Protein AF-A0A3A4KE58-F1 (afdb_monomer)

Radius of gyration: 40.12 Å; Cα contacts (8 Å, |Δi|>4): 1951; chains: 1; bounding box: 86×112×123 Å

Organism: NCBI:txid2340916

Foldseek 3Di:
DDFDFAADPDPPAFKWAFAFAPDDQFDWAAAQAFGTWTDDPPDIDTDGHNHTFGFHDQPADRGGMHTGRGGGTDGHHPVDPPQLPQPADPLNVLLCVLLVNDPVNVSVVSSVVSHHDDLVNLLVVQVVVVVVVVPDDDDDDDPDPPRDPSNVSSVVSVVVVPDDDDFDWDKDWDALVLLVVVQVVVVPDDDRPLLVVLVVLLVVLQVCVVDCVLVDDDDDPVVVVLQVAKKKKKWFQAPVRDIFIFIGTRSNPDDSVRSSVSSVVRVVVRCPPGDDTDPWMWIWMDSDDDPPPDDDPDDDDDQRTWTWTWADQDPSSIIMIIIDHPDDDDDPVRVVVVVVVVVVVSVVVDDDDDDDDDDDDQQDLVNLQVLLCVLLVHRDDQPDFSCVSVDDLVSLQSSQVVLCVVLVDPDFSLVCFQQRGSNSSSVVSDDDDDDDDDDDDDPDFQLFWKFQQFKFKDFQQDRTLVSLVVLLQVLAAQKDADDCVQAVPADDPPPQPGAIARAGPDLQWAQCVVLVHDLVLSLLADSLLRQLLQGLQQRLLQQLAALQVQAPFQEEEFEFEEDLQQLVVCVVLVNPDPSNVLRRDQLSSQVSNCVSSNHDAHGDYDYLKQCRQQVSVVVQVVCQRVVSHQKYKGKYWFHRRYNPVVVVCVVVQAAASHLQQFFQAQSLRHWHHFGMMMITMMGRPVVCVVVLTHGLWIWQFKFKDFLPDTSDQQREHLVGLLVRQLRRCVSNVHAQQAAAEEAEQRGSHPNVRQSRLSSNLSSNPPPQFHLHPVRAYEYEYPCLHGIRSISRRQVVSVSLQSCCQQVQKDGARRSHDDGHPSRDDHSHRYDYRNHIDGGDDPDKHKYKYWTARSSGIIMMIIIIHDDDDDFDPDDDDDKAKQKFDDQDLLQSLVQLVQQLVVLVDDDPLDWPLQNRLSRQRSYYQYDGMAIDIGRGSVVSSVQSNCSNVVVDRHPDDPPRPDPLRVVQRVCSNVSHDHDPCVVAPVPGRGNHRRGDGGDRDIDGRHDDSVVSVPDDD

Nearest PDB structures (foldseek):
  4na1-assembly1_A  TM=9.081E-01  e=1.116E-55  Bacillus subtilis subsp. subtilis str. 168
  4na3-assembly1_A  TM=9.105E-01  e=1.501E-54  Bacillus subtilis subsp. subtilis str. 168
  4mz0-assembly1_A  TM=9.206E-01  e=1.538E-51  Moorena producens 3L
  4ope-assembly2_C  TM=8.962E-01  e=4.303E-51  Streptomyces albus
  4ope-assembly1_B  TM=8.907E-01  e=7.190E-50  Streptomyces albus

Solvent-accessible surface area (backbone atoms only — not comparable to full-atom values): 55287 Å² total; per-residue (Å²): 118,62,60,47,42,38,66,88,87,54,94,89,68,56,63,37,30,30,66,39,66,72,54,55,72,68,41,76,41,50,57,70,36,71,40,31,30,32,40,51,102,86,50,77,42,75,42,52,27,94,51,47,17,20,30,66,39,68,72,52,55,73,72,38,77,43,40,52,65,34,65,36,34,35,28,45,56,47,97,37,64,103,46,68,70,33,59,56,46,73,67,34,53,55,35,35,50,62,58,68,48,49,75,67,61,53,52,51,53,24,52,72,64,83,45,61,42,48,61,69,54,59,50,51,56,51,56,50,59,58,60,70,66,66,78,63,85,90,80,94,78,78,95,67,84,82,69,49,77,64,44,59,35,46,55,52,32,58,62,63,77,65,78,81,87,81,91,71,79,53,77,47,81,48,53,30,68,56,56,45,47,54,46,57,76,50,62,84,57,95,57,82,66,62,51,58,51,42,52,50,52,50,48,54,38,43,52,49,64,76,36,60,71,78,73,51,90,86,75,56,81,80,57,51,73,73,45,82,48,42,26,42,35,36,38,38,32,29,70,88,72,49,77,39,70,33,75,41,75,48,52,57,77,47,53,73,70,59,39,43,54,56,52,52,53,40,53,54,63,52,42,66,90,62,61,69,66,50,86,48,67,40,52,40,50,43,50,75,96,57,97,78,81,69,89,68,91,88,70,89,82,77,100,65,52,50,45,49,47,66,47,75,66,42,99,86,48,31,36,41,41,34,51,41,45,85,80,71,87,68,53,75,68,56,49,47,52,52,48,51,52,52,51,50,48,62,56,65,73,63,79,89,83,83,89,84,89,89,90,79,90,69,53,49,44,69,60,44,36,53,55,46,17,71,70,65,75,48,81,68,60,48,83,44,50,50,39,85,71,69,63,44,74,72,47,34,37,52,42,28,53,52,49,20,73,72,69,74,48,87,59,53,52,59,46,53,47,78,20,28,19,37,47,46,41,18,54,66,69,35,94,70,84,82,87,83,85,81,82,82,87,78,82,94,66,63,83,70,41,32,22,35,27,15,51,26,39,38,40,33,93,14,88,25,64,67,45,41,49,52,40,44,71,66,36,52,52,49,66,38,73,64,55,60,86,58,33,76,80,58,70,78,58,93,90,51,83,43,70,36,28,8,53,53,98,68,67,37,56,41,40,35,71,82,73,75,39,52,70,72,41,44,23,29,32,28,46,44,44,54,53,50,46,56,27,45,54,30,6,37,30,21,27,28,37,22,60,77,75,42,42,83,27,42,34,20,28,23,20,8,33,52,87,62,32,50,44,53,46,33,57,75,57,68,48,87,42,75,40,31,57,58,27,46,37,68,60,38,56,13,43,51,47,33,62,72,43,41,31,68,21,59,65,38,55,37,75,39,42,27,9,4,17,40,47,20,42,45,54,43,52,52,31,44,50,70,58,66,16,71,33,30,41,33,30,20,32,26,65,82,50,50,38,64,64,60,54,52,34,48,76,69,60,48,35,18,46,75,38,65,32,12,47,57,21,58,71,22,50,6,33,30,47,18,22,34,34,35,20,36,26,35,28,42,36,71,57,33,62,72,72,41,43,32,59,54,16,28,42,47,14,58,27,73,50,59,28,76,90,41,24,37,78,64,39,74,30,43,71,41,51,20,51,32,50,47,46,10,29,53,60,42,75,47,59,69,38,54,28,21,35,31,28,41,54,41,49,6,27,78,61,58,30,41,42,51,54,52,16,52,48,64,50,37,63,95,41,90,50,24,63,14,59,95,41,22,29,33,38,37,32,63,36,27,34,33,23,45,19,45,7,18,36,23,43,52,31,47,51,50,42,35,50,28,38,54,69,32,39,46,48,29,35,16,76,59,86,51,73,25,87,75,55,76,89,63,92,44,53,69,38,72,25,79,56,64,43,70,40,86,68,95,63,84,38,28,24,39,29,41,18,62,9,53,76,24,36,32,22,26,38,30,37,31,29,39,83,92,67,81,76,76,82,86,78,88,82,61,77,43,66,39,54,45,50,18,90,38,71,69,34,37,24,49,37,26,40,48,40,23,58,58,69,68,51,92,52,96,81,72,43,49,61,21,54,24,42,17,43,53,60,8,41,65,89,44,81,39,65,50,72,47,72,42,63,46,58,70,63,45,34,52,50,24,44,33,49,40,66,71,80,46,78,75,75,75,71,72,82,58,85,49,65,66,59,42,54,47,51,55,40,43,72,71,67,47,92,74,70,63,66,78,80,40,60,89,96,57,71,52,61,28,46,70,60,74,53,85,52,72,69,60,40,84,32,65,83,54,77,68,70,60,67,56,79,92,123

InterPro domains:
  IPR000089 Biotin/lipoyl attachment [PF00364] (3-75)
  IPR000089 Biotin/lipoyl attachment [PS50968] (1-76)
  IPR001078 2-oxoacid dehydrogenase acyltransferase, catalytic domain [PF00198] (146-348)
  IPR009081 Phosphopantetheine binding ACP domain [PF00550] (367-429)
  IPR009081 Phosphopantetheine binding ACP domain [PS50075] (359-433)
  IPR011053 Single hybrid motif [SSF51230] (3-79)
  IPR014030 Beta-ketoacyl synthase-like, N-terminal domain [PF00109] (448-688)
  IPR014031 Beta-ketoacyl synthase, C-terminal domain [PF02801] (697-816)
  IPR016039 Thiolase-like [G3DSA:3.40.47.10] (444-879)
  IPR016039 Thiolase-like [SSF53901] (444-864)
  IPR018201 Beta-ketoacyl synthase, active site [PS00606] (601-617)
  IPR020806 Polyketide synthase-like, phosphopantetheine-binding domain [SM00823] (365-433)
  IPR020841 Polyketide synthase, beta-ketoacyl synthase domain [PS52004] (447-865)
  IPR020841 Polyketide synthase, beta-ketoacyl synthase domain [SM00825] (450-868)
  IPR023213 Chloramphenicol acetyltransferase-like domain superfamily [G3DSA:3.30.559.10] (129-350)
  IPR032821 Polyketide synthase, C-terminal extension [PF16197] (819-906)
  IPR036736 ACP-like superfamily [G3DSA:1.10.1200.10] (353-432)
  IPR036736 ACP-like superfamily [SSF47336] (367-462)
  IPR050091 Polyketide and Nonribosomal Peptide Biosynthesis Enzymes [PTHR43775] (446-952)

Mean predicted aligned error: 19.94 Å

Structure (mmCIF, N/CA/C/O backbone):
data_AF-A0A3A4KE58-F1
#
_entry.id   AF-A0A3A4KE58-F1
#
loop_
_atom_site.group_PDB
_atom_site.id
_atom_site.type_symbol
_atom_site.label_atom_id
_atom_site.label_alt_id
_atom_site.label_comp_id
_atom_site.label_asym_id
_atom_site.label_entity_id
_atom_site.label_seq_id
_atom_site.pdbx_PDB_ins_code
_atom_site.Cartn_x
_atom_site.Cartn_y
_atom_site.Cartn_z
_atom_site.occupancy
_atom_site.B_iso_or_equiv
_atom_site.auth_seq_id
_atom_site.auth_comp_id
_atom_site.auth_asym_id
_atom_site.auth_atom_id
_atom_site.pdbx_PDB_model_num
ATOM 1 N N . MET A 1 1 ? -29.615 -27.324 -50.734 1.00 57.16 1 MET A N 1
ATOM 2 C CA . MET A 1 1 ? -30.872 -27.443 -49.971 1.00 57.16 1 MET A CA 1
ATOM 3 C C . MET A 1 1 ? -30.678 -28.478 -48.894 1.00 57.16 1 MET A C 1
ATOM 5 O O . MET A 1 1 ? -29.960 -29.437 -49.164 1.00 57.16 1 MET A O 1
ATOM 9 N N . PRO A 1 2 ? -31.199 -28.271 -47.680 1.00 76.94 2 PRO A N 1
ATOM 10 C CA . PRO A 1 2 ? -31.120 -29.308 -46.671 1.00 76.94 2 PRO A CA 1
ATOM 11 C C . PRO A 1 2 ? -31.855 -30.563 -47.166 1.00 76.94 2 PRO A C 1
ATOM 13 O O . PRO A 1 2 ? -32.998 -30.509 -47.614 1.00 76.94 2 PRO A O 1
ATOM 16 N N . GLU A 1 3 ? -31.157 -31.693 -47.131 1.00 83.75 3 GLU A N 1
ATOM 17 C CA . GLU A 1 3 ? -31.723 -33.005 -47.430 1.00 83.75 3 GLU A CA 1
ATOM 18 C C . GLU A 1 3 ? -32.026 -33.699 -46.114 1.00 83.75 3 GLU A C 1
ATOM 20 O O . GLU A 1 3 ? -31.133 -33.864 -45.275 1.00 83.75 3 GLU A O 1
ATOM 25 N N . ILE A 1 4 ? -33.269 -34.135 -45.945 1.00 85.75 4 ILE A N 1
ATOM 26 C CA . ILE A 1 4 ? -33.617 -35.029 -44.853 1.00 85.75 4 ILE A CA 1
ATOM 27 C C . ILE A 1 4 ? -33.288 -36.436 -45.311 1.00 85.75 4 ILE A C 1
ATOM 29 O O . ILE A 1 4 ? -33.749 -36.937 -46.342 1.00 85.75 4 ILE A O 1
ATOM 33 N N . ARG A 1 5 ? -32.425 -37.053 -44.519 1.00 89.19 5 ARG A N 1
ATOM 34 C CA . ARG A 1 5 ? -31.919 -38.397 -44.735 1.00 89.19 5 ARG A CA 1
ATOM 35 C C . ARG A 1 5 ? -32.655 -39.358 -43.818 1.00 89.19 5 ARG A C 1
ATOM 37 O O . ARG A 1 5 ? -33.093 -38.941 -42.746 1.00 89.19 5 ARG A O 1
ATOM 44 N N . VAL A 1 6 ? -32.754 -40.627 -44.212 1.00 84.88 6 VAL A N 1
ATOM 45 C CA . VAL A 1 6 ? -33.288 -41.677 -43.332 1.00 84.88 6 VAL A CA 1
ATOM 46 C C . VAL A 1 6 ? -32.501 -41.634 -42.013 1.00 84.88 6 VAL A C 1
ATOM 48 O O . VAL A 1 6 ? -31.271 -41.783 -42.045 1.00 84.88 6 VAL A O 1
ATOM 51 N N . PRO A 1 7 ? -33.146 -41.392 -40.861 1.00 83.38 7 PRO A N 1
ATOM 52 C CA . PRO A 1 7 ? -32.450 -41.380 -39.584 1.00 83.38 7 PRO A CA 1
ATOM 53 C C . PRO A 1 7 ? -32.039 -42.802 -39.187 1.00 83.38 7 PRO A C 1
ATOM 55 O O . PRO A 1 7 ? -32.595 -43.788 -39.666 1.00 83.38 7 PRO A O 1
ATOM 58 N N . GLN A 1 8 ? -31.069 -42.929 -38.285 1.00 85.06 8 GLN A N 1
ATOM 59 C CA . GLN A 1 8 ? -30.763 -44.233 -37.701 1.00 85.06 8 GLN A CA 1
ATOM 60 C C . GLN A 1 8 ? -31.906 -44.632 -36.754 1.00 85.06 8 GLN A C 1
ATOM 62 O O . GLN A 1 8 ? -32.075 -44.018 -35.705 1.00 85.06 8 GLN A O 1
ATOM 67 N N . LEU A 1 9 ? -32.686 -45.652 -37.127 1.00 77.75 9 LEU A N 1
ATOM 68 C CA . LEU A 1 9 ? -33.898 -46.081 -36.404 1.00 77.75 9 LEU A CA 1
ATOM 69 C C . LEU A 1 9 ? -33.674 -47.263 -35.440 1.00 77.75 9 LEU A C 1
ATOM 71 O O . LEU A 1 9 ? -34.606 -47.723 -34.787 1.00 77.75 9 LEU A O 1
ATOM 75 N N . GLY A 1 10 ? -32.437 -47.755 -35.332 1.00 73.06 10 GLY A N 1
ATOM 76 C CA . GLY A 1 10 ? -32.043 -48.854 -34.447 1.00 73.06 10 GLY A CA 1
ATOM 77 C C . GLY A 1 10 ? -30.735 -49.512 -34.893 1.00 73.06 10 GLY A C 1
ATOM 78 O O . GLY A 1 10 ? -30.293 -49.311 -36.026 1.00 73.06 10 GLY A O 1
ATOM 79 N N . GLU A 1 11 ? -30.088 -50.283 -34.017 1.00 63.84 11 GLU A N 1
ATOM 80 C CA . GLU A 1 11 ? -28.855 -51.007 -34.359 1.00 63.84 11 GLU A CA 1
ATOM 81 C C . GLU A 1 11 ? -29.146 -52.155 -35.344 1.00 63.84 11 GLU A C 1
ATOM 83 O O . GLU A 1 11 ? -29.978 -53.022 -35.079 1.00 63.84 11 GLU A O 1
ATOM 88 N N . GLY A 1 12 ? -28.458 -52.159 -36.491 1.00 70.06 12 GLY A N 1
ATOM 89 C CA . GLY A 1 12 ? -28.524 -53.231 -37.495 1.00 70.06 12 GLY A CA 1
ATOM 90 C C . GLY A 1 12 ? -29.484 -53.004 -38.670 1.00 70.06 12 GLY A C 1
ATOM 91 O O . GLY A 1 12 ? -29.402 -53.741 -39.650 1.00 70.06 12 GLY A O 1
ATOM 92 N N . LEU A 1 13 ? -30.340 -51.978 -38.626 1.00 73.19 13 LEU A N 1
ATOM 93 C CA . LEU A 1 13 ? -31.135 -51.560 -39.786 1.00 73.19 13 LEU A CA 1
ATOM 94 C C . LEU A 1 13 ? -30.274 -50.717 -40.728 1.00 73.19 13 LEU A C 1
ATOM 96 O O . LEU A 1 13 ? -29.755 -49.671 -40.339 1.00 73.19 13 LEU A O 1
ATOM 100 N N . VAL A 1 14 ? -30.120 -51.205 -41.959 1.00 81.25 14 VAL A N 1
ATOM 101 C CA . VAL A 1 14 ? -29.326 -50.563 -43.018 1.00 81.25 14 VAL A CA 1
ATOM 102 C C . VAL A 1 14 ? -30.183 -50.009 -44.149 1.00 81.25 14 VAL A C 1
ATOM 104 O O . VAL A 1 14 ? -29.749 -49.065 -44.797 1.00 81.25 14 VAL A O 1
ATOM 107 N N . GLU A 1 15 ? -31.397 -50.527 -44.347 1.00 83.88 15 GLU A N 1
ATOM 108 C CA . GLU A 1 15 ? -32.343 -50.065 -45.366 1.00 83.88 15 GLU A CA 1
ATOM 109 C C . GLU A 1 15 ? -33.782 -50.133 -44.847 1.00 83.88 15 GLU A C 1
ATOM 111 O O . GLU A 1 15 ? -34.118 -50.993 -44.032 1.00 83.88 15 GLU A O 1
ATOM 116 N N . VAL A 1 16 ? -34.630 -49.224 -45.321 1.00 84.88 16 VAL A N 1
ATOM 117 C CA . VAL A 1 16 ? -36.049 -49.122 -44.961 1.00 84.88 16 VAL A CA 1
ATOM 118 C C . VAL A 1 16 ? -36.889 -48.867 -46.206 1.00 84.88 16 VAL A C 1
ATOM 120 O O . VAL A 1 16 ? -36.440 -48.191 -47.133 1.00 84.88 16 VAL A O 1
ATOM 123 N N . ARG A 1 17 ? -38.110 -49.408 -46.255 1.00 85.75 17 ARG A N 1
ATOM 124 C CA . ARG A 1 17 ? -39.011 -49.186 -47.393 1.00 85.75 17 ARG A CA 1
ATOM 125 C C . ARG A 1 17 ? -39.909 -47.995 -47.115 1.00 85.75 17 ARG A C 1
ATOM 127 O O . ARG A 1 17 ? -40.628 -47.992 -46.123 1.00 85.75 17 ARG A O 1
ATOM 134 N N . VAL A 1 18 ? -39.918 -47.011 -48.005 1.00 87.81 18 VAL A N 1
ATOM 135 C CA . VAL A 1 18 ? -40.870 -45.901 -47.931 1.00 87.81 18 VAL A CA 1
ATOM 136 C C . VAL A 1 18 ? -42.216 -46.416 -48.408 1.00 87.81 18 VAL A C 1
ATOM 138 O O . VAL A 1 18 ? -42.357 -46.871 -49.535 1.00 87.81 18 VAL A O 1
ATOM 141 N N . VAL A 1 19 ? -43.215 -46.381 -47.547 1.00 86.50 19 VAL A N 1
ATOM 142 C CA . VAL A 1 19 ? -44.530 -47.002 -47.794 1.00 86.50 19 VAL A CA 1
ATOM 143 C C . VAL A 1 19 ? -45.624 -45.975 -47.928 1.00 86.50 19 VAL A C 1
ATOM 145 O O . VAL A 1 19 ? -46.644 -46.226 -48.571 1.00 86.50 19 VAL A O 1
ATOM 148 N N . ARG A 1 20 ? -45.400 -44.791 -47.369 1.00 83.94 20 ARG A N 1
ATOM 149 C CA . ARG A 1 20 ? -46.325 -43.693 -47.529 1.00 83.94 20 ARG A CA 1
ATOM 150 C C . ARG A 1 20 ? -45.598 -42.375 -47.410 1.00 83.94 20 ARG A C 1
ATOM 152 O O . ARG A 1 20 ? -44.814 -42.169 -46.500 1.00 83.94 20 ARG A O 1
ATOM 159 N N . LEU A 1 21 ? -45.904 -41.462 -48.313 1.00 89.12 21 LEU A N 1
ATOM 160 C CA . LEU A 1 21 ? -45.510 -40.068 -48.183 1.00 89.12 21 LEU A CA 1
ATOM 161 C C . LEU A 1 21 ? -46.701 -39.342 -47.561 1.00 89.12 21 LEU A C 1
ATOM 163 O O . LEU A 1 21 ? -47.799 -39.368 -48.124 1.00 89.12 21 LEU A O 1
ATOM 167 N N . LEU A 1 22 ? -46.520 -38.785 -46.364 1.00 85.38 22 LEU A N 1
ATOM 168 C CA . LEU A 1 22 ? -47.599 -38.117 -45.622 1.00 85.38 22 LEU A CA 1
ATOM 169 C C . LEU A 1 22 ? -47.825 -36.689 -46.117 1.00 85.38 22 LEU A C 1
ATOM 171 O O . LEU A 1 22 ? -48.885 -36.108 -45.892 1.00 85.38 22 LEU A O 1
ATOM 175 N N . LYS A 1 23 ? -46.833 -36.156 -46.823 1.00 85.69 23 LYS A N 1
ATOM 176 C CA . LYS A 1 23 ? -46.814 -34.825 -47.408 1.00 85.69 23 LYS A CA 1
ATOM 177 C C . LYS A 1 23 ? -46.473 -34.928 -48.891 1.00 85.69 23 LYS A C 1
ATOM 179 O O . LYS A 1 23 ? -45.702 -35.797 -49.308 1.00 85.69 23 LYS A O 1
ATOM 184 N N . GLN A 1 24 ? -47.048 -34.060 -49.705 1.00 81.06 24 GLN A N 1
ATOM 185 C CA . GLN A 1 24 ? -46.787 -34.012 -51.140 1.00 81.06 24 GLN A CA 1
ATOM 186 C C . GLN A 1 24 ? -45.697 -32.991 -51.467 1.00 81.06 24 GLN A C 1
ATOM 188 O O . GLN A 1 24 ? -45.397 -32.095 -50.680 1.00 81.06 24 GLN A O 1
ATOM 193 N N . VAL A 1 25 ? -45.078 -33.140 -52.641 1.00 79.38 25 VAL A N 1
ATOM 194 C CA . VAL A 1 25 ? -44.166 -32.115 -53.165 1.00 79.38 25 VAL A CA 1
ATOM 195 C C . VAL A 1 25 ? -44.903 -30.774 -53.219 1.00 79.38 25 VAL A C 1
ATOM 197 O O . VAL A 1 25 ? -46.001 -30.696 -53.765 1.00 79.38 25 VAL A O 1
ATOM 200 N N . GLY A 1 26 ? -44.300 -29.735 -52.643 1.00 71.50 26 GLY A N 1
ATOM 201 C CA . GLY A 1 26 ? -44.882 -28.404 -52.482 1.00 71.50 26 GLY A CA 1
ATOM 202 C C . GLY A 1 26 ? -45.525 -28.136 -51.117 1.00 71.50 26 GLY A C 1
ATOM 203 O O . GLY A 1 26 ? -45.755 -26.968 -50.803 1.00 71.50 26 GLY A O 1
ATOM 204 N N . ASP A 1 27 ? -45.763 -29.153 -50.284 1.00 81.19 27 ASP A N 1
ATOM 205 C CA . ASP A 1 27 ? -46.305 -28.955 -48.934 1.00 81.19 27 ASP A CA 1
ATOM 206 C C . ASP A 1 27 ? -45.250 -28.369 -47.984 1.00 81.19 27 ASP A C 1
ATOM 208 O O . ASP A 1 27 ? -44.076 -28.745 -48.022 1.00 81.19 27 ASP A O 1
ATOM 212 N N . THR A 1 28 ? -45.674 -27.456 -47.108 1.00 77.75 28 THR A N 1
ATOM 213 C CA . THR A 1 28 ? -44.852 -26.886 -46.028 1.00 77.75 28 THR A CA 1
ATOM 214 C C . THR A 1 28 ? -44.913 -27.786 -44.796 1.00 77.75 28 THR A C 1
ATOM 216 O O . THR A 1 28 ? -46.006 -28.167 -44.379 1.00 77.75 28 THR A O 1
ATOM 219 N N . VAL A 1 29 ? -43.762 -28.104 -44.207 1.00 75.81 29 VAL A N 1
ATOM 220 C CA . VAL A 1 29 ? -43.632 -28.905 -42.988 1.00 75.81 29 VAL A CA 1
ATOM 221 C C . VAL A 1 29 ? -42.829 -28.140 -41.936 1.00 75.81 29 VAL A C 1
ATOM 223 O O . VAL A 1 29 ? -41.810 -27.521 -42.252 1.00 75.81 29 VAL A O 1
ATOM 226 N N . GLU A 1 30 ? -43.290 -28.137 -40.690 1.00 82.75 30 GLU A N 1
ATOM 227 C CA . GLU A 1 30 ? -42.554 -27.531 -39.575 1.00 82.75 30 GLU A CA 1
ATOM 228 C C . GLU A 1 30 ? -41.540 -28.516 -38.971 1.00 82.75 30 GLU A C 1
ATOM 230 O O . GLU A 1 30 ? -41.550 -29.717 -39.250 1.00 82.75 30 GLU A O 1
ATOM 235 N N . ARG A 1 31 ? -40.619 -28.007 -38.144 1.00 82.44 31 ARG A N 1
ATOM 236 C CA . ARG A 1 31 ? -39.699 -28.875 -37.398 1.00 82.44 31 ARG A CA 1
ATOM 237 C C . ARG A 1 31 ? -40.501 -29.787 -36.458 1.00 82.44 31 ARG A C 1
ATOM 239 O O . ARG A 1 31 ? -41.398 -29.318 -35.767 1.00 82.44 31 ARG A O 1
ATOM 246 N N . ASP A 1 32 ? -40.114 -31.054 -36.432 1.00 82.19 32 ASP A N 1
ATOM 247 C CA . ASP A 1 32 ? -40.698 -32.174 -35.694 1.00 82.19 32 ASP A CA 1
ATOM 248 C C . ASP A 1 32 ? -42.108 -32.590 -36.182 1.00 82.19 32 ASP A C 1
ATOM 250 O O . ASP A 1 32 ? -42.840 -33.280 -35.481 1.00 82.19 32 ASP A O 1
ATOM 254 N N . GLU A 1 33 ? -42.507 -32.211 -37.407 1.00 84.06 33 GLU A N 1
ATOM 255 C CA . GLU A 1 33 ? -43.774 -32.654 -38.015 1.00 84.06 33 GLU A CA 1
ATOM 256 C C . GLU A 1 33 ? -43.585 -33.903 -38.923 1.00 84.06 33 GLU A C 1
ATOM 258 O O . GLU A 1 33 ? -42.609 -33.960 -39.683 1.00 84.06 33 GLU A O 1
ATOM 263 N N . PRO A 1 34 ? -44.497 -34.906 -38.894 1.00 83.75 34 PRO A N 1
ATOM 264 C CA . PRO A 1 34 ? -44.398 -36.133 -39.696 1.00 83.75 34 PRO A CA 1
ATOM 265 C C . PRO A 1 34 ? -44.375 -35.896 -41.214 1.00 83.75 34 PRO A C 1
ATOM 267 O O . PRO A 1 34 ? -45.239 -35.213 -41.773 1.00 83.75 34 PRO A O 1
ATOM 270 N N . LEU A 1 35 ? -43.404 -36.508 -41.902 1.00 85.81 35 LEU A N 1
ATOM 271 C CA . LEU A 1 35 ? -43.136 -36.306 -43.332 1.00 85.81 35 LEU A CA 1
ATOM 272 C C . LEU A 1 35 ? -43.487 -37.528 -44.194 1.00 85.81 35 LEU A C 1
ATOM 274 O O . LEU A 1 35 ? -44.154 -37.404 -45.224 1.00 85.81 35 LEU A O 1
ATOM 278 N N . TYR A 1 36 ? -43.014 -38.707 -43.800 1.00 85.38 36 TYR A N 1
ATOM 279 C CA . TYR A 1 36 ? -43.246 -39.972 -44.501 1.00 85.38 36 TYR A CA 1
ATOM 280 C C . TYR A 1 36 ? -43.223 -41.137 -43.526 1.00 85.38 36 TYR A C 1
ATOM 282 O O . TYR A 1 36 ? -42.614 -41.068 -42.465 1.00 85.38 36 TYR A O 1
ATOM 290 N N . GLU A 1 37 ? -43.869 -42.223 -43.917 1.00 87.31 37 GLU A N 1
ATOM 291 C CA . GLU A 1 37 ? -43.834 -43.489 -43.213 1.00 87.31 37 GLU A CA 1
ATOM 292 C C . GLU A 1 37 ? -42.867 -44.436 -43.901 1.00 87.31 37 GLU A C 1
ATOM 294 O O . GLU A 1 37 ? -42.867 -44.594 -45.133 1.00 87.31 37 GLU A O 1
ATOM 299 N N . VAL A 1 38 ? -42.089 -45.118 -43.074 1.00 87.56 38 VAL A N 1
ATOM 300 C CA . VAL A 1 38 ? -41.277 -46.247 -43.493 1.00 87.56 38 VAL A CA 1
ATOM 301 C C . VAL A 1 38 ? -41.777 -47.522 -42.843 1.00 87.56 38 VAL A C 1
ATOM 303 O O . VAL A 1 38 ? -42.164 -47.548 -41.675 1.00 87.56 38 VAL A O 1
ATOM 306 N N . GLU A 1 39 ? -41.742 -48.594 -43.614 1.00 82.25 39 GLU A N 1
ATOM 307 C CA . GLU A 1 39 ? -41.925 -49.943 -43.119 1.00 82.25 39 GLU A CA 1
ATOM 308 C C . GLU A 1 39 ? -40.549 -50.521 -42.811 1.00 82.25 39 GLU A C 1
ATOM 310 O O . GLU A 1 39 ? -39.661 -50.599 -43.671 1.00 82.25 39 GLU A O 1
ATOM 315 N N . THR A 1 40 ? -40.379 -50.907 -41.554 1.00 77.12 40 THR A N 1
ATOM 316 C CA . THR A 1 40 ? -39.282 -51.769 -41.118 1.00 77.12 40 THR A CA 1
ATOM 317 C C . THR A 1 40 ? -39.798 -53.199 -40.984 1.00 77.12 40 THR A C 1
ATOM 319 O O . THR A 1 40 ? -41.001 -53.447 -41.001 1.00 77.12 40 THR A O 1
ATOM 322 N N . ASP A 1 41 ? -38.894 -54.153 -40.787 1.00 72.19 41 ASP A N 1
ATOM 323 C CA . ASP A 1 41 ? -39.221 -55.561 -40.539 1.00 72.19 41 ASP A CA 1
ATOM 324 C C . ASP A 1 41 ? -40.139 -55.795 -39.319 1.00 72.19 41 ASP A C 1
ATOM 326 O O . ASP A 1 41 ? -40.726 -56.870 -39.190 1.00 72.19 41 ASP A O 1
ATOM 330 N N . LYS A 1 42 ? -40.269 -54.808 -38.420 1.00 67.00 42 LYS A N 1
ATOM 331 C CA . LYS A 1 42 ? -40.996 -54.931 -37.145 1.00 67.00 42 LYS A CA 1
ATOM 332 C C . LYS A 1 42 ? -42.200 -54.009 -37.005 1.00 67.00 42 LYS A C 1
ATOM 334 O O . LYS A 1 42 ? -43.132 -54.363 -36.283 1.00 67.00 42 LYS A O 1
ATOM 339 N N . ALA A 1 43 ? -42.175 -52.831 -37.622 1.00 74.25 43 ALA A N 1
ATOM 340 C CA . ALA A 1 43 ? -43.234 -51.839 -37.477 1.00 74.25 43 ALA A CA 1
ATOM 341 C C . ALA A 1 43 ? -43.198 -50.777 -38.581 1.00 74.25 43 ALA A C 1
ATOM 343 O O . ALA A 1 43 ? -42.153 -50.485 -39.170 1.00 74.25 43 ALA A O 1
ATOM 344 N N . MET A 1 44 ? -44.357 -50.158 -38.784 1.00 83.25 44 MET A N 1
ATOM 345 C CA . MET A 1 44 ? -44.507 -48.912 -39.526 1.00 83.25 44 MET A CA 1
ATOM 346 C C . MET A 1 44 ? -44.126 -47.751 -38.613 1.00 83.25 44 MET A C 1
ATOM 348 O O . MET A 1 44 ? -44.589 -47.691 -37.472 1.00 83.25 44 MET A O 1
ATOM 352 N N . MET A 1 45 ? -43.286 -46.847 -39.099 1.00 81.69 45 MET A N 1
ATOM 353 C CA . MET A 1 45 ? -42.820 -45.697 -38.330 1.00 81.69 45 MET A CA 1
ATOM 354 C C . MET A 1 45 ? -42.967 -44.425 -39.152 1.00 81.69 45 MET A C 1
ATOM 356 O O . MET A 1 45 ? -42.519 -44.374 -40.298 1.00 81.69 45 MET A O 1
ATOM 360 N N . GLU A 1 46 ? -43.565 -43.400 -38.549 1.00 89.25 46 GLU A N 1
ATOM 361 C CA . GLU A 1 46 ? -43.572 -42.055 -39.116 1.00 89.25 46 GLU A CA 1
ATOM 362 C C . GLU A 1 46 ? -42.227 -41.386 -38.837 1.00 89.25 46 GLU A C 1
ATOM 364 O O . GLU A 1 46 ? -41.710 -41.420 -37.719 1.00 89.25 46 GLU A O 1
ATOM 369 N N . ILE A 1 47 ? -41.647 -40.791 -39.870 1.00 86.94 47 ILE A N 1
ATOM 370 C CA . ILE A 1 47 ? -40.393 -40.057 -39.790 1.00 86.94 47 ILE A CA 1
ATOM 371 C C . ILE A 1 47 ? -40.715 -38.574 -39.828 1.00 86.94 47 ILE A C 1
ATOM 373 O O . ILE A 1 47 ? -41.240 -38.060 -40.819 1.00 86.94 47 ILE A O 1
ATOM 377 N N . GLU A 1 48 ? -40.398 -37.902 -38.728 1.00 90.56 48 GLU A N 1
ATOM 378 C CA . GLU A 1 48 ? -40.605 -36.471 -38.539 1.00 90.56 48 GLU A CA 1
ATOM 379 C C . GLU A 1 48 ? -39.473 -35.645 -39.154 1.00 90.56 48 GLU A C 1
ATOM 381 O O . GLU A 1 48 ? -38.327 -36.088 -39.293 1.00 90.56 48 GLU A O 1
ATOM 386 N N . SER A 1 49 ? -39.803 -34.415 -39.533 1.00 84.81 49 SER A N 1
ATOM 387 C CA . SER A 1 49 ? -38.858 -33.478 -40.122 1.00 84.81 49 SER A CA 1
ATOM 388 C C . SER A 1 49 ? -37.928 -32.879 -39.065 1.00 84.81 49 SER A C 1
ATOM 390 O O . SER A 1 49 ? -38.390 -32.113 -38.230 1.00 84.81 49 SER A O 1
ATOM 392 N N . PRO A 1 50 ? -36.599 -33.082 -39.096 1.00 79.75 50 PRO A N 1
ATOM 393 C CA . PRO A 1 50 ? -35.704 -32.479 -38.101 1.00 79.75 50 PRO A CA 1
ATOM 394 C C . PRO A 1 50 ? -35.553 -30.951 -38.241 1.00 79.75 50 PRO A C 1
ATOM 396 O O . PRO A 1 50 ? -34.903 -30.318 -37.406 1.00 79.75 50 PRO A O 1
ATOM 399 N N . ILE A 1 51 ? -36.110 -30.352 -39.300 1.00 79.75 51 ILE A N 1
ATOM 400 C CA . ILE A 1 51 ? -36.067 -28.918 -39.623 1.00 79.75 51 ILE A CA 1
ATOM 401 C C . ILE A 1 51 ? -37.387 -28.477 -40.284 1.00 79.75 51 ILE A C 1
ATOM 403 O O . ILE A 1 51 ? -38.076 -29.303 -40.871 1.00 79.75 51 ILE A O 1
ATOM 407 N N . ALA A 1 52 ? -37.729 -27.188 -40.248 1.00 80.12 52 ALA A N 1
ATOM 408 C CA . ALA A 1 52 ? -38.866 -26.666 -41.014 1.00 80.12 52 ALA A CA 1
ATOM 409 C C . ALA A 1 52 ? -38.478 -26.436 -42.491 1.00 80.12 52 ALA A C 1
ATOM 411 O O . ALA A 1 52 ? -37.374 -25.961 -42.774 1.00 80.12 52 ALA A O 1
ATOM 412 N N . GLY A 1 53 ? -39.359 -26.773 -43.434 1.00 77.69 53 GLY A N 1
ATOM 413 C CA . GLY A 1 53 ? -39.131 -26.634 -44.876 1.00 77.69 53 GLY A CA 1
ATOM 414 C C . GLY A 1 53 ? -40.355 -26.959 -45.743 1.00 77.69 53 GLY A C 1
ATOM 415 O O . GLY A 1 53 ? -41.272 -27.634 -45.307 1.00 77.69 53 GLY A O 1
ATOM 416 N N . ARG A 1 54 ? -40.389 -26.508 -46.997 1.00 79.88 54 ARG A N 1
ATOM 417 C CA . ARG A 1 54 ? -41.308 -26.955 -48.049 1.00 79.88 54 ARG A CA 1
ATOM 418 C C . ARG A 1 54 ? -40.673 -28.123 -48.751 1.00 79.88 54 ARG A C 1
ATOM 420 O O . ARG A 1 54 ? -39.494 -28.064 -49.080 1.00 79.88 54 ARG A O 1
ATOM 427 N N . ILE A 1 55 ? -41.441 -29.147 -49.054 1.00 81.00 55 ILE A N 1
ATOM 428 C CA . ILE A 1 55 ? -40.918 -30.294 -49.784 1.00 81.00 55 ILE A CA 1
ATOM 429 C C . ILE A 1 55 ? -40.657 -29.887 -51.232 1.00 81.00 55 ILE A C 1
ATOM 431 O O . ILE A 1 55 ? -41.591 -29.536 -51.948 1.00 81.00 55 ILE A O 1
ATOM 435 N N . ASP A 1 56 ? -39.389 -29.916 -51.642 1.00 82.12 56 ASP A N 1
ATOM 436 C CA . ASP A 1 56 ? -38.951 -29.613 -53.011 1.00 82.12 56 ASP A CA 1
ATOM 437 C C . ASP A 1 56 ? -39.148 -30.823 -53.919 1.00 82.12 56 ASP A C 1
ATOM 439 O O . ASP A 1 56 ? -39.764 -30.756 -54.976 1.00 82.12 56 ASP A O 1
ATOM 443 N N . GLU A 1 57 ? -38.648 -31.966 -53.460 1.00 83.00 57 GLU A N 1
ATOM 444 C CA . GLU A 1 57 ? -38.762 -33.237 -54.150 1.00 83.00 57 GLU A CA 1
ATOM 445 C C . GLU A 1 57 ? -38.616 -34.390 -53.160 1.00 83.00 57 GLU A C 1
ATOM 447 O O . GLU A 1 57 ? -37.821 -34.350 -52.212 1.00 83.00 57 GLU A O 1
ATOM 452 N N . TRP A 1 58 ? -39.374 -35.451 -53.416 1.00 86.25 58 TRP A N 1
ATOM 453 C CA . TRP A 1 58 ? -39.118 -36.757 -52.834 1.00 86.25 58 TRP A CA 1
ATOM 454 C C . TRP A 1 58 ? -38.092 -37.471 -53.713 1.00 86.25 58 TRP A C 1
ATOM 456 O O . TRP A 1 58 ? -38.340 -37.730 -54.887 1.00 86.25 58 TRP A O 1
ATOM 466 N N . LEU A 1 59 ? -36.932 -37.774 -53.139 1.00 86.81 59 LEU A N 1
ATOM 467 C CA . LEU A 1 59 ? -35.831 -38.485 -53.799 1.00 86.81 59 LEU A CA 1
ATOM 468 C C . LEU A 1 59 ? -36.067 -40.000 -53.837 1.00 86.81 59 LEU A C 1
ATOM 470 O O . LEU A 1 59 ? -35.315 -40.740 -54.469 1.00 86.81 59 LEU A O 1
ATOM 474 N N . VAL A 1 60 ? -37.098 -40.445 -53.125 1.00 82.88 60 VAL A N 1
ATOM 475 C CA . VAL A 1 60 ? -37.505 -41.833 -52.959 1.00 82.88 60 VAL A CA 1
ATOM 476 C C . VAL A 1 60 ? -39.032 -41.865 -53.022 1.00 82.88 60 VAL A C 1
ATOM 478 O O . VAL A 1 60 ? -39.701 -41.070 -52.357 1.00 82.88 60 VAL A O 1
ATOM 481 N N . GLY A 1 61 ? -39.592 -42.747 -53.844 1.00 81.62 61 GLY A N 1
ATOM 482 C CA . GLY A 1 61 ? -41.030 -42.893 -54.037 1.00 81.62 61 GLY A CA 1
ATOM 483 C C . GLY A 1 61 ? -41.683 -43.864 -53.054 1.00 81.62 61 GLY A C 1
ATOM 484 O O . GLY A 1 61 ? -41.032 -44.638 -52.355 1.00 81.62 61 GLY A O 1
ATOM 485 N N . VAL A 1 62 ? -43.018 -43.859 -53.034 1.00 79.75 62 VAL A N 1
ATOM 486 C CA . VAL A 1 62 ? -43.784 -44.886 -52.318 1.00 79.75 62 VAL A CA 1
ATOM 487 C C . VAL A 1 62 ? -43.519 -46.254 -52.955 1.00 79.75 62 VAL A C 1
ATOM 489 O O . VAL A 1 62 ? -43.830 -46.474 -54.123 1.00 79.75 62 VAL A O 1
ATOM 492 N N . GLY A 1 63 ? -42.982 -47.176 -52.164 1.00 79.12 63 GLY A N 1
ATOM 493 C CA . GLY A 1 63 ? -42.591 -48.531 -52.541 1.00 79.12 63 GLY A CA 1
ATOM 494 C C . GLY A 1 63 ? -41.078 -48.739 -52.645 1.00 79.12 63 GLY A C 1
ATOM 495 O O . GLY A 1 63 ? -40.644 -49.895 -52.646 1.00 79.12 63 GLY A O 1
ATOM 496 N N . ASP A 1 64 ? -40.291 -47.661 -52.688 1.00 85.81 64 ASP A N 1
ATOM 497 C CA . ASP A 1 64 ? -38.838 -47.715 -52.852 1.00 85.81 64 ASP A CA 1
ATOM 498 C C . ASP A 1 64 ? -38.123 -48.045 -51.534 1.00 85.81 64 ASP A C 1
ATOM 500 O O . ASP A 1 64 ? -38.595 -47.737 -50.437 1.00 85.81 64 ASP A O 1
ATOM 504 N N . VAL A 1 65 ? -36.958 -48.683 -51.648 1.00 82.38 65 VAL A N 1
ATOM 505 C CA . VAL A 1 65 ? -36.099 -49.036 -50.511 1.00 82.38 65 VAL A CA 1
ATOM 506 C C . VAL A 1 65 ? -34.946 -48.038 -50.434 1.00 82.38 65 VAL A C 1
ATOM 508 O O . VAL A 1 65 ? -34.232 -47.841 -51.415 1.00 82.38 65 VAL A O 1
ATOM 511 N N . ALA A 1 66 ? -34.784 -47.403 -49.274 1.00 86.12 66 ALA A N 1
ATOM 512 C CA . ALA A 1 66 ? -33.776 -46.384 -49.017 1.00 86.12 66 ALA A CA 1
ATOM 513 C C . ALA A 1 66 ? -32.845 -46.802 -47.878 1.00 86.12 66 ALA A C 1
ATOM 515 O O . ALA A 1 66 ? -33.298 -47.246 -46.822 1.00 86.12 66 ALA A O 1
ATOM 516 N N . ALA A 1 67 ? -31.540 -46.622 -48.072 1.00 87.19 67 ALA A N 1
ATOM 517 C CA . ALA A 1 67 ? -30.548 -46.903 -47.044 1.00 87.19 67 ALA A CA 1
ATOM 518 C C . ALA A 1 67 ? -30.589 -45.874 -45.905 1.00 87.19 67 ALA A C 1
ATOM 520 O O . ALA A 1 67 ? -30.943 -44.708 -46.098 1.00 87.19 67 ALA A O 1
ATOM 521 N N . VAL A 1 68 ? -30.173 -46.273 -44.704 1.00 83.50 68 VAL A N 1
ATOM 522 C CA . VAL A 1 68 ? -30.004 -45.332 -43.593 1.00 83.50 68 VAL A CA 1
ATOM 523 C C . VAL A 1 68 ? -28.969 -44.268 -43.977 1.00 83.50 68 VAL A C 1
ATOM 525 O O . VAL A 1 68 ? -27.957 -44.554 -44.613 1.00 83.50 68 VAL A O 1
ATOM 528 N N . HIS A 1 69 ? -29.255 -43.011 -43.642 1.00 85.81 69 HIS A N 1
ATOM 529 C CA . HIS A 1 69 ? -28.545 -41.811 -44.095 1.00 85.81 69 HIS A CA 1
ATOM 530 C C . HIS A 1 69 ? -28.641 -41.496 -45.600 1.00 85.81 69 HIS A C 1
ATOM 532 O O . HIS A 1 69 ? -28.082 -40.479 -46.041 1.00 85.81 69 HIS A O 1
ATOM 538 N N . GLN A 1 70 ? -29.382 -42.283 -46.390 1.00 86.50 70 GLN A N 1
ATOM 539 C CA . GLN A 1 70 ? -29.726 -41.904 -47.757 1.00 86.50 70 GLN A CA 1
ATOM 540 C C . GLN A 1 70 ? -30.699 -40.717 -47.732 1.00 86.50 70 GLN A C 1
ATOM 542 O O . GLN A 1 70 ? -31.626 -40.702 -46.919 1.00 86.50 70 GLN A O 1
ATOM 547 N N . PRO A 1 71 ? -30.507 -39.712 -48.601 1.00 87.75 71 PRO A N 1
ATOM 548 C CA . PRO A 1 71 ? -31.478 -38.641 -48.802 1.00 87.75 71 PRO A CA 1
ATOM 549 C C . PRO A 1 71 ? -32.821 -39.206 -49.265 1.00 87.75 71 PRO A C 1
ATOM 551 O O . PRO A 1 71 ? -32.864 -39.926 -50.260 1.00 87.75 71 PRO A O 1
ATOM 554 N N . VAL A 1 72 ? -33.903 -38.868 -48.565 1.00 84.44 72 VAL A N 1
ATOM 555 C CA . VAL A 1 72 ? -35.267 -39.303 -48.928 1.00 84.44 72 VAL A CA 1
ATOM 556 C C . VAL A 1 72 ? -36.083 -38.141 -49.448 1.00 84.44 72 VAL A C 1
ATOM 558 O O . VAL A 1 72 ? -36.845 -38.286 -50.398 1.00 84.44 72 VAL A O 1
ATOM 561 N N . VAL A 1 73 ? -35.907 -36.972 -48.843 1.00 87.12 73 VAL A N 1
ATOM 562 C CA . VAL A 1 73 ? -36.644 -35.777 -49.224 1.00 87.12 73 VAL A CA 1
ATOM 563 C C . VAL A 1 73 ? -35.740 -34.570 -49.150 1.00 87.12 73 VAL A C 1
ATOM 565 O O . VAL A 1 73 ? -34.964 -34.392 -48.206 1.00 87.12 73 VAL A O 1
ATOM 568 N N . ARG A 1 74 ? -35.821 -33.743 -50.180 1.00 87.81 74 ARG A N 1
ATOM 569 C CA . ARG A 1 74 ? -35.127 -32.469 -50.234 1.00 87.81 74 ARG A CA 1
ATOM 570 C C . ARG A 1 74 ? -36.126 -31.390 -49.847 1.00 87.81 74 ARG A C 1
ATOM 572 O O . ARG A 1 74 ? -37.216 -31.326 -50.412 1.00 87.81 74 ARG A O 1
ATOM 579 N N . LEU A 1 75 ? -35.770 -30.578 -48.854 1.00 78.75 75 LEU A N 1
ATOM 580 C CA . LEU A 1 75 ? -36.606 -29.464 -48.422 1.00 78.75 75 LEU A CA 1
ATOM 581 C C . LEU A 1 75 ? -36.034 -28.131 -48.915 1.00 78.75 75 LEU A C 1
ATOM 583 O O . LEU A 1 75 ? -34.840 -27.855 -48.778 1.00 78.75 75 LEU A O 1
ATOM 587 N N . VAL A 1 76 ? -36.910 -27.270 -49.417 1.00 68.00 76 VAL A N 1
ATOM 588 C CA . VAL A 1 76 ? -36.711 -25.826 -49.551 1.00 68.00 76 VAL A CA 1
ATOM 589 C C . VAL A 1 76 ? -37.066 -25.194 -48.206 1.00 68.00 76 VAL A C 1
ATOM 591 O O . VAL A 1 76 ? -38.220 -25.221 -47.831 1.00 68.00 76 VAL A O 1
ATOM 594 N N . ASP A 1 77 ? -36.127 -24.644 -47.441 1.00 52.69 77 ASP A N 1
ATOM 595 C CA . ASP A 1 77 ? -36.419 -23.952 -46.163 1.00 52.69 77 ASP A CA 1
ATOM 596 C C . ASP A 1 77 ? -37.671 -23.030 -46.249 1.00 52.69 77 ASP A C 1
ATOM 598 O O . ASP A 1 77 ? -37.693 -22.151 -47.102 1.00 52.69 77 ASP A O 1
ATOM 602 N N . THR A 1 78 ? -38.702 -23.225 -45.403 1.00 48.84 78 THR A N 1
ATOM 603 C CA . THR A 1 78 ? -39.981 -22.461 -45.374 1.00 48.84 78 THR A CA 1
ATOM 604 C C . THR A 1 78 ? -40.076 -21.424 -44.276 1.00 48.84 78 THR A C 1
ATOM 606 O O . THR A 1 78 ? -40.983 -20.591 -44.331 1.00 48.84 78 THR A O 1
ATOM 609 N N . ALA A 1 79 ? -39.071 -21.323 -43.392 1.00 42.41 79 ALA A N 1
ATOM 610 C CA . ALA A 1 79 ? -38.788 -20.052 -42.704 1.00 42.41 79 ALA A CA 1
ATOM 611 C C . ALA A 1 79 ? -38.355 -18.952 -43.701 1.00 42.41 79 ALA A C 1
ATOM 613 O O . ALA A 1 79 ? -38.030 -17.814 -43.347 1.00 42.41 79 ALA A O 1
ATOM 614 N N . ARG A 1 80 ? -38.367 -19.307 -44.980 1.00 40.25 80 ARG A N 1
ATOM 615 C CA . ARG A 1 80 ? -38.143 -18.511 -46.155 1.00 40.25 80 ARG A CA 1
ATOM 616 C C . ARG A 1 80 ? -39.235 -18.903 -47.152 1.00 40.25 80 ARG A C 1
ATOM 618 O O . ARG A 1 80 ? -39.055 -19.863 -47.887 1.00 40.25 80 ARG A O 1
ATOM 625 N N . PRO A 1 81 ? -40.398 -18.223 -47.176 1.00 27.09 81 PRO A N 1
ATOM 626 C CA . PRO A 1 81 ? -41.324 -18.411 -48.286 1.00 27.09 81 PRO A CA 1
ATOM 627 C C . PRO A 1 81 ? -40.540 -18.271 -49.583 1.00 27.09 81 PRO A C 1
ATOM 629 O O . PRO A 1 81 ? -39.617 -17.460 -49.628 1.00 27.09 81 PRO A O 1
ATOM 632 N N . ASP A 1 82 ? -40.938 -19.080 -50.559 1.00 29.47 82 ASP A N 1
ATOM 633 C CA . ASP A 1 82 ? -40.443 -19.257 -51.925 1.00 29.47 82 ASP A CA 1
ATOM 634 C C . ASP A 1 82 ? -40.158 -17.943 -52.664 1.00 29.47 82 ASP A C 1
ATOM 636 O O . ASP A 1 82 ? -40.837 -17.452 -53.561 1.00 29.47 82 ASP A O 1
ATOM 640 N N . VAL A 1 83 ? -39.109 -17.349 -52.163 1.00 30.03 83 VAL A N 1
ATOM 641 C CA . VAL A 1 83 ? -38.409 -16.145 -52.494 1.00 30.03 83 VAL A CA 1
ATOM 642 C C . VAL A 1 83 ? -37.044 -16.649 -52.112 1.00 30.03 83 VAL A C 1
ATOM 644 O O . VAL A 1 83 ? -36.822 -17.030 -50.959 1.00 30.03 83 VAL A O 1
ATOM 647 N N . GLU A 1 84 ? -36.116 -16.698 -53.044 1.00 35.97 84 GLU A N 1
ATOM 648 C CA . GLU A 1 84 ? -34.731 -16.681 -52.643 1.00 35.97 84 GLU A CA 1
ATOM 649 C C . GLU A 1 84 ? -34.574 -15.571 -51.601 1.00 35.97 84 GLU A C 1
ATOM 651 O O . GLU A 1 84 ? -34.614 -14.386 -51.925 1.00 35.97 84 GLU A O 1
ATOM 656 N N . THR A 1 85 ? -34.530 -15.907 -50.311 1.00 37.28 85 THR A N 1
ATOM 657 C CA . THR A 1 85 ? -34.424 -14.894 -49.259 1.00 37.28 85 THR A CA 1
ATOM 658 C C . THR A 1 85 ? -32.950 -14.623 -49.168 1.00 37.28 85 THR A C 1
ATOM 660 O O . THR A 1 85 ? -32.245 -14.927 -48.207 1.00 37.28 85 THR A O 1
ATOM 663 N N . VAL A 1 86 ? -32.462 -14.040 -50.248 1.00 44.09 86 VAL A N 1
ATOM 664 C CA . VAL A 1 86 ? -31.420 -13.056 -50.217 1.00 44.09 86 VAL A CA 1
ATOM 665 C C . VAL A 1 86 ? -31.670 -12.228 -48.972 1.00 44.09 86 VAL A C 1
ATOM 667 O O . VAL A 1 86 ? -32.624 -11.453 -48.859 1.00 44.09 86 VAL A O 1
ATOM 670 N N . ARG A 1 87 ? -30.840 -12.471 -47.964 1.00 44.81 87 ARG A N 1
ATOM 671 C CA . ARG A 1 87 ? -30.885 -11.698 -46.740 1.00 44.81 87 ARG A CA 1
ATOM 672 C C . ARG A 1 87 ? -30.419 -10.315 -47.162 1.00 44.81 87 ARG A C 1
ATOM 674 O O . ARG A 1 87 ? -29.226 -10.119 -47.319 1.00 44.81 87 ARG A O 1
ATOM 681 N N . ILE A 1 88 ? -31.348 -9.399 -47.426 1.00 51.78 88 ILE A N 1
ATOM 682 C CA . ILE A 1 88 ? -31.023 -7.992 -47.659 1.00 51.78 88 ILE A CA 1
ATOM 683 C C . ILE A 1 88 ? -30.850 -7.383 -46.266 1.00 51.78 88 ILE A C 1
ATOM 685 O O . ILE A 1 88 ? -31.858 -7.218 -45.564 1.00 51.78 88 ILE A O 1
ATOM 689 N N . PRO A 1 89 ? -29.614 -7.104 -45.813 1.00 50.56 89 PRO A N 1
ATOM 690 C CA . PRO A 1 89 ? -29.378 -6.574 -44.477 1.00 50.56 89 PRO A CA 1
ATOM 691 C C . PRO A 1 89 ? -30.128 -5.248 -44.273 1.00 50.56 89 PRO A C 1
ATOM 693 O O . PRO A 1 89 ? -30.352 -4.519 -45.246 1.00 50.56 89 PRO A O 1
ATOM 696 N N . PRO A 1 90 ? -30.481 -4.870 -43.027 1.00 53.25 90 PRO A N 1
ATOM 697 C CA . PRO A 1 90 ? -31.197 -3.622 -42.752 1.00 53.25 90 PRO A CA 1
ATOM 698 C C . PRO A 1 90 ? -30.527 -2.397 -43.387 1.00 53.25 90 PRO A C 1
ATOM 700 O O . PRO A 1 90 ? -31.209 -1.550 -43.959 1.00 53.25 90 PRO A O 1
ATOM 703 N N . ARG A 1 91 ? -29.185 -2.360 -43.382 1.00 52.94 91 ARG A N 1
ATOM 704 C CA . ARG A 1 91 ? -28.390 -1.321 -44.052 1.00 52.94 91 ARG A CA 1
ATOM 705 C C . ARG A 1 91 ? -28.638 -1.258 -45.560 1.00 52.94 91 ARG A C 1
ATOM 707 O O . ARG A 1 91 ? -28.891 -0.171 -46.062 1.00 52.94 91 ARG A O 1
ATOM 714 N N . THR A 1 92 ? -28.656 -2.387 -46.268 1.00 55.88 92 THR A N 1
ATOM 715 C CA . THR A 1 92 ? -28.905 -2.412 -47.720 1.00 55.88 92 THR A CA 1
ATOM 716 C C . THR A 1 92 ? -30.341 -2.005 -48.069 1.00 55.88 92 THR A C 1
ATOM 718 O O . THR A 1 92 ? -30.548 -1.323 -49.067 1.00 55.88 92 THR A O 1
ATOM 721 N N . ARG A 1 93 ? -31.345 -2.320 -47.230 1.00 56.97 93 ARG A N 1
ATOM 722 C CA . ARG A 1 93 ? -32.735 -1.844 -47.436 1.00 56.97 93 ARG A CA 1
ATOM 723 C C . ARG A 1 93 ? -32.872 -0.331 -47.255 1.00 56.97 93 ARG A C 1
ATOM 725 O O . ARG A 1 93 ? -33.590 0.313 -48.018 1.00 56.97 93 ARG A O 1
ATOM 732 N N . VAL A 1 94 ? -32.192 0.234 -46.252 1.00 57.94 94 VAL A N 1
ATOM 733 C CA . VAL A 1 94 ? -32.127 1.692 -46.034 1.00 57.94 94 VAL A CA 1
ATOM 734 C C . VAL A 1 94 ? -31.456 2.371 -47.230 1.00 57.94 94 VAL A C 1
ATOM 736 O O . VAL A 1 94 ? -31.956 3.381 -47.724 1.00 57.94 94 VAL A O 1
ATOM 739 N N . LEU A 1 95 ? -30.385 1.766 -47.746 1.00 59.19 95 LEU A N 1
ATOM 740 C CA . LEU A 1 95 ? -29.650 2.244 -48.913 1.00 59.19 95 LEU A CA 1
ATOM 741 C C . LEU A 1 95 ? -30.487 2.226 -50.198 1.00 59.19 95 LEU A C 1
ATOM 743 O O . LEU A 1 95 ? -30.574 3.232 -50.898 1.00 59.19 95 LEU A O 1
ATOM 747 N N . ALA A 1 96 ? -31.161 1.109 -50.471 1.00 61.97 96 ALA A N 1
ATOM 748 C CA . ALA A 1 96 ? -32.040 0.941 -51.624 1.00 61.97 96 ALA A CA 1
ATOM 749 C C . ALA A 1 96 ? -33.212 1.937 -51.620 1.00 61.97 96 ALA A C 1
ATOM 751 O O . ALA A 1 96 ? -33.493 2.566 -52.640 1.00 61.97 96 ALA A O 1
ATOM 752 N N . ARG A 1 97 ? -33.841 2.175 -50.457 1.00 63.47 97 ARG A N 1
ATOM 753 C CA . ARG A 1 97 ? -34.880 3.213 -50.317 1.00 63.47 97 ARG A CA 1
ATOM 754 C C . ARG A 1 97 ? -34.347 4.613 -50.589 1.00 63.47 97 ARG A C 1
ATOM 756 O O . ARG A 1 97 ? -35.011 5.385 -51.273 1.00 63.47 97 ARG A O 1
ATOM 763 N N . ALA A 1 98 ? -33.160 4.943 -50.081 1.00 58.00 98 ALA A N 1
ATOM 764 C CA . ALA A 1 98 ? -32.529 6.238 -50.335 1.00 58.00 98 ALA A CA 1
ATOM 765 C C . ALA A 1 98 ? -32.178 6.427 -51.821 1.00 58.00 98 ALA A C 1
ATOM 767 O O . ALA A 1 98 ? -32.227 7.545 -52.333 1.00 58.00 98 ALA A O 1
ATOM 768 N N . LEU A 1 99 ? -31.916 5.330 -52.534 1.00 58.81 99 LEU A N 1
ATOM 769 C CA . LEU A 1 99 ? -31.780 5.298 -53.988 1.00 58.81 99 LEU A CA 1
ATOM 770 C C . LEU A 1 99 ? -33.106 5.414 -54.747 1.00 58.81 99 LEU A C 1
ATOM 772 O O . LEU A 1 99 ? -33.105 5.775 -55.924 1.00 58.81 99 LEU A O 1
ATOM 776 N N . GLY A 1 100 ? -34.242 5.247 -54.072 1.00 61.72 100 GLY A N 1
ATOM 777 C CA . GLY A 1 100 ? -35.574 5.234 -54.677 1.00 61.72 100 GLY A CA 1
ATOM 778 C C . GLY A 1 100 ? -35.946 3.891 -55.305 1.00 61.72 100 GLY A C 1
ATOM 779 O O . GLY A 1 100 ? -36.869 3.850 -56.106 1.00 61.72 100 GLY A O 1
ATOM 780 N N . ILE A 1 101 ? -35.230 2.819 -54.962 1.00 61.50 101 ILE A N 1
ATOM 781 C CA . ILE A 1 101 ? -35.517 1.455 -55.407 1.00 61.50 101 ILE A CA 1
ATOM 782 C C . ILE A 1 101 ? -36.529 0.859 -54.427 1.00 61.50 101 ILE A C 1
ATOM 784 O O . ILE A 1 101 ? -36.278 0.811 -53.217 1.00 61.50 101 ILE A O 1
ATOM 788 N N . ASP A 1 102 ? -37.689 0.455 -54.935 1.00 62.28 102 ASP A N 1
ATOM 789 C CA . ASP A 1 102 ? -38.771 -0.070 -54.105 1.00 62.28 102 ASP A CA 1
ATOM 790 C C . ASP A 1 102 ? -38.556 -1.536 -53.685 1.00 62.28 102 ASP A C 1
ATOM 792 O O . ASP A 1 102 ? -37.619 -2.217 -54.110 1.00 62.28 102 ASP A O 1
ATOM 796 N N . GLY A 1 103 ? -39.422 -2.012 -52.786 1.00 55.44 103 GLY A N 1
ATOM 797 C CA . GLY A 1 103 ? -39.310 -3.350 -52.208 1.00 55.44 103 GLY A CA 1
ATOM 798 C C . GLY A 1 103 ? -39.448 -4.482 -53.228 1.00 55.44 103 GLY A C 1
ATOM 799 O O . GLY A 1 103 ? -38.808 -5.518 -53.046 1.00 55.44 103 GLY A O 1
ATOM 800 N N . ASP A 1 104 ? -40.194 -4.280 -54.316 1.00 57.59 104 ASP A N 1
ATOM 801 C CA . ASP A 1 104 ? -40.480 -5.310 -55.319 1.00 57.59 104 ASP A CA 1
ATOM 802 C C . ASP A 1 104 ? -39.382 -5.365 -56.395 1.00 57.59 104 ASP A C 1
ATOM 804 O O . ASP A 1 104 ? -39.011 -6.448 -56.856 1.00 57.59 104 ASP A O 1
ATOM 808 N N . GLN A 1 105 ? -38.791 -4.223 -56.774 1.00 60.84 105 GLN A N 1
ATOM 809 C CA . GLN A 1 105 ? -37.571 -4.171 -57.594 1.00 60.84 105 GLN A CA 1
ATOM 810 C C . GLN A 1 105 ? -36.377 -4.789 -56.868 1.00 60.84 105 GLN A C 1
ATOM 812 O O . GLN A 1 105 ? -35.646 -5.586 -57.454 1.00 60.84 105 GLN A O 1
ATOM 817 N N . LEU A 1 106 ? -36.198 -4.464 -55.586 1.00 61.56 106 LEU A N 1
ATOM 818 C CA . LEU A 1 106 ? -35.086 -4.982 -54.795 1.00 61.56 106 LEU A CA 1
ATOM 819 C C . LEU A 1 106 ? -35.209 -6.495 -54.557 1.00 61.56 106 LEU A C 1
ATOM 821 O O . LEU A 1 106 ? -34.206 -7.203 -54.602 1.00 61.56 106 LEU A O 1
ATOM 825 N N . SER A 1 107 ? -36.436 -6.989 -54.359 1.00 56.66 107 SER A N 1
ATOM 826 C CA . SER A 1 107 ? -36.727 -8.423 -54.234 1.00 56.66 107 SER A CA 1
ATOM 827 C C . SER A 1 107 ? -36.506 -9.185 -55.547 1.00 56.66 107 SER A C 1
ATOM 829 O O . SER A 1 107 ? -36.004 -10.304 -55.508 1.00 56.66 107 SER A O 1
ATOM 831 N N . ARG A 1 108 ? -36.774 -8.576 -56.715 1.00 61.47 108 ARG A N 1
ATOM 832 C CA . ARG A 1 108 ? -36.456 -9.175 -58.029 1.00 61.47 108 ARG A CA 1
ATOM 833 C C . ARG A 1 108 ? -34.954 -9.257 -58.313 1.00 61.47 108 ARG A C 1
ATOM 835 O O . ARG A 1 108 ? -34.504 -10.270 -58.832 1.00 61.47 108 ARG A O 1
ATOM 842 N N . TRP A 1 109 ? -34.173 -8.225 -57.979 1.00 64.81 109 TRP A N 1
ATOM 843 C CA . TRP A 1 109 ? -32.708 -8.248 -58.158 1.00 64.81 109 TRP A CA 1
ATOM 844 C C . TRP A 1 109 ? -32.011 -9.210 -57.211 1.00 64.81 109 TRP A C 1
ATOM 846 O O . TRP A 1 109 ? -31.071 -9.891 -57.606 1.00 64.81 109 TRP A O 1
ATOM 856 N N . ALA A 1 110 ? -32.507 -9.275 -55.979 1.00 58.00 110 ALA A N 1
ATOM 857 C CA . ALA A 1 110 ? -32.179 -10.321 -55.033 1.00 58.00 110 ALA A CA 1
ATOM 858 C C . ALA A 1 110 ? -32.367 -11.702 -55.677 1.00 58.00 110 ALA A C 1
ATOM 860 O O . ALA A 1 110 ? -31.379 -12.397 -55.863 1.00 58.00 110 ALA A O 1
ATOM 861 N N . GLN A 1 111 ? -33.586 -12.017 -56.125 1.00 54.47 111 GLN A N 1
ATOM 862 C CA . GLN A 1 111 ? -33.926 -13.299 -56.755 1.00 54.47 111 GLN A CA 1
ATOM 863 C C . GLN A 1 111 ? -33.139 -13.624 -58.044 1.00 54.47 111 GLN A C 1
ATOM 865 O O . GLN A 1 111 ? -33.054 -14.789 -58.418 1.00 54.47 111 GLN A O 1
ATOM 870 N N . GLN A 1 112 ? -32.599 -12.623 -58.757 1.00 60.12 112 GLN A N 1
ATOM 871 C CA . GLN A 1 112 ? -31.787 -12.814 -59.974 1.00 60.12 112 GLN A CA 1
ATOM 872 C C . GLN A 1 112 ? -30.314 -13.151 -59.694 1.00 60.12 112 GLN A C 1
ATOM 874 O O . GLN A 1 112 ? -29.640 -13.688 -60.571 1.00 60.12 112 GLN A O 1
ATOM 879 N N . GLN A 1 113 ? -29.785 -12.786 -58.523 1.00 61.19 113 GLN A N 1
ATOM 880 C CA . GLN A 1 113 ? -28.363 -12.943 -58.181 1.00 61.19 113 GLN A CA 1
ATOM 881 C C . GLN A 1 113 ? -28.043 -14.285 -57.512 1.00 61.19 113 GLN A C 1
ATOM 883 O O . GLN A 1 113 ? -26.872 -14.620 -57.340 1.00 61.19 113 GLN A O 1
ATOM 888 N N . HIS A 1 114 ? -29.051 -15.055 -57.114 1.00 47.50 114 HIS A N 1
ATOM 889 C CA . HIS A 1 114 ? -28.880 -16.343 -56.456 1.00 47.50 114 HIS A CA 1
ATOM 890 C C . HIS A 1 114 ? -28.139 -16.333 -55.089 1.00 47.50 114 HIS A C 1
ATOM 892 O O . HIS A 1 114 ? -27.797 -17.392 -54.560 1.00 47.50 114 HIS A O 1
ATOM 898 N N . ALA A 1 115 ? -27.920 -15.151 -54.467 1.00 53.25 115 ALA A N 1
ATOM 899 C CA . ALA A 1 115 ? -27.183 -14.932 -53.199 1.00 53.25 115 ALA A CA 1
ATOM 900 C C . ALA A 1 115 ? -27.543 -13.599 -52.478 1.00 53.25 115 ALA A C 1
ATOM 902 O O . ALA A 1 115 ? -28.241 -12.758 -53.029 1.00 53.25 115 ALA A O 1
ATOM 903 N N . ALA A 1 116 ? -27.071 -13.367 -51.235 1.00 52.72 116 ALA A N 1
ATOM 904 C CA . ALA A 1 116 ? -27.416 -12.180 -50.423 1.00 52.72 116 ALA A CA 1
ATOM 905 C C . ALA A 1 116 ? -26.980 -10.827 -51.048 1.00 52.72 116 ALA A C 1
ATOM 907 O O . ALA A 1 116 ? -25.819 -10.635 -51.397 1.00 52.72 116 ALA A O 1
ATOM 908 N N . LEU A 1 117 ? -27.895 -9.851 -51.131 1.00 55.44 117 LEU A N 1
ATOM 909 C CA . LEU A 1 117 ? -27.685 -8.536 -51.744 1.00 55.44 117 LEU A CA 1
ATOM 910 C C . LEU A 1 117 ? -27.037 -7.602 -50.710 1.00 55.44 117 LEU A C 1
ATOM 912 O O . LEU A 1 117 ? -27.709 -7.032 -49.843 1.00 55.44 117 LEU A O 1
ATOM 916 N N . LEU A 1 118 ? -25.712 -7.504 -50.760 1.00 62.78 118 LEU A N 1
ATOM 917 C CA . LEU A 1 118 ? -24.901 -6.615 -49.932 1.00 62.78 118 LEU A CA 1
ATOM 918 C C . LEU A 1 118 ? -24.788 -5.224 -50.590 1.00 62.78 118 LEU A C 1
ATOM 920 O O . LEU A 1 118 ? -25.102 -5.092 -51.776 1.00 62.78 118 LEU A O 1
ATOM 924 N N . PRO A 1 119 ? -24.402 -4.167 -49.850 1.00 58.28 119 PRO A N 1
ATOM 925 C CA . PRO A 1 119 ? -24.278 -2.815 -50.402 1.00 58.28 119 PRO A CA 1
ATOM 926 C C . PRO A 1 119 ? -23.394 -2.745 -51.655 1.00 58.28 119 PRO A C 1
ATOM 928 O O . PRO A 1 119 ? -23.780 -2.098 -52.627 1.00 58.28 119 PRO A O 1
ATOM 931 N N . GLU A 1 120 ? -22.289 -3.493 -51.683 1.00 61.81 120 GLU A N 1
ATOM 932 C CA . GLU A 1 120 ? -21.384 -3.588 -52.836 1.00 61.81 120 GLU A CA 1
ATOM 933 C C . GLU A 1 120 ? -22.054 -4.138 -54.113 1.00 61.81 120 GLU A C 1
ATOM 935 O O . GLU A 1 120 ? -21.649 -3.806 -55.226 1.00 61.81 120 GLU A O 1
ATOM 940 N N . HIS A 1 121 ? -23.132 -4.921 -53.997 1.00 64.19 121 HIS A N 1
ATOM 941 C CA . HIS A 1 121 ? -23.875 -5.414 -55.162 1.00 64.19 121 HIS A CA 1
ATOM 942 C C . HIS A 1 121 ? -24.750 -4.316 -55.799 1.00 64.19 121 HIS A C 1
ATOM 944 O O . HIS A 1 121 ? -24.923 -4.307 -57.018 1.00 64.19 121 HIS A O 1
ATOM 950 N N . LEU A 1 122 ? -25.258 -3.355 -55.009 1.00 62.72 122 LEU A N 1
ATOM 951 C CA . LEU A 1 122 ? -25.912 -2.145 -55.537 1.00 62.72 122 LEU A CA 1
ATOM 952 C C . LEU A 1 122 ? -24.892 -1.222 -56.221 1.00 62.72 122 LEU A C 1
ATOM 954 O O . LEU A 1 122 ? -25.223 -0.598 -57.226 1.00 62.72 122 LEU A O 1
ATOM 958 N N . GLU A 1 123 ? -23.655 -1.169 -55.719 1.00 62.94 123 GLU A N 1
ATOM 959 C CA . GLU A 1 123 ? -22.555 -0.428 -56.353 1.00 62.94 123 GLU A CA 1
ATOM 960 C C . GLU A 1 123 ? -22.185 -1.028 -57.713 1.00 62.94 123 GLU A C 1
ATOM 962 O O . GLU A 1 123 ? -22.084 -0.297 -58.699 1.00 62.94 123 GLU A O 1
ATOM 967 N N . ALA A 1 124 ? -22.072 -2.358 -57.798 1.00 62.75 124 ALA A N 1
ATOM 968 C CA . ALA A 1 124 ? -21.765 -3.062 -59.043 1.00 62.75 124 ALA A CA 1
ATOM 969 C C . ALA A 1 124 ? -22.855 -2.891 -60.120 1.00 62.75 124 ALA A C 1
ATOM 971 O O . ALA A 1 124 ? -22.538 -2.720 -61.298 1.00 62.75 124 ALA A O 1
ATOM 972 N N . LEU A 1 125 ? -24.134 -2.884 -59.729 1.00 59.28 125 LEU A N 1
ATOM 973 C CA . LEU A 1 125 ? -25.266 -2.643 -60.636 1.00 59.28 125 LEU A CA 1
ATOM 974 C C . LEU A 1 125 ? -25.229 -1.235 -61.243 1.00 59.28 125 LEU A C 1
ATOM 976 O O . LEU A 1 125 ? -25.431 -1.073 -62.445 1.00 59.28 125 LEU A O 1
ATOM 980 N N . VAL A 1 126 ? -24.905 -0.227 -60.431 1.00 57.97 126 VAL A N 1
ATOM 981 C CA . VAL A 1 126 ? -24.765 1.154 -60.903 1.00 57.97 126 VAL A CA 1
ATOM 982 C C . VAL A 1 126 ? -23.510 1.336 -61.769 1.00 57.97 126 VAL A C 1
ATOM 984 O O . VAL A 1 126 ? -23.545 2.053 -62.770 1.00 57.97 126 VAL A O 1
ATOM 987 N N . ALA A 1 127 ? -22.419 0.636 -61.450 1.00 57.16 127 ALA A N 1
ATOM 988 C CA . ALA A 1 127 ? -21.223 0.612 -62.289 1.00 57.16 127 ALA A CA 1
ATOM 989 C C . ALA A 1 127 ? -21.479 -0.056 -63.659 1.00 57.16 127 ALA A C 1
ATOM 991 O O . ALA A 1 127 ? -20.866 0.333 -64.656 1.00 57.16 127 ALA A O 1
ATOM 992 N N . GLY A 1 128 ? -22.412 -1.013 -63.736 1.00 52.72 128 GLY A N 1
ATOM 993 C CA . GLY A 1 128 ? -22.829 -1.686 -64.972 1.00 52.72 128 GLY A CA 1
ATOM 994 C C . GLY A 1 128 ? -23.438 -0.747 -66.024 1.00 52.72 128 GLY A C 1
ATOM 995 O O . GLY A 1 128 ? -23.077 -0.848 -67.201 1.00 52.72 128 GLY A O 1
ATOM 996 N N . GLU A 1 129 ? -24.255 0.236 -65.612 1.00 51.84 129 GLU A N 1
ATOM 997 C CA . GLU A 1 129 ? -24.859 1.262 -66.499 1.00 51.84 129 GLU A CA 1
ATOM 998 C C . GLU A 1 129 ? -23.808 2.120 -67.228 1.00 51.84 129 GLU A C 1
ATOM 1000 O O . GLU A 1 129 ? -24.051 2.695 -68.295 1.00 51.84 129 GLU A O 1
ATOM 1005 N N . ARG A 1 130 ? -22.601 2.194 -66.665 1.00 47.19 130 ARG A N 1
ATOM 1006 C CA . ARG A 1 130 ? -21.466 2.942 -67.212 1.00 47.19 130 ARG A CA 1
ATOM 1007 C C . ARG A 1 130 ? -20.905 2.298 -68.484 1.00 47.19 130 ARG A C 1
ATOM 1009 O O . ARG A 1 130 ? -20.316 2.990 -69.316 1.00 47.19 130 ARG A O 1
ATOM 1016 N N . THR A 1 131 ? -21.109 0.992 -68.655 1.00 45.66 131 THR A N 1
ATOM 1017 C CA . THR A 1 131 ? -20.608 0.219 -69.802 1.00 45.66 131 THR A CA 1
ATOM 1018 C C . THR A 1 131 ? -21.509 0.360 -71.030 1.00 45.66 131 THR A C 1
ATOM 1020 O O . THR A 1 131 ? -20.994 0.499 -72.138 1.00 45.66 131 THR A O 1
ATOM 1023 N N . GLU A 1 132 ? -22.835 0.434 -70.860 1.00 46.25 132 GLU A N 1
ATOM 1024 C CA . GLU A 1 132 ? -23.774 0.617 -71.983 1.00 46.25 132 GLU A CA 1
ATOM 1025 C C . GLU A 1 132 ? -23.698 2.028 -72.590 1.00 46.25 132 GLU A C 1
ATOM 1027 O O . GLU A 1 132 ? -23.751 2.182 -73.812 1.00 46.25 132 GLU A O 1
ATOM 1032 N N . ARG A 1 133 ? -23.442 3.066 -71.776 1.00 48.47 133 ARG A N 1
ATOM 1033 C CA . ARG A 1 133 ? -23.261 4.453 -72.257 1.00 48.47 133 ARG A CA 1
ATOM 1034 C C . ARG A 1 133 ? -21.971 4.703 -73.051 1.00 48.47 133 ARG A C 1
ATOM 1036 O O . ARG A 1 133 ? -21.864 5.742 -73.698 1.00 48.47 133 ARG A O 1
ATOM 1043 N N . LYS A 1 134 ? -21.005 3.776 -73.046 1.00 45.34 134 LYS A N 1
ATOM 1044 C CA . LYS A 1 134 ? -19.720 3.910 -73.765 1.00 45.34 134 LYS A CA 1
ATOM 1045 C C . LYS A 1 134 ? -19.790 3.605 -75.269 1.00 45.34 134 LYS A C 1
ATOM 1047 O O . LYS A 1 134 ? -18.775 3.722 -75.948 1.00 45.34 134 LYS A O 1
ATOM 1052 N N . THR A 1 135 ? -20.953 3.228 -75.803 1.00 45.62 135 THR A N 1
ATOM 1053 C CA . THR A 1 135 ? -21.115 2.863 -77.226 1.00 45.62 135 THR A CA 1
ATOM 1054 C C . THR A 1 135 ? -21.585 4.006 -78.140 1.00 45.62 135 THR A C 1
ATOM 1056 O O . THR A 1 135 ? -21.740 3.794 -79.340 1.00 45.62 135 THR A O 1
ATOM 1059 N N . ALA A 1 136 ? -21.736 5.236 -77.634 1.00 44.72 136 ALA A N 1
ATOM 1060 C CA . ALA A 1 136 ? -22.000 6.422 -78.457 1.00 44.72 136 ALA A CA 1
ATOM 1061 C C . ALA A 1 136 ? -20.714 7.260 -78.668 1.00 44.72 136 ALA A C 1
ATOM 1063 O O . ALA A 1 136 ? -19.954 7.482 -77.731 1.00 44.72 136 ALA A O 1
ATOM 1064 N N . ALA A 1 137 ? -20.468 7.669 -79.919 1.00 42.69 137 ALA A N 1
ATOM 1065 C CA . ALA A 1 137 ? -19.195 8.111 -80.521 1.00 42.69 137 ALA A CA 1
ATOM 1066 C C . ALA A 1 137 ? -18.439 9.302 -79.850 1.00 42.69 137 ALA A C 1
ATOM 1068 O O . ALA A 1 137 ? -19.040 10.075 -79.107 1.00 42.69 137 ALA A O 1
ATOM 1069 N N . PRO A 1 138 ? -17.121 9.486 -80.124 1.00 44.31 138 PRO A N 1
ATOM 1070 C CA . PRO A 1 138 ? -16.201 10.204 -79.236 1.00 44.31 138 PRO A CA 1
ATOM 1071 C C . PRO A 1 138 ? -15.999 11.693 -79.580 1.00 44.31 138 PRO A C 1
ATOM 1073 O O . PRO A 1 138 ? -15.881 12.060 -80.748 1.00 44.31 138 PRO A O 1
ATOM 1076 N N . HIS A 1 139 ? -15.835 12.532 -78.549 1.00 35.66 139 HIS A N 1
ATOM 1077 C CA . HIS A 1 139 ? -15.271 13.890 -78.638 1.00 35.66 139 HIS A CA 1
ATOM 1078 C C . HIS A 1 139 ? -14.091 14.032 -77.649 1.00 35.66 139 HIS A C 1
ATOM 1080 O O . HIS A 1 139 ? -14.109 13.373 -76.606 1.00 35.66 139 HIS A O 1
ATOM 1086 N N . PRO A 1 140 ? -13.047 14.837 -77.948 1.00 44.28 140 PRO A N 1
ATOM 1087 C CA . PRO A 1 140 ? -11.784 14.797 -77.230 1.00 44.28 140 PRO A CA 1
ATOM 1088 C C . PRO A 1 140 ? -11.721 15.878 -76.150 1.00 44.28 140 PRO A C 1
ATOM 1090 O O . PRO A 1 140 ? -11.867 17.064 -76.436 1.00 44.28 140 PRO A O 1
ATOM 1093 N N . SER A 1 141 ? -11.470 15.442 -74.921 1.00 35.25 141 SER A N 1
ATOM 1094 C CA . SER A 1 141 ? -10.794 16.124 -73.806 1.00 35.25 141 SER A CA 1
ATOM 1095 C C . SER A 1 141 ? -11.473 15.735 -72.497 1.00 35.25 141 SER A C 1
ATOM 1097 O O . SER A 1 141 ? -12.690 15.633 -72.417 1.00 35.25 141 SER A O 1
ATOM 1099 N N . HIS A 1 142 ? -10.639 15.520 -71.484 1.00 36.28 142 HIS A N 1
ATOM 1100 C CA . HIS A 1 142 ? -10.998 15.224 -70.102 1.00 36.28 142 HIS A CA 1
ATOM 1101 C C . HIS A 1 142 ? -11.569 13.827 -69.833 1.00 36.28 142 HIS A C 1
ATOM 1103 O O . HIS A 1 142 ? -12.721 13.492 -70.088 1.00 36.28 142 HIS A O 1
ATOM 1109 N N . THR A 1 143 ? -10.720 13.021 -69.199 1.00 38.72 143 THR A N 1
ATOM 1110 C CA . THR A 1 143 ? -11.102 11.871 -68.385 1.00 38.72 143 THR A CA 1
ATOM 1111 C C . THR A 1 143 ? -11.893 12.369 -67.167 1.00 38.72 143 THR A C 1
ATOM 1113 O O . THR A 1 143 ? -11.387 12.383 -66.049 1.00 38.72 143 THR A O 1
ATOM 1116 N N . GLU A 1 144 ? -13.125 12.833 -67.371 1.00 38.56 144 GLU A N 1
ATOM 1117 C CA . GLU A 1 144 ? -14.082 13.028 -66.285 1.00 38.56 144 GLU A CA 1
ATOM 1118 C C . GLU A 1 144 ? -14.770 11.696 -65.990 1.00 38.56 144 GLU A C 1
ATOM 1120 O O . GLU A 1 144 ? -15.394 11.061 -66.845 1.00 38.56 144 GLU A O 1
ATOM 1125 N N . HIS A 1 145 ? -14.659 11.258 -64.739 1.00 40.97 145 HIS A N 1
ATOM 1126 C CA . HIS A 1 145 ? -15.533 10.233 -64.202 1.00 40.97 145 HIS A CA 1
ATOM 1127 C C . HIS A 1 145 ? -16.971 10.779 -64.192 1.00 40.97 145 HIS A C 1
ATOM 1129 O O . HIS A 1 145 ? -17.382 11.423 -63.236 1.00 40.97 145 HIS A O 1
ATOM 1135 N N . ILE A 1 146 ? -17.749 10.504 -65.245 1.00 45.00 146 ILE A N 1
ATOM 1136 C CA . ILE A 1 146 ? -19.211 10.639 -65.209 1.00 45.00 146 ILE A CA 1
ATOM 1137 C C . ILE A 1 146 ? -19.713 9.566 -64.241 1.00 45.00 146 ILE A C 1
ATOM 1139 O O . ILE A 1 146 ? -19.762 8.382 -64.588 1.00 45.00 146 ILE A O 1
ATOM 1143 N N . VAL A 1 147 ? -19.968 9.984 -63.006 1.00 43.31 147 VAL A N 1
ATOM 1144 C CA . VAL A 1 147 ? -20.638 9.207 -61.963 1.00 43.31 147 VAL A CA 1
ATOM 1145 C C . VAL A 1 147 ? -22.134 9.308 -62.261 1.00 43.31 147 VAL A C 1
ATOM 1147 O O . VAL A 1 147 ? -22.648 10.412 -62.455 1.00 43.31 147 VAL A O 1
ATOM 1150 N N . SER A 1 148 ? -22.838 8.187 -62.421 1.00 45.94 148 SER A N 1
ATOM 1151 C CA . SER A 1 148 ? -24.264 8.242 -62.785 1.00 45.94 148 SER A CA 1
ATOM 1152 C C . SER A 1 148 ? -25.081 8.874 -61.641 1.00 45.94 148 SER A C 1
ATOM 1154 O O . SER A 1 148 ? -24.692 8.815 -60.475 1.00 45.94 148 SER A O 1
ATOM 1156 N N . ALA A 1 149 ? -26.239 9.481 -61.930 1.00 48.66 149 ALA A N 1
ATOM 1157 C CA . ALA A 1 149 ? -27.096 10.060 -60.885 1.00 48.66 149 ALA A CA 1
ATOM 1158 C C . ALA A 1 149 ? -27.550 9.016 -59.839 1.00 48.66 149 ALA A C 1
ATOM 1160 O O . ALA A 1 149 ? -27.873 9.376 -58.706 1.00 48.66 149 ALA A O 1
ATOM 1161 N N . ALA A 1 150 ? -27.550 7.727 -60.198 1.00 43.75 150 ALA A N 1
ATOM 1162 C CA . ALA A 1 150 ? -27.779 6.629 -59.264 1.00 43.75 150 ALA A CA 1
ATOM 1163 C C . ALA A 1 150 ? -26.552 6.379 -58.362 1.00 43.75 150 ALA A C 1
ATOM 1165 O O . ALA A 1 150 ? -26.703 6.129 -57.170 1.00 43.75 150 ALA A O 1
ATOM 1166 N N . GLU A 1 151 ? -25.341 6.542 -58.891 1.00 46.22 151 GLU A N 1
ATOM 1167 C CA . GLU A 1 151 ? -24.050 6.313 -58.218 1.00 46.22 151 GLU A CA 1
ATOM 1168 C C . GLU A 1 151 ? -23.783 7.39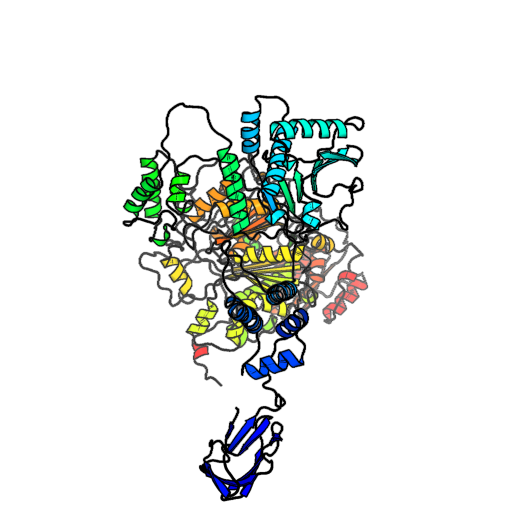5 -57.162 1.00 46.22 151 GLU A C 1
ATOM 1170 O O . GLU A 1 151 ? -23.420 7.121 -56.017 1.00 46.22 151 GLU A O 1
ATOM 1175 N N . GLU A 1 152 ? -24.132 8.635 -57.496 1.00 52.31 152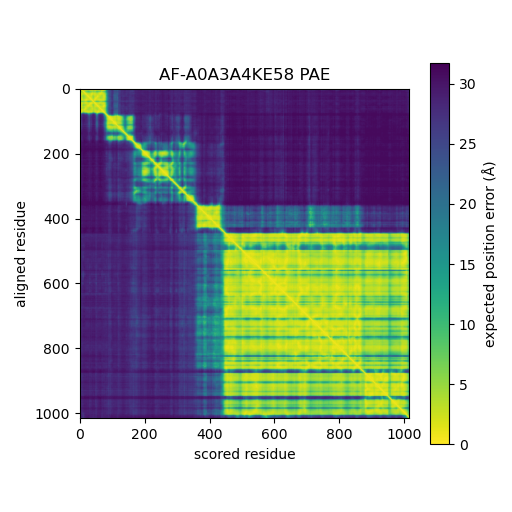 GLU A N 1
ATOM 1176 C CA . GLU A 1 152 ? -24.072 9.784 -56.592 1.00 52.31 152 GLU A CA 1
ATOM 1177 C C . GLU A 1 152 ? -25.138 9.720 -55.478 1.00 52.31 152 GLU A C 1
ATOM 1179 O O . GLU A 1 152 ? -24.979 10.265 -54.379 1.00 52.31 152 GLU A O 1
ATOM 1184 N N . LYS A 1 153 ? -26.261 9.048 -55.744 1.00 48.91 153 LYS A N 1
ATOM 1185 C CA . LYS A 1 153 ? -27.331 8.814 -54.766 1.00 48.91 153 LYS A CA 1
ATOM 1186 C C . LYS A 1 153 ? -26.964 7.649 -53.830 1.00 48.91 153 LYS A C 1
ATOM 1188 O O . LYS A 1 153 ? -27.271 7.719 -52.640 1.00 48.91 153 LYS A O 1
ATOM 1193 N N . LEU A 1 154 ? -26.224 6.652 -54.327 1.00 41.25 154 LEU A N 1
ATOM 1194 C CA . LEU A 1 154 ? -25.717 5.503 -53.565 1.00 41.25 154 LEU A CA 1
ATOM 1195 C C . LEU A 1 154 ? -24.633 5.942 -52.576 1.00 41.25 154 LEU A C 1
ATOM 1197 O O . LEU A 1 154 ? -24.731 5.656 -51.382 1.00 41.25 154 LEU A O 1
ATOM 1201 N N . HIS A 1 155 ? -23.669 6.739 -53.045 1.00 49.41 155 HIS A N 1
ATOM 1202 C CA . HIS A 1 155 ? -22.633 7.346 -52.202 1.00 49.41 155 HIS A CA 1
ATOM 1203 C C . HIS A 1 155 ? -23.218 8.200 -51.066 1.00 49.41 155 HIS A C 1
ATOM 1205 O O . HIS A 1 155 ? -22.764 8.120 -49.923 1.00 49.41 155 HIS A O 1
ATOM 1211 N N . ARG A 1 156 ? -24.270 8.985 -51.341 1.00 48.12 156 ARG A N 1
ATOM 1212 C CA . ARG A 1 156 ? -24.954 9.787 -50.310 1.00 48.12 156 ARG A CA 1
ATOM 1213 C C . ARG A 1 156 ? -25.663 8.934 -49.263 1.00 48.12 156 ARG A C 1
ATOM 1215 O O . ARG A 1 156 ? -25.640 9.279 -48.083 1.00 48.12 156 ARG A O 1
ATOM 1222 N N . ALA A 1 157 ? -26.278 7.832 -49.677 1.00 44.56 157 ALA A N 1
ATOM 1223 C CA . ALA A 1 157 ? -26.960 6.926 -48.765 1.00 44.56 157 ALA A CA 1
ATOM 1224 C C . ALA A 1 157 ? -25.973 6.192 -47.831 1.00 44.56 157 ALA A C 1
ATOM 1226 O O . ALA A 1 157 ? -26.264 6.030 -46.645 1.00 44.56 157 ALA A O 1
ATOM 1227 N N . LEU A 1 158 ? -24.786 5.815 -48.332 1.00 41.12 158 LEU A N 1
ATOM 1228 C CA . LEU A 1 158 ? -23.735 5.147 -47.547 1.00 41.12 158 LEU A CA 1
ATOM 1229 C C . LEU A 1 158 ? -23.125 6.094 -46.509 1.00 41.12 158 LEU A C 1
ATOM 1231 O O . LEU A 1 158 ? -22.944 5.713 -45.353 1.00 41.12 158 LEU A O 1
ATOM 1235 N N . ALA A 1 159 ? -22.892 7.349 -46.901 1.00 44.38 159 ALA A N 1
ATOM 1236 C CA . ALA A 1 159 ? -22.393 8.397 -46.014 1.00 44.38 159 ALA A CA 1
ATOM 1237 C C . ALA A 1 159 ? -23.357 8.712 -44.852 1.00 44.38 159 ALA A C 1
ATOM 1239 O O . ALA A 1 159 ? -22.911 9.009 -43.747 1.00 44.38 159 ALA A O 1
ATOM 1240 N N . ALA A 1 160 ? -24.675 8.614 -45.068 1.00 40.81 160 ALA A N 1
ATOM 1241 C CA . ALA A 1 160 ? -25.680 8.880 -44.035 1.00 40.81 160 ALA A CA 1
ATOM 1242 C C . ALA A 1 160 ? -25.807 7.755 -42.985 1.00 40.81 160 ALA A C 1
ATOM 1244 O O . ALA A 1 160 ? -26.150 8.021 -41.836 1.00 40.81 160 ALA A O 1
ATOM 1245 N N . ALA A 1 161 ? -25.512 6.501 -43.347 1.00 37.22 161 ALA A N 1
ATOM 1246 C CA . ALA A 1 161 ? -25.621 5.341 -42.450 1.00 37.22 161 ALA A CA 1
ATOM 1247 C C . ALA A 1 161 ? -24.433 5.177 -41.472 1.00 37.22 161 ALA A C 1
ATOM 1249 O O . ALA A 1 161 ? -24.444 4.274 -40.627 1.00 37.22 161 ALA A O 1
ATOM 1250 N N . HIS A 1 162 ? -23.414 6.034 -41.591 1.00 38.66 162 HIS A N 1
ATOM 1251 C CA . HIS A 1 162 ? -22.169 6.026 -40.816 1.00 38.66 162 HIS A CA 1
ATOM 1252 C C . HIS A 1 162 ? -22.032 7.233 -39.861 1.00 38.66 162 HIS A C 1
ATOM 1254 O O . HIS A 1 162 ? -20.930 7.706 -39.602 1.00 38.66 162 HIS A O 1
ATOM 1260 N N . ALA A 1 163 ? -23.139 7.731 -39.300 1.00 29.56 163 ALA A N 1
ATOM 1261 C CA . ALA A 1 163 ? -23.111 8.850 -38.357 1.00 29.56 163 ALA A CA 1
ATOM 1262 C C . ALA A 1 163 ? -23.005 8.405 -36.879 1.00 29.56 163 ALA A C 1
ATOM 1264 O O . ALA A 1 163 ? -24.013 8.141 -36.230 1.00 29.56 163 ALA A O 1
ATOM 1265 N N . SER A 1 164 ? -21.774 8.417 -36.357 1.00 25.11 164 SER A N 1
ATOM 1266 C CA . SER A 1 164 ? -21.426 8.872 -34.999 1.00 25.11 164 SER A CA 1
ATOM 1267 C C . SER A 1 164 ? -20.300 9.896 -35.179 1.00 25.11 164 SER A C 1
ATOM 1269 O O . SER A 1 164 ? -19.288 9.550 -35.784 1.00 25.11 164 SER A O 1
ATOM 1271 N N . VAL A 1 165 ? -20.456 11.146 -34.724 1.00 27.81 165 VAL A N 1
ATOM 1272 C CA . VAL A 1 165 ? -19.438 12.203 -34.915 1.00 27.81 165 VAL A CA 1
ATOM 1273 C C . VAL A 1 165 ? -19.170 12.942 -33.603 1.00 27.81 165 VAL A C 1
ATOM 1275 O O . VAL A 1 165 ? -20.092 13.459 -32.978 1.00 27.81 165 VAL A O 1
ATOM 1278 N N . VAL A 1 166 ? -17.890 12.990 -33.228 1.00 25.27 166 VAL A N 1
ATOM 1279 C CA . VAL A 1 166 ? -17.282 13.848 -32.194 1.00 25.27 166 VAL A CA 1
ATOM 1280 C C . VAL A 1 166 ? -16.553 15.004 -32.919 1.00 25.27 166 VAL A C 1
ATOM 1282 O O . VAL A 1 166 ? -15.995 14.743 -33.988 1.00 25.27 166 VAL A O 1
ATOM 1285 N N . PRO A 1 167 ? -16.534 16.255 -32.409 1.00 29.45 167 PRO A N 1
ATOM 1286 C CA . PRO A 1 167 ? -15.848 17.384 -33.055 1.00 29.45 167 PRO A CA 1
ATOM 1287 C C . PRO A 1 167 ? -14.317 17.301 -32.914 1.00 29.45 167 PRO A C 1
ATOM 1289 O O . PRO A 1 167 ? -13.821 16.826 -31.894 1.00 29.45 167 PRO A O 1
ATOM 1292 N N . ALA A 1 168 ? -13.570 17.808 -33.903 1.00 32.09 168 ALA A N 1
ATOM 1293 C CA . ALA A 1 168 ? -12.107 17.896 -33.880 1.00 32.09 168 ALA A CA 1
ATOM 1294 C C . ALA A 1 168 ? -11.648 19.363 -33.770 1.00 32.09 168 ALA A C 1
ATOM 1296 O O . ALA A 1 168 ? -11.998 20.185 -34.612 1.00 32.09 168 ALA A O 1
ATOM 1297 N N . SER A 1 169 ? -10.849 19.688 -32.753 1.00 31.19 169 SER A N 1
ATOM 1298 C CA . SER A 1 169 ? -10.121 20.957 -32.616 1.00 31.19 169 SER A CA 1
ATOM 1299 C C . SER A 1 169 ? -8.620 20.720 -32.824 1.00 31.19 169 SER A C 1
ATOM 1301 O O . SER A 1 169 ? -8.100 19.670 -32.445 1.00 31.19 169 SER A O 1
ATOM 1303 N N . MET A 1 170 ? -7.912 21.678 -33.436 1.00 34.31 170 MET A N 1
ATOM 1304 C CA . MET A 1 170 ? -6.463 21.597 -33.665 1.00 34.31 170 MET A CA 1
ATOM 1305 C C . MET A 1 170 ? -5.772 22.849 -33.112 1.00 34.31 170 MET A C 1
ATOM 1307 O O . MET A 1 170 ? -6.091 23.976 -33.495 1.00 34.31 170 MET A O 1
ATOM 1311 N N . ALA A 1 171 ? -4.829 22.649 -32.192 1.00 30.89 171 ALA A N 1
ATOM 1312 C CA . ALA A 1 171 ? -4.009 23.704 -31.606 1.00 30.89 171 ALA A CA 1
ATOM 1313 C C . ALA A 1 171 ? -2.576 23.585 -32.134 1.00 30.89 171 ALA A C 1
ATOM 1315 O O . ALA A 1 171 ? -1.995 22.500 -32.106 1.00 30.89 171 ALA A O 1
ATOM 1316 N N . VAL A 1 172 ? -2.006 24.694 -32.609 1.00 35.47 172 VAL A N 1
ATOM 1317 C CA . VAL A 1 172 ? -0.622 24.745 -33.094 1.00 35.47 172 VAL A CA 1
ATOM 1318 C C . VAL A 1 172 ? 0.196 25.625 -32.152 1.00 35.47 172 VAL A C 1
ATOM 1320 O O . VAL A 1 172 ? -0.150 26.779 -31.892 1.00 35.47 172 VAL A O 1
ATOM 1323 N N . GLN A 1 173 ? 1.295 25.075 -31.633 1.00 32.56 173 GLN A N 1
ATOM 1324 C CA . GLN A 1 173 ? 2.281 25.816 -30.849 1.00 32.56 173 GLN A CA 1
ATOM 1325 C C . GLN A 1 173 ? 3.437 26.231 -31.756 1.00 32.56 173 GLN A C 1
ATOM 1327 O O . GLN A 1 173 ? 4.199 25.388 -32.226 1.00 32.56 173 GLN A O 1
ATOM 1332 N N . ILE A 1 174 ? 3.598 27.536 -31.977 1.00 35.84 174 ILE A N 1
ATOM 1333 C CA . ILE A 1 174 ? 4.760 28.079 -32.686 1.00 35.84 174 ILE A CA 1
ATOM 1334 C C . ILE A 1 174 ? 5.734 28.647 -31.657 1.00 35.84 174 ILE A C 1
ATOM 1336 O O . ILE A 1 174 ? 5.339 29.309 -30.695 1.00 35.84 174 ILE A O 1
ATOM 1340 N N . ALA A 1 175 ? 7.025 28.375 -31.853 1.00 36.59 175 ALA A N 1
ATOM 1341 C CA . ALA A 1 175 ? 8.068 28.895 -30.986 1.00 36.59 175 ALA A CA 1
ATOM 1342 C C . ALA A 1 175 ? 8.083 30.416 -30.913 1.00 36.59 175 ALA A C 1
ATOM 1344 O O . ALA A 1 175 ? 8.164 31.070 -31.949 1.00 36.59 175 ALA A O 1
ATOM 1345 N N . ALA A 1 176 ? 8.099 30.943 -29.680 1.00 37.69 176 ALA A N 1
ATOM 1346 C CA . ALA A 1 176 ? 8.362 32.346 -29.353 1.00 37.69 176 ALA A CA 1
ATOM 1347 C C . ALA A 1 176 ? 9.473 32.900 -30.232 1.00 37.69 176 ALA A C 1
ATOM 1349 O O . ALA A 1 176 ? 9.281 33.848 -30.966 1.00 37.69 176 ALA A O 1
ATOM 1350 N N . ALA A 1 177 ? 10.594 32.172 -30.238 1.00 38.66 177 ALA A N 1
ATOM 1351 C CA . ALA A 1 177 ? 11.822 32.476 -30.944 1.00 38.66 177 ALA A CA 1
ATOM 1352 C C . ALA A 1 177 ? 11.711 32.339 -32.469 1.00 38.66 177 ALA A C 1
ATOM 1354 O O . ALA A 1 177 ? 12.523 32.904 -33.186 1.00 38.66 177 ALA A O 1
ATOM 1355 N N . THR A 1 178 ? 10.759 31.573 -33.003 1.00 37.19 178 THR A N 1
ATOM 1356 C CA . THR A 1 178 ? 10.513 31.470 -34.454 1.00 37.19 178 THR A CA 1
ATOM 1357 C C . THR A 1 178 ? 9.603 32.600 -34.919 1.00 37.19 178 THR A C 1
ATOM 1359 O O . THR A 1 178 ? 9.901 33.227 -35.932 1.00 37.19 178 THR A O 1
ATOM 1362 N N . LEU A 1 179 ? 8.589 32.946 -34.121 1.00 37.69 179 LEU A N 1
ATOM 1363 C CA . LEU A 1 179 ? 7.811 34.171 -34.291 1.00 37.69 179 LEU A CA 1
ATOM 1364 C C . LEU A 1 179 ? 8.683 35.418 -34.087 1.00 37.69 179 LEU A C 1
ATOM 1366 O O . LEU A 1 179 ? 8.546 36.370 -34.834 1.00 37.69 179 LEU A O 1
ATOM 1370 N N . ASP A 1 180 ? 9.619 35.389 -33.135 1.00 39.81 180 ASP A N 1
ATOM 1371 C CA . ASP A 1 180 ? 10.556 36.467 -32.824 1.00 39.81 180 ASP A CA 1
ATOM 1372 C C . ASP A 1 180 ? 11.713 36.529 -33.814 1.00 39.81 180 ASP A C 1
ATOM 1374 O O . ASP A 1 180 ? 12.199 37.619 -34.054 1.00 39.81 180 ASP A O 1
ATOM 1378 N N . ARG A 1 181 ? 12.163 35.426 -34.428 1.00 39.62 181 ARG A N 1
ATOM 1379 C CA . ARG A 1 181 ? 13.144 35.459 -35.533 1.00 39.62 181 ARG A CA 1
ATOM 1380 C C . ARG A 1 181 ? 12.507 35.958 -36.823 1.00 39.62 181 ARG A C 1
ATOM 1382 O O . ARG A 1 181 ? 13.123 36.782 -37.488 1.00 39.62 181 ARG A O 1
ATOM 1389 N N . ALA A 1 182 ? 11.271 35.551 -37.120 1.00 35.78 182 ALA A N 1
ATOM 1390 C CA . ALA A 1 182 ? 10.464 36.160 -38.174 1.00 35.78 182 ALA A CA 1
ATOM 1391 C C . ALA A 1 182 ? 10.210 37.646 -37.867 1.00 35.78 182 ALA A C 1
ATOM 1393 O O . ALA A 1 182 ? 10.459 38.498 -38.711 1.00 35.78 182 ALA A O 1
ATOM 1394 N N . ALA A 1 183 ? 9.847 37.986 -36.626 1.00 33.75 183 ALA A N 1
ATOM 1395 C CA . ALA A 1 183 ? 9.665 39.365 -36.187 1.00 33.75 183 ALA A CA 1
ATOM 1396 C C . ALA A 1 183 ? 10.981 40.148 -36.120 1.00 33.75 183 ALA A C 1
ATOM 1398 O O . ALA A 1 183 ? 10.940 41.350 -36.290 1.00 33.75 183 ALA A O 1
ATOM 1399 N N . THR A 1 184 ? 12.145 39.529 -35.900 1.00 35.91 184 THR A N 1
ATOM 1400 C CA . THR A 1 184 ? 13.459 40.202 -35.861 1.00 35.91 184 THR A CA 1
ATOM 1401 C C . THR A 1 184 ? 14.008 40.422 -37.267 1.00 35.91 184 THR A C 1
ATOM 1403 O O . THR A 1 184 ? 14.570 41.480 -37.530 1.00 35.91 184 THR A O 1
ATOM 1406 N N . ALA A 1 185 ? 13.765 39.488 -38.193 1.00 33.16 185 ALA A N 1
ATOM 1407 C CA . ALA A 1 185 ? 13.993 39.682 -39.625 1.00 33.16 185 ALA A CA 1
ATOM 1408 C C . ALA A 1 185 ? 13.062 40.759 -40.223 1.00 33.16 185 ALA A C 1
ATOM 1410 O O . ALA A 1 185 ? 13.452 41.450 -41.157 1.00 33.16 185 ALA A O 1
ATOM 1411 N N . LEU A 1 186 ? 11.866 40.942 -39.648 1.00 34.47 186 LEU A N 1
ATOM 1412 C CA . LEU A 1 186 ? 10.866 41.942 -40.054 1.00 34.47 186 LEU A CA 1
ATOM 1413 C C . LEU A 1 186 ? 10.880 43.233 -39.201 1.00 34.47 186 LEU A C 1
ATOM 1415 O O . LEU A 1 186 ? 10.205 44.196 -39.545 1.00 34.47 186 LEU A O 1
ATOM 1419 N N . ARG A 1 187 ? 11.678 43.302 -38.120 1.00 32.78 187 ARG A N 1
ATOM 1420 C CA . ARG A 1 187 ? 11.830 44.465 -37.204 1.00 32.78 187 ARG A CA 1
ATOM 1421 C C . ARG A 1 187 ? 12.550 45.658 -37.844 1.00 32.78 187 ARG A C 1
ATOM 1423 O O . ARG A 1 187 ? 12.750 46.666 -37.172 1.00 32.78 187 ARG A O 1
ATOM 1430 N N . ALA A 1 188 ? 12.944 45.553 -39.111 1.00 35.38 188 ALA A N 1
ATOM 1431 C CA . ALA A 1 188 ? 13.541 46.653 -39.857 1.00 35.38 188 ALA A CA 1
ATOM 1432 C C . ALA A 1 188 ? 12.520 47.737 -40.268 1.00 35.38 188 ALA A C 1
ATOM 1434 O O . ALA A 1 188 ? 12.946 48.850 -40.559 1.00 35.38 188 ALA A O 1
ATOM 1435 N N . GLU A 1 189 ? 11.204 47.480 -40.226 1.00 31.06 189 GLU A N 1
ATOM 1436 C CA . GLU A 1 189 ? 10.174 48.497 -40.506 1.00 31.06 189 GLU A CA 1
ATOM 1437 C C . GLU A 1 189 ? 9.006 48.416 -39.499 1.00 31.06 189 GLU A C 1
ATOM 1439 O O . GLU A 1 189 ? 8.519 47.347 -39.132 1.00 31.06 189 GLU A O 1
ATOM 1444 N N . SER A 1 190 ? 8.598 49.565 -38.956 1.00 33.34 190 SER A N 1
ATOM 1445 C CA . SER A 1 190 ? 7.715 49.680 -37.791 1.00 33.34 190 SER A CA 1
ATOM 1446 C C . SER A 1 190 ? 6.251 49.336 -38.100 1.00 33.34 190 SER A C 1
ATOM 1448 O O . SER A 1 190 ? 5.603 50.098 -38.810 1.00 33.34 190 SER A O 1
ATOM 1450 N N . THR A 1 191 ? 5.720 48.240 -37.533 1.00 38.34 191 THR A N 1
ATOM 1451 C CA . THR A 1 191 ? 4.313 48.015 -37.075 1.00 38.34 191 THR A CA 1
ATOM 1452 C C . THR A 1 191 ? 4.121 46.521 -36.739 1.00 38.34 191 THR A C 1
ATOM 1454 O O . THR A 1 191 ? 3.792 45.700 -37.591 1.00 38.34 191 THR A O 1
ATOM 1457 N N . ALA A 1 192 ? 4.400 46.119 -35.492 1.00 44.25 192 ALA A N 1
ATOM 1458 C CA . ALA A 1 192 ? 4.807 44.736 -35.188 1.00 44.25 192 ALA A CA 1
ATOM 1459 C C . ALA A 1 192 ? 3.696 43.701 -34.888 1.00 44.25 192 ALA A C 1
ATOM 1461 O O . ALA A 1 192 ? 3.953 42.511 -35.040 1.00 44.25 192 ALA A O 1
ATOM 1462 N N . PHE A 1 193 ? 2.477 44.080 -34.491 1.00 37.97 193 PHE A N 1
ATOM 1463 C CA . PHE A 1 193 ? 1.387 43.099 -34.297 1.00 37.97 193 PHE A CA 1
ATOM 1464 C C . PHE A 1 193 ? 0.517 42.970 -35.548 1.00 37.97 193 PHE A C 1
ATOM 1466 O O . PHE A 1 193 ? 0.233 41.866 -36.014 1.00 37.97 193 PHE A O 1
ATOM 1473 N N . THR A 1 194 ? 0.182 44.115 -36.144 1.00 42.41 194 THR A N 1
ATOM 1474 C CA . THR A 1 194 ? -0.633 44.202 -37.352 1.00 42.41 194 THR A CA 1
ATOM 1475 C C . THR A 1 194 ? 0.030 43.449 -38.496 1.00 42.41 194 THR A C 1
ATOM 1477 O O . THR A 1 194 ? -0.616 42.604 -39.081 1.00 42.41 194 THR A O 1
ATOM 1480 N N . THR A 1 195 ? 1.333 43.614 -38.746 1.00 41.81 195 THR A N 1
ATOM 1481 C CA . THR A 1 195 ? 2.000 43.018 -39.922 1.00 41.81 195 THR A CA 1
ATOM 1482 C C . THR A 1 195 ? 2.054 41.487 -39.912 1.00 41.81 195 THR A C 1
ATOM 1484 O O . THR A 1 195 ? 1.819 40.869 -40.946 1.00 41.81 195 THR A O 1
ATOM 1487 N N . VAL A 1 196 ? 2.300 40.847 -38.762 1.00 43.19 196 VAL A N 1
ATOM 1488 C CA . VAL A 1 196 ? 2.312 39.370 -38.661 1.00 43.19 196 VAL A CA 1
ATOM 1489 C C . VAL A 1 196 ? 0.897 38.809 -38.808 1.00 43.19 196 VAL A C 1
ATOM 1491 O O . VAL A 1 196 ? 0.691 37.804 -39.487 1.00 43.19 196 VAL A O 1
ATOM 1494 N N . PHE A 1 197 ? -0.088 39.489 -38.218 1.00 47.66 197 PHE A N 1
ATOM 1495 C CA . PHE A 1 197 ? -1.488 39.096 -38.325 1.00 47.66 197 PHE A CA 1
ATOM 1496 C C . PHE A 1 197 ? -2.042 39.331 -39.736 1.00 47.66 197 PHE A C 1
ATOM 1498 O O . PHE A 1 197 ? -2.730 38.474 -40.277 1.00 47.66 197 PHE A O 1
ATOM 1505 N N . THR A 1 198 ? -1.657 40.434 -40.371 1.00 50.72 198 THR A N 1
ATOM 1506 C CA . THR A 1 198 ? -1.906 40.753 -41.777 1.00 50.72 198 THR A CA 1
ATOM 1507 C C . THR A 1 198 ? -1.312 39.691 -42.692 1.00 50.72 198 THR A C 1
ATOM 1509 O O . THR A 1 198 ? -1.990 39.229 -43.606 1.00 50.72 198 THR A O 1
ATOM 1512 N N . ALA A 1 199 ? -0.069 39.268 -42.443 1.00 50.19 199 ALA A N 1
ATOM 1513 C CA . ALA A 1 199 ? 0.588 38.261 -43.263 1.00 50.19 199 ALA A CA 1
ATOM 1514 C C . ALA A 1 199 ? -0.142 36.927 -43.223 1.00 50.19 199 ALA A C 1
ATOM 1516 O O . ALA A 1 199 ? -0.349 36.268 -44.241 1.00 50.19 199 ALA A O 1
ATOM 1517 N N . PHE A 1 200 ? -0.554 36.559 -42.019 1.00 51.94 200 PHE A N 1
ATOM 1518 C CA . PHE A 1 200 ? -1.280 35.342 -41.742 1.00 51.94 200 PHE A CA 1
ATOM 1519 C C . PHE A 1 200 ? -2.710 35.382 -42.308 1.00 51.94 200 PHE A C 1
ATOM 1521 O O . PHE A 1 200 ? -3.139 34.423 -42.947 1.00 51.94 200 PHE A O 1
ATOM 1528 N N . ALA A 1 201 ? -3.416 36.509 -42.167 1.00 53.09 201 ALA A N 1
ATOM 1529 C CA . ALA A 1 201 ? -4.738 36.740 -42.751 1.00 53.09 201 ALA A CA 1
ATOM 1530 C C . ALA A 1 201 ? -4.701 36.695 -44.287 1.00 53.09 201 ALA A C 1
ATOM 1532 O O . ALA A 1 201 ? -5.543 36.048 -44.912 1.00 53.09 201 ALA A O 1
ATOM 1533 N N . TYR A 1 202 ? -3.684 37.309 -44.894 1.00 54.88 202 TYR A N 1
ATOM 1534 C CA . TYR A 1 202 ? -3.439 37.248 -46.331 1.00 54.88 202 TYR A CA 1
ATOM 1535 C C . TYR A 1 202 ? -3.196 35.813 -46.809 1.00 54.88 202 TYR A C 1
ATOM 1537 O O . TYR A 1 202 ? -3.784 35.374 -47.798 1.00 54.88 202 TYR A O 1
ATOM 1545 N N . LEU A 1 203 ? -2.364 35.054 -46.085 1.00 52.66 203 LEU A N 1
ATOM 1546 C CA . LEU A 1 203 ? -2.042 33.668 -46.421 1.00 52.66 203 LEU A CA 1
ATOM 1547 C C . LEU A 1 203 ? -3.271 32.760 -46.296 1.00 52.66 203 LEU A C 1
ATOM 1549 O O . LEU A 1 203 ? -3.489 31.913 -47.159 1.00 52.66 203 LEU A O 1
ATOM 1553 N N . ALA A 1 204 ? -4.107 32.965 -45.275 1.00 52.06 204 ALA A N 1
ATOM 1554 C CA . ALA A 1 204 ? -5.375 32.255 -45.119 1.00 52.06 204 ALA A CA 1
ATOM 1555 C C . ALA A 1 204 ? -6.343 32.556 -46.278 1.00 52.06 204 ALA A C 1
ATOM 1557 O O . ALA A 1 204 ? -6.959 31.634 -46.819 1.00 52.06 204 ALA A O 1
ATOM 1558 N N . CYS A 1 205 ? -6.420 33.816 -46.725 1.00 52.97 205 CYS A N 1
ATOM 1559 C CA . CYS A 1 205 ? -7.226 34.213 -47.884 1.00 52.97 205 CYS A CA 1
ATOM 1560 C C . CYS A 1 205 ? -6.716 33.581 -49.190 1.00 52.97 205 CYS A C 1
ATOM 1562 O O . CYS A 1 205 ? -7.495 32.971 -49.924 1.00 52.97 205 CYS A O 1
ATOM 1564 N N . ARG A 1 206 ? -5.402 33.651 -49.450 1.00 53.06 206 ARG A N 1
ATOM 1565 C CA . ARG A 1 206 ? -4.738 33.037 -50.616 1.00 53.06 206 ARG A CA 1
ATOM 1566 C C . ARG A 1 206 ? -4.914 31.523 -50.651 1.00 53.06 206 ARG A C 1
ATOM 1568 O O . ARG A 1 206 ? -5.368 30.989 -51.650 1.00 53.06 206 ARG A O 1
ATOM 1575 N N . THR A 1 207 ? -4.657 30.843 -49.538 1.00 49.03 207 THR A N 1
ATOM 1576 C CA . THR A 1 207 ? -4.764 29.377 -49.435 1.00 49.03 207 THR A CA 1
ATOM 1577 C C . THR A 1 207 ? -6.206 28.905 -49.650 1.00 49.03 207 THR A C 1
ATOM 1579 O O . THR A 1 207 ? -6.442 27.888 -50.300 1.00 49.03 207 THR A O 1
ATOM 1582 N N . THR A 1 208 ? -7.192 29.672 -49.172 1.00 50.19 208 THR A N 1
ATOM 1583 C CA . THR A 1 208 ? -8.619 29.395 -49.422 1.00 50.19 208 THR A CA 1
ATOM 1584 C C . THR A 1 208 ? -9.004 29.622 -50.891 1.00 50.19 208 THR A C 1
ATOM 1586 O O . THR A 1 208 ? -9.888 28.938 -51.411 1.00 50.19 208 THR A O 1
ATOM 1589 N N . ASN A 1 209 ? -8.339 30.554 -51.582 1.00 48.97 209 ASN A N 1
ATOM 1590 C CA . ASN A 1 209 ? -8.500 30.782 -53.020 1.00 48.97 209 ASN A CA 1
ATOM 1591 C C . ASN A 1 209 ? -7.840 29.667 -53.859 1.00 48.97 209 ASN A C 1
ATOM 1593 O O . ASN A 1 209 ? -8.471 29.122 -54.764 1.00 48.97 209 ASN A O 1
ATOM 1597 N N . ASP A 1 210 ? -6.616 29.273 -53.501 1.00 44.75 210 ASP A N 1
ATOM 1598 C CA . ASP A 1 210 ? -5.778 28.321 -54.243 1.00 44.75 210 ASP A CA 1
ATOM 1599 C C . ASP A 1 210 ? -6.209 26.850 -54.052 1.00 44.75 210 ASP A C 1
ATOM 1601 O O . ASP A 1 210 ? -5.897 25.992 -54.882 1.00 44.75 210 ASP A O 1
ATOM 1605 N N . HIS A 1 211 ? -6.989 26.543 -53.006 1.00 45.28 211 HIS A N 1
ATOM 1606 C CA . HIS A 1 211 ? -7.531 25.205 -52.742 1.00 45.28 211 HIS A CA 1
ATOM 1607 C C . HIS A 1 211 ? -9.072 25.163 -52.849 1.00 45.28 211 HIS A C 1
ATOM 1609 O O . HIS A 1 211 ? -9.778 25.203 -51.838 1.00 45.28 211 HIS A O 1
ATOM 1615 N N . PRO A 1 212 ? -9.645 24.981 -54.058 1.00 43.84 212 PRO A N 1
ATOM 1616 C CA . PRO A 1 212 ? -11.094 25.059 -54.303 1.00 43.84 212 PRO A CA 1
ATOM 1617 C C . PRO A 1 212 ? -11.934 23.991 -53.577 1.00 43.84 212 PRO A C 1
ATOM 1619 O O . PRO A 1 212 ? -13.149 24.150 -53.431 1.00 43.84 212 PRO A O 1
ATOM 1622 N N . ALA A 1 213 ? -11.308 22.926 -53.067 1.00 41.94 213 ALA A N 1
ATOM 1623 C CA . ALA A 1 213 ? -11.952 21.940 -52.198 1.00 41.94 213 ALA A CA 1
ATOM 1624 C C . ALA A 1 213 ? -12.377 22.528 -50.835 1.00 41.94 213 ALA A C 1
ATOM 1626 O O . ALA A 1 213 ? -13.360 22.064 -50.258 1.00 41.94 213 ALA A O 1
ATOM 1627 N N . LEU A 1 214 ? -11.697 23.580 -50.355 1.00 41.53 214 LEU A N 1
ATOM 1628 C CA . LEU A 1 214 ? -12.102 24.352 -49.172 1.00 41.53 214 LEU A CA 1
ATOM 1629 C C . LEU A 1 214 ? -13.312 25.255 -49.465 1.00 41.53 214 LEU A C 1
ATOM 1631 O O . LEU A 1 214 ? -14.104 25.527 -48.568 1.00 41.53 214 LEU A O 1
ATOM 1635 N N . ARG A 1 215 ? -13.521 25.651 -50.731 1.00 46.62 215 ARG A N 1
ATOM 1636 C CA . ARG A 1 215 ? -14.692 26.436 -51.175 1.00 46.62 215 ARG A CA 1
ATOM 1637 C C . ARG A 1 215 ? -15.964 25.601 -51.318 1.00 46.62 215 ARG A C 1
ATOM 1639 O O . ARG A 1 215 ? -17.070 26.141 -51.342 1.00 46.62 215 ARG A O 1
ATOM 1646 N N . THR A 1 216 ? -15.844 24.286 -51.499 1.00 43.62 216 THR A N 1
ATOM 1647 C CA . THR A 1 216 ? -16.939 23.497 -52.073 1.00 43.62 216 THR A CA 1
ATOM 1648 C C . THR A 1 216 ? -17.120 22.141 -51.411 1.00 43.62 216 THR A C 1
ATOM 1650 O O . THR A 1 216 ? -16.636 21.115 -51.878 1.00 43.62 216 THR A O 1
ATOM 1653 N N . ARG A 1 217 ? -17.974 22.098 -50.384 1.00 39.81 217 ARG A N 1
ATOM 1654 C CA . ARG A 1 217 ? -18.715 20.861 -50.092 1.00 39.81 217 ARG A CA 1
ATOM 1655 C C . ARG A 1 217 ? -20.231 20.949 -50.220 1.00 39.81 217 ARG A C 1
ATOM 1657 O O . ARG A 1 217 ? -20.847 19.890 -50.260 1.00 39.81 217 ARG A O 1
ATOM 1664 N N . ARG A 1 218 ? -20.859 22.132 -50.364 1.00 39.78 218 ARG A N 1
ATOM 1665 C CA . ARG A 1 218 ? -22.339 22.229 -50.474 1.00 39.78 218 ARG A CA 1
ATOM 1666 C C . ARG A 1 218 ? -22.924 23.420 -51.263 1.00 39.78 218 ARG A C 1
ATOM 1668 O O . ARG A 1 218 ? -23.983 23.915 -50.893 1.00 39.78 218 ARG A O 1
ATOM 1675 N N . LEU A 1 219 ? -22.315 23.883 -52.357 1.00 38.69 219 LEU A N 1
ATOM 1676 C CA . LEU A 1 219 ? -22.926 24.945 -53.183 1.00 38.69 219 LEU A CA 1
ATOM 1677 C C . LEU A 1 219 ? -23.072 24.530 -54.655 1.00 38.69 219 LEU A C 1
ATOM 1679 O O . LEU A 1 219 ? -22.128 24.027 -55.267 1.00 38.69 219 LEU A O 1
ATOM 1683 N N . SER A 1 220 ? -24.275 24.730 -55.208 1.00 44.19 220 SER A N 1
ATOM 1684 C CA . SER A 1 220 ? -24.620 24.449 -56.608 1.00 44.19 220 SER A CA 1
ATOM 1685 C C . SER A 1 220 ? -23.933 25.427 -57.570 1.00 44.19 220 SER A C 1
ATOM 1687 O O . SER A 1 220 ? -23.592 26.546 -57.189 1.00 44.19 220 SER A O 1
ATOM 1689 N N . ALA A 1 221 ? -23.743 25.019 -58.830 1.00 41.09 221 ALA A N 1
ATOM 1690 C CA . ALA A 1 221 ? -23.028 25.798 -59.849 1.00 41.09 221 ALA A CA 1
ATOM 1691 C C . ALA A 1 221 ? -23.616 27.204 -60.097 1.00 41.09 221 ALA A C 1
ATOM 1693 O O . ALA A 1 221 ? -22.872 28.130 -60.402 1.00 41.09 221 ALA A O 1
ATOM 1694 N N . GLU A 1 222 ? -24.923 27.387 -59.892 1.00 38.41 222 GLU A N 1
ATOM 1695 C CA . GLU A 1 222 ? -25.602 28.687 -59.994 1.00 38.41 222 GLU A CA 1
ATOM 1696 C C . GLU A 1 222 ? -25.303 29.614 -58.804 1.00 38.41 222 GLU A C 1
ATOM 1698 O O . GLU A 1 222 ? -25.187 30.824 -58.974 1.00 38.41 222 GLU A O 1
ATOM 1703 N N . ARG A 1 223 ? -25.090 29.054 -57.603 1.00 36.62 223 ARG A N 1
ATOM 1704 C CA . ARG A 1 223 ? -24.675 29.814 -56.412 1.00 36.62 223 ARG A CA 1
ATOM 1705 C C . ARG A 1 223 ? -23.180 30.128 -56.395 1.00 36.62 223 ARG A C 1
ATOM 1707 O O . ARG A 1 223 ? -22.791 31.047 -55.690 1.00 36.62 223 ARG A O 1
ATOM 1714 N N . ARG A 1 224 ? -22.350 29.422 -57.179 1.00 40.50 224 ARG A N 1
ATOM 1715 C CA . ARG A 1 224 ? -20.906 29.715 -57.292 1.00 40.50 224 ARG A CA 1
ATOM 1716 C C . ARG A 1 224 ? -20.634 31.130 -57.815 1.00 40.50 224 ARG A C 1
ATOM 1718 O O . ARG A 1 224 ? -19.702 31.745 -57.330 1.00 40.50 224 ARG A O 1
ATOM 1725 N N . ARG A 1 225 ? -21.488 31.660 -58.705 1.00 37.84 225 ARG A N 1
ATOM 1726 C CA . ARG A 1 225 ? -21.356 33.017 -59.279 1.00 37.84 225 ARG A CA 1
ATOM 1727 C C . ARG A 1 225 ? -21.709 34.163 -58.321 1.00 37.84 225 ARG A C 1
ATOM 1729 O O . ARG A 1 225 ? -21.464 35.314 -58.640 1.00 37.84 225 ARG A O 1
ATOM 1736 N N . VAL A 1 226 ? -22.327 33.880 -57.17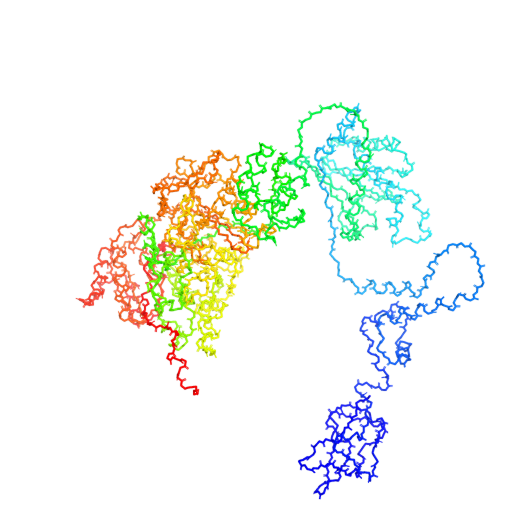0 1.00 37.00 226 VAL A N 1
ATOM 1737 C CA . VAL A 1 226 ? -22.629 34.910 -56.149 1.00 37.00 226 VAL A CA 1
ATOM 1738 C C . VAL A 1 226 ? -21.437 35.101 -55.193 1.00 37.00 226 VAL A C 1
ATOM 1740 O O . VAL A 1 226 ? -21.428 36.024 -54.390 1.00 37.00 226 VAL A O 1
ATOM 1743 N N . PHE A 1 227 ? -20.416 34.243 -55.291 1.00 43.25 227 PHE A N 1
ATOM 1744 C CA . PHE A 1 227 ? -19.299 34.129 -54.352 1.00 43.25 227 PHE A CA 1
ATOM 1745 C C . PHE A 1 227 ? -17.939 34.272 -55.050 1.00 43.25 227 PHE A C 1
ATOM 1747 O O . PHE A 1 227 ? -16.979 33.594 -54.685 1.00 43.25 227 PHE A O 1
ATOM 1754 N N . ASP A 1 228 ? -17.864 35.123 -56.075 1.00 41.62 228 ASP A N 1
ATOM 1755 C CA . ASP A 1 228 ? -16.677 35.251 -56.931 1.00 41.62 228 ASP A CA 1
ATOM 1756 C C . ASP A 1 228 ? -15.456 35.852 -56.199 1.00 41.62 228 ASP A C 1
ATOM 1758 O O . ASP A 1 228 ? -14.326 35.671 -56.657 1.00 41.62 228 ASP A O 1
ATOM 1762 N N . HIS A 1 229 ? -15.656 36.491 -55.036 1.00 49.22 229 HIS A N 1
ATOM 1763 C CA . HIS A 1 229 ? -14.604 37.150 -54.254 1.00 49.22 229 HIS A CA 1
ATOM 1764 C C . HIS A 1 229 ? -14.699 36.823 -52.753 1.00 49.22 229 HIS A C 1
ATOM 1766 O O . HIS A 1 229 ? -15.787 36.588 -52.213 1.00 49.22 229 HIS A O 1
ATOM 1772 N N . LEU A 1 230 ? -13.554 36.737 -52.071 1.00 49.03 230 LEU A N 1
ATOM 1773 C CA . LEU A 1 230 ? -13.465 36.456 -50.633 1.00 49.03 230 LEU A CA 1
ATOM 1774 C C . LEU A 1 230 ? -13.481 37.778 -49.853 1.00 49.03 230 LEU A C 1
ATOM 1776 O O . LEU A 1 230 ? -12.672 38.665 -50.123 1.00 49.03 230 LEU A O 1
ATOM 1780 N N . GLN A 1 231 ? -14.360 37.903 -48.857 1.00 50.75 231 GLN A N 1
ATOM 1781 C CA . GLN A 1 231 ? -14.331 39.025 -47.918 1.00 50.75 231 GLN A CA 1
ATOM 1782 C C . GLN A 1 231 ? -13.698 38.606 -46.591 1.00 50.75 231 GLN A C 1
ATOM 1784 O O . GLN A 1 231 ? -13.960 37.520 -46.065 1.00 50.75 231 GLN A O 1
ATOM 1789 N N . ALA A 1 232 ? -12.886 39.496 -46.030 1.00 51.75 232 ALA A N 1
ATOM 1790 C CA . ALA A 1 232 ? -12.336 39.359 -44.690 1.00 51.75 232 ALA A CA 1
ATOM 1791 C C . ALA A 1 232 ? -13.094 40.293 -43.742 1.00 51.75 232 ALA A C 1
ATOM 1793 O O . ALA A 1 232 ? -12.932 41.509 -43.793 1.00 51.75 232 ALA A O 1
ATOM 1794 N N . ALA A 1 233 ? -13.944 39.734 -42.885 1.00 48.28 233 ALA A N 1
ATOM 1795 C CA . ALA A 1 233 ? -14.595 40.457 -41.804 1.00 48.28 233 ALA A CA 1
ATOM 1796 C C . ALA A 1 233 ? -13.739 40.352 -40.539 1.00 48.28 233 ALA A C 1
ATOM 1798 O O . ALA A 1 233 ? -13.327 39.272 -40.121 1.00 48.28 233 ALA A O 1
ATOM 1799 N N . LEU A 1 234 ? -13.468 41.484 -39.918 1.00 52.41 234 LEU A N 1
ATOM 1800 C CA . LEU A 1 234 ? -12.735 41.590 -38.675 1.00 52.41 234 LEU A CA 1
ATOM 1801 C C . LEU A 1 234 ? -13.694 42.013 -37.580 1.00 52.41 234 LEU A C 1
ATOM 1803 O O . LEU A 1 234 ? -14.507 42.908 -37.793 1.00 52.41 234 LEU A O 1
ATOM 1807 N N . ALA A 1 235 ? -13.566 41.408 -36.410 1.00 45.91 235 ALA A N 1
ATOM 1808 C CA . ALA A 1 235 ? -14.333 41.776 -35.244 1.00 45.91 235 ALA A CA 1
ATOM 1809 C C . ALA A 1 235 ? -13.414 41.943 -34.039 1.00 45.91 235 ALA A C 1
ATOM 1811 O O . ALA A 1 235 ? -12.639 41.046 -33.697 1.00 45.91 235 ALA A O 1
ATOM 1812 N N . VAL A 1 236 ? -13.485 43.113 -33.422 1.00 46.47 236 VAL A N 1
ATOM 1813 C CA . VAL A 1 236 ? -12.606 43.518 -32.332 1.00 46.47 236 VAL A CA 1
ATOM 1814 C C . VAL A 1 236 ? -13.460 43.782 -31.104 1.00 46.47 236 VAL A C 1
ATOM 1816 O O . VAL A 1 236 ? -14.415 44.552 -31.173 1.00 46.47 236 VAL A O 1
ATOM 1819 N N . SER A 1 237 ? -13.127 43.123 -29.995 1.00 41.22 237 SER A N 1
ATOM 1820 C CA . SER A 1 237 ? -13.759 43.398 -28.707 1.00 41.22 237 SER A CA 1
ATOM 1821 C C . SER A 1 237 ? -13.095 44.619 -28.077 1.00 41.22 237 SER A C 1
ATOM 1823 O O . SER A 1 237 ? -11.869 44.664 -27.937 1.00 41.22 237 SER A O 1
ATOM 1825 N N . THR A 1 238 ? -13.887 45.617 -27.711 1.00 49.03 238 THR A N 1
ATOM 1826 C CA . THR A 1 238 ? -13.423 46.774 -26.941 1.00 49.03 238 THR A CA 1
ATOM 1827 C C . THR A 1 238 ? -13.319 46.404 -25.459 1.00 49.03 238 THR A C 1
ATOM 1829 O O . THR A 1 238 ? -13.880 45.393 -25.026 1.00 49.03 238 THR A O 1
ATOM 1832 N N . ALA A 1 239 ? -12.607 47.220 -24.675 1.00 43.41 239 ALA A N 1
ATOM 1833 C CA . ALA A 1 239 ? -12.445 47.027 -23.228 1.00 43.41 239 ALA A CA 1
ATOM 1834 C C . ALA A 1 239 ? -13.777 47.028 -22.446 1.00 43.41 239 ALA A C 1
ATOM 1836 O O . ALA A 1 239 ? -13.867 46.451 -21.365 1.00 43.41 239 ALA A O 1
ATOM 1837 N N . ASP A 1 240 ? -14.829 47.623 -23.014 1.00 41.84 240 ASP A N 1
ATOM 1838 C CA . ASP A 1 240 ? -16.171 47.654 -22.420 1.00 41.84 240 ASP A CA 1
ATOM 1839 C C . ASP A 1 240 ? -17.020 46.424 -22.808 1.00 41.84 240 ASP A C 1
ATOM 1841 O O . ASP A 1 240 ? -18.183 46.307 -22.417 1.00 41.84 240 ASP A O 1
ATOM 1845 N N . GLY A 1 241 ? -16.446 45.489 -23.577 1.00 40.12 241 GLY A N 1
ATOM 1846 C CA . GLY A 1 241 ? -17.098 44.257 -24.023 1.00 40.12 241 GLY A CA 1
ATOM 1847 C C . GLY A 1 241 ? -18.009 44.418 -25.243 1.00 40.12 241 GLY A C 1
ATOM 1848 O O . GLY A 1 241 ? -18.710 43.469 -25.600 1.00 40.12 241 GLY A O 1
ATOM 1849 N N . GLU A 1 242 ? -18.010 45.585 -25.898 1.00 41.41 242 GLU A N 1
ATOM 1850 C CA . GLU A 1 242 ? -18.686 45.768 -27.185 1.00 41.41 242 GLU A CA 1
ATOM 1851 C C . GLU A 1 242 ? -17.841 45.226 -28.335 1.00 41.41 242 GLU A C 1
ATOM 1853 O O . GLU A 1 242 ? -16.612 45.280 -28.326 1.00 41.41 242 GLU A O 1
ATOM 1858 N N . LEU A 1 243 ? -18.513 44.702 -29.356 1.00 46.91 243 LEU A N 1
ATOM 1859 C CA . LEU A 1 243 ? -17.861 43.987 -30.439 1.00 46.91 243 LEU A CA 1
ATOM 1860 C C . LEU A 1 243 ? -18.038 44.754 -31.750 1.00 46.91 243 LEU A C 1
ATOM 1862 O O . LEU A 1 243 ? -19.132 44.820 -32.311 1.00 46.91 243 LEU A O 1
ATOM 1866 N N . VAL A 1 244 ? -16.949 45.364 -32.217 1.00 45.84 244 VAL A N 1
ATOM 1867 C CA . VAL A 1 244 ? -16.937 46.278 -33.365 1.00 45.84 244 VAL A CA 1
ATOM 1868 C C . VAL A 1 244 ? -16.381 45.568 -34.591 1.00 45.84 244 VAL A C 1
ATOM 1870 O O . VAL A 1 244 ? -15.323 44.942 -34.531 1.00 45.84 244 VAL A O 1
ATOM 1873 N N . THR A 1 245 ? -17.080 45.669 -35.724 1.00 50.94 245 THR A N 1
ATOM 1874 C CA . THR A 1 245 ? -16.722 44.951 -36.955 1.00 50.94 245 THR A CA 1
ATOM 1875 C C . THR A 1 245 ? -16.295 45.857 -38.098 1.00 50.94 245 THR A C 1
ATOM 1877 O O . THR A 1 245 ? -17.010 46.802 -38.426 1.00 50.94 245 THR A O 1
ATOM 1880 N N . ALA A 1 246 ? -15.215 45.497 -38.790 1.00 52.41 246 ALA A N 1
ATOM 1881 C CA . ALA A 1 246 ? -14.806 46.094 -40.062 1.00 52.41 246 ALA A CA 1
ATOM 1882 C C . ALA A 1 246 ? -14.712 45.020 -41.150 1.00 52.41 246 ALA A C 1
ATOM 1884 O O . ALA A 1 246 ? -14.350 43.887 -40.870 1.00 52.41 246 ALA A O 1
ATOM 1885 N N . THR A 1 247 ? -15.043 45.350 -42.400 1.00 55.38 247 THR A N 1
ATOM 1886 C CA . THR A 1 247 ? -15.083 44.358 -43.493 1.00 55.38 247 THR A CA 1
ATOM 1887 C C . THR A 1 247 ? -14.192 44.796 -44.648 1.00 55.38 247 THR A C 1
ATOM 1889 O O . THR A 1 247 ? -14.326 45.917 -45.135 1.00 55.38 247 THR A O 1
ATOM 1892 N N . LEU A 1 248 ? -13.308 43.907 -45.099 1.00 57.78 248 LEU A N 1
ATOM 1893 C CA . LEU A 1 248 ? -12.455 44.073 -46.269 1.00 57.78 248 LEU A CA 1
ATOM 1894 C C . LEU A 1 248 ? -13.029 43.255 -47.427 1.00 57.78 248 LEU A C 1
ATOM 1896 O O . LEU A 1 248 ? -13.102 42.028 -47.349 1.00 57.78 248 LEU A O 1
ATOM 1900 N N . ARG A 1 249 ? -13.453 43.929 -48.494 1.00 58.19 249 ARG A N 1
ATOM 1901 C CA . ARG A 1 249 ? -13.985 43.268 -49.691 1.00 58.19 249 ARG A CA 1
ATOM 1902 C C . ARG A 1 249 ? -12.850 42.882 -50.641 1.00 58.19 249 ARG A C 1
ATOM 1904 O O . ARG A 1 249 ? -11.822 43.553 -50.655 1.00 58.19 249 ARG A O 1
ATOM 1911 N N . ASP A 1 250 ? -13.049 41.806 -51.400 1.00 59.75 250 ASP A N 1
ATOM 1912 C CA . ASP A 1 250 ? -12.139 41.319 -52.453 1.00 59.75 250 ASP A CA 1
ATOM 1913 C C . ASP A 1 250 ? -10.696 41.058 -51.975 1.00 59.75 250 ASP A C 1
ATOM 1915 O O . ASP A 1 250 ? -9.710 41.255 -52.689 1.00 59.75 250 ASP A O 1
ATOM 1919 N N . ALA A 1 251 ? -10.577 40.591 -50.730 1.00 59.09 251 ALA A N 1
ATOM 1920 C CA . ALA A 1 251 ? -9.324 40.348 -50.021 1.00 59.09 251 ALA A CA 1
ATOM 1921 C C . ALA A 1 251 ? -8.388 39.368 -50.748 1.00 59.09 251 ALA A C 1
ATOM 1923 O O . ALA A 1 251 ? -7.168 39.460 -50.621 1.00 59.09 251 ALA A O 1
ATOM 1924 N N . ASP A 1 252 ? -8.947 38.430 -51.511 1.00 57.59 252 ASP A N 1
ATOM 1925 C CA . ASP A 1 252 ? -8.216 37.420 -52.274 1.00 57.59 252 ASP A CA 1
ATOM 1926 C C . ASP A 1 252 ? -7.594 37.941 -53.579 1.00 57.59 252 ASP A C 1
ATOM 1928 O O . ASP A 1 252 ? -6.790 37.230 -54.187 1.00 57.59 252 ASP A O 1
ATOM 1932 N N . GLN A 1 253 ? -7.932 39.165 -53.998 1.00 61.22 253 GLN A N 1
ATOM 1933 C CA . GLN A 1 253 ? -7.405 39.793 -55.216 1.00 61.22 253 GLN A CA 1
ATOM 1934 C C . GLN A 1 253 ? -6.273 40.790 -54.964 1.00 61.22 253 GLN A C 1
ATOM 1936 O O . GLN A 1 253 ? -5.582 41.191 -55.902 1.00 61.22 253 GLN A O 1
ATOM 1941 N N . LEU A 1 254 ? -6.066 41.191 -53.713 1.00 61.19 254 LEU A N 1
ATOM 1942 C CA . LEU A 1 254 ? -4.988 42.098 -53.350 1.00 61.19 254 LEU A CA 1
ATOM 1943 C C . LEU A 1 254 ? -3.648 41.346 -53.372 1.00 61.19 254 LEU A C 1
ATOM 1945 O O . LEU A 1 254 ? -3.577 40.147 -53.095 1.00 61.19 254 LEU A O 1
ATOM 1949 N N . ASP A 1 255 ? -2.565 42.032 -53.729 1.00 60.72 255 ASP A N 1
ATOM 1950 C CA . ASP A 1 255 ? -1.224 41.544 -53.427 1.00 60.72 255 ASP A CA 1
ATOM 1951 C C . ASP A 1 255 ? -0.892 41.840 -51.958 1.00 60.72 255 ASP A C 1
ATOM 1953 O O . ASP A 1 255 ? -1.605 42.573 -51.274 1.00 60.72 255 ASP A O 1
ATOM 1957 N N . TYR A 1 256 ? 0.165 41.225 -51.431 1.00 52.53 256 TYR A N 1
ATOM 1958 C CA . TYR A 1 256 ? 0.473 41.323 -50.004 1.00 52.53 256 TYR A CA 1
ATOM 1959 C C . TYR A 1 256 ? 0.599 42.780 -49.502 1.00 52.53 256 TYR A C 1
ATOM 1961 O O . TYR A 1 256 ? -0.000 43.092 -48.472 1.00 52.53 256 TYR A O 1
ATOM 1969 N N . PRO A 1 257 ? 1.295 43.702 -50.204 1.00 53.94 257 PRO A N 1
ATOM 1970 C CA . PRO A 1 257 ? 1.372 45.102 -49.784 1.00 53.94 257 PRO A CA 1
ATOM 1971 C C . PRO A 1 257 ? 0.019 45.828 -49.847 1.00 53.94 257 PRO A C 1
ATOM 1973 O O . PRO A 1 257 ? -0.313 46.571 -48.921 1.00 53.94 257 PRO A O 1
ATOM 1976 N N . GLY A 1 258 ? -0.784 45.595 -50.894 1.00 62.91 258 GLY A N 1
ATOM 1977 C CA . GLY A 1 258 ? -2.119 46.183 -51.032 1.00 62.91 258 GLY A CA 1
ATOM 1978 C C . GLY A 1 258 ? -3.105 45.674 -49.979 1.00 62.91 258 GLY A C 1
ATOM 1979 O O . GLY A 1 258 ? -3.852 46.461 -49.394 1.00 62.91 258 GLY A O 1
ATOM 1980 N N . PHE A 1 259 ? -3.051 44.377 -49.667 1.00 66.94 259 PHE A N 1
ATOM 1981 C CA . PHE A 1 259 ? -3.815 43.772 -48.579 1.00 66.94 259 PHE A CA 1
ATOM 1982 C C . PHE A 1 259 ? -3.392 44.359 -47.236 1.00 66.94 259 PHE A C 1
ATOM 1984 O O . PHE A 1 259 ? -4.241 44.747 -46.440 1.00 66.94 259 PHE A O 1
ATOM 1991 N N . ALA A 1 260 ? -2.086 44.487 -46.997 1.00 55.44 260 ALA A N 1
ATOM 1992 C CA . ALA A 1 260 ? -1.563 44.997 -45.740 1.00 55.44 260 ALA A CA 1
ATOM 1993 C C . ALA A 1 260 ? -1.984 46.433 -45.435 1.00 55.44 260 ALA A C 1
ATOM 1995 O O . ALA A 1 260 ? -2.382 46.720 -44.304 1.00 55.44 260 ALA A O 1
ATOM 1996 N N . ALA A 1 261 ? -1.958 47.309 -46.440 1.00 60.31 261 ALA A N 1
ATOM 1997 C CA . ALA A 1 261 ? -2.409 48.688 -46.298 1.00 60.31 261 ALA A CA 1
ATOM 1998 C C . ALA A 1 261 ? -3.917 48.766 -46.010 1.00 60.31 261 ALA A C 1
ATOM 2000 O O . ALA A 1 261 ? -4.333 49.416 -45.053 1.00 60.31 261 ALA A O 1
ATOM 2001 N N . ALA A 1 262 ? -4.736 48.049 -46.786 1.00 60.56 262 ALA A N 1
ATOM 2002 C CA . ALA A 1 262 ? -6.187 48.044 -46.611 1.00 60.56 262 ALA A CA 1
ATOM 2003 C C . ALA A 1 262 ? -6.604 47.447 -45.251 1.00 60.56 262 ALA A C 1
ATOM 2005 O O . ALA A 1 262 ? -7.502 47.964 -44.582 1.00 60.56 262 ALA A O 1
ATOM 2006 N N . TYR A 1 263 ? -5.910 46.397 -44.811 1.00 60.25 263 TYR A N 1
ATOM 2007 C CA . TYR A 1 263 ? -6.139 45.721 -43.537 1.00 60.25 263 TYR A CA 1
ATOM 2008 C C . TYR A 1 263 ? -5.787 46.596 -42.327 1.00 60.25 263 TYR A C 1
ATOM 2010 O O . TYR A 1 263 ? -6.551 46.656 -41.363 1.00 60.25 263 TYR A O 1
ATOM 2018 N N . ALA A 1 264 ? -4.670 47.327 -42.388 1.00 58.16 264 ALA A N 1
ATOM 2019 C CA . ALA A 1 264 ? -4.282 48.269 -41.341 1.00 58.16 264 ALA A CA 1
ATOM 2020 C C . ALA A 1 264 ? -5.301 49.415 -41.197 1.00 58.16 264 ALA A C 1
ATOM 2022 O O . ALA A 1 264 ? -5.738 49.712 -40.086 1.00 58.16 264 ALA A O 1
ATOM 2023 N N . THR A 1 265 ? -5.761 49.988 -42.315 1.00 58.38 265 THR A N 1
ATOM 2024 C CA . THR A 1 265 ? -6.786 51.046 -42.316 1.00 58.38 265 THR A CA 1
ATOM 2025 C C . THR A 1 265 ? -8.133 50.562 -41.764 1.00 58.38 265 THR A C 1
ATOM 2027 O O . THR A 1 265 ? -8.820 51.308 -41.069 1.00 58.38 265 THR A O 1
ATOM 2030 N N . ALA A 1 266 ? -8.523 49.311 -42.024 1.00 59.19 266 ALA A N 1
ATOM 2031 C CA . ALA A 1 266 ? -9.764 48.742 -41.495 1.00 59.19 266 ALA A CA 1
ATOM 2032 C C . ALA A 1 266 ? -9.739 48.575 -39.963 1.00 59.19 266 ALA A C 1
ATOM 2034 O O . ALA A 1 266 ? -10.743 48.846 -39.305 1.00 59.19 266 ALA A O 1
ATOM 2035 N N . ILE A 1 267 ? -8.593 48.182 -39.395 1.00 55.44 267 ILE A N 1
ATOM 2036 C CA . ILE A 1 267 ? -8.387 48.083 -37.941 1.00 55.44 267 ILE A CA 1
ATOM 2037 C C . ILE A 1 267 ? -8.424 49.467 -37.286 1.00 55.44 267 ILE A C 1
ATOM 2039 O O . ILE A 1 267 ? -9.108 49.653 -36.281 1.00 55.44 267 ILE A O 1
ATOM 2043 N N . GLU A 1 268 ? -7.731 50.451 -37.862 1.00 54.28 268 GLU A N 1
ATOM 2044 C CA . GLU A 1 268 ? -7.729 51.823 -37.336 1.00 54.28 268 GLU A CA 1
ATOM 2045 C C . GLU A 1 268 ? -9.127 52.459 -37.372 1.00 54.28 268 GLU A C 1
ATOM 2047 O O . GLU A 1 268 ? -9.547 53.095 -36.404 1.00 54.28 268 GLU A O 1
ATOM 2052 N N . ASN A 1 269 ? -9.897 52.229 -38.438 1.00 53.53 269 ASN A N 1
ATOM 2053 C CA . ASN A 1 269 ? -11.276 52.714 -38.542 1.00 53.53 269 ASN A CA 1
ATOM 2054 C C . ASN A 1 269 ? -12.241 52.015 -37.563 1.00 53.53 269 ASN A C 1
ATOM 2056 O O . ASN A 1 269 ? -13.203 52.633 -37.121 1.00 53.53 269 ASN A O 1
ATOM 2060 N N . ALA A 1 270 ? -11.998 50.749 -37.203 1.00 52.88 270 ALA A N 1
ATOM 2061 C CA . ALA A 1 270 ? -12.807 50.029 -36.212 1.00 52.88 270 ALA A CA 1
ATOM 2062 C C . ALA A 1 270 ? -12.550 50.507 -34.771 1.00 52.88 270 ALA A C 1
ATOM 2064 O O . ALA A 1 270 ? -13.437 50.446 -33.925 1.00 52.88 270 ALA A O 1
ATOM 2065 N N . LEU A 1 271 ? -11.335 50.983 -34.489 1.00 48.84 271 LEU A N 1
ATOM 2066 C CA . LEU A 1 271 ? -10.897 51.391 -33.149 1.00 48.84 271 LEU A CA 1
ATOM 2067 C C . LEU A 1 271 ? -11.023 52.897 -32.891 1.00 48.84 271 LEU A C 1
ATOM 2069 O O . LEU A 1 271 ? -10.908 53.357 -31.751 1.00 48.84 271 LEU A O 1
ATOM 2073 N N . THR A 1 272 ? -11.274 53.691 -33.929 1.00 47.75 272 THR A N 1
ATOM 2074 C CA . THR A 1 272 ? -11.450 55.138 -33.798 1.00 47.75 272 THR A CA 1
ATOM 2075 C C . THR A 1 272 ? -12.801 55.452 -33.149 1.00 47.75 272 THR A C 1
ATOM 2077 O O . THR A 1 272 ? -13.862 55.323 -33.750 1.00 47.75 272 THR A O 1
ATOM 2080 N N . GLY A 1 273 ? -12.752 55.866 -31.878 1.00 49.06 273 GLY A N 1
ATOM 2081 C CA . GLY A 1 273 ? -13.908 56.307 -31.085 1.00 49.06 273 GLY A CA 1
ATOM 2082 C C . GLY A 1 273 ? -14.205 55.489 -29.821 1.00 49.06 273 GLY A C 1
ATOM 2083 O O . GLY A 1 273 ? -14.959 55.981 -28.990 1.00 49.06 273 GLY A O 1
ATOM 2084 N N . HIS A 1 274 ? -13.599 54.305 -29.635 1.00 47.75 274 HIS A N 1
ATOM 2085 C CA . HIS A 1 274 ? -14.003 53.348 -28.582 1.00 47.75 274 HIS A CA 1
ATOM 2086 C C . HIS A 1 274 ? -12.856 52.825 -27.685 1.00 47.75 274 HIS A C 1
ATOM 2088 O O . HIS A 1 274 ? -13.013 51.816 -27.007 1.00 47.75 274 HIS A O 1
ATOM 2094 N N . GLY A 1 275 ? -11.708 53.515 -27.631 1.00 44.34 275 GLY A N 1
ATOM 2095 C CA . GLY A 1 275 ? -10.583 53.120 -26.764 1.00 44.34 275 GLY A CA 1
ATOM 2096 C C . GLY A 1 275 ? -9.862 51.832 -27.206 1.00 44.34 275 GLY A C 1
ATOM 2097 O O . GLY A 1 275 ? -10.231 51.206 -28.195 1.00 44.34 275 GLY A O 1
ATOM 2098 N N . HIS A 1 276 ? -8.758 51.482 -26.528 1.00 45.59 276 HIS A N 1
ATOM 2099 C CA . HIS A 1 276 ? -7.900 50.342 -26.894 1.00 45.59 276 HIS A CA 1
ATOM 2100 C C . HIS A 1 276 ? -8.636 48.987 -26.847 1.00 45.59 276 HIS A C 1
ATOM 2102 O O . HIS A 1 276 ? -9.490 48.763 -25.993 1.00 45.59 276 HIS A O 1
ATOM 2108 N N . ALA A 1 277 ? -8.269 48.089 -27.771 1.00 39.72 277 ALA A N 1
ATOM 2109 C CA . ALA A 1 277 ? -8.800 46.730 -27.870 1.00 39.72 277 ALA A CA 1
ATOM 2110 C C . ALA A 1 277 ? -8.302 45.846 -26.721 1.00 39.72 277 ALA A C 1
ATOM 2112 O O . ALA A 1 277 ? -7.111 45.870 -26.407 1.00 39.72 277 ALA A O 1
ATOM 2113 N N . ASP A 1 278 ? -9.190 45.028 -26.159 1.00 36.75 278 ASP A N 1
ATOM 2114 C CA . ASP A 1 278 ? -8.856 44.109 -25.071 1.00 36.75 278 ASP A CA 1
ATOM 2115 C C . ASP A 1 278 ? -8.393 42.769 -25.662 1.00 36.75 278 ASP A C 1
ATOM 2117 O O . ASP A 1 278 ? -9.205 41.886 -25.937 1.00 36.75 278 ASP A O 1
ATOM 2121 N N . ASP A 1 279 ? -7.091 42.687 -25.973 1.00 39.75 279 ASP A N 1
ATOM 2122 C CA . ASP A 1 279 ? -6.246 41.529 -26.352 1.00 39.75 279 ASP A CA 1
ATOM 2123 C C . ASP A 1 279 ? -6.815 40.439 -27.299 1.00 39.75 279 ASP A C 1
ATOM 2125 O O . ASP A 1 279 ? -6.158 39.429 -27.563 1.00 39.75 279 ASP A O 1
ATOM 2129 N N . THR A 1 280 ? -7.990 40.647 -27.895 1.00 37.19 280 THR A N 1
ATOM 2130 C CA . THR A 1 280 ? -8.750 39.629 -28.626 1.00 37.19 280 THR A CA 1
ATOM 2131 C C . THR A 1 280 ? -9.275 40.209 -29.935 1.00 37.19 280 THR A C 1
ATOM 2133 O O . THR A 1 280 ? -10.223 40.996 -29.973 1.00 37.19 280 THR A O 1
ATOM 2136 N N . VAL A 1 281 ? -8.655 39.800 -31.042 1.00 39.78 281 VAL A N 1
ATOM 2137 C CA . VAL A 1 281 ? -9.072 40.154 -32.405 1.00 39.78 281 VAL A CA 1
ATOM 2138 C C . VAL A 1 281 ? -9.525 38.884 -33.111 1.00 39.78 281 VAL A C 1
ATOM 2140 O O . VAL A 1 281 ? -8.750 37.938 -33.244 1.00 39.78 281 VAL A O 1
ATOM 2143 N N . THR A 1 282 ? -10.774 38.865 -33.574 1.00 42.06 282 THR A N 1
ATOM 2144 C CA . THR A 1 282 ? -11.358 37.724 -34.288 1.00 42.06 282 THR A CA 1
ATOM 2145 C C . THR A 1 282 ? -11.399 38.023 -35.784 1.00 42.06 282 THR A C 1
ATOM 2147 O O . THR A 1 282 ? -12.004 39.006 -36.211 1.00 42.06 282 THR A O 1
ATOM 2150 N N . LEU A 1 283 ? -10.766 37.171 -36.592 1.00 43.34 283 LEU A N 1
ATOM 2151 C CA . LEU A 1 283 ? -10.842 37.226 -38.053 1.00 43.34 283 LEU A CA 1
ATOM 2152 C C . LEU A 1 283 ? -11.857 36.192 -38.550 1.00 43.34 283 LEU A C 1
ATOM 2154 O O . LEU A 1 283 ? -11.729 35.008 -38.243 1.00 43.34 283 LEU A O 1
ATOM 2158 N N . ALA A 1 284 ? -12.832 36.638 -39.337 1.00 44.75 284 ALA A N 1
ATOM 2159 C CA . ALA A 1 284 ? -13.835 35.805 -39.984 1.00 44.75 284 ALA A CA 1
ATOM 2160 C C . ALA A 1 284 ? -13.753 35.980 -41.507 1.00 44.75 284 ALA A C 1
ATOM 2162 O O . ALA A 1 284 ? -13.842 37.088 -42.030 1.00 44.75 284 ALA A O 1
ATOM 2163 N N . LEU A 1 285 ? -13.599 34.882 -42.243 1.00 42.94 285 LEU A N 1
ATOM 2164 C CA . LEU A 1 285 ? -13.594 34.898 -43.707 1.00 42.94 285 LEU A CA 1
ATOM 2165 C C . LEU A 1 285 ? -14.967 34.455 -44.210 1.00 42.94 285 LEU A C 1
ATOM 2167 O O . LEU A 1 285 ? -15.477 33.418 -43.788 1.00 42.94 285 LEU A O 1
ATOM 2171 N N . SER A 1 286 ? -15.581 35.249 -45.084 1.00 40.78 286 SER A N 1
ATOM 2172 C CA . SER A 1 286 ? -16.920 34.985 -45.610 1.00 40.78 286 SER A CA 1
ATOM 2173 C C . SER A 1 286 ? -17.005 35.384 -47.075 1.00 40.78 286 SER A C 1
ATOM 2175 O O . SER A 1 286 ? -16.388 36.346 -47.517 1.00 40.78 286 SER A O 1
ATOM 2177 N N . HIS A 1 287 ? -17.813 34.656 -47.836 1.00 37.62 287 HIS A N 1
ATOM 2178 C CA . HIS A 1 287 ? -18.145 35.026 -49.209 1.00 37.62 287 HIS A CA 1
ATOM 2179 C C . HIS A 1 287 ? -19.482 35.792 -49.307 1.00 37.62 287 HIS A C 1
ATOM 2181 O O . HIS A 1 287 ? -19.865 36.228 -50.385 1.00 37.62 287 HIS A O 1
ATOM 2187 N N . VAL A 1 288 ? -20.230 35.956 -48.208 1.00 37.22 288 VAL A N 1
ATOM 2188 C CA . VAL A 1 288 ? -21.584 36.541 -48.229 1.00 37.22 288 VAL A CA 1
ATOM 2189 C C . VAL A 1 288 ? -21.534 38.056 -48.028 1.00 37.22 288 VAL A C 1
ATOM 2191 O O . VAL A 1 288 ? -21.154 38.525 -46.960 1.00 37.22 288 VAL A O 1
ATOM 2194 N N . ASP A 1 289 ? -22.005 38.810 -49.020 1.00 38.31 289 ASP A N 1
ATOM 2195 C CA . ASP A 1 289 ? -22.010 40.276 -49.008 1.00 38.31 289 ASP A CA 1
ATOM 2196 C C . ASP A 1 289 ? -23.271 40.847 -48.315 1.00 38.31 289 ASP A C 1
ATOM 2198 O O . ASP A 1 289 ? -24.161 41.393 -48.968 1.00 38.31 289 ASP A O 1
ATOM 2202 N N . SER A 1 290 ? -23.408 40.664 -46.990 1.00 35.69 290 SER A N 1
ATOM 2203 C CA . SER A 1 290 ? -24.570 41.164 -46.227 1.00 35.69 290 SER A CA 1
ATOM 2204 C C . SER A 1 290 ? -24.187 41.876 -44.920 1.00 35.69 290 SER A C 1
ATOM 2206 O O . SER A 1 290 ? -23.563 41.258 -44.056 1.00 35.69 290 SER A O 1
ATOM 2208 N N . PRO A 1 291 ? -24.633 43.130 -44.697 1.00 33.38 291 PRO A N 1
ATOM 2209 C CA . PRO A 1 291 ? -24.340 43.902 -43.482 1.00 33.38 291 PRO A CA 1
ATOM 2210 C C . PRO A 1 291 ? -25.030 43.379 -42.204 1.00 33.38 291 PRO A C 1
ATOM 2212 O O . PRO A 1 291 ? -24.804 43.914 -41.126 1.00 33.38 291 PRO A O 1
ATOM 2215 N N . SER A 1 292 ? -25.859 42.333 -42.295 1.00 33.25 292 SER A N 1
ATOM 2216 C CA . SER A 1 292 ? -26.554 41.696 -41.163 1.00 33.25 292 SER A CA 1
ATOM 2217 C C . SER A 1 292 ? -25.803 40.518 -40.524 1.00 33.25 292 SER A C 1
ATOM 2219 O O . SER A 1 292 ? -26.339 39.871 -39.627 1.00 33.25 292 SER A O 1
ATOM 2221 N N . ALA A 1 293 ? -24.561 40.243 -40.930 1.00 34.88 293 ALA A N 1
ATOM 2222 C CA . ALA A 1 293 ? -23.678 39.308 -40.230 1.00 34.88 293 ALA A CA 1
ATOM 2223 C C . ALA A 1 293 ? -23.066 39.956 -38.967 1.00 34.88 293 ALA A C 1
ATOM 2225 O O . ALA A 1 293 ? -21.851 40.057 -38.833 1.00 34.88 293 ALA A O 1
ATOM 2226 N N . GLN A 1 294 ? -23.910 40.431 -38.048 1.00 32.53 294 GLN A N 1
ATOM 2227 C CA . GLN A 1 294 ? -23.504 40.867 -36.710 1.00 32.53 294 GLN A CA 1
ATOM 2228 C C . GLN A 1 294 ? -23.838 39.755 -35.699 1.00 32.53 294 GLN A C 1
ATOM 2230 O O . GLN A 1 294 ? -24.983 39.340 -35.571 1.00 32.53 294 GLN A O 1
ATOM 2235 N N . PHE A 1 295 ? -22.781 39.240 -35.067 1.00 27.62 295 PHE A N 1
ATOM 2236 C CA . PHE A 1 295 ? -22.657 38.307 -33.936 1.00 27.62 295 PHE A CA 1
ATOM 2237 C C . PHE A 1 295 ? -23.877 37.531 -33.408 1.00 27.62 295 PHE A C 1
ATOM 2239 O O . PHE A 1 295 ? -24.766 38.078 -32.764 1.00 27.62 295 PHE A O 1
ATOM 2246 N N . ALA A 1 296 ? -23.769 36.198 -33.486 1.00 22.91 296 ALA A N 1
ATOM 2247 C CA . ALA A 1 296 ? -24.372 35.268 -32.532 1.00 22.91 296 ALA A CA 1
ATOM 2248 C C . ALA A 1 296 ? -23.411 34.092 -32.265 1.00 22.91 296 ALA A C 1
ATOM 2250 O O . ALA A 1 296 ? -23.209 33.231 -33.120 1.00 22.91 296 ALA A O 1
ATOM 2251 N N . VAL A 1 297 ? -22.822 34.032 -31.070 1.00 25.61 297 VAL A N 1
ATOM 2252 C CA . VAL A 1 297 ? -22.228 32.799 -30.522 1.00 25.61 297 VAL A CA 1
ATOM 2253 C C . VAL A 1 297 ? -23.343 32.018 -29.811 1.00 25.61 297 VAL A C 1
ATOM 2255 O O . VAL A 1 297 ? -24.114 32.638 -29.082 1.00 25.61 297 VAL A O 1
ATOM 2258 N N . PRO A 1 298 ? -23.430 30.681 -29.894 1.00 35.69 298 PRO A N 1
ATOM 2259 C CA . PRO A 1 298 ? -23.275 29.787 -31.027 1.00 35.69 298 PRO A CA 1
ATOM 2260 C C . PRO A 1 298 ? -24.661 29.200 -31.345 1.00 35.69 298 PRO A C 1
ATOM 2262 O O . PRO A 1 298 ? -25.070 28.190 -30.777 1.00 35.69 298 PRO A O 1
ATOM 2265 N N . THR A 1 299 ? -25.427 29.826 -32.234 1.00 26.78 299 THR A N 1
ATOM 2266 C CA . THR A 1 299 ? -26.630 29.159 -32.747 1.00 26.78 299 THR A CA 1
ATOM 2267 C C . THR A 1 299 ? -26.882 29.606 -34.178 1.00 26.78 299 THR A C 1
ATOM 2269 O O . THR A 1 299 ? -27.409 30.681 -34.424 1.00 26.78 299 THR A O 1
ATOM 2272 N N . VAL A 1 300 ? -26.503 28.724 -35.107 1.00 34.53 300 VAL A N 1
ATOM 2273 C CA . VAL A 1 300 ? -26.903 28.711 -36.523 1.00 34.53 300 VAL A CA 1
ATOM 2274 C C . VAL A 1 300 ? -26.326 29.841 -37.395 1.00 34.53 300 VAL A C 1
ATOM 2276 O O . VAL A 1 300 ? -27.001 30.833 -37.643 1.00 34.53 300 VAL A O 1
ATOM 2279 N N . VAL A 1 301 ? -25.140 29.629 -37.996 1.00 25.00 301 VAL A N 1
ATOM 2280 C CA . VAL A 1 301 ? -24.728 30.307 -39.249 1.00 25.00 301 VAL A CA 1
ATOM 2281 C C . VAL A 1 301 ? -23.883 29.379 -40.159 1.00 25.00 301 VAL A C 1
ATOM 2283 O O . VAL A 1 301 ? -23.074 28.599 -39.683 1.00 25.00 301 VAL A O 1
ATOM 2286 N N . SER A 1 302 ? -24.154 29.479 -41.470 1.00 30.22 302 SER A N 1
ATOM 2287 C CA . SER A 1 302 ? -23.541 28.969 -42.728 1.00 30.22 302 SER A CA 1
ATOM 2288 C C . SER A 1 302 ? -22.158 28.243 -42.741 1.00 30.22 302 SER A C 1
ATOM 2290 O O . SER A 1 302 ? -21.250 28.614 -42.006 1.00 30.22 302 SER A O 1
ATOM 2292 N N . PRO A 1 303 ? -21.917 27.277 -43.667 1.00 31.58 303 PRO A N 1
ATOM 2293 C CA . PRO A 1 303 ? -20.956 26.176 -43.496 1.00 31.58 303 PRO A CA 1
ATOM 2294 C C . PRO A 1 303 ? -19.486 26.456 -43.887 1.00 31.58 303 PRO A C 1
ATOM 2296 O O . PRO A 1 303 ? -18.818 25.549 -44.382 1.00 31.58 303 PRO A O 1
ATOM 2299 N N . ALA A 1 304 ? -18.950 27.661 -43.690 1.00 39.00 304 ALA A N 1
ATOM 2300 C CA . ALA A 1 304 ? -17.533 27.924 -43.991 1.00 39.00 304 ALA A CA 1
ATOM 2301 C C . ALA A 1 304 ? -16.937 29.076 -43.168 1.00 39.00 304 ALA A C 1
ATOM 2303 O O . ALA A 1 304 ? -16.451 30.048 -43.735 1.00 39.00 304 ALA A O 1
ATOM 2304 N N . VAL A 1 305 ? -16.967 28.975 -41.838 1.00 37.91 305 VAL A N 1
ATOM 2305 C CA . VAL A 1 305 ? -16.240 29.906 -40.961 1.00 37.91 305 VAL A CA 1
ATOM 2306 C C . VAL A 1 305 ? -15.088 29.157 -40.291 1.00 37.91 305 VAL A C 1
ATOM 2308 O O . VAL A 1 305 ? -15.287 28.085 -39.717 1.00 37.91 305 VAL A O 1
ATOM 2311 N N . ALA A 1 306 ? -13.880 29.710 -40.402 1.00 42.50 306 ALA A N 1
ATOM 2312 C CA . ALA A 1 306 ? -12.727 29.317 -39.602 1.00 42.50 306 ALA A CA 1
ATOM 2313 C C . ALA A 1 306 ? -12.490 30.410 -38.556 1.00 42.50 306 ALA A C 1
ATOM 2315 O O . ALA A 1 306 ? -12.297 31.568 -38.926 1.00 42.50 306 ALA A O 1
ATOM 2316 N N . THR A 1 307 ? -12.522 30.051 -37.274 1.00 37.84 307 THR A N 1
ATOM 2317 C CA . THR A 1 307 ? -12.306 30.991 -36.166 1.00 37.84 307 THR A CA 1
ATOM 2318 C C . THR A 1 307 ? -10.916 30.776 -35.593 1.00 37.84 307 THR A C 1
ATOM 2320 O O . THR A 1 307 ? -10.543 29.649 -35.262 1.00 37.84 307 THR A O 1
ATOM 2323 N N . ILE A 1 308 ? -10.146 31.856 -35.477 1.00 40.88 308 ILE A N 1
ATOM 2324 C CA . ILE A 1 308 ? -8.754 31.810 -35.026 1.00 40.88 308 ILE A CA 1
ATOM 2325 C C . ILE A 1 308 ? -8.651 32.498 -33.668 1.00 40.88 308 ILE A C 1
ATOM 2327 O O . ILE A 1 308 ? -8.930 33.690 -33.570 1.00 40.88 308 ILE A O 1
ATOM 2331 N N . PHE A 1 309 ? -8.233 31.762 -32.637 1.00 35.47 309 PHE A N 1
ATOM 2332 C CA . PHE A 1 309 ? -7.967 32.314 -31.307 1.00 35.47 309 PHE A CA 1
ATOM 2333 C C . PHE A 1 309 ? -6.462 32.438 -31.085 1.00 35.47 309 PHE A C 1
ATOM 2335 O O . PHE A 1 309 ? -5.718 31.466 -31.243 1.00 35.47 309 PHE A O 1
ATOM 2342 N N . LEU A 1 310 ? -6.020 33.632 -30.696 1.00 36.03 310 LEU A N 1
ATOM 2343 C CA . LEU A 1 310 ? -4.644 33.905 -30.300 1.00 36.03 310 LEU A CA 1
ATOM 2344 C C . LEU A 1 310 ? -4.578 34.008 -28.779 1.00 36.03 310 LEU A C 1
ATOM 2346 O O . LEU A 1 310 ? -5.134 34.927 -28.191 1.00 36.03 310 LEU A O 1
ATOM 2350 N N . GLY A 1 311 ? -3.896 33.058 -28.146 1.00 35.84 311 GLY A N 1
ATOM 2351 C CA . GLY A 1 311 ? -3.614 33.124 -26.716 1.00 35.84 311 GLY A CA 1
ATOM 2352 C C . GLY A 1 311 ? -2.476 34.100 -26.418 1.00 35.84 311 GLY A C 1
ATOM 2353 O O . GLY A 1 311 ? -1.498 34.172 -27.175 1.00 35.84 311 GLY A O 1
ATOM 2354 N N . ALA A 1 312 ? -2.580 34.817 -25.295 1.00 32.03 312 ALA A N 1
ATOM 2355 C CA . ALA A 1 312 ? -1.487 35.618 -24.750 1.00 32.03 312 ALA A CA 1
ATOM 2356 C C . ALA A 1 312 ? -0.198 34.774 -24.637 1.00 32.03 312 ALA A C 1
ATOM 2358 O O . ALA A 1 312 ? -0.280 33.561 -24.408 1.00 32.03 312 ALA A O 1
ATOM 2359 N N . PRO A 1 313 ? 0.995 35.370 -24.831 1.00 33.34 313 PRO A N 1
ATOM 2360 C CA . PRO A 1 313 ? 2.245 34.627 -24.747 1.00 33.34 313 PRO A CA 1
ATOM 2361 C C . PRO A 1 313 ? 2.366 33.973 -23.371 1.00 33.34 313 PRO A C 1
ATOM 2363 O O . PRO A 1 313 ? 2.320 34.640 -22.339 1.00 33.34 313 PRO A O 1
ATOM 2366 N N . GLY A 1 314 ? 2.503 32.649 -23.377 1.00 38.09 314 GLY A N 1
ATOM 2367 C CA . GLY A 1 314 ? 2.716 31.886 -22.158 1.00 38.09 314 GLY A CA 1
ATOM 2368 C C . GLY A 1 314 ? 4.124 32.114 -21.598 1.00 38.09 314 GLY A C 1
ATOM 2369 O O . GLY A 1 314 ? 4.992 32.654 -22.286 1.00 38.09 314 GLY A O 1
ATOM 2370 N N . PRO A 1 315 ? 4.405 31.647 -20.374 1.00 31.30 315 PRO A N 1
ATOM 2371 C CA . PRO A 1 315 ? 5.681 31.866 -19.682 1.00 31.30 315 PRO A CA 1
ATOM 2372 C C . PRO A 1 315 ? 6.920 31.286 -20.396 1.00 31.30 315 PRO A C 1
ATOM 2374 O O . PRO A 1 315 ? 8.042 31.638 -20.050 1.00 31.30 315 PRO A O 1
ATOM 2377 N N . THR A 1 316 ? 6.742 30.440 -21.420 1.00 36.38 316 THR A N 1
ATOM 2378 C CA . THR A 1 316 ? 7.811 29.933 -22.305 1.00 36.38 316 THR A CA 1
ATOM 2379 C C . THR A 1 316 ? 8.119 30.865 -23.487 1.00 36.38 316 THR A C 1
ATOM 2381 O O . THR A 1 316 ? 9.019 30.594 -24.278 1.00 36.38 316 THR A O 1
ATOM 2384 N N . GLY A 1 317 ? 7.358 31.953 -23.636 1.00 35.31 317 GLY A N 1
ATOM 2385 C CA . GLY A 1 317 ? 7.381 32.900 -24.753 1.00 35.31 317 GLY A CA 1
ATOM 2386 C C . GLY A 1 317 ? 6.526 32.475 -25.954 1.00 35.31 317 GLY A C 1
ATOM 2387 O O . GLY A 1 317 ? 6.302 33.272 -26.863 1.00 35.31 317 GLY A O 1
ATOM 2388 N N . HIS A 1 318 ? 6.073 31.219 -26.016 1.00 35.25 318 HIS A N 1
ATOM 2389 C CA . HIS A 1 318 ? 5.312 30.700 -27.155 1.00 35.25 318 HIS A CA 1
ATOM 2390 C C . HIS A 1 318 ? 3.890 31.283 -27.153 1.00 35.25 318 HIS A C 1
ATOM 2392 O O . HIS A 1 318 ? 3.256 31.379 -26.099 1.00 35.25 318 HIS A O 1
ATOM 2398 N N . ARG A 1 319 ? 3.369 31.651 -28.331 1.00 36.19 319 ARG A N 1
ATOM 2399 C CA . ARG A 1 319 ? 1.960 32.041 -28.501 1.00 36.19 319 ARG A CA 1
ATOM 2400 C C . ARG A 1 319 ? 1.169 30.861 -29.048 1.00 36.19 319 ARG A C 1
ATOM 2402 O O . ARG A 1 319 ? 1.618 30.178 -29.968 1.00 36.19 319 ARG A O 1
ATOM 2409 N N . HIS A 1 320 ? 0.001 30.623 -28.466 1.00 36.47 320 HIS A N 1
ATOM 2410 C CA . HIS A 1 320 ? -0.906 29.573 -28.913 1.00 36.47 320 HIS A CA 1
ATOM 2411 C C . HIS A 1 320 ? -1.821 30.125 -30.005 1.00 36.47 320 HIS A C 1
ATOM 2413 O O . HIS A 1 320 ? -2.467 31.152 -29.797 1.00 36.47 320 HIS A O 1
ATOM 2419 N N . ILE A 1 321 ? -1.881 29.438 -31.147 1.00 37.16 321 ILE A N 1
ATOM 2420 C CA . ILE A 1 321 ? -2.847 29.730 -32.210 1.00 37.16 321 ILE A CA 1
ATOM 2421 C C . ILE A 1 321 ? -3.796 28.540 -32.294 1.00 37.16 321 ILE A C 1
ATOM 2423 O O . ILE A 1 321 ? -3.376 27.414 -32.577 1.00 37.16 321 ILE A O 1
ATOM 2427 N N . VAL A 1 322 ? -5.075 28.775 -32.021 1.00 37.12 322 VAL A N 1
ATOM 2428 C CA . VAL A 1 322 ? -6.118 27.752 -32.124 1.00 37.12 322 VAL A CA 1
ATOM 2429 C C . VAL A 1 322 ? -6.945 28.037 -33.364 1.00 37.12 322 VAL A C 1
ATOM 2431 O O . VAL A 1 322 ? -7.502 29.124 -33.496 1.00 37.12 322 VAL A O 1
ATOM 2434 N N . LEU A 1 323 ? -7.022 27.059 -34.265 1.00 37.56 323 LEU A N 1
ATOM 2435 C CA . LEU A 1 323 ? -7.840 27.118 -35.472 1.00 37.56 323 LEU A CA 1
ATOM 2436 C C . LEU A 1 323 ? -9.055 26.217 -35.265 1.00 37.56 323 LEU A C 1
ATOM 2438 O O . LEU A 1 323 ? -8.933 24.992 -35.214 1.00 37.56 323 LEU A O 1
ATOM 2442 N N . ALA A 1 324 ? -10.229 26.819 -35.123 1.00 38.53 324 ALA A N 1
ATOM 2443 C CA . ALA A 1 324 ? -11.487 26.097 -35.059 1.00 38.53 324 ALA A CA 1
ATOM 2444 C C . ALA A 1 324 ? -12.134 26.102 -36.448 1.00 38.53 324 ALA A C 1
ATOM 2446 O O . ALA A 1 324 ? -12.507 27.156 -36.963 1.00 38.53 324 ALA A O 1
ATOM 2447 N N . PHE A 1 325 ? -12.262 24.922 -37.054 1.00 41.50 325 PHE A N 1
ATOM 2448 C CA . PHE A 1 325 ? -13.028 24.725 -38.282 1.00 41.50 325 PHE A CA 1
ATOM 2449 C C . PHE A 1 325 ? -14.298 23.983 -37.926 1.00 41.50 325 PHE A C 1
ATOM 2451 O O . PHE A 1 325 ? -14.215 22.910 -37.331 1.00 41.50 325 PHE A O 1
ATOM 2458 N N . ASP A 1 326 ? -15.457 24.502 -38.320 1.00 35.06 326 ASP A N 1
ATOM 2459 C CA . ASP A 1 326 ? -16.689 23.871 -37.856 1.00 35.06 326 ASP A CA 1
ATOM 2460 C C . ASP A 1 326 ? -16.868 22.457 -38.448 1.00 35.06 326 ASP A C 1
ATOM 2462 O O . ASP A 1 326 ? -17.375 21.579 -37.765 1.00 35.06 326 ASP A O 1
ATOM 2466 N N . HIS A 1 327 ? -16.347 22.133 -39.649 1.00 35.66 327 HIS A N 1
ATOM 2467 C CA . HIS A 1 327 ? -16.553 20.796 -40.250 1.00 35.66 327 HIS A CA 1
ATOM 2468 C C . HIS A 1 327 ? -15.416 20.231 -41.141 1.00 35.66 327 HIS A C 1
ATOM 2470 O O . HIS A 1 327 ? -15.696 19.525 -42.118 1.00 35.66 327 HIS A O 1
ATOM 2476 N N . LEU A 1 328 ? -14.132 20.467 -40.835 1.00 35.91 328 LEU A N 1
ATOM 2477 C CA . LEU A 1 328 ? -13.023 19.824 -41.566 1.00 35.91 328 LEU A CA 1
ATOM 2478 C C . LEU A 1 328 ? -12.526 18.559 -40.837 1.00 35.91 328 LEU A C 1
ATOM 2480 O O . LEU A 1 328 ? -11.956 18.647 -39.756 1.00 35.91 328 LEU A O 1
ATOM 2484 N N . VAL A 1 329 ? -12.710 17.375 -41.433 1.00 35.44 329 VAL A N 1
ATOM 2485 C CA . VAL A 1 329 ? -12.092 16.127 -40.945 1.00 35.44 329 VAL A CA 1
ATOM 2486 C C . VAL A 1 329 ? -10.814 15.887 -41.743 1.00 35.44 329 VAL A C 1
ATOM 2488 O O . VAL A 1 329 ? -10.879 15.429 -42.885 1.00 35.44 329 VAL A O 1
ATOM 2491 N N . LEU A 1 330 ? -9.663 16.211 -41.155 1.00 34.94 330 LEU A N 1
ATOM 2492 C CA . LEU A 1 330 ? -8.354 15.786 -41.654 1.00 34.94 330 LEU A CA 1
ATOM 2493 C C . LEU A 1 330 ? -7.968 14.494 -40.936 1.00 34.94 330 LEU A C 1
ATOM 2495 O O . LEU A 1 330 ? -8.064 14.410 -39.713 1.00 34.94 330 LEU A O 1
ATOM 2499 N N . ASN A 1 331 ? -7.532 13.476 -41.675 1.00 35.62 331 ASN A N 1
ATOM 2500 C CA . ASN A 1 331 ? -6.907 12.322 -41.030 1.00 35.62 331 ASN A CA 1
ATOM 2501 C C . ASN A 1 331 ? -5.474 12.678 -40.582 1.00 35.62 331 ASN A C 1
ATOM 2503 O O . ASN A 1 331 ? -4.879 13.634 -41.082 1.00 35.62 331 ASN A O 1
ATOM 2507 N N . GLY A 1 332 ? -4.910 11.917 -39.637 1.00 31.70 332 GLY A N 1
ATOM 2508 C CA . GLY A 1 332 ? -3.603 12.232 -39.037 1.00 31.70 332 GLY A CA 1
ATOM 2509 C C . GLY A 1 332 ? -2.459 12.370 -40.050 1.00 31.70 332 GLY A C 1
ATOM 2510 O O . GLY A 1 332 ? -1.533 13.141 -39.832 1.00 31.70 332 GLY A O 1
ATOM 2511 N N . HIS A 1 333 ? -2.565 11.697 -41.197 1.00 33.41 333 HIS A N 1
ATOM 2512 C CA . HIS A 1 333 ? -1.584 11.771 -42.276 1.00 33.41 333 HIS A CA 1
ATOM 2513 C C . HIS A 1 333 ? -1.709 13.061 -43.106 1.00 33.41 333 HIS A C 1
ATOM 2515 O O . HIS A 1 333 ? -0.705 13.623 -43.534 1.00 33.41 333 HIS A O 1
ATOM 2521 N N . GLN A 1 334 ? -2.935 13.548 -43.312 1.00 37.69 334 GLN A N 1
ATOM 2522 C CA . GLN A 1 334 ? -3.228 14.807 -44.004 1.00 37.69 334 GLN A CA 1
ATOM 2523 C C . GLN A 1 334 ? -2.946 16.025 -43.122 1.00 37.69 334 GLN A C 1
ATOM 2525 O O . GLN A 1 334 ? -2.481 17.042 -43.624 1.00 37.69 334 GLN A O 1
ATOM 2530 N N . ALA A 1 335 ? -3.183 15.915 -41.812 1.00 37.78 335 ALA A N 1
ATOM 2531 C CA . ALA A 1 335 ? -2.812 16.944 -40.845 1.00 37.78 335 ALA A CA 1
ATOM 2532 C C . ALA A 1 335 ? -1.284 17.082 -40.715 1.00 37.78 335 ALA A C 1
ATOM 2534 O O . ALA A 1 335 ? -0.786 18.200 -40.636 1.00 37.78 335 ALA A O 1
ATOM 2535 N N . ALA A 1 336 ? -0.547 15.964 -40.756 1.00 37.00 336 ALA A N 1
ATOM 2536 C CA . ALA A 1 336 ? 0.916 15.964 -40.776 1.00 37.00 336 ALA A CA 1
ATOM 2537 C C . ALA A 1 336 ? 1.474 16.572 -42.073 1.00 37.00 336 ALA A C 1
ATOM 2539 O O . ALA A 1 336 ? 2.286 17.482 -41.999 1.00 37.00 336 ALA A O 1
ATOM 2540 N N . ALA A 1 337 ? 0.957 16.176 -43.243 1.00 41.66 337 ALA A N 1
ATOM 2541 C CA . ALA A 1 337 ? 1.369 16.764 -44.523 1.00 41.66 337 ALA A CA 1
ATOM 2542 C C . ALA A 1 337 ? 1.075 18.277 -44.605 1.00 41.66 337 ALA A C 1
ATOM 2544 O O . ALA A 1 337 ? 1.905 19.045 -45.077 1.00 41.66 337 ALA A O 1
ATOM 2545 N N . TYR A 1 338 ? -0.074 18.718 -44.079 1.00 42.25 338 TYR A N 1
ATOM 2546 C CA . TYR A 1 338 ? -0.431 20.137 -43.978 1.00 42.25 338 TYR A CA 1
ATOM 2547 C C . TYR A 1 338 ? 0.515 20.924 -43.053 1.00 42.25 338 TYR A C 1
ATOM 2549 O O . TYR A 1 338 ? 0.898 22.049 -43.371 1.00 42.25 338 TYR A O 1
ATOM 2557 N N . LEU A 1 339 ? 0.907 20.340 -41.916 1.00 43.75 339 LEU A N 1
ATOM 2558 C CA . LEU A 1 339 ? 1.874 20.932 -40.988 1.00 43.75 339 LEU A CA 1
ATOM 2559 C C . LEU A 1 339 ? 3.285 20.979 -41.585 1.00 43.75 339 LEU A C 1
ATOM 2561 O O . LEU A 1 339 ? 3.961 21.995 -41.440 1.00 43.75 339 LEU A O 1
ATOM 2565 N N . ASP A 1 340 ? 3.700 19.925 -42.283 1.00 44.53 340 ASP A N 1
ATOM 2566 C CA . ASP A 1 340 ? 5.000 19.845 -42.947 1.00 44.53 340 ASP A CA 1
ATOM 2567 C C . ASP A 1 340 ? 5.102 20.871 -44.087 1.00 44.53 340 ASP A C 1
ATOM 2569 O O . ASP A 1 340 ? 6.122 21.547 -44.214 1.00 44.53 340 ASP A O 1
ATOM 2573 N N . ASP A 1 341 ? 4.028 21.085 -44.856 1.00 43.78 341 ASP A N 1
ATOM 2574 C CA . ASP A 1 341 ? 3.977 22.106 -45.911 1.00 43.78 341 ASP A CA 1
ATOM 2575 C C . ASP A 1 341 ? 3.996 23.538 -45.351 1.00 43.78 341 ASP A C 1
ATOM 2577 O O . ASP A 1 341 ? 4.655 24.417 -45.921 1.00 43.78 341 ASP A O 1
ATOM 2581 N N . LEU A 1 342 ? 3.322 23.773 -44.218 1.00 41.88 342 LEU A N 1
ATOM 2582 C CA . LEU A 1 342 ? 3.297 25.054 -43.504 1.00 41.88 342 LEU A CA 1
ATOM 2583 C C . LEU A 1 342 ? 4.673 25.388 -42.904 1.00 41.88 342 LEU A C 1
ATOM 2585 O O . LEU A 1 342 ? 5.162 26.507 -43.066 1.00 41.88 342 LEU A O 1
ATOM 2589 N N . VAL A 1 343 ? 5.322 24.414 -42.257 1.00 44.22 343 VAL A N 1
ATOM 2590 C CA . VAL A 1 343 ? 6.677 24.546 -41.698 1.00 44.22 343 VAL A CA 1
ATOM 2591 C C . VAL A 1 343 ? 7.691 24.752 -42.819 1.00 44.22 343 VAL A C 1
ATOM 2593 O O . VAL A 1 343 ? 8.452 25.717 -42.776 1.00 44.22 343 VAL A O 1
ATOM 2596 N N . ALA A 1 344 ? 7.631 23.948 -43.881 1.00 44.28 344 ALA A N 1
ATOM 2597 C CA . ALA A 1 344 ? 8.531 24.082 -45.020 1.00 44.28 344 ALA A CA 1
ATOM 2598 C C . ALA A 1 344 ? 8.345 25.419 -45.759 1.00 44.28 344 ALA A C 1
ATOM 2600 O O . ALA A 1 344 ? 9.303 25.959 -46.303 1.00 44.28 344 ALA A O 1
ATOM 2601 N N . LEU A 1 345 ? 7.140 26.000 -45.798 1.00 40.53 345 LEU A N 1
ATOM 2602 C CA . LEU A 1 345 ? 6.916 27.317 -46.408 1.00 40.53 345 LEU A CA 1
ATOM 2603 C C . LEU A 1 345 ? 7.445 28.468 -45.538 1.00 40.53 345 LEU A C 1
ATOM 2605 O O . LEU A 1 345 ? 8.005 29.418 -46.087 1.00 40.53 345 LEU A O 1
ATOM 2609 N N . ILE A 1 346 ? 7.312 28.365 -44.211 1.00 42.06 346 ILE A N 1
ATOM 2610 C CA . ILE A 1 346 ? 7.903 29.298 -43.232 1.00 42.06 346 ILE A CA 1
ATOM 2611 C C . ILE A 1 346 ? 9.437 29.241 -43.291 1.00 42.06 346 ILE A C 1
ATOM 2613 O O . ILE A 1 346 ? 10.106 30.266 -43.184 1.00 42.06 346 ILE A O 1
ATOM 2617 N N . GLU A 1 347 ? 10.000 28.056 -43.520 1.00 42.78 347 GLU A N 1
ATOM 2618 C CA . GLU A 1 347 ? 11.441 27.860 -43.700 1.00 42.78 347 GLU A CA 1
ATOM 2619 C C . GLU A 1 347 ? 11.937 28.363 -45.069 1.00 42.78 347 GLU A C 1
ATOM 2621 O O . GLU A 1 347 ? 13.041 28.894 -45.160 1.00 42.78 347 GLU A O 1
ATOM 2626 N N . ARG A 1 348 ? 11.121 28.265 -46.132 1.00 40.34 348 ARG A N 1
ATOM 2627 C CA . ARG A 1 348 ? 11.462 28.719 -47.500 1.00 40.34 348 ARG A CA 1
ATOM 2628 C C . ARG A 1 348 ? 11.347 30.230 -47.714 1.00 40.34 348 ARG A C 1
ATOM 2630 O O . ARG A 1 348 ? 12.023 30.755 -48.595 1.00 40.34 348 ARG A O 1
ATOM 2637 N N . THR A 1 349 ? 10.502 30.933 -46.959 1.00 37.25 349 THR A N 1
ATOM 2638 C CA . THR A 1 349 ? 10.371 32.403 -47.044 1.00 37.25 349 THR A CA 1
ATOM 2639 C C . THR A 1 349 ? 11.456 33.153 -46.267 1.00 37.25 349 THR A C 1
ATOM 2641 O O . THR A 1 349 ? 11.570 34.370 -46.401 1.00 37.25 349 THR A O 1
ATOM 2644 N N . ALA A 1 350 ? 12.310 32.442 -45.526 1.00 34.94 350 ALA A N 1
ATOM 2645 C CA . ALA A 1 350 ? 13.486 32.992 -44.866 1.00 34.94 350 ALA A CA 1
ATOM 2646 C C . ALA A 1 350 ? 14.765 32.659 -45.665 1.00 34.94 350 ALA A C 1
ATOM 2648 O O . ALA A 1 350 ? 15.351 31.594 -45.503 1.00 34.94 350 ALA A O 1
ATOM 2649 N N . VAL A 1 351 ? 15.238 33.568 -46.525 1.00 30.08 351 VAL A N 1
ATOM 2650 C CA . VAL A 1 351 ? 16.549 33.438 -47.209 1.00 30.08 351 VAL A CA 1
ATOM 2651 C C . VAL A 1 351 ? 17.310 34.786 -47.142 1.00 30.08 351 VAL A C 1
ATOM 2653 O O . VAL A 1 351 ? 16.669 35.817 -46.955 1.00 30.08 351 VAL A O 1
ATOM 2656 N N . PRO A 1 352 ? 18.651 34.845 -47.310 1.00 45.50 352 PRO A N 1
ATOM 2657 C CA . PRO A 1 352 ? 19.667 34.596 -46.278 1.00 45.50 352 PRO A CA 1
ATOM 2658 C C . PRO A 1 352 ? 20.687 35.761 -46.149 1.00 45.50 352 PRO A C 1
ATOM 2660 O O . PRO A 1 352 ? 20.823 36.580 -47.053 1.00 45.50 352 PRO A O 1
ATOM 2663 N N . ALA A 1 353 ? 21.517 35.781 -45.096 1.00 25.20 353 ALA A N 1
ATOM 2664 C CA . ALA A 1 353 ? 22.760 36.571 -45.098 1.00 25.20 353 ALA A CA 1
ATOM 2665 C C . ALA A 1 353 ? 23.903 35.902 -44.300 1.00 25.20 353 ALA A C 1
ATOM 2667 O O . ALA A 1 353 ? 23.902 35.878 -43.075 1.00 25.20 353 ALA A O 1
ATOM 2668 N N . THR A 1 354 ? 24.848 35.350 -45.069 1.00 25.58 354 THR A N 1
ATOM 2669 C CA . THR A 1 354 ? 26.324 35.308 -44.920 1.00 25.58 354 THR A CA 1
ATOM 2670 C C . THR A 1 354 ? 27.030 35.064 -43.572 1.00 25.58 354 THR A C 1
ATOM 2672 O O . THR A 1 354 ? 26.993 35.879 -42.662 1.00 25.58 354 THR A O 1
ATOM 2675 N N . GLU A 1 355 ? 27.825 33.978 -43.598 1.00 26.94 355 GLU A N 1
ATOM 2676 C CA . GLU A 1 355 ? 29.214 33.791 -43.121 1.00 26.94 355 GLU A CA 1
ATOM 2677 C C . GLU A 1 355 ? 29.647 34.315 -41.737 1.00 26.94 355 GLU A C 1
ATOM 2679 O O . GLU A 1 355 ? 29.724 35.515 -41.508 1.00 26.94 355 GLU A O 1
ATOM 2684 N N . THR A 1 356 ? 30.159 33.412 -40.878 1.00 23.23 356 THR A N 1
ATOM 2685 C CA . THR A 1 356 ? 31.609 33.286 -40.566 1.00 23.23 356 THR A CA 1
ATOM 2686 C C . THR A 1 356 ? 31.891 32.125 -39.578 1.00 23.23 356 THR A C 1
ATOM 2688 O O . THR A 1 356 ? 31.620 32.200 -38.390 1.00 23.23 356 THR A O 1
ATOM 2691 N N . ARG A 1 357 ? 32.489 31.047 -40.102 1.00 24.19 357 ARG A N 1
ATOM 2692 C CA . ARG A 1 357 ? 33.693 30.323 -39.619 1.00 24.19 357 ARG A CA 1
ATOM 2693 C C . ARG A 1 357 ? 33.872 29.901 -38.122 1.00 24.19 357 ARG A C 1
ATOM 2695 O O . ARG A 1 357 ? 34.316 30.686 -37.298 1.00 24.19 357 ARG A O 1
ATOM 2702 N N . ARG A 1 358 ? 33.873 28.559 -37.951 1.00 25.72 358 ARG A N 1
ATOM 2703 C CA . ARG A 1 358 ? 34.781 27.645 -37.180 1.00 25.72 358 ARG A CA 1
ATOM 2704 C C . ARG A 1 358 ? 34.505 27.224 -35.708 1.00 25.72 358 ARG A C 1
ATOM 2706 O O . ARG A 1 358 ? 34.721 27.994 -34.785 1.00 25.72 358 ARG A O 1
ATOM 2713 N N . ARG A 1 359 ? 34.372 25.879 -35.592 1.00 29.03 359 ARG A N 1
ATOM 2714 C CA . ARG A 1 359 ? 34.853 24.890 -34.581 1.00 29.03 359 ARG A CA 1
ATOM 2715 C C . ARG A 1 359 ? 33.994 24.552 -33.340 1.00 29.03 359 ARG A C 1
ATOM 2717 O O . ARG A 1 359 ? 34.163 25.171 -32.301 1.00 29.03 359 ARG A O 1
ATOM 2724 N N . SER A 1 360 ? 33.285 23.417 -33.402 1.00 34.22 360 SER A N 1
ATOM 2725 C CA . SER A 1 360 ? 33.618 22.165 -32.680 1.00 34.22 360 SER A CA 1
ATOM 2726 C C . SER A 1 360 ? 32.855 20.992 -33.332 1.00 34.22 360 SER A C 1
ATOM 2728 O O . SER A 1 360 ? 31.692 21.145 -33.696 1.00 34.22 360 SER A O 1
ATOM 2730 N N . ASP A 1 361 ? 33.521 19.866 -33.598 1.00 42.97 361 ASP A N 1
ATOM 2731 C CA . ASP A 1 361 ? 32.946 18.762 -34.381 1.00 42.97 361 ASP A CA 1
ATOM 2732 C C . ASP A 1 361 ? 31.861 18.020 -33.576 1.00 42.97 361 ASP A C 1
ATOM 2734 O O . ASP A 1 361 ? 32.124 17.504 -32.491 1.00 42.97 361 ASP A O 1
ATOM 2738 N N . ALA A 1 362 ? 30.632 17.975 -34.098 1.00 54.47 362 ALA A N 1
ATOM 2739 C CA . ALA A 1 362 ? 29.546 17.167 -33.548 1.00 54.47 362 ALA A CA 1
ATOM 2740 C C . ALA A 1 362 ? 29.816 15.672 -33.798 1.00 54.47 362 ALA A C 1
ATOM 2742 O O . ALA A 1 362 ? 30.244 15.300 -34.892 1.00 54.47 362 ALA A O 1
ATOM 2743 N N . ALA A 1 363 ? 29.543 14.809 -32.814 1.00 60.62 363 ALA A N 1
ATOM 2744 C CA . ALA A 1 363 ? 29.687 13.363 -32.977 1.00 60.62 363 ALA A CA 1
ATOM 2745 C C . ALA A 1 363 ? 28.692 12.846 -34.034 1.00 60.62 363 ALA A C 1
ATOM 2747 O O . ALA A 1 363 ? 27.482 12.808 -33.805 1.00 60.62 363 ALA A O 1
ATOM 2748 N N . ALA A 1 364 ? 29.193 12.467 -35.212 1.00 70.88 364 ALA A N 1
ATOM 2749 C CA . ALA A 1 364 ? 28.370 11.882 -36.266 1.00 70.88 364 ALA A CA 1
ATOM 2750 C C . ALA A 1 364 ? 27.930 10.455 -35.867 1.00 70.88 364 ALA A C 1
ATOM 2752 O O . ALA A 1 364 ? 28.773 9.683 -35.398 1.00 70.88 364 ALA A O 1
ATOM 2753 N N . PRO A 1 365 ? 26.656 10.060 -36.080 1.00 72.56 365 PRO A N 1
ATOM 2754 C CA . PRO A 1 365 ? 26.166 8.713 -35.769 1.00 72.56 365 PRO A CA 1
ATOM 2755 C C . PRO A 1 365 ? 27.016 7.581 -36.361 1.00 72.56 365 PRO A C 1
ATOM 2757 O O . PRO A 1 365 ? 27.177 6.546 -35.720 1.00 72.56 365 PRO A O 1
ATOM 2760 N N . ASP A 1 366 ? 27.623 7.791 -37.529 1.00 78.00 366 ASP A N 1
ATOM 2761 C CA . ASP A 1 366 ? 28.482 6.803 -38.194 1.00 78.00 366 ASP A CA 1
ATOM 2762 C C . ASP A 1 366 ? 29.793 6.549 -37.430 1.00 78.00 366 ASP A C 1
ATOM 2764 O O . ASP A 1 366 ? 30.272 5.417 -37.357 1.00 78.00 366 ASP A O 1
ATOM 2768 N N . ASP A 1 367 ? 30.352 7.580 -36.791 1.00 78.75 367 ASP A N 1
ATOM 2769 C CA . ASP A 1 367 ? 31.587 7.464 -36.009 1.00 78.75 367 ASP A CA 1
ATOM 2770 C C . ASP A 1 367 ? 31.327 6.781 -34.655 1.00 78.75 367 ASP A C 1
ATOM 2772 O O . ASP A 1 367 ? 32.079 5.904 -34.223 1.00 78.75 367 ASP A O 1
ATOM 2776 N N . VAL A 1 368 ? 30.186 7.084 -34.026 1.00 83.38 368 VAL A N 1
ATOM 2777 C CA . VAL A 1 368 ? 29.718 6.362 -32.830 1.00 83.38 368 VAL A CA 1
ATOM 2778 C C . VAL A 1 368 ? 29.388 4.904 -33.173 1.00 83.38 368 VAL A C 1
ATOM 2780 O O . VAL A 1 368 ? 29.722 4.008 -32.395 1.00 83.38 368 VAL A O 1
ATOM 2783 N N . THR A 1 369 ? 28.824 4.637 -34.358 1.00 88.50 369 THR A N 1
ATOM 2784 C CA . THR A 1 369 ? 28.555 3.271 -34.851 1.00 88.50 369 THR A CA 1
ATOM 2785 C C . THR A 1 369 ? 29.843 2.461 -34.936 1.00 88.50 369 THR A C 1
ATOM 2787 O O . THR A 1 369 ? 29.866 1.318 -34.486 1.00 88.50 369 THR A O 1
ATOM 2790 N N . ALA A 1 370 ? 30.935 3.047 -35.433 1.00 82.62 370 ALA A N 1
ATOM 2791 C CA . ALA A 1 370 ? 32.229 2.371 -35.515 1.00 82.62 370 ALA A CA 1
ATOM 2792 C C . ALA A 1 370 ? 32.794 2.003 -34.130 1.00 82.62 370 ALA A C 1
ATOM 2794 O O . ALA A 1 370 ? 33.291 0.892 -33.939 1.00 82.62 370 ALA A O 1
ATOM 2795 N N . VAL A 1 371 ? 32.679 2.899 -33.142 1.00 83.44 371 VAL A N 1
ATOM 2796 C CA . VAL A 1 371 ? 33.132 2.634 -31.762 1.00 83.44 371 VAL A CA 1
ATOM 2797 C C . VAL A 1 371 ? 32.304 1.533 -31.100 1.00 83.44 371 VAL A C 1
ATOM 2799 O O . VAL A 1 371 ? 32.864 0.659 -30.436 1.00 83.44 371 VAL A O 1
ATOM 2802 N N . VAL A 1 372 ? 30.981 1.561 -31.280 1.00 84.62 372 VAL A N 1
ATOM 2803 C CA . VAL A 1 372 ? 30.075 0.545 -30.727 1.00 84.62 372 VAL A CA 1
ATOM 2804 C C . VAL A 1 372 ? 30.290 -0.807 -31.414 1.00 84.62 372 VAL A C 1
ATOM 2806 O O . VAL A 1 372 ? 30.356 -1.829 -30.729 1.00 84.62 372 VAL A O 1
ATOM 2809 N N . ALA A 1 373 ? 30.488 -0.821 -32.735 1.00 87.00 373 ALA A N 1
ATOM 2810 C CA . ALA A 1 373 ? 30.740 -2.039 -33.499 1.00 87.00 373 ALA A CA 1
ATOM 2811 C C . ALA A 1 373 ? 32.033 -2.751 -33.073 1.00 87.00 373 ALA A C 1
ATOM 2813 O O . ALA A 1 373 ? 32.044 -3.975 -32.961 1.00 87.00 373 ALA A O 1
ATOM 2814 N N . ASP A 1 374 ? 33.093 -2.002 -32.751 1.00 84.50 374 ASP A N 1
ATOM 2815 C CA . ASP A 1 374 ? 34.358 -2.579 -32.270 1.00 84.50 374 ASP A CA 1
ATOM 2816 C C . ASP A 1 374 ? 34.226 -3.235 -30.882 1.00 84.50 374 ASP A C 1
ATOM 2818 O O . ASP A 1 374 ? 34.946 -4.178 -30.564 1.00 84.50 374 ASP A O 1
ATOM 2822 N N . VAL A 1 375 ? 33.299 -2.769 -30.034 1.00 80.12 375 VAL A N 1
ATOM 2823 C CA . VAL A 1 375 ? 33.073 -3.354 -28.696 1.00 80.12 375 VAL A CA 1
ATOM 2824 C C . VAL A 1 375 ? 32.089 -4.528 -28.729 1.00 80.12 375 VAL A C 1
ATOM 2826 O O . VAL A 1 375 ? 32.237 -5.475 -27.951 1.00 80.12 375 VAL A O 1
ATOM 2829 N N . LEU A 1 376 ? 31.077 -4.469 -29.599 1.00 75.50 376 LEU A N 1
ATOM 2830 C CA . LEU A 1 376 ? 30.062 -5.518 -29.739 1.00 75.50 376 LEU A CA 1
ATOM 2831 C C . LEU A 1 376 ? 30.482 -6.644 -30.695 1.00 75.50 376 LEU A C 1
ATOM 2833 O O . LEU A 1 376 ? 29.903 -7.724 -30.643 1.00 75.50 376 LEU A O 1
ATOM 2837 N N . GLY A 1 377 ? 31.479 -6.417 -31.555 1.00 77.06 377 GLY A N 1
ATOM 2838 C CA . GLY A 1 377 ? 31.918 -7.386 -32.567 1.00 77.06 377 GLY A CA 1
ATOM 2839 C C . GLY A 1 377 ? 30.956 -7.530 -33.754 1.00 77.06 377 GLY A C 1
ATOM 2840 O O . GLY A 1 377 ? 31.126 -8.427 -34.574 1.00 77.06 377 GLY A O 1
ATOM 2841 N N . THR A 1 378 ? 29.948 -6.661 -33.852 1.00 81.44 378 THR A N 1
ATOM 2842 C CA . THR A 1 378 ? 28.971 -6.592 -34.946 1.00 81.44 378 THR A CA 1
ATOM 2843 C C . THR A 1 378 ? 28.532 -5.147 -35.150 1.00 81.44 378 THR A C 1
ATOM 2845 O O . THR A 1 378 ? 28.523 -4.372 -34.197 1.00 81.44 378 THR A O 1
ATOM 2848 N N . THR A 1 379 ? 28.157 -4.769 -36.372 1.00 88.38 379 THR A N 1
ATOM 2849 C CA . THR A 1 379 ? 27.659 -3.421 -36.679 1.00 88.38 379 THR A CA 1
ATOM 2850 C C . THR A 1 379 ? 26.173 -3.315 -36.317 1.00 88.38 379 THR A C 1
ATOM 2852 O O . THR A 1 379 ? 25.364 -3.981 -36.965 1.00 88.38 379 THR A O 1
ATOM 2855 N N . PRO A 1 380 ? 25.787 -2.518 -35.302 1.00 81.75 380 PRO A N 1
ATOM 2856 C CA . PRO A 1 380 ? 24.382 -2.354 -34.944 1.00 81.75 380 PRO A CA 1
ATOM 2857 C C . PRO A 1 380 ? 23.671 -1.377 -35.892 1.00 81.75 380 PRO A C 1
ATOM 2859 O O . PRO A 1 380 ? 24.264 -0.399 -36.347 1.00 81.75 380 PRO A O 1
ATOM 2862 N N . ASP A 1 381 ? 22.381 -1.608 -36.140 1.00 82.44 381 ASP A N 1
ATOM 2863 C CA . ASP A 1 381 ? 21.487 -0.595 -36.719 1.00 82.44 381 ASP A CA 1
ATOM 2864 C C . ASP A 1 381 ? 21.440 0.642 -35.788 1.00 82.44 381 ASP A C 1
ATOM 2866 O O . ASP A 1 381 ? 21.182 0.480 -34.588 1.00 82.44 381 ASP A O 1
ATOM 2870 N N . PRO A 1 382 ? 21.678 1.871 -36.298 1.00 82.69 382 PRO A N 1
ATOM 2871 C CA . PRO A 1 382 ? 21.721 3.078 -35.481 1.00 82.69 382 PRO A CA 1
ATOM 2872 C C . PRO A 1 382 ? 20.465 3.389 -34.661 1.00 82.69 382 PRO A C 1
ATOM 2874 O O . PRO A 1 382 ? 20.575 4.106 -33.660 1.00 82.69 382 PRO A O 1
ATOM 2877 N N . ASP A 1 383 ? 19.298 2.881 -35.069 1.00 77.38 383 ASP A N 1
ATOM 2878 C CA . ASP A 1 383 ? 17.999 3.106 -34.419 1.00 77.38 383 ASP A CA 1
ATOM 2879 C C . ASP A 1 383 ? 17.519 1.912 -33.571 1.00 77.38 383 ASP A C 1
ATOM 2881 O O . ASP A 1 383 ? 16.583 2.044 -32.759 1.00 77.38 383 ASP A O 1
ATOM 2885 N N . ALA A 1 384 ? 18.189 0.763 -33.706 1.00 74.06 384 ALA A N 1
ATOM 2886 C CA . ALA A 1 384 ? 17.938 -0.434 -32.914 1.00 74.06 384 ALA A CA 1
ATOM 2887 C C . ALA A 1 384 ? 18.511 -0.312 -31.496 1.00 74.06 384 ALA A C 1
ATOM 2889 O O . ALA A 1 384 ? 19.503 0.373 -31.240 1.00 74.06 384 ALA A O 1
ATOM 2890 N N . VAL A 1 385 ? 17.859 -0.998 -30.556 1.00 75.12 385 VAL A N 1
ATOM 2891 C CA . VAL A 1 385 ? 18.282 -1.014 -29.153 1.00 75.12 385 VAL A CA 1
ATOM 2892 C C . VAL A 1 385 ? 19.518 -1.899 -29.010 1.00 75.12 385 VAL A C 1
ATOM 2894 O O . VAL A 1 385 ? 19.504 -3.050 -29.444 1.00 75.12 385 VAL A O 1
ATOM 2897 N N . LEU A 1 386 ? 20.574 -1.380 -28.381 1.00 75.25 386 LEU A N 1
ATOM 2898 C CA . LEU A 1 386 ? 21.871 -2.065 -28.296 1.00 75.25 386 LEU A CA 1
ATOM 2899 C C . LEU A 1 386 ? 21.823 -3.406 -27.533 1.00 75.25 386 LEU A C 1
ATOM 2901 O O . LEU A 1 386 ? 22.627 -4.290 -27.813 1.00 75.25 386 LEU A O 1
ATOM 2905 N N . ASP A 1 387 ? 20.859 -3.602 -26.632 1.00 69.12 387 ASP A N 1
ATOM 2906 C CA . ASP A 1 387 ? 20.631 -4.870 -25.913 1.00 69.12 387 ASP A CA 1
ATOM 2907 C C . ASP A 1 387 ? 20.225 -6.037 -26.825 1.00 69.12 387 ASP A C 1
ATOM 2909 O O . ASP A 1 387 ? 20.564 -7.183 -26.542 1.00 69.12 387 ASP A O 1
ATOM 2913 N N . GLN A 1 388 ? 19.627 -5.767 -27.993 1.00 77.44 388 GLN A N 1
ATOM 2914 C CA . GLN A 1 388 ? 19.328 -6.809 -28.991 1.00 77.44 388 GLN A CA 1
ATOM 2915 C C . GLN A 1 388 ? 20.592 -7.510 -29.518 1.00 77.44 388 GLN A C 1
ATOM 2917 O O . GLN A 1 388 ? 20.508 -8.594 -30.091 1.00 77.44 388 GLN A O 1
ATOM 2922 N N . TYR A 1 389 ? 21.761 -6.906 -29.292 1.00 75.62 389 TYR A N 1
ATOM 2923 C CA . TYR A 1 389 ? 23.073 -7.436 -29.646 1.00 75.62 389 TYR A CA 1
ATOM 2924 C C . TYR A 1 389 ? 23.812 -8.046 -28.436 1.00 75.62 389 TYR A C 1
ATOM 2926 O O . TYR A 1 389 ? 25.011 -8.303 -28.520 1.00 75.62 389 TYR A O 1
ATOM 2934 N N . GLY A 1 390 ? 23.120 -8.280 -27.312 1.00 64.75 390 GLY A N 1
ATOM 2935 C CA . GLY A 1 390 ? 23.682 -8.909 -26.111 1.00 64.75 390 GLY A CA 1
ATOM 2936 C C . GLY A 1 390 ? 24.603 -7.994 -25.300 1.00 64.75 390 GLY A C 1
ATOM 2937 O O . GLY A 1 390 ? 25.609 -8.458 -24.762 1.00 64.75 390 GLY A O 1
ATOM 2938 N N . LEU A 1 391 ? 24.296 -6.692 -25.241 1.00 68.81 391 LEU A N 1
ATOM 2939 C CA . LEU A 1 391 ? 25.099 -5.694 -24.532 1.00 68.81 391 LEU A CA 1
ATOM 2940 C C . LEU A 1 391 ? 25.212 -6.020 -23.030 1.00 68.81 391 LEU A C 1
ATOM 2942 O O . LEU A 1 391 ? 24.242 -5.971 -22.285 1.00 68.81 391 LEU A O 1
ATOM 2946 N N . THR A 1 392 ? 26.430 -6.272 -22.557 1.00 67.12 392 THR A N 1
ATOM 2947 C CA . THR A 1 392 ? 26.730 -6.476 -21.128 1.00 67.12 392 THR A CA 1
ATOM 2948 C C . THR A 1 392 ? 27.171 -5.183 -20.433 1.00 67.12 392 THR A C 1
ATOM 2950 O O . THR A 1 392 ? 27.714 -4.271 -21.062 1.00 67.12 392 THR A O 1
ATOM 2953 N N . SER A 1 393 ? 27.065 -5.124 -19.100 1.00 53.22 393 SER A N 1
ATOM 2954 C CA . SER A 1 393 ? 27.559 -3.996 -18.286 1.00 53.22 393 SER A CA 1
ATOM 2955 C C . SER A 1 393 ? 29.042 -3.676 -18.528 1.00 53.22 393 SER A C 1
ATOM 2957 O O . SER A 1 393 ? 29.423 -2.509 -18.596 1.00 53.22 393 SER A O 1
ATOM 2959 N N . ALA A 1 394 ? 29.885 -4.694 -18.745 1.00 59.91 394 ALA A N 1
ATOM 2960 C CA . ALA A 1 394 ? 31.300 -4.506 -19.077 1.00 59.91 394 ALA A CA 1
ATOM 2961 C C . ALA A 1 394 ? 31.515 -3.925 -20.492 1.00 59.91 394 ALA A C 1
ATOM 2963 O O . ALA A 1 394 ? 32.471 -3.184 -20.727 1.00 59.91 394 ALA A O 1
ATOM 2964 N N . GLN A 1 395 ? 30.644 -4.241 -21.457 1.00 71.31 395 GLN A N 1
ATOM 2965 C CA . GLN A 1 395 ? 30.670 -3.634 -22.794 1.00 71.31 395 GLN A CA 1
ATOM 2966 C C . GLN A 1 395 ? 30.180 -2.184 -22.764 1.00 71.31 395 GLN A C 1
ATOM 2968 O O . GLN A 1 395 ? 30.836 -1.335 -23.362 1.00 71.31 395 GLN A O 1
ATOM 2973 N N . ALA A 1 396 ? 29.123 -1.873 -22.010 1.00 70.12 396 ALA A N 1
ATOM 2974 C CA . ALA A 1 396 ? 28.633 -0.504 -21.838 1.00 70.12 396 ALA A CA 1
ATOM 2975 C C . ALA A 1 396 ? 29.704 0.431 -21.240 1.00 70.12 396 ALA A C 1
ATOM 2977 O O . ALA A 1 396 ? 29.946 1.512 -21.775 1.00 70.12 396 ALA A O 1
ATOM 2978 N N . VAL A 1 397 ? 30.433 -0.024 -20.209 1.00 66.56 397 VAL A N 1
ATOM 2979 C CA . VAL A 1 397 ? 31.573 0.717 -19.630 1.00 66.56 397 VAL A CA 1
ATOM 2980 C C . VAL A 1 397 ? 32.661 0.978 -20.678 1.00 66.56 397 VAL A C 1
ATOM 2982 O O . VAL A 1 397 ? 33.157 2.098 -20.782 1.00 66.56 397 VAL A O 1
ATOM 2985 N N . ARG A 1 398 ? 33.019 -0.026 -21.491 1.00 72.12 398 ARG A N 1
ATOM 2986 C CA . ARG A 1 398 ? 34.044 0.118 -22.543 1.00 72.12 398 ARG A CA 1
ATOM 2987 C C . ARG A 1 398 ? 33.612 1.057 -23.669 1.00 72.12 398 ARG A C 1
ATOM 2989 O O . ARG A 1 398 ? 34.446 1.812 -24.163 1.00 72.12 398 ARG A O 1
ATOM 2996 N N . ILE A 1 399 ? 32.334 1.034 -24.055 1.00 80.25 399 ILE A N 1
ATOM 2997 C CA . ILE A 1 399 ? 31.759 1.976 -25.027 1.00 80.25 399 ILE A CA 1
ATOM 2998 C C . ILE A 1 399 ? 31.871 3.402 -24.478 1.00 80.25 399 ILE A C 1
ATOM 3000 O O . ILE A 1 399 ? 32.461 4.251 -25.140 1.00 80.25 399 ILE A O 1
ATOM 3004 N N . ALA A 1 400 ? 31.408 3.653 -23.248 1.00 75.69 400 ALA A N 1
ATOM 3005 C CA . ALA A 1 400 ? 31.496 4.973 -22.618 1.00 75.69 400 ALA A CA 1
ATOM 3006 C C . ALA A 1 400 ? 32.950 5.467 -22.486 1.00 75.69 400 ALA A C 1
ATOM 3008 O O . ALA A 1 400 ? 33.253 6.592 -22.871 1.00 75.69 400 ALA A O 1
ATOM 3009 N N . GLN A 1 401 ? 33.879 4.613 -22.037 1.00 71.56 401 GLN A N 1
ATOM 3010 C CA . GLN A 1 401 ? 35.307 4.949 -21.933 1.00 71.56 401 GLN A CA 1
ATOM 3011 C C . GLN A 1 401 ? 35.924 5.328 -23.283 1.00 71.56 401 GLN A C 1
ATOM 3013 O O . GLN A 1 401 ? 36.685 6.291 -23.365 1.00 71.56 401 GLN A O 1
ATOM 3018 N N . ARG A 1 402 ? 35.599 4.591 -24.351 1.00 78.38 402 ARG A N 1
ATOM 3019 C CA . ARG A 1 402 ? 36.122 4.866 -25.696 1.00 78.38 402 ARG A CA 1
ATOM 3020 C C . ARG A 1 402 ? 35.510 6.112 -26.316 1.00 78.38 402 ARG A C 1
ATOM 3022 O O . ARG A 1 402 ? 36.233 6.856 -26.971 1.00 78.38 402 ARG A O 1
ATOM 3029 N N . LEU A 1 403 ? 34.222 6.365 -26.089 1.00 80.62 403 LEU A N 1
ATOM 3030 C CA . LEU A 1 403 ? 33.567 7.598 -26.525 1.00 80.62 403 LEU A CA 1
ATOM 3031 C C . LEU A 1 403 ? 34.130 8.813 -25.771 1.00 80.62 403 LEU A C 1
ATOM 3033 O O . LEU A 1 403 ? 34.488 9.796 -26.411 1.00 80.62 403 LEU A O 1
ATOM 3037 N N . ASN A 1 404 ? 34.350 8.713 -24.457 1.00 72.62 404 ASN A N 1
ATOM 3038 C CA . ASN A 1 404 ? 35.006 9.764 -23.668 1.00 72.62 404 ASN A CA 1
ATOM 3039 C C . ASN A 1 404 ? 36.440 10.031 -24.125 1.00 72.62 404 ASN A C 1
ATOM 3041 O O . ASN A 1 404 ? 36.821 11.182 -24.318 1.00 72.62 404 ASN A O 1
ATOM 3045 N N . ALA A 1 405 ? 37.224 8.978 -24.369 1.00 71.25 405 ALA A N 1
ATOM 3046 C CA . ALA A 1 405 ? 38.581 9.115 -24.890 1.00 71.25 405 ALA A CA 1
ATOM 3047 C C . ALA A 1 405 ? 38.617 9.727 -26.303 1.00 71.25 405 ALA A C 1
ATOM 3049 O O . ALA A 1 405 ? 39.570 10.427 -26.639 1.00 71.25 405 ALA A O 1
ATOM 3050 N N . ARG A 1 406 ? 37.594 9.468 -27.131 1.00 76.06 406 ARG A N 1
ATOM 3051 C CA . ARG A 1 406 ? 37.517 9.938 -28.524 1.00 76.06 406 ARG A CA 1
ATOM 3052 C C . ARG A 1 406 ? 36.980 11.365 -28.652 1.00 76.06 406 ARG A C 1
ATOM 3054 O O . ARG A 1 406 ? 37.479 12.104 -29.493 1.00 76.06 406 ARG A O 1
ATOM 3061 N N . TYR A 1 407 ? 36.003 11.752 -27.833 1.00 74.69 407 TYR A N 1
ATOM 3062 C CA . TYR A 1 407 ? 35.314 13.046 -27.933 1.00 74.69 407 TYR A CA 1
ATOM 3063 C C . TYR A 1 407 ? 35.619 14.016 -26.787 1.00 74.69 407 TYR A C 1
ATOM 3065 O O . TYR A 1 407 ? 35.112 15.135 -26.789 1.00 74.69 407 TYR A O 1
ATOM 3073 N N . GLY A 1 408 ? 36.440 13.619 -25.809 1.00 56.50 408 GLY A N 1
ATOM 3074 C CA . GLY A 1 408 ? 36.748 14.451 -24.641 1.00 56.50 408 GLY A CA 1
ATOM 3075 C C . GLY A 1 408 ? 35.528 14.732 -23.755 1.00 56.50 408 GLY A C 1
ATOM 3076 O O . GLY A 1 408 ? 35.499 15.752 -23.074 1.00 56.50 408 GLY A O 1
ATOM 3077 N N . SER A 1 409 ? 34.509 13.868 -23.802 1.00 69.25 409 SER A N 1
ATOM 3078 C CA . SER A 1 409 ? 33.287 13.961 -22.999 1.00 69.25 409 SER A CA 1
ATOM 3079 C C . SER A 1 409 ? 33.450 13.310 -21.623 1.00 69.25 409 SER A C 1
ATOM 3081 O O . SER A 1 409 ? 34.293 12.436 -21.433 1.00 69.25 409 SER A O 1
ATOM 3083 N N . GLU A 1 410 ? 32.589 13.681 -20.676 1.00 63.53 410 GLU A N 1
ATOM 3084 C CA . GLU A 1 410 ? 32.464 13.032 -19.363 1.00 63.53 410 GLU A CA 1
ATOM 3085 C C . GLU A 1 410 ? 31.183 12.186 -19.291 1.00 63.53 410 GLU A C 1
ATOM 3087 O O . GLU A 1 410 ? 30.383 12.319 -18.369 1.00 63.53 410 GLU A O 1
ATOM 3092 N N . LEU A 1 411 ? 30.931 11.327 -20.287 1.00 68.06 411 LEU A N 1
ATOM 3093 C CA . LEU A 1 411 ? 29.779 10.430 -20.216 1.00 68.06 411 LEU A CA 1
ATOM 3094 C C . LEU A 1 411 ? 29.995 9.414 -19.085 1.00 68.06 411 LEU A C 1
ATOM 3096 O O . LEU A 1 411 ? 30.965 8.647 -19.142 1.00 68.06 411 LEU A O 1
ATOM 3100 N N . PRO A 1 412 ? 29.110 9.343 -18.079 1.00 64.50 412 PRO A N 1
ATOM 3101 C CA . PRO A 1 412 ? 29.172 8.266 -17.105 1.00 64.50 412 PRO A CA 1
ATOM 3102 C C . PRO A 1 412 ? 28.925 6.925 -17.807 1.00 64.50 412 PRO A C 1
ATOM 3104 O O . PRO A 1 412 ? 28.302 6.854 -18.868 1.00 64.50 412 PRO A O 1
ATOM 3107 N N . ALA A 1 413 ? 29.391 5.826 -17.208 1.00 62.69 413 ALA A N 1
ATOM 3108 C CA . ALA A 1 413 ? 29.178 4.485 -17.760 1.00 62.69 413 ALA A CA 1
ATOM 3109 C C . ALA A 1 413 ? 27.686 4.131 -17.932 1.00 62.69 413 ALA A C 1
ATOM 3111 O O . ALA A 1 413 ? 27.343 3.263 -18.737 1.00 62.69 413 ALA A O 1
ATOM 3112 N N . THR A 1 414 ? 26.804 4.819 -17.200 1.00 63.00 414 THR A N 1
ATOM 3113 C CA . THR A 1 414 ? 25.349 4.726 -17.317 1.00 63.00 414 THR A CA 1
ATOM 3114 C C . THR A 1 414 ? 24.833 5.268 -18.653 1.00 63.00 414 THR A C 1
ATOM 3116 O O . THR A 1 414 ? 23.864 4.728 -19.171 1.00 63.00 414 THR A O 1
ATOM 3119 N N . ALA A 1 415 ? 25.499 6.234 -19.299 1.00 74.75 415 ALA A N 1
ATOM 3120 C CA . ALA A 1 415 ? 24.990 6.955 -20.475 1.00 74.75 415 ALA A CA 1
ATOM 3121 C C . ALA A 1 415 ? 24.557 6.061 -21.655 1.00 74.75 415 ALA A C 1
ATOM 3123 O O . ALA A 1 415 ? 23.587 6.375 -22.343 1.00 74.75 415 ALA A O 1
ATOM 3124 N N . VAL A 1 416 ? 25.219 4.920 -21.865 1.00 75.31 416 VAL A N 1
ATOM 3125 C CA . VAL A 1 416 ? 24.847 3.923 -22.893 1.00 75.31 416 VAL A CA 1
ATOM 3126 C C . VAL A 1 416 ? 23.439 3.361 -22.662 1.00 75.31 416 VAL A C 1
ATOM 3128 O O . VAL A 1 416 ? 22.729 3.048 -23.613 1.00 75.31 416 VAL A O 1
ATOM 3131 N N . TRP A 1 417 ? 22.999 3.307 -21.406 1.00 65.12 417 TRP A N 1
ATOM 3132 C CA . TRP A 1 417 ? 21.657 2.886 -21.011 1.00 65.12 417 TRP A CA 1
ATOM 3133 C C . TRP A 1 417 ? 20.635 4.031 -21.083 1.00 65.12 417 TRP A C 1
ATOM 3135 O O . TRP A 1 417 ? 19.465 3.800 -21.376 1.00 65.12 417 TRP A O 1
ATOM 3145 N N . HIS A 1 418 ? 21.066 5.280 -20.882 1.00 64.50 418 HIS A N 1
ATOM 3146 C CA . HIS A 1 418 ? 20.210 6.468 -21.040 1.00 64.50 418 HIS A CA 1
ATOM 3147 C C . HIS A 1 418 ? 19.907 6.745 -22.517 1.00 64.50 418 HIS A C 1
ATOM 3149 O O . HIS A 1 418 ? 18.872 7.317 -22.865 1.00 64.50 418 HIS A O 1
ATOM 3155 N N . HIS A 1 419 ? 20.816 6.313 -23.389 1.00 80.62 419 HIS A N 1
ATOM 3156 C CA . HIS A 1 419 ? 20.792 6.550 -24.820 1.00 80.62 419 HIS A CA 1
ATOM 3157 C C . HIS A 1 419 ? 20.901 5.212 -25.564 1.00 80.62 419 HIS A C 1
ATOM 3159 O O . HIS A 1 419 ? 21.932 4.895 -26.147 1.00 80.62 419 HIS A O 1
ATOM 3165 N N . PRO A 1 420 ? 19.829 4.405 -25.572 1.00 70.88 420 PRO A N 1
ATOM 3166 C CA . PRO A 1 420 ? 19.895 2.975 -25.880 1.00 70.88 420 PRO A CA 1
ATOM 3167 C C . PRO A 1 420 ? 20.139 2.613 -27.351 1.00 70.88 420 PRO A C 1
ATOM 3169 O O . PRO A 1 420 ? 20.047 1.446 -27.722 1.00 70.88 420 PRO A O 1
ATOM 3172 N N . THR A 1 421 ? 20.403 3.604 -28.198 1.00 81.50 421 THR A N 1
ATOM 3173 C CA . THR A 1 421 ? 20.617 3.468 -29.642 1.00 81.50 421 THR A CA 1
ATOM 3174 C C . THR A 1 421 ? 21.846 4.284 -30.019 1.00 81.50 421 THR A C 1
ATOM 3176 O O . THR A 1 421 ? 22.150 5.284 -29.359 1.00 81.50 421 THR A O 1
ATOM 3179 N N . VAL A 1 422 ? 22.542 3.912 -31.092 1.00 84.06 422 VAL A N 1
ATOM 3180 C CA . VAL A 1 422 ? 23.721 4.671 -31.539 1.00 84.06 422 VAL A CA 1
ATOM 3181 C C . VAL A 1 422 ? 23.354 6.118 -31.865 1.00 84.06 422 VAL A C 1
ATOM 3183 O O . VAL A 1 422 ? 24.095 7.038 -31.519 1.00 84.06 422 VAL A O 1
ATOM 3186 N N . ARG A 1 423 ? 22.174 6.340 -32.456 1.00 81.44 423 ARG A N 1
ATOM 3187 C CA . ARG A 1 423 ? 21.672 7.685 -32.752 1.00 81.44 423 ARG A CA 1
ATOM 3188 C C . ARG A 1 423 ? 21.457 8.511 -31.485 1.00 81.44 423 ARG A C 1
ATOM 3190 O O . ARG A 1 423 ? 21.841 9.679 -31.451 1.00 81.44 423 ARG A O 1
ATOM 3197 N N . ALA A 1 424 ? 20.882 7.917 -30.440 1.00 73.94 424 ALA A N 1
ATOM 3198 C CA . ALA A 1 424 ? 20.701 8.597 -29.159 1.00 73.94 424 ALA A CA 1
ATOM 3199 C C . ALA A 1 424 ? 22.044 8.887 -28.467 1.00 73.94 424 ALA A C 1
ATOM 3201 O O . ALA A 1 424 ? 22.193 9.956 -27.881 1.00 73.94 424 ALA A O 1
ATOM 3202 N N . LEU A 1 425 ? 23.022 7.976 -28.553 1.00 76.38 425 LEU A N 1
ATOM 3203 C CA . LEU A 1 425 ? 24.367 8.162 -27.988 1.00 76.38 425 LEU A CA 1
ATOM 3204 C C . LEU A 1 425 ? 25.135 9.282 -28.690 1.0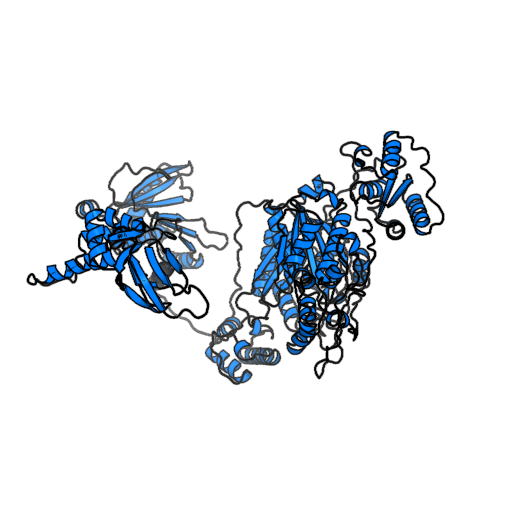0 76.38 425 LEU A C 1
ATOM 3206 O O . LEU A 1 425 ? 25.740 10.123 -28.030 1.00 76.38 425 LEU A O 1
ATOM 3210 N N . ALA A 1 426 ? 25.066 9.330 -30.020 1.00 82.56 426 ALA A N 1
ATOM 3211 C CA . ALA A 1 426 ? 25.641 10.413 -30.810 1.00 82.56 426 ALA A CA 1
ATOM 3212 C C . ALA A 1 426 ? 25.007 11.768 -30.463 1.00 82.56 426 ALA A C 1
ATOM 3214 O O . ALA A 1 426 ? 25.715 12.757 -30.293 1.00 82.56 426 ALA A O 1
ATOM 3215 N N . ALA A 1 427 ? 23.686 11.798 -30.263 1.00 73.44 427 ALA A N 1
ATOM 3216 C CA . ALA A 1 427 ? 22.982 12.997 -29.819 1.00 73.44 427 ALA A CA 1
ATOM 3217 C C . ALA A 1 427 ? 23.353 13.419 -28.382 1.00 73.44 427 ALA A C 1
ATOM 3219 O O . ALA A 1 427 ? 23.399 14.611 -28.092 1.00 73.44 427 ALA A O 1
ATOM 3220 N N . ALA A 1 428 ? 23.649 12.474 -27.487 1.00 68.12 428 ALA A N 1
ATOM 3221 C CA . ALA A 1 428 ? 24.077 12.757 -26.114 1.00 68.12 428 ALA A CA 1
ATOM 3222 C C . ALA A 1 428 ? 25.507 13.311 -26.017 1.00 68.12 428 ALA A C 1
ATOM 3224 O O . ALA A 1 428 ? 25.820 14.071 -25.105 1.00 68.12 428 ALA A O 1
ATOM 3225 N N . LEU A 1 429 ? 26.365 12.958 -26.978 1.00 71.69 429 LEU A N 1
ATOM 3226 C CA . LEU A 1 429 ? 27.720 13.499 -27.132 1.00 71.69 429 LEU A CA 1
ATOM 3227 C C . LEU A 1 429 ? 27.736 14.934 -27.681 1.00 71.69 429 LEU A C 1
ATOM 3229 O O . LEU A 1 429 ? 28.771 15.597 -27.647 1.00 71.69 429 LEU A O 1
ATOM 3233 N N . THR A 1 430 ? 26.598 15.430 -28.176 1.00 62.75 430 THR A N 1
ATOM 3234 C CA . THR A 1 430 ? 26.434 16.823 -28.597 1.00 62.75 430 THR A CA 1
ATOM 3235 C C . THR A 1 430 ? 25.754 17.645 -27.495 1.00 62.75 430 THR A C 1
ATOM 3237 O O . THR A 1 430 ? 24.653 17.291 -27.073 1.00 62.75 430 THR A O 1
ATOM 3240 N N . PRO A 1 431 ? 26.354 18.750 -27.009 1.00 40.53 431 PRO A N 1
ATOM 3241 C CA . PRO A 1 431 ? 25.773 19.534 -25.923 1.00 40.53 431 PRO A CA 1
ATOM 3242 C C . PRO A 1 431 ? 24.447 20.167 -26.360 1.00 40.53 431 PRO A C 1
ATOM 3244 O O . PRO A 1 431 ? 24.400 20.955 -27.307 1.00 40.53 431 PRO A O 1
ATOM 3247 N N . ARG A 1 432 ? 23.357 19.839 -25.655 1.00 35.78 432 ARG A N 1
ATOM 3248 C CA . ARG A 1 432 ? 22.022 20.407 -25.886 1.00 35.78 432 ARG A CA 1
ATOM 3249 C C . ARG A 1 432 ? 21.345 20.748 -24.547 1.00 35.78 432 ARG A C 1
ATOM 3251 O O . ARG A 1 432 ? 21.505 19.990 -23.593 1.00 35.78 432 ARG A O 1
ATOM 3258 N N . PRO A 1 433 ? 20.584 21.857 -24.444 1.00 31.52 433 PRO A N 1
ATOM 3259 C CA . PRO A 1 433 ? 19.862 22.201 -23.218 1.00 31.52 433 PRO A CA 1
ATOM 3260 C C . PRO A 1 433 ? 18.775 21.163 -22.904 1.00 31.52 433 PRO A C 1
ATOM 3262 O O . PRO A 1 433 ? 18.093 20.684 -23.814 1.00 31.52 433 PRO A O 1
ATOM 3265 N N . ALA A 1 434 ? 18.610 20.831 -21.621 1.00 25.45 434 ALA A N 1
ATOM 3266 C CA . ALA A 1 434 ? 17.657 19.828 -21.149 1.00 25.45 434 ALA A CA 1
ATOM 3267 C C . ALA A 1 434 ? 16.191 20.203 -21.477 1.00 25.45 434 ALA A C 1
ATOM 3269 O O . ALA A 1 434 ? 15.811 21.367 -21.323 1.00 25.45 434 ALA A O 1
ATOM 3270 N N . PRO A 1 435 ? 15.342 19.243 -21.894 1.00 26.41 435 PRO A N 1
ATOM 3271 C CA . PRO A 1 435 ? 13.931 19.499 -22.160 1.00 26.41 435 PRO A CA 1
ATOM 3272 C C . PRO A 1 435 ? 13.155 19.699 -20.849 1.00 26.41 435 PRO A C 1
ATOM 3274 O O . PRO A 1 435 ? 13.204 18.868 -19.940 1.00 26.41 435 PRO A O 1
ATOM 3277 N N . GLN A 1 436 ? 12.415 20.804 -20.757 1.00 26.03 436 GLN A N 1
ATOM 3278 C CA . GLN A 1 436 ? 11.476 21.070 -19.668 1.00 26.03 436 GLN A CA 1
ATOM 3279 C C . GLN A 1 436 ? 10.106 20.483 -20.030 1.00 26.03 436 GLN A C 1
ATOM 3281 O O . GLN A 1 436 ? 9.436 20.956 -20.942 1.00 26.03 436 GLN A O 1
ATOM 3286 N N . THR A 1 437 ? 9.696 19.429 -19.328 1.00 25.45 437 THR A N 1
ATOM 3287 C CA . THR A 1 437 ? 8.350 18.848 -19.418 1.00 25.45 437 THR A CA 1
ATOM 3288 C C . THR A 1 437 ? 7.385 19.628 -18.526 1.00 25.45 437 THR A C 1
ATOM 3290 O O . THR A 1 437 ? 7.471 19.527 -17.302 1.00 25.45 437 THR A O 1
ATOM 3293 N N . THR A 1 438 ? 6.463 20.382 -19.123 1.00 26.80 438 THR A N 1
ATOM 3294 C CA . THR A 1 438 ? 5.302 20.970 -18.437 1.00 26.80 438 THR A CA 1
ATOM 3295 C C . THR A 1 438 ? 4.155 19.960 -18.403 1.00 26.80 438 THR A C 1
ATOM 3297 O O . THR A 1 438 ? 3.715 19.492 -19.451 1.00 26.80 438 THR A O 1
ATOM 3300 N N . VAL A 1 439 ? 3.691 19.609 -17.201 1.00 27.25 439 VAL A N 1
ATOM 3301 C CA . VAL A 1 439 ? 2.503 18.770 -16.970 1.00 27.25 439 VAL A CA 1
ATOM 3302 C C . VAL A 1 439 ? 1.266 19.673 -17.002 1.00 27.25 439 VAL A C 1
ATOM 3304 O O . VAL A 1 439 ? 1.224 20.665 -16.278 1.00 27.25 439 VAL A O 1
ATOM 3307 N N . GLU A 1 440 ? 0.281 19.357 -17.848 1.00 27.94 440 GLU A N 1
ATOM 3308 C CA . GLU A 1 440 ? -0.997 20.084 -17.905 1.00 27.94 440 GLU A CA 1
ATOM 3309 C C . GLU A 1 440 ? -1.915 19.737 -16.710 1.00 27.94 440 GLU A C 1
ATOM 3311 O O . GLU A 1 440 ? -1.928 18.580 -16.274 1.00 27.94 440 GLU A O 1
ATOM 3316 N N . PRO A 1 441 ? -2.726 20.684 -16.192 1.00 27.73 441 PRO A N 1
ATOM 3317 C CA . PRO A 1 441 ? -3.679 20.413 -15.118 1.00 27.73 441 PRO A CA 1
ATOM 3318 C C . PRO A 1 441 ? -4.923 19.669 -15.632 1.00 27.73 441 PRO A C 1
ATOM 3320 O O . PRO A 1 441 ? -5.491 20.010 -16.669 1.00 27.73 441 PRO A O 1
ATOM 3323 N N . ARG A 1 442 ? -5.381 18.665 -14.872 1.00 29.80 442 ARG A N 1
ATOM 3324 C CA . ARG A 1 442 ? -6.634 17.923 -15.115 1.00 29.80 442 ARG A CA 1
ATOM 3325 C C . ARG A 1 442 ? -7.849 18.632 -14.482 1.00 29.80 442 ARG A C 1
ATOM 3327 O O . ARG A 1 442 ? -7.680 19.346 -13.499 1.00 29.80 442 ARG A O 1
ATOM 3334 N N . PRO A 1 443 ? -9.072 18.427 -15.014 1.00 32.91 443 PRO A N 1
ATOM 3335 C CA . PRO A 1 443 ? -10.284 19.096 -14.535 1.00 32.91 443 PRO A CA 1
ATOM 3336 C C . PRO A 1 443 ? -10.694 18.635 -13.125 1.00 32.91 443 PRO A C 1
ATOM 3338 O O . PRO A 1 443 ? -10.390 17.510 -12.728 1.00 32.91 443 PRO A O 1
ATOM 3341 N N . SER A 1 444 ? -11.399 19.520 -12.407 1.00 39.94 444 SER A N 1
ATOM 3342 C CA . SER A 1 444 ? -11.699 19.497 -10.963 1.00 39.94 444 SER A CA 1
ATOM 3343 C C . SER A 1 444 ? -12.010 18.109 -10.383 1.00 39.94 444 SER A C 1
ATOM 3345 O O . SER A 1 444 ? -13.142 17.621 -10.468 1.00 39.94 444 SER A O 1
ATOM 3347 N N . ARG A 1 445 ? -10.998 17.497 -9.762 1.00 49.16 445 ARG A N 1
ATOM 3348 C CA . ARG A 1 445 ? -11.138 16.390 -8.811 1.00 49.16 445 ARG A CA 1
ATOM 3349 C C . ARG A 1 445 ? -11.194 16.973 -7.396 1.00 49.16 445 ARG A C 1
ATOM 3351 O O . ARG A 1 445 ? -10.731 18.083 -7.159 1.00 49.16 445 ARG A O 1
ATOM 3358 N N . ASP A 1 446 ? -11.792 16.239 -6.463 1.00 59.88 446 ASP A N 1
ATOM 3359 C CA . ASP A 1 446 ? -11.606 16.526 -5.041 1.00 59.88 446 ASP A CA 1
ATOM 3360 C C . ASP A 1 446 ? -10.156 16.166 -4.677 1.00 59.88 446 ASP A C 1
ATOM 3362 O O . ASP A 1 446 ? -9.812 14.988 -4.546 1.00 59.88 446 ASP A O 1
ATOM 3366 N N . ASP A 1 447 ? -9.302 17.184 -4.564 1.00 69.06 447 ASP A N 1
ATOM 3367 C CA . ASP A 1 447 ? -7.874 17.056 -4.241 1.00 69.06 447 ASP A CA 1
ATOM 3368 C C . ASP A 1 447 ? -7.629 16.789 -2.742 1.00 69.06 447 ASP A C 1
ATOM 3370 O O . ASP A 1 447 ? -6.508 16.918 -2.242 1.00 69.06 447 ASP A O 1
ATOM 3374 N N . SER A 1 448 ? -8.673 16.393 -2.001 1.00 78.19 448 SER A N 1
ATOM 3375 C CA . SER A 1 448 ? -8.581 16.019 -0.593 1.00 78.19 448 SER A CA 1
ATOM 3376 C C . SER A 1 448 ? -7.464 14.989 -0.354 1.00 78.19 448 SER A C 1
ATOM 3378 O O . SER A 1 448 ? -7.447 13.925 -0.989 1.00 78.19 448 SER A O 1
ATOM 3380 N N . PRO A 1 449 ? -6.546 15.252 0.597 1.00 93.31 449 PRO A N 1
ATOM 3381 C CA . PRO A 1 449 ? -5.536 14.285 1.005 1.00 93.31 449 PRO A CA 1
ATOM 3382 C C . PRO A 1 449 ? -6.158 12.979 1.512 1.00 93.31 449 PRO A C 1
ATOM 3384 O O . PRO A 1 449 ? -7.273 12.968 2.043 1.00 93.31 449 PRO A O 1
ATOM 3387 N N . ILE A 1 450 ? -5.428 11.871 1.397 1.00 97.94 450 ILE A N 1
ATOM 3388 C CA . ILE A 1 450 ? -5.888 10.550 1.849 1.00 97.94 450 ILE A CA 1
ATOM 3389 C C . ILE A 1 450 ? -5.191 10.195 3.162 1.00 97.94 450 ILE A C 1
ATOM 3391 O O . ILE A 1 450 ? -3.970 10.149 3.229 1.00 97.94 450 ILE A O 1
ATOM 3395 N N . ALA A 1 451 ? -5.950 9.930 4.219 1.00 98.06 451 ALA A N 1
ATOM 3396 C CA . ALA A 1 451 ? -5.412 9.492 5.500 1.00 98.06 451 ALA A CA 1
ATOM 3397 C C . ALA A 1 451 ? -5.103 7.991 5.480 1.00 98.06 451 ALA A C 1
ATOM 3399 O O . ALA A 1 451 ? -5.970 7.177 5.150 1.00 98.06 451 ALA A O 1
ATOM 3400 N N . LEU A 1 452 ? -3.892 7.629 5.906 1.00 98.50 452 LEU A N 1
ATOM 3401 C CA . LEU A 1 452 ? -3.549 6.280 6.342 1.00 98.50 452 LEU A CA 1
ATOM 3402 C C . LEU A 1 452 ? -4.010 6.126 7.793 1.00 98.50 452 LEU A C 1
ATOM 3404 O O . LEU A 1 452 ? -3.351 6.620 8.709 1.00 98.50 452 LEU A O 1
ATOM 3408 N N . ILE A 1 453 ? -5.155 5.474 7.994 1.00 97.50 453 ILE A N 1
ATOM 3409 C CA . ILE A 1 453 ? -5.805 5.397 9.310 1.00 97.50 453 ILE A CA 1
ATOM 3410 C C . ILE A 1 453 ? -5.450 4.134 10.093 1.00 97.50 453 ILE A C 1
ATOM 3412 O O . ILE A 1 453 ? -5.482 4.130 11.317 1.00 97.50 453 ILE A O 1
ATOM 3416 N N . GLY A 1 454 ? -5.054 3.062 9.411 1.00 97.62 454 GLY A N 1
ATOM 3417 C CA . GLY A 1 454 ? -4.618 1.823 10.050 1.00 97.62 454 GLY A CA 1
ATOM 3418 C C . GLY A 1 454 ? -3.598 1.094 9.200 1.00 97.62 454 GLY A C 1
ATOM 3419 O O . GLY A 1 454 ? -3.579 1.237 7.977 1.00 97.62 454 GLY A O 1
ATOM 3420 N N . ALA A 1 455 ? -2.740 0.311 9.844 1.00 98.38 455 ALA A N 1
ATOM 3421 C CA . ALA A 1 455 ? -1.788 -0.539 9.154 1.00 98.38 455 ALA A CA 1
ATOM 3422 C C . ALA A 1 455 ? -1.467 -1.783 9.987 1.00 98.38 455 ALA A C 1
ATOM 3424 O O . ALA A 1 455 ? -1.534 -1.763 11.215 1.00 98.38 455 ALA A O 1
ATOM 3425 N N . ALA A 1 456 ? -1.080 -2.856 9.311 1.00 98.44 456 ALA A N 1
ATOM 3426 C CA . ALA A 1 456 ? -0.516 -4.050 9.916 1.00 98.44 456 ALA A CA 1
ATOM 3427 C C . ALA A 1 456 ? 0.572 -4.615 9.003 1.00 98.44 456 ALA A C 1
ATOM 3429 O O . ALA A 1 456 ? 0.496 -4.501 7.778 1.00 98.44 456 ALA A O 1
ATOM 3430 N N . CYS A 1 457 ? 1.587 -5.234 9.597 1.00 98.12 457 CYS A N 1
ATOM 3431 C CA . CYS A 1 457 ? 2.644 -5.890 8.845 1.00 98.12 457 CYS A CA 1
ATOM 3432 C C . CYS A 1 457 ? 3.115 -7.168 9.534 1.00 98.12 457 CYS A C 1
ATOM 3434 O O . CYS A 1 457 ? 3.040 -7.305 10.757 1.00 98.12 457 CYS A O 1
ATOM 3436 N N . ARG A 1 458 ? 3.636 -8.087 8.725 1.00 98.00 458 ARG A N 1
ATOM 3437 C CA . ARG A 1 458 ? 4.467 -9.205 9.167 1.00 98.00 458 ARG A CA 1
ATOM 3438 C C . ARG A 1 458 ? 5.684 -9.231 8.257 1.00 98.00 458 ARG A C 1
ATOM 3440 O O . ARG A 1 458 ? 5.549 -9.455 7.056 1.00 98.00 458 ARG A O 1
ATOM 3447 N N . LEU A 1 459 ? 6.841 -8.927 8.822 1.00 97.62 459 LEU A N 1
ATOM 3448 C CA . LEU A 1 459 ? 8.114 -8.790 8.124 1.00 97.62 459 LEU A CA 1
ATOM 3449 C C . LEU A 1 459 ? 9.171 -9.666 8.820 1.00 97.62 459 LEU A C 1
ATOM 3451 O O . LEU A 1 459 ? 8.987 -10.032 9.984 1.00 97.62 459 LEU A O 1
ATOM 3455 N N . PRO A 1 460 ? 10.274 -10.019 8.143 1.00 95.56 460 PRO A N 1
ATOM 3456 C CA . PRO A 1 460 ? 11.360 -10.789 8.735 1.00 95.56 460 PRO A CA 1
ATOM 3457 C C . PRO A 1 460 ? 11.853 -10.119 10.025 1.00 95.56 460 PRO A C 1
ATOM 3459 O O . PRO A 1 460 ? 12.100 -8.912 10.055 1.00 95.56 460 PRO A O 1
ATOM 3462 N N . GLY A 1 461 ? 11.918 -10.882 11.119 1.00 93.44 461 GLY A N 1
ATOM 3463 C CA . GLY A 1 461 ? 12.281 -10.372 12.447 1.00 93.44 461 GLY A CA 1
ATOM 3464 C C . GLY A 1 461 ? 11.291 -9.380 13.085 1.00 93.44 461 GLY A C 1
ATOM 3465 O O . GLY A 1 461 ? 11.633 -8.770 14.099 1.00 93.44 461 GLY A O 1
ATOM 3466 N N . ALA A 1 462 ? 10.094 -9.188 12.514 1.00 94.88 462 ALA A N 1
ATOM 3467 C CA . ALA A 1 462 ? 9.094 -8.242 13.007 1.00 94.88 462 ALA A CA 1
ATOM 3468 C C . ALA A 1 462 ? 7.644 -8.683 12.713 1.00 94.88 462 ALA A C 1
ATOM 3470 O O . ALA A 1 462 ? 7.111 -8.491 11.619 1.00 94.88 462 ALA A O 1
ATOM 3471 N N . ALA A 1 463 ? 6.940 -9.172 13.733 1.00 92.19 463 ALA A N 1
ATOM 3472 C CA . ALA A 1 463 ? 5.524 -9.544 13.679 1.00 92.19 463 ALA A CA 1
ATOM 3473 C C . ALA A 1 463 ? 4.582 -8.363 14.011 1.00 92.19 463 ALA A C 1
ATOM 3475 O O . ALA A 1 463 ? 3.594 -8.521 14.726 1.00 92.19 463 ALA A O 1
ATOM 3476 N N . GLY A 1 464 ? 4.905 -7.157 13.528 1.00 94.44 464 GLY A N 1
ATOM 3477 C CA . GLY A 1 464 ? 4.083 -5.958 13.706 1.00 94.44 464 GLY A CA 1
ATOM 3478 C C . GLY A 1 464 ? 4.864 -4.647 13.600 1.00 94.44 464 GLY A C 1
ATOM 3479 O O . GLY A 1 464 ? 6.094 -4.627 13.619 1.00 94.44 464 GLY A O 1
ATOM 3480 N N . ILE A 1 465 ? 4.134 -3.527 13.542 1.00 94.94 465 ILE A N 1
ATOM 3481 C CA . ILE A 1 465 ? 4.688 -2.182 13.294 1.00 94.94 465 ILE A CA 1
ATOM 3482 C C . ILE A 1 465 ? 5.729 -1.769 14.342 1.00 94.94 465 ILE A C 1
ATOM 3484 O O . ILE A 1 465 ? 6.762 -1.200 14.000 1.00 94.94 465 ILE A O 1
ATOM 3488 N N . GLU A 1 466 ? 5.486 -2.057 15.621 1.00 92.19 466 GLU A N 1
ATOM 3489 C CA . GLU A 1 466 ? 6.410 -1.660 16.689 1.00 92.19 466 GLU A CA 1
ATOM 3490 C C . GLU A 1 466 ? 7.714 -2.452 16.655 1.00 92.19 466 GLU A C 1
ATOM 3492 O O . GLU A 1 466 ? 8.790 -1.874 16.798 1.00 92.19 466 GLU A O 1
ATOM 3497 N N . GLN A 1 467 ? 7.634 -3.761 16.408 1.00 94.44 467 GLN A N 1
ATOM 3498 C CA . GLN A 1 467 ? 8.821 -4.595 16.225 1.00 94.44 467 GLN A CA 1
ATOM 3499 C C . GLN A 1 467 ? 9.580 -4.184 14.958 1.00 94.44 467 GLN A C 1
ATOM 3501 O O . GLN A 1 467 ? 10.808 -4.117 14.975 1.00 94.44 467 GLN A O 1
ATOM 3506 N N . TYR A 1 468 ? 8.863 -3.811 13.894 1.00 97.12 468 TYR A N 1
ATOM 3507 C CA . TYR A 1 468 ? 9.476 -3.290 12.677 1.00 97.12 468 TYR A CA 1
ATOM 3508 C C . TYR A 1 468 ? 10.208 -1.969 12.930 1.00 97.12 468 TYR A C 1
ATOM 3510 O O . TYR A 1 468 ? 11.358 -1.807 12.530 1.00 97.12 468 TYR A O 1
ATOM 3518 N N . TRP A 1 469 ? 9.612 -1.047 13.685 1.00 95.94 469 TRP A N 1
ATOM 3519 C CA . TRP A 1 469 ? 10.306 0.178 14.073 1.00 95.94 469 TRP A CA 1
ATOM 3520 C C . TRP A 1 469 ? 11.543 -0.088 14.937 1.00 95.94 469 TRP A C 1
ATOM 3522 O O . TRP A 1 469 ? 12.568 0.574 14.772 1.00 95.94 469 TRP A O 1
ATOM 3532 N N . GLN A 1 470 ? 11.478 -1.053 15.858 1.00 94.62 470 GLN A N 1
ATOM 3533 C CA . GLN A 1 470 ? 12.648 -1.462 16.640 1.00 94.62 470 GLN A CA 1
ATOM 3534 C C . GLN A 1 470 ? 13.748 -2.050 15.749 1.00 94.62 470 GLN A C 1
ATOM 3536 O O . GLN A 1 470 ? 14.924 -1.784 15.997 1.00 94.62 470 GLN A O 1
ATOM 3541 N N . LEU A 1 471 ? 13.386 -2.813 14.713 1.00 95.69 471 LEU A N 1
ATOM 3542 C CA . LEU A 1 471 ? 14.319 -3.324 13.709 1.00 95.69 471 LEU A CA 1
ATOM 3543 C C . LEU A 1 471 ? 15.021 -2.171 12.974 1.00 95.69 471 LEU A C 1
ATOM 3545 O O . LEU A 1 471 ? 16.252 -2.115 12.983 1.00 95.69 471 LEU A O 1
ATOM 3549 N N . LEU A 1 472 ? 14.253 -1.213 12.442 1.00 95.62 472 LEU A N 1
ATOM 3550 C CA . LEU A 1 472 ? 14.782 -0.011 11.783 1.00 95.62 472 LEU A CA 1
ATOM 3551 C C . LEU A 1 472 ? 15.689 0.802 12.719 1.00 95.62 472 LEU A C 1
ATOM 3553 O O . LEU A 1 472 ? 16.800 1.181 12.361 1.00 95.62 472 LEU A O 1
ATOM 3557 N N . SER A 1 473 ? 15.256 1.011 13.964 1.00 93.56 473 SER A N 1
ATOM 3558 C CA . SER A 1 473 ? 15.999 1.792 14.964 1.00 93.56 473 SER A CA 1
ATOM 3559 C C . SER A 1 473 ? 17.336 1.161 15.356 1.00 93.56 473 SER A C 1
ATOM 3561 O O . SER A 1 473 ? 18.250 1.873 15.767 1.00 93.56 473 SER A O 1
ATOM 3563 N N . ARG A 1 474 ? 17.456 -0.169 15.259 1.00 91.75 474 ARG A N 1
ATOM 3564 C CA . ARG A 1 474 ? 18.697 -0.905 15.544 1.00 91.75 474 ARG A CA 1
ATOM 3565 C C . ARG A 1 474 ? 19.682 -0.889 14.374 1.00 91.75 474 ARG A C 1
ATOM 3567 O O . ARG A 1 474 ? 20.833 -1.246 14.600 1.00 91.75 474 ARG A O 1
ATOM 3574 N N . GLY A 1 475 ? 19.252 -0.533 13.159 1.00 88.94 475 GLY A N 1
ATOM 3575 C CA . GLY A 1 475 ? 20.128 -0.454 11.986 1.00 88.94 475 GLY A CA 1
ATOM 3576 C C . GLY A 1 475 ? 20.691 -1.800 11.513 1.00 88.94 475 GLY A C 1
ATOM 3577 O O . GLY A 1 475 ? 21.802 -1.838 10.993 1.00 88.94 475 GLY A O 1
ATOM 3578 N N . ARG A 1 476 ? 19.988 -2.923 11.745 1.00 85.50 476 ARG A N 1
ATOM 3579 C CA . ARG A 1 476 ? 20.491 -4.274 11.421 1.00 85.50 476 ARG A CA 1
ATOM 3580 C C . ARG A 1 476 ? 19.607 -5.003 10.413 1.00 85.50 476 ARG A C 1
ATOM 3582 O O . ARG A 1 476 ? 18.399 -5.086 10.610 1.00 85.50 476 ARG A O 1
ATOM 3589 N N . ALA A 1 477 ? 20.242 -5.576 9.391 1.00 89.31 477 ALA A N 1
ATOM 3590 C CA . ALA A 1 477 ? 19.611 -6.456 8.414 1.00 89.31 477 ALA A CA 1
ATOM 3591 C C . ALA A 1 477 ? 19.282 -7.830 9.019 1.00 89.31 477 ALA A C 1
ATOM 3593 O O . ALA A 1 477 ? 19.985 -8.305 9.915 1.00 89.31 477 ALA A O 1
ATOM 3594 N N . VAL A 1 478 ? 18.239 -8.484 8.505 1.00 91.25 478 VAL A N 1
ATOM 3595 C CA . VAL A 1 478 ? 17.761 -9.804 8.967 1.00 91.25 478 VAL A CA 1
ATOM 3596 C C . VAL A 1 478 ? 17.854 -10.868 7.871 1.00 91.25 478 VAL A C 1
ATOM 3598 O O . VAL A 1 478 ? 16.946 -11.666 7.662 1.00 91.25 478 VAL A O 1
ATOM 3601 N N . PHE A 1 479 ? 18.972 -10.876 7.145 1.00 91.50 479 PHE A N 1
ATOM 3602 C CA . PHE A 1 479 ? 19.229 -11.861 6.093 1.00 91.50 479 PHE A CA 1
ATOM 3603 C C . PHE A 1 479 ? 19.792 -13.146 6.700 1.00 91.50 479 PHE A C 1
ATOM 3605 O O . PHE A 1 479 ? 20.730 -13.101 7.499 1.00 91.50 479 PHE A O 1
ATOM 3612 N N . GLY A 1 480 ? 19.279 -14.296 6.282 1.00 87.56 480 GLY A N 1
ATOM 3613 C CA . GLY A 1 480 ? 19.734 -15.613 6.725 1.00 87.56 480 GLY A CA 1
ATOM 3614 C C . GLY A 1 480 ? 19.840 -16.591 5.565 1.00 87.56 480 GLY A C 1
ATOM 3615 O O . GLY A 1 480 ? 19.382 -16.302 4.459 1.00 87.56 480 GLY A O 1
ATOM 3616 N N . ASP A 1 481 ? 20.463 -17.736 5.818 1.00 85.81 481 ASP A N 1
ATOM 3617 C CA . ASP A 1 481 ? 20.492 -18.837 4.857 1.00 85.81 481 ASP A CA 1
ATOM 3618 C C . ASP A 1 481 ? 19.075 -19.361 4.622 1.00 85.81 481 ASP A C 1
ATOM 3620 O O . ASP A 1 481 ? 18.252 -19.396 5.542 1.00 85.81 481 ASP A O 1
ATOM 3624 N N . ILE A 1 482 ? 18.782 -19.783 3.392 1.00 82.44 482 ILE A N 1
ATOM 3625 C CA . ILE A 1 482 ? 17.490 -20.399 3.092 1.00 82.44 482 ILE A CA 1
ATOM 3626 C C . ILE A 1 482 ? 17.483 -21.838 3.633 1.00 82.44 482 ILE A C 1
ATOM 3628 O O . ILE A 1 482 ? 18.319 -22.640 3.211 1.00 82.44 482 ILE A O 1
ATOM 3632 N N . PRO A 1 483 ? 16.541 -22.209 4.523 1.00 77.38 483 PRO A N 1
ATOM 3633 C CA . PRO A 1 483 ? 16.449 -23.573 5.028 1.00 77.38 483 PRO A CA 1
ATOM 3634 C C . PRO A 1 483 ? 16.239 -24.597 3.893 1.00 77.38 483 PRO A C 1
ATOM 3636 O O . PRO A 1 483 ? 15.411 -24.356 3.006 1.00 77.38 483 PRO A O 1
ATOM 3639 N N . PRO A 1 484 ? 16.926 -25.758 3.905 1.00 70.31 484 PRO A N 1
ATOM 3640 C CA . PRO A 1 484 ? 16.791 -26.766 2.849 1.00 70.31 484 PRO A CA 1
ATOM 3641 C C . PRO A 1 484 ? 15.358 -27.276 2.643 1.00 70.31 484 PRO A C 1
ATOM 3643 O O . PRO A 1 484 ? 14.980 -27.629 1.534 1.00 70.31 484 PRO A O 1
ATOM 3646 N N . ASP A 1 485 ? 14.530 -27.299 3.685 1.00 70.75 485 ASP A N 1
ATOM 3647 C CA . ASP A 1 485 ? 13.127 -27.721 3.620 1.00 70.75 485 ASP A CA 1
ATOM 3648 C C . ASP A 1 485 ? 12.201 -26.671 2.976 1.00 70.75 485 ASP A C 1
ATOM 3650 O O . ASP A 1 485 ? 11.145 -27.025 2.440 1.00 70.75 485 ASP A O 1
ATOM 3654 N N . ARG A 1 486 ? 12.599 -25.389 2.970 1.00 73.38 486 ARG A N 1
ATOM 3655 C CA . ARG A 1 486 ? 11.890 -24.315 2.253 1.00 73.38 486 ARG A CA 1
ATOM 3656 C C . ARG A 1 486 ? 12.041 -24.472 0.749 1.00 73.38 486 ARG A C 1
ATOM 3658 O O . ARG A 1 486 ? 11.043 -24.431 0.030 1.00 73.38 486 ARG A O 1
ATOM 3665 N N . LEU A 1 487 ? 13.276 -24.686 0.293 1.00 75.75 487 LEU A N 1
ATOM 3666 C CA . LEU A 1 487 ? 13.638 -24.801 -1.118 1.00 75.75 487 LEU A CA 1
ATOM 3667 C C . LEU A 1 487 ? 14.443 -26.087 -1.398 1.00 75.75 487 LEU A C 1
ATOM 3669 O O . LEU A 1 487 ? 15.614 -26.004 -1.766 1.00 75.75 487 LEU A O 1
ATOM 3673 N N . PRO A 1 488 ? 13.831 -27.280 -1.298 1.00 67.12 488 PRO A N 1
ATOM 3674 C CA . PRO A 1 488 ? 14.555 -28.557 -1.365 1.00 67.12 488 PRO A CA 1
ATOM 3675 C C . PRO A 1 488 ? 15.242 -28.839 -2.707 1.00 67.12 488 PRO A C 1
ATOM 3677 O O . PRO A 1 488 ? 16.128 -29.681 -2.776 1.00 67.12 488 PRO A O 1
ATOM 3680 N N . GLU A 1 489 ? 14.852 -28.141 -3.775 1.00 69.38 489 GLU A N 1
ATOM 3681 C CA . GLU A 1 489 ? 15.452 -28.276 -5.110 1.00 69.38 489 GLU A CA 1
ATOM 3682 C C . GLU A 1 489 ? 16.357 -27.105 -5.493 1.00 69.38 489 GLU A C 1
ATOM 3684 O O . GLU A 1 489 ? 16.856 -27.045 -6.619 1.00 69.38 489 GLU A O 1
ATOM 3689 N N . PHE A 1 490 ? 16.545 -26.129 -4.604 1.00 73.50 490 PHE A N 1
ATOM 3690 C CA . PHE A 1 490 ? 17.410 -25.008 -4.919 1.00 73.50 490 PHE A CA 1
ATOM 3691 C C . PHE A 1 490 ? 18.869 -25.465 -4.898 1.00 73.50 490 PHE A C 1
ATOM 3693 O O . PHE A 1 490 ? 19.438 -25.761 -3.851 1.00 73.50 490 PHE A O 1
ATOM 3700 N N . THR A 1 491 ? 19.478 -25.506 -6.079 1.00 68.75 491 THR A N 1
ATOM 3701 C CA . THR A 1 491 ? 20.922 -25.685 -6.229 1.00 68.75 491 THR A CA 1
ATOM 3702 C C . THR A 1 491 ? 21.527 -24.328 -6.552 1.00 68.75 491 THR A C 1
ATOM 3704 O O . THR A 1 491 ? 21.152 -23.709 -7.553 1.00 68.75 491 THR A O 1
ATOM 3707 N N . ALA A 1 492 ? 22.441 -23.858 -5.701 1.00 67.44 492 ALA A N 1
ATOM 3708 C CA . ALA A 1 492 ? 23.176 -22.627 -5.956 1.00 67.44 492 ALA A CA 1
ATOM 3709 C C . ALA A 1 492 ? 23.941 -22.753 -7.290 1.00 67.44 492 ALA A C 1
ATOM 3711 O O . ALA A 1 492 ? 24.602 -23.772 -7.510 1.00 67.44 492 ALA A O 1
ATOM 3712 N N . PRO A 1 493 ? 23.846 -21.768 -8.200 1.00 70.88 493 PRO A N 1
ATOM 3713 C CA . PRO A 1 493 ? 24.653 -21.761 -9.418 1.00 70.88 493 PRO A CA 1
ATOM 3714 C C . PRO A 1 493 ? 26.160 -21.784 -9.121 1.00 70.88 493 PRO A C 1
ATOM 3716 O O . PRO A 1 493 ? 26.598 -21.303 -8.074 1.00 70.88 493 PRO A O 1
ATOM 3719 N N . GLU A 1 494 ? 26.964 -22.307 -10.054 1.00 71.00 494 GLU A N 1
ATOM 3720 C CA . GLU A 1 494 ? 28.428 -22.302 -9.928 1.00 71.00 494 GLU A CA 1
ATOM 3721 C C . GLU A 1 494 ? 28.958 -20.876 -9.694 1.00 71.00 494 GLU A C 1
ATOM 3723 O O . GLU A 1 494 ? 28.597 -19.941 -10.408 1.00 71.00 494 GLU A O 1
ATOM 3728 N N . GLY A 1 495 ? 29.811 -20.706 -8.678 1.00 67.00 495 GLY A N 1
ATOM 3729 C CA . GLY A 1 495 ? 30.386 -19.409 -8.300 1.00 67.00 495 GLY A CA 1
ATOM 3730 C C . GLY A 1 495 ? 29.563 -18.580 -7.304 1.00 67.00 495 GLY A C 1
ATOM 3731 O O . GLY A 1 495 ? 30.054 -17.549 -6.848 1.00 67.00 495 GLY A O 1
ATOM 3732 N N . VAL A 1 496 ? 28.361 -19.021 -6.913 1.00 69.62 496 VAL A N 1
ATOM 3733 C CA . VAL A 1 496 ? 27.584 -18.400 -5.824 1.00 69.62 496 VAL A CA 1
ATOM 3734 C C . VAL A 1 496 ? 28.062 -18.945 -4.478 1.00 69.62 496 VAL A C 1
ATOM 3736 O O . VAL A 1 496 ? 28.055 -20.154 -4.252 1.00 69.62 496 VAL A O 1
ATOM 3739 N N . THR A 1 497 ? 28.499 -18.057 -3.583 1.00 62.78 497 THR A N 1
ATOM 3740 C CA . THR A 1 497 ? 29.126 -18.430 -2.302 1.00 62.78 497 THR A CA 1
ATOM 3741 C C . THR A 1 497 ? 28.123 -18.588 -1.164 1.00 62.78 497 THR A C 1
ATOM 3743 O O . THR A 1 497 ? 28.372 -19.376 -0.253 1.00 62.78 497 THR A O 1
ATOM 3746 N N . ALA A 1 498 ? 26.989 -17.880 -1.216 1.00 65.62 498 ALA A N 1
ATOM 3747 C CA . ALA A 1 498 ? 25.898 -18.005 -0.255 1.00 65.62 498 ALA A CA 1
ATOM 3748 C C . ALA A 1 498 ? 24.556 -17.618 -0.890 1.00 65.62 498 ALA A C 1
ATOM 3750 O O . ALA A 1 498 ? 24.464 -16.633 -1.620 1.00 65.62 498 ALA A O 1
ATOM 3751 N N . VAL A 1 499 ? 23.494 -18.366 -0.574 1.00 76.38 499 VAL A N 1
ATOM 3752 C CA . VAL A 1 499 ? 22.125 -18.001 -0.959 1.00 76.38 499 VAL A CA 1
ATOM 3753 C C . VAL A 1 499 ? 21.350 -17.617 0.280 1.00 76.38 499 VAL A C 1
ATOM 3755 O O . VAL A 1 499 ? 20.949 -18.462 1.080 1.00 76.38 499 VAL A O 1
ATOM 3758 N N . ARG A 1 500 ? 21.173 -16.305 0.425 1.00 87.81 500 ARG A N 1
ATOM 3759 C CA . ARG A 1 500 ? 20.524 -15.688 1.574 1.00 87.81 500 ARG A CA 1
ATOM 3760 C C . ARG A 1 500 ? 19.194 -15.074 1.167 1.00 87.81 500 ARG A C 1
ATOM 3762 O O . ARG A 1 500 ? 19.021 -14.626 0.034 1.00 87.81 500 ARG A O 1
ATOM 3769 N N . ALA A 1 501 ? 18.268 -15.036 2.110 1.00 92.12 501 ALA A N 1
ATOM 3770 C CA . ALA A 1 501 ? 16.996 -14.340 1.993 1.00 92.12 501 ALA A CA 1
ATOM 3771 C C . ALA A 1 501 ? 16.590 -13.765 3.354 1.00 92.12 501 ALA A C 1
ATOM 3773 O O . ALA A 1 501 ? 17.067 -14.202 4.402 1.00 92.12 501 ALA A O 1
ATOM 3774 N N . ALA A 1 502 ? 15.691 -12.788 3.346 1.00 94.38 502 ALA A N 1
ATOM 3775 C CA . ALA A 1 502 ? 14.999 -12.344 4.549 1.00 94.38 502 ALA A CA 1
ATOM 3776 C C . ALA A 1 502 ? 13.673 -13.109 4.647 1.00 94.38 502 ALA A C 1
ATOM 3778 O O . ALA A 1 502 ? 12.733 -12.820 3.909 1.00 94.38 502 ALA A O 1
ATOM 3779 N N . LEU A 1 503 ? 13.606 -14.124 5.504 1.00 93.88 503 LEU A N 1
ATOM 3780 C CA . LEU A 1 503 ? 12.462 -15.035 5.565 1.00 93.88 503 LEU A CA 1
ATOM 3781 C C . LEU A 1 503 ? 11.560 -14.730 6.757 1.00 93.88 503 LEU A C 1
ATOM 3783 O O . LEU A 1 503 ? 12.015 -14.254 7.798 1.00 93.88 503 LEU A O 1
ATOM 3787 N N . LEU A 1 504 ? 10.277 -15.036 6.605 1.00 94.75 504 LEU A N 1
ATOM 3788 C CA . LEU A 1 504 ? 9.374 -15.140 7.739 1.00 94.75 504 LEU A CA 1
ATOM 3789 C C . LEU A 1 504 ? 9.610 -16.473 8.459 1.00 94.75 504 LEU A C 1
ATOM 3791 O O . LEU A 1 504 ? 9.765 -17.523 7.824 1.00 94.75 504 LEU A O 1
ATOM 3795 N N . ASP A 1 505 ? 9.549 -16.437 9.791 1.00 90.25 505 ASP A N 1
ATOM 3796 C CA . ASP A 1 505 ? 9.694 -17.635 10.627 1.00 90.25 505 ASP A CA 1
ATOM 3797 C C . ASP A 1 505 ? 8.637 -18.694 10.271 1.00 90.25 505 ASP A C 1
ATOM 3799 O O . ASP A 1 505 ? 8.940 -19.882 10.163 1.00 90.25 505 ASP A O 1
ATOM 3803 N N . ASP A 1 506 ? 7.401 -18.255 10.005 1.00 91.62 506 ASP A N 1
ATOM 3804 C CA . ASP A 1 506 ? 6.291 -19.123 9.621 1.00 91.62 506 ASP A CA 1
ATOM 3805 C C . ASP A 1 506 ? 5.392 -18.486 8.543 1.00 91.62 506 ASP A C 1
ATOM 3807 O O . ASP A 1 506 ? 4.796 -17.427 8.741 1.00 91.62 506 ASP A O 1
ATOM 3811 N N . ILE A 1 507 ? 5.269 -19.173 7.401 1.00 93.50 507 ILE A N 1
ATOM 3812 C CA . ILE A 1 507 ? 4.300 -18.860 6.323 1.00 93.50 507 ILE A CA 1
ATOM 3813 C C . ILE A 1 507 ? 3.260 -19.977 6.139 1.00 93.50 507 ILE A C 1
ATOM 3815 O O . ILE A 1 507 ? 2.404 -19.904 5.261 1.00 93.50 507 ILE A O 1
ATOM 3819 N N . ALA A 1 508 ? 3.345 -21.047 6.930 1.00 93.81 508 ALA A N 1
ATOM 3820 C CA . ALA A 1 508 ? 2.396 -22.150 6.899 1.00 93.81 508 ALA A CA 1
ATOM 3821 C C . ALA A 1 508 ? 1.323 -22.026 7.989 1.00 93.81 508 ALA A C 1
ATOM 3823 O O . ALA A 1 508 ? 0.242 -22.595 7.826 1.00 93.81 508 ALA A O 1
ATOM 3824 N N . GLY A 1 509 ? 1.606 -21.312 9.078 1.00 95.94 509 GLY A N 1
ATOM 3825 C CA . GLY A 1 509 ? 0.661 -20.991 10.142 1.00 95.94 509 GLY A CA 1
ATOM 3826 C C . GLY A 1 509 ? -0.487 -20.105 9.670 1.00 95.94 509 GLY A C 1
ATOM 3827 O O . GLY A 1 509 ? -0.275 -19.093 9.002 1.00 95.94 509 GLY A O 1
ATOM 3828 N N . PHE A 1 510 ? -1.715 -20.505 9.998 1.00 98.06 510 PHE A N 1
ATOM 3829 C CA . PHE A 1 510 ? -2.931 -19.728 9.748 1.00 98.06 510 PHE A CA 1
ATOM 3830 C C . PHE A 1 510 ? -4.065 -20.191 10.669 1.00 98.06 510 PHE A C 1
ATOM 3832 O O . PHE A 1 510 ? -4.186 -21.386 10.949 1.00 98.06 510 PHE A O 1
ATOM 3839 N N . ASP A 1 511 ? -4.909 -19.274 11.143 1.00 97.38 511 ASP A N 1
ATOM 3840 C CA . ASP A 1 511 ? -6.110 -19.623 11.923 1.00 97.38 511 ASP A CA 1
ATOM 3841 C C . ASP A 1 511 ? -7.328 -19.818 11.010 1.00 97.38 511 ASP A C 1
ATOM 3843 O O . ASP A 1 511 ? -8.242 -18.998 10.940 1.00 97.38 511 ASP A O 1
ATOM 3847 N N . ALA A 1 512 ? -7.356 -20.941 10.291 1.00 93.31 512 ALA A N 1
ATOM 3848 C CA . ALA A 1 512 ? -8.429 -21.239 9.341 1.00 93.31 512 ALA A CA 1
ATOM 3849 C C . ALA A 1 512 ? -9.830 -21.220 9.985 1.00 93.31 512 ALA A C 1
ATOM 3851 O O . ALA A 1 512 ? -10.799 -20.777 9.366 1.00 93.31 512 ALA A O 1
ATOM 3852 N N . SER A 1 513 ? -9.934 -21.654 11.246 1.00 87.56 513 SER A N 1
ATOM 3853 C CA . SER A 1 513 ? -11.203 -21.732 11.975 1.00 87.56 513 SER A CA 1
ATOM 3854 C C . SER A 1 513 ? -11.813 -20.359 12.246 1.00 87.56 513 SER A C 1
ATOM 3856 O O . SER A 1 513 ? -13.031 -20.191 12.136 1.00 87.56 513 SER A O 1
ATOM 3858 N N . PHE A 1 514 ? -10.973 -19.362 12.533 1.00 93.94 514 PHE A N 1
ATOM 3859 C CA . PHE A 1 514 ? -11.400 -17.982 12.711 1.00 93.94 514 PHE A CA 1
ATOM 3860 C C . PHE A 1 514 ? -12.079 -17.439 11.449 1.00 93.94 514 PHE A C 1
ATOM 3862 O O . PHE A 1 514 ? -13.141 -16.820 11.539 1.00 93.94 514 PHE A O 1
ATOM 3869 N N . PHE A 1 515 ? -11.510 -17.734 10.278 1.00 92.00 515 PHE A N 1
ATOM 3870 C CA . PHE A 1 515 ? -12.008 -17.262 8.983 1.00 92.00 515 PHE A CA 1
ATOM 3871 C C . PHE A 1 515 ? -13.099 -18.153 8.365 1.00 92.00 515 PHE A C 1
ATOM 3873 O O . PHE A 1 515 ? -13.512 -17.914 7.233 1.00 92.00 515 PHE A O 1
ATOM 3880 N N . GLY A 1 516 ? -13.571 -19.188 9.072 1.00 86.12 516 GLY A N 1
ATOM 3881 C CA . GLY A 1 516 ? -14.575 -20.120 8.541 1.00 86.12 516 GLY A CA 1
ATOM 3882 C C . GLY A 1 516 ? -14.058 -20.977 7.378 1.00 86.12 516 GLY A C 1
ATOM 3883 O O . GLY A 1 516 ? -14.831 -21.416 6.529 1.00 86.12 516 GLY A O 1
ATOM 3884 N N . ILE A 1 517 ? -12.746 -21.206 7.321 1.00 88.56 517 ILE A N 1
ATOM 3885 C CA . ILE A 1 517 ? -12.067 -21.941 6.256 1.00 88.56 517 ILE A CA 1
ATOM 3886 C C . ILE A 1 517 ? -11.755 -23.361 6.738 1.00 88.56 517 ILE A C 1
ATOM 3888 O O . ILE A 1 517 ? -11.217 -23.571 7.825 1.00 88.56 517 ILE A O 1
ATOM 3892 N N . SER A 1 518 ? -12.075 -24.366 5.918 1.00 85.06 518 SER A N 1
ATOM 3893 C CA . SER A 1 518 ? -11.753 -25.756 6.250 1.00 85.06 518 SER A CA 1
ATOM 3894 C C . SER A 1 518 ? -10.239 -26.015 6.172 1.00 85.06 518 SER A C 1
ATOM 3896 O O . SER A 1 518 ? -9.565 -25.424 5.324 1.00 85.06 518 SER A O 1
ATOM 3898 N N . PRO A 1 519 ? -9.682 -26.941 6.979 1.00 85.44 519 PRO A N 1
ATOM 3899 C CA . PRO A 1 519 ? -8.251 -27.256 6.940 1.00 85.44 519 PRO A CA 1
ATOM 3900 C C . PRO A 1 519 ? -7.736 -27.651 5.551 1.00 85.44 519 PRO A C 1
ATOM 3902 O O . PRO A 1 519 ? -6.655 -27.219 5.157 1.00 85.44 519 PRO A O 1
ATOM 3905 N N . ARG A 1 520 ? -8.538 -28.409 4.786 1.00 82.25 520 ARG A N 1
ATOM 3906 C CA . ARG A 1 520 ? -8.219 -28.812 3.408 1.00 82.25 520 ARG A CA 1
ATOM 3907 C C . ARG A 1 520 ? -8.117 -27.61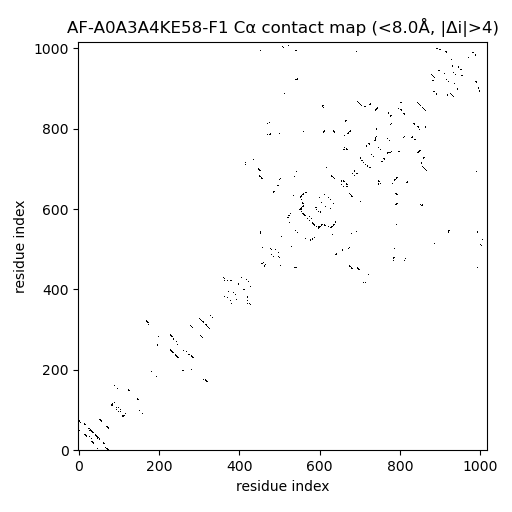3 2.470 1.00 82.25 520 ARG A C 1
ATOM 3909 O O . ARG A 1 520 ? -7.219 -27.552 1.638 1.00 82.25 520 ARG A O 1
ATOM 3916 N N . MET A 1 521 ? -9.031 -26.654 2.597 1.00 85.81 521 MET A N 1
ATOM 3917 C CA . MET A 1 521 ? -8.972 -25.443 1.789 1.00 85.81 521 MET A CA 1
ATOM 3918 C C . MET A 1 521 ? -7.770 -24.588 2.210 1.00 85.81 521 MET A C 1
ATOM 3920 O O . MET A 1 521 ? -6.997 -24.173 1.357 1.00 85.81 521 MET A O 1
ATOM 3924 N N . ALA A 1 522 ? -7.546 -24.404 3.516 1.00 91.88 522 ALA A N 1
ATOM 3925 C CA . ALA A 1 522 ? -6.404 -23.649 4.033 1.00 91.88 522 ALA A CA 1
ATOM 3926 C C . ALA A 1 522 ? -5.049 -24.210 3.568 1.00 91.88 522 ALA A C 1
ATOM 3928 O O . ALA A 1 522 ? -4.149 -23.431 3.264 1.00 91.88 522 ALA A O 1
ATOM 3929 N N . ALA A 1 523 ? -4.904 -25.535 3.453 1.00 90.94 523 ALA A N 1
ATOM 3930 C CA . ALA A 1 523 ? -3.708 -26.157 2.879 1.00 90.94 523 ALA A CA 1
ATOM 3931 C C . ALA A 1 523 ? -3.527 -25.814 1.390 1.00 90.94 523 ALA A C 1
ATOM 3933 O O . ALA A 1 523 ? -2.412 -25.538 0.952 1.00 90.94 523 ALA A O 1
ATOM 3934 N N . GLY A 1 524 ? -4.622 -25.760 0.624 1.00 90.69 524 GLY A N 1
ATOM 3935 C CA . GLY A 1 524 ? -4.622 -25.357 -0.786 1.00 90.69 524 GLY A CA 1
ATOM 3936 C C . GLY A 1 524 ? -4.454 -23.854 -1.035 1.00 90.69 524 GLY A C 1
ATOM 3937 O O . GLY A 1 524 ? -4.230 -23.463 -2.180 1.00 90.69 524 GLY A O 1
ATOM 3938 N N . MET A 1 525 ? -4.544 -23.013 0.001 1.00 93.81 525 MET A N 1
ATOM 3939 C CA . MET A 1 525 ? -4.326 -21.570 -0.112 1.00 93.81 525 MET A CA 1
ATOM 3940 C C . MET A 1 525 ? -2.849 -21.219 -0.214 1.00 93.81 525 MET A C 1
ATOM 3942 O O . MET A 1 525 ? -2.042 -21.602 0.640 1.00 93.81 525 MET A O 1
ATOM 3946 N N . ASP A 1 526 ? -2.540 -20.351 -1.170 1.00 95.69 526 ASP A N 1
ATOM 3947 C CA . ASP A 1 526 ? -1.297 -19.597 -1.189 1.00 95.69 526 ASP A CA 1
ATOM 3948 C C . ASP A 1 526 ? -1.106 -18.879 0.168 1.00 95.69 526 ASP A C 1
ATOM 3950 O O . ASP A 1 526 ? -2.035 -18.205 0.641 1.00 95.69 526 ASP A O 1
ATOM 3954 N N . PRO A 1 527 ? 0.054 -19.038 0.834 1.00 96.06 527 PRO A N 1
ATOM 3955 C CA . PRO A 1 527 ? 0.412 -18.294 2.041 1.00 96.06 527 PRO A CA 1
ATOM 3956 C C . PRO A 1 527 ? 0.150 -16.789 1.959 1.00 96.06 527 PRO A C 1
ATOM 3958 O O . PRO A 1 527 ? -0.253 -16.187 2.954 1.00 96.06 527 PRO A O 1
ATOM 3961 N N . GLN A 1 528 ? 0.290 -16.185 0.778 1.00 97.50 528 GLN A N 1
ATOM 3962 C CA . GLN A 1 528 ? -0.005 -14.773 0.544 1.00 97.50 528 GLN A CA 1
ATOM 3963 C C . GLN A 1 528 ? -1.468 -14.440 0.865 1.00 97.50 528 GLN A C 1
ATOM 3965 O O . GLN A 1 528 ? -1.727 -13.467 1.568 1.00 97.50 528 GLN A O 1
ATOM 3970 N N . GLN A 1 529 ? -2.433 -15.272 0.445 1.00 97.38 529 GLN A N 1
ATOM 3971 C CA . GLN A 1 529 ? -3.855 -15.065 0.770 1.00 97.38 529 GLN A CA 1
ATOM 3972 C C . GLN A 1 529 ? -4.109 -15.149 2.282 1.00 97.38 529 GLN A C 1
ATOM 3974 O O . GLN A 1 529 ? -4.917 -14.395 2.821 1.00 97.38 529 GLN A O 1
ATOM 3979 N N . ARG A 1 530 ? -3.422 -16.069 2.967 1.00 97.88 530 ARG A N 1
ATOM 3980 C CA . ARG A 1 530 ? -3.561 -16.290 4.415 1.00 97.88 530 ARG A CA 1
ATOM 3981 C C . ARG A 1 530 ? -3.004 -15.118 5.219 1.00 97.88 530 ARG A C 1
ATOM 3983 O O . ARG A 1 530 ? -3.700 -14.589 6.083 1.00 97.88 530 ARG A O 1
ATOM 3990 N N . LEU A 1 531 ? -1.794 -14.670 4.877 1.00 97.81 531 LEU A N 1
ATOM 3991 C CA . LEU A 1 531 ? -1.160 -13.494 5.474 1.00 97.81 531 LEU A CA 1
ATOM 3992 C C . LEU A 1 531 ? -2.008 -12.237 5.267 1.00 97.81 531 LEU A C 1
ATOM 3994 O O . LEU A 1 531 ? -2.233 -11.488 6.213 1.00 97.81 531 LEU A O 1
ATOM 3998 N N . LEU A 1 532 ? -2.512 -12.021 4.050 1.00 98.62 532 LEU A N 1
ATOM 3999 C CA . LEU A 1 532 ? -3.341 -10.860 3.731 1.00 98.62 532 LEU A CA 1
ATOM 4000 C C . LEU A 1 532 ? -4.664 -10.843 4.503 1.00 98.62 532 LEU A C 1
ATOM 4002 O O . LEU A 1 532 ? -5.076 -9.773 4.936 1.00 98.62 532 LEU A O 1
ATOM 4006 N N . LEU A 1 533 ? -5.317 -11.992 4.714 1.00 98.31 533 LEU A N 1
ATOM 4007 C CA . LEU A 1 533 ? -6.547 -12.065 5.514 1.00 98.31 533 LEU A CA 1
ATOM 4008 C C . LEU A 1 533 ? -6.313 -11.677 6.979 1.00 98.31 533 LEU A C 1
ATOM 4010 O O . LEU A 1 533 ? -7.043 -10.843 7.517 1.00 98.31 533 LEU A O 1
ATOM 4014 N N . GLU A 1 534 ? -5.288 -12.250 7.614 1.00 98.56 534 GLU A N 1
ATOM 4015 C CA . GLU A 1 534 ? -4.943 -11.926 9.004 1.00 98.56 534 GLU A CA 1
ATOM 4016 C C . GLU A 1 534 ? -4.521 -10.463 9.155 1.00 98.56 534 GLU A C 1
ATOM 4018 O O . GLU A 1 534 ? -4.981 -9.769 10.062 1.00 98.56 534 GLU A O 1
ATOM 4023 N N . LEU A 1 535 ? -3.691 -9.960 8.240 1.00 98.62 535 LEU A N 1
ATOM 4024 C CA . LEU A 1 535 ? -3.229 -8.577 8.300 1.00 98.62 535 LEU A CA 1
ATOM 4025 C C . LEU A 1 535 ? -4.314 -7.571 7.923 1.00 98.62 535 LEU A C 1
ATOM 4027 O O . LEU A 1 535 ? -4.307 -6.474 8.469 1.00 98.62 535 LEU A O 1
ATOM 4031 N N . ALA A 1 536 ? -5.270 -7.915 7.059 1.00 98.81 536 ALA A N 1
ATOM 4032 C CA . ALA A 1 536 ? -6.435 -7.067 6.819 1.00 98.81 536 ALA A CA 1
ATOM 4033 C C . ALA A 1 536 ? 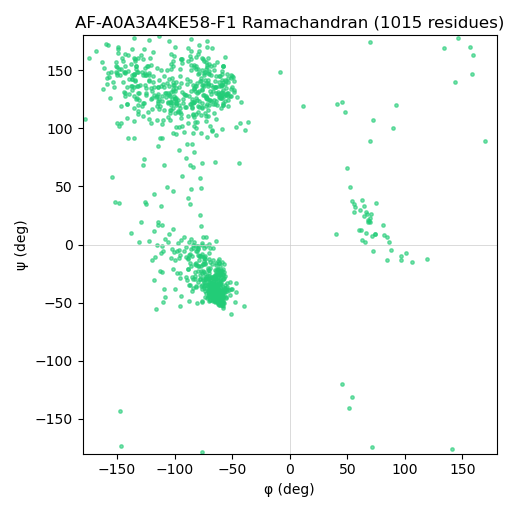-7.276 -6.914 8.091 1.00 98.81 536 ALA A C 1
ATOM 4035 O O . ALA A 1 536 ? -7.659 -5.796 8.429 1.00 98.81 536 ALA A O 1
ATOM 4036 N N . TRP A 1 537 ? -7.484 -8.000 8.844 1.00 98.56 537 TRP A N 1
ATOM 4037 C CA . TRP A 1 537 ? -8.128 -7.934 10.160 1.00 98.56 537 TRP A CA 1
ATOM 4038 C C . TRP A 1 537 ? -7.366 -7.017 11.119 1.00 98.56 537 TRP A C 1
ATOM 4040 O O . TRP A 1 537 ? -7.941 -6.075 11.666 1.00 98.56 537 TRP A O 1
ATOM 4050 N N . HIS A 1 538 ? -6.058 -7.232 11.276 1.00 98.50 538 HIS A N 1
ATOM 4051 C CA . HIS A 1 538 ? -5.231 -6.403 12.159 1.00 98.50 538 HIS A CA 1
ATOM 4052 C C . HIS A 1 538 ? -5.163 -4.939 11.721 1.00 98.50 538 HIS A C 1
ATOM 4054 O O . HIS A 1 538 ? -5.149 -4.058 12.576 1.00 98.50 538 HIS A O 1
ATOM 4060 N N . ALA A 1 539 ? -5.143 -4.650 10.420 1.00 98.62 539 ALA A N 1
ATOM 4061 C CA . ALA A 1 539 ? -5.100 -3.281 9.914 1.00 98.62 539 ALA A CA 1
ATOM 4062 C C . ALA A 1 539 ? -6.414 -2.535 10.201 1.00 98.62 539 ALA A C 1
ATOM 4064 O O . ALA A 1 539 ? -6.376 -1.362 10.574 1.00 98.62 539 ALA A O 1
ATOM 4065 N N . VAL A 1 540 ? -7.559 -3.220 10.104 1.00 98.44 540 VAL A N 1
ATOM 4066 C CA . VAL A 1 540 ? -8.882 -2.685 10.473 1.00 98.44 540 VAL A CA 1
ATOM 4067 C C . VAL A 1 540 ? -8.976 -2.435 11.984 1.00 98.44 540 VAL A C 1
ATOM 4069 O O . VAL A 1 540 ? -9.362 -1.343 12.402 1.00 98.44 540 VAL A O 1
ATOM 4072 N N . GLU A 1 541 ? -8.513 -3.370 12.817 1.00 97.38 541 GLU A N 1
ATOM 4073 C CA . GLU A 1 541 ? -8.431 -3.157 14.271 1.00 97.38 541 GLU A CA 1
ATOM 4074 C C . GLU A 1 541 ? -7.442 -2.042 14.651 1.00 97.38 541 GLU A C 1
ATOM 4076 O O . GLU A 1 541 ? -7.669 -1.309 15.621 1.00 97.38 541 GLU A O 1
ATOM 4081 N N . SER A 1 542 ? -6.347 -1.888 13.901 1.00 96.62 542 SER A N 1
ATOM 4082 C CA . SER A 1 542 ? -5.388 -0.793 14.079 1.00 96.62 542 SER A CA 1
ATOM 4083 C C . SER A 1 542 ? -5.965 0.558 13.662 1.00 96.62 542 SER A C 1
ATOM 4085 O O . SER A 1 542 ? -5.558 1.564 14.235 1.00 96.62 542 SER A O 1
ATOM 4087 N N . ALA A 1 543 ? -6.906 0.588 12.714 1.00 96.12 543 ALA A N 1
ATOM 4088 C CA . ALA A 1 543 ? -7.710 1.771 12.403 1.00 96.12 543 ALA A CA 1
ATOM 4089 C C . ALA A 1 543 ? -8.766 2.064 13.486 1.00 96.12 543 ALA A C 1
ATOM 4091 O O . ALA A 1 543 ? -9.514 3.031 13.373 1.00 96.12 543 ALA A O 1
ATOM 4092 N N . ALA A 1 544 ? -8.837 1.226 14.528 1.00 95.19 544 ALA A N 1
ATOM 4093 C CA . ALA A 1 544 ? -9.857 1.256 15.56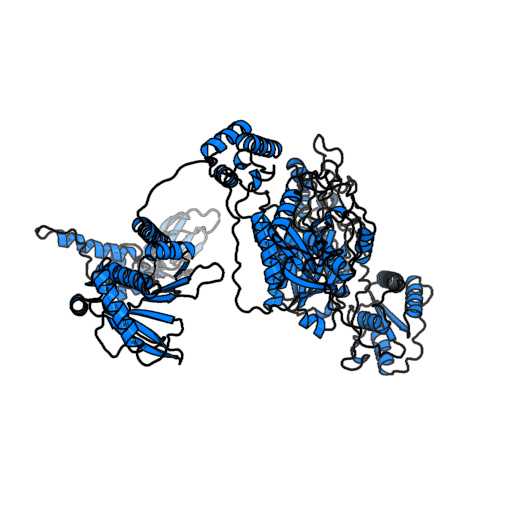6 1.00 95.19 544 ALA A CA 1
ATOM 4094 C C . ALA A 1 544 ? -11.287 1.205 15.003 1.00 95.19 544 ALA A C 1
ATOM 4096 O O . ALA A 1 544 ? -12.202 1.839 15.530 1.00 95.19 544 ALA A O 1
ATOM 4097 N N . ILE A 1 545 ? -11.464 0.418 13.940 1.00 94.88 545 ILE A N 1
ATOM 4098 C CA . ILE A 1 545 ? -12.754 0.100 13.335 1.00 94.88 545 ILE A CA 1
ATOM 4099 C C . ILE A 1 545 ? -13.100 -1.335 13.728 1.00 94.88 545 ILE A C 1
ATOM 4101 O O . ILE A 1 545 ? -12.277 -2.235 13.582 1.00 94.88 545 ILE A O 1
ATOM 4105 N N . ALA A 1 546 ? -14.316 -1.559 14.226 1.00 90.69 546 ALA A N 1
ATOM 4106 C CA . ALA A 1 546 ? -14.812 -2.910 14.459 1.00 90.69 546 ALA A CA 1
ATOM 4107 C C . ALA A 1 546 ? -15.069 -3.602 13.099 1.00 90.69 546 ALA A C 1
ATOM 4109 O O . ALA A 1 546 ? -15.864 -3.079 12.312 1.00 90.69 546 ALA A O 1
ATOM 4110 N N . PRO A 1 547 ? -14.413 -4.737 12.786 1.00 89.38 547 PRO A N 1
ATOM 4111 C CA . PRO A 1 547 ? -14.527 -5.432 11.499 1.00 89.38 547 PRO A CA 1
ATOM 4112 C C . PRO A 1 547 ? -15.949 -5.637 10.972 1.00 89.38 547 PRO A C 1
ATOM 4114 O O . PRO A 1 547 ? -16.202 -5.422 9.789 1.00 89.38 547 PRO A O 1
ATOM 4117 N N . GLU A 1 548 ? -16.890 -5.993 11.845 1.00 83.00 548 GLU A N 1
ATOM 4118 C CA . GLU A 1 548 ? -18.298 -6.220 11.503 1.00 83.00 548 GLU A CA 1
ATOM 4119 C C . GLU A 1 548 ? -19.014 -4.969 10.977 1.00 83.00 548 GLU A C 1
ATOM 4121 O O . GLU A 1 548 ? -20.020 -5.084 10.285 1.00 83.00 548 GLU A O 1
ATOM 4126 N N . THR A 1 549 ? -18.497 -3.772 11.264 1.00 85.88 549 THR A N 1
ATOM 4127 C CA . THR A 1 549 ? -19.090 -2.505 10.801 1.00 85.88 549 THR A CA 1
ATOM 4128 C C . THR A 1 549 ? -18.760 -2.185 9.345 1.00 85.88 549 THR A C 1
ATOM 4130 O O . THR A 1 549 ? -19.345 -1.264 8.777 1.00 85.88 549 THR A O 1
ATOM 4133 N N . LEU A 1 550 ? -17.838 -2.933 8.727 1.00 89.31 550 LEU A N 1
ATOM 4134 C CA . LEU A 1 550 ? -17.523 -2.799 7.305 1.00 89.31 550 LEU A CA 1
ATOM 4135 C C . LEU A 1 550 ? -18.540 -3.514 6.404 1.00 89.31 550 LEU A C 1
ATOM 4137 O O . LEU A 1 550 ? -18.660 -3.137 5.237 1.00 89.31 550 LEU A O 1
ATOM 4141 N N . ALA A 1 551 ? -19.258 -4.506 6.937 1.00 85.12 551 ALA A N 1
ATOM 4142 C CA . ALA A 1 551 ? -20.199 -5.331 6.186 1.00 85.12 551 ALA A CA 1
ATOM 4143 C C . ALA A 1 551 ? -21.306 -4.489 5.528 1.00 85.12 551 ALA A C 1
ATOM 4145 O O . ALA A 1 551 ? -21.824 -3.537 6.118 1.00 85.12 551 ALA A O 1
ATOM 4146 N N . GLY A 1 552 ? -21.644 -4.800 4.278 1.00 81.75 552 GLY A N 1
ATOM 4147 C CA . GLY A 1 552 ? -22.560 -4.013 3.448 1.00 81.75 552 GLY A CA 1
ATOM 4148 C C . GLY A 1 552 ? -21.980 -2.678 2.949 1.00 81.75 552 GLY A C 1
ATOM 4149 O O . GLY A 1 552 ? -22.617 -1.973 2.162 1.00 81.75 552 GLY A O 1
ATOM 4150 N N . GLY A 1 553 ? -20.775 -2.302 3.384 1.00 83.56 553 GLY A N 1
ATOM 4151 C CA . GLY A 1 553 ? -20.150 -1.017 3.092 1.00 83.56 553 GLY A CA 1
ATOM 4152 C C . GLY A 1 553 ? -19.470 -0.943 1.724 1.00 83.56 553 GLY A C 1
ATOM 4153 O O . GLY A 1 553 ? -19.082 -1.940 1.114 1.00 83.56 553 GLY A O 1
ATOM 4154 N N . ARG A 1 554 ? -19.237 0.287 1.250 1.00 92.56 554 ARG A N 1
ATOM 4155 C CA . ARG A 1 554 ? -18.494 0.573 0.005 1.00 92.56 554 ARG A CA 1
ATOM 4156 C C . ARG A 1 554 ? -16.983 0.631 0.241 1.00 92.56 554 ARG A C 1
ATOM 4158 O O . ARG A 1 554 ? -16.335 1.597 -0.162 1.00 92.56 554 ARG A O 1
ATOM 4165 N N . THR A 1 555 ? -16.431 -0.353 0.941 1.00 97.81 555 THR A N 1
ATOM 4166 C CA . THR A 1 555 ? -14.983 -0.467 1.168 1.00 97.81 555 THR A CA 1
ATOM 4167 C C . THR A 1 555 ? -14.342 -1.175 -0.020 1.00 97.81 555 THR A C 1
ATOM 4169 O O . THR A 1 555 ? -14.744 -2.283 -0.369 1.00 97.81 555 THR A O 1
ATOM 4172 N N . GLY A 1 556 ? -13.378 -0.526 -0.671 1.00 98.38 556 GLY A N 1
ATOM 4173 C CA . GLY A 1 556 ? -12.598 -1.139 -1.749 1.00 98.38 556 GLY A CA 1
ATOM 4174 C C . GLY A 1 556 ? -11.439 -1.977 -1.208 1.00 98.38 556 GLY A C 1
ATOM 4175 O O . GLY A 1 556 ? -10.940 -1.713 -0.118 1.00 98.38 556 GLY A O 1
ATOM 4176 N N . VAL A 1 557 ? -10.992 -2.969 -1.970 1.00 98.88 557 VAL A N 1
ATOM 4177 C CA . VAL A 1 557 ? -9.850 -3.835 -1.667 1.00 98.88 557 VAL A CA 1
ATOM 4178 C C . VAL A 1 557 ? -8.907 -3.840 -2.868 1.00 98.88 557 VAL A C 1
ATOM 4180 O O . VAL A 1 557 ? -9.288 -4.251 -3.961 1.00 98.88 557 VAL A O 1
ATOM 4183 N N . PHE A 1 558 ? -7.670 -3.391 -2.668 1.00 98.81 558 PHE A N 1
ATOM 4184 C CA . PHE A 1 558 ? -6.667 -3.239 -3.723 1.00 98.81 558 PHE A CA 1
ATOM 4185 C C . PHE A 1 558 ? -5.388 -3.954 -3.312 1.00 98.81 558 PHE A C 1
ATOM 4187 O O . PHE A 1 558 ? -4.698 -3.523 -2.389 1.00 98.81 558 PHE A O 1
ATOM 4194 N N . ILE A 1 559 ? -5.068 -5.056 -3.983 1.00 98.69 559 ILE A N 1
ATOM 4195 C CA . ILE A 1 559 ? -3.929 -5.896 -3.625 1.00 98.69 559 ILE A CA 1
ATOM 4196 C C . ILE A 1 559 ? -2.869 -5.882 -4.721 1.00 98.69 559 ILE A C 1
ATOM 4198 O O . ILE A 1 559 ? -3.145 -6.233 -5.868 1.00 98.69 559 ILE A O 1
ATOM 4202 N N . GLY A 1 560 ? -1.646 -5.511 -4.351 1.00 97.12 560 GLY A N 1
ATOM 4203 C CA . GLY A 1 560 ? -0.467 -5.743 -5.175 1.00 97.12 560 GLY A CA 1
ATOM 4204 C C . GLY A 1 560 ? -0.100 -7.225 -5.154 1.00 97.12 560 GLY A C 1
ATOM 4205 O O . GLY A 1 560 ? 0.054 -7.811 -4.082 1.00 97.12 560 GLY A O 1
ATOM 4206 N N . ALA A 1 561 ? 0.027 -7.825 -6.332 1.00 89.25 561 ALA A N 1
ATOM 4207 C CA . ALA A 1 561 ? 0.470 -9.200 -6.515 1.00 89.25 561 ALA A CA 1
ATOM 4208 C C . ALA A 1 561 ? 1.929 -9.266 -6.982 1.00 89.25 561 ALA A C 1
ATOM 4210 O O . ALA A 1 561 ? 2.511 -8.279 -7.439 1.00 89.25 561 ALA A O 1
ATOM 4211 N N . GLY A 1 562 ? 2.506 -10.455 -6.857 1.00 79.81 562 GLY A N 1
ATOM 4212 C CA . GLY A 1 562 ? 3.809 -10.805 -7.404 1.00 79.81 562 GLY A CA 1
ATOM 4213 C C . GLY A 1 562 ? 3.836 -12.278 -7.800 1.00 79.81 562 GLY A C 1
ATOM 4214 O O . GLY A 1 562 ? 2.836 -12.825 -8.271 1.00 79.81 562 GLY A O 1
ATOM 4215 N N . ALA A 1 563 ? 4.981 -12.924 -7.585 1.00 77.81 563 ALA A N 1
ATOM 4216 C CA . ALA A 1 563 ? 5.202 -14.319 -7.940 1.00 77.81 563 ALA A CA 1
ATOM 4217 C C . ALA A 1 563 ? 4.111 -15.279 -7.410 1.00 77.81 563 ALA A C 1
ATOM 4219 O O . ALA A 1 563 ? 3.592 -15.138 -6.301 1.00 77.81 563 ALA A O 1
ATOM 4220 N N . SER A 1 564 ? 3.777 -16.291 -8.217 1.00 84.06 564 SER A N 1
ATOM 4221 C CA . SER A 1 564 ? 2.771 -17.322 -7.908 1.00 84.06 564 SER A CA 1
ATOM 4222 C C . SER A 1 564 ? 3.423 -18.638 -7.465 1.00 84.06 564 SER A C 1
ATOM 4224 O O . SER A 1 564 ? 3.045 -19.719 -7.929 1.00 84.06 564 SER A O 1
ATOM 4226 N N . ASP A 1 565 ? 4.410 -18.561 -6.566 1.00 89.75 565 ASP A N 1
ATOM 4227 C CA . ASP A 1 565 ? 5.280 -19.694 -6.230 1.00 89.75 565 ASP A CA 1
ATOM 4228 C C . ASP A 1 565 ? 4.499 -20.935 -5.750 1.00 89.75 565 ASP A C 1
ATOM 4230 O O . ASP A 1 565 ? 4.829 -22.078 -6.089 1.00 89.75 565 ASP A O 1
ATOM 4234 N N . TYR A 1 566 ? 3.439 -20.725 -4.962 1.00 91.69 566 TYR A N 1
ATOM 4235 C CA . TYR A 1 566 ? 2.639 -21.812 -4.392 1.00 91.69 566 TYR A CA 1
ATOM 4236 C C . TYR A 1 566 ? 1.786 -22.534 -5.443 1.00 91.69 566 TYR A C 1
ATOM 4238 O O . TYR A 1 566 ? 1.551 -23.740 -5.334 1.00 91.69 566 TYR A O 1
ATOM 4246 N N . ARG A 1 567 ? 1.366 -21.828 -6.502 1.00 89.75 567 ARG A N 1
ATOM 4247 C CA . ARG A 1 567 ? 0.672 -22.427 -7.651 1.00 89.75 567 ARG A CA 1
ATOM 4248 C C . ARG A 1 567 ? 1.586 -23.386 -8.404 1.00 89.75 567 ARG A C 1
ATOM 4250 O O . ARG A 1 567 ? 1.165 -24.484 -8.760 1.00 89.75 567 ARG A O 1
ATOM 4257 N N . GLU A 1 568 ? 2.830 -22.985 -8.634 1.00 87.56 568 GLU A N 1
ATOM 4258 C CA . GLU A 1 568 ? 3.835 -23.826 -9.292 1.00 87.56 568 GLU A CA 1
ATOM 4259 C C . GLU A 1 568 ? 4.160 -25.059 -8.446 1.00 87.56 568 GLU A C 1
ATOM 4261 O O . GLU A 1 568 ? 4.230 -26.171 -8.973 1.00 87.56 568 GLU A O 1
ATOM 4266 N N . ARG A 1 569 ? 4.247 -24.896 -7.118 1.00 86.69 569 ARG A N 1
ATOM 4267 C CA . ARG A 1 569 ? 4.354 -26.022 -6.181 1.00 86.69 569 ARG A CA 1
ATOM 4268 C C . ARG A 1 569 ? 3.168 -26.979 -6.321 1.00 86.69 569 ARG A C 1
ATOM 4270 O O . ARG A 1 569 ? 3.377 -28.178 -6.475 1.00 86.69 569 ARG A O 1
ATOM 4277 N N . ALA A 1 570 ? 1.934 -26.471 -6.311 1.00 87.88 570 ALA A N 1
ATOM 4278 C CA . ALA A 1 570 ? 0.735 -27.296 -6.471 1.00 87.88 570 ALA A CA 1
ATOM 4279 C C . ALA A 1 570 ? 0.721 -28.056 -7.810 1.00 87.88 570 ALA A C 1
ATOM 4281 O O . ALA A 1 570 ? 0.383 -29.240 -7.844 1.00 87.88 570 ALA A O 1
ATOM 4282 N N . ALA A 1 571 ? 1.129 -27.399 -8.901 1.00 87.88 571 ALA A N 1
ATOM 4283 C CA . ALA A 1 571 ? 1.237 -28.015 -10.221 1.00 87.88 571 ALA A CA 1
ATOM 4284 C C . ALA A 1 571 ? 2.280 -29.141 -10.244 1.00 87.88 571 ALA A C 1
ATOM 4286 O O . ALA A 1 571 ? 1.989 -30.231 -10.735 1.00 87.88 571 ALA A O 1
ATOM 4287 N N . ARG A 1 572 ? 3.461 -28.912 -9.656 1.00 84.94 572 ARG A N 1
ATOM 4288 C CA . ARG A 1 572 ? 4.526 -29.920 -9.540 1.00 84.94 572 ARG A CA 1
ATOM 4289 C C . ARG A 1 572 ? 4.081 -31.151 -8.749 1.00 84.94 572 ARG A C 1
ATOM 4291 O O . ARG A 1 572 ? 4.407 -32.266 -9.136 1.00 84.94 572 ARG A O 1
ATOM 4298 N N . LEU A 1 573 ? 3.315 -30.952 -7.679 1.00 85.88 573 LEU A N 1
ATOM 4299 C CA . LEU A 1 573 ? 2.759 -32.040 -6.867 1.00 85.88 573 LEU A CA 1
ATOM 4300 C C . LEU A 1 573 ? 1.583 -32.769 -7.547 1.00 85.88 573 LEU A C 1
ATOM 4302 O O . LEU A 1 573 ? 1.041 -33.716 -6.984 1.00 85.88 573 LEU A O 1
ATOM 4306 N N . GLY A 1 574 ? 1.139 -32.330 -8.731 1.00 85.12 574 GLY A N 1
ATOM 4307 C CA . GLY A 1 574 ? -0.035 -32.895 -9.403 1.00 85.12 574 GLY A CA 1
ATOM 4308 C C . GLY A 1 574 ? -1.357 -32.605 -8.678 1.00 85.12 574 GLY A C 1
ATOM 4309 O O . GLY A 1 574 ? -2.353 -33.299 -8.897 1.00 85.12 574 GLY A O 1
ATOM 4310 N N . LEU A 1 575 ? -1.391 -31.579 -7.821 1.00 82.88 575 LEU A N 1
ATOM 4311 C CA . LEU A 1 575 ? -2.526 -31.223 -6.966 1.00 82.88 575 LEU A CA 1
ATOM 4312 C C . LEU A 1 575 ? -3.434 -30.182 -7.635 1.00 82.88 575 LEU A C 1
ATOM 4314 O O . LEU A 1 575 ? -3.674 -29.100 -7.100 1.00 82.88 575 LEU A O 1
ATOM 4318 N N . ALA A 1 576 ? -3.971 -30.516 -8.808 1.00 79.19 576 ALA A N 1
ATOM 4319 C CA . ALA A 1 576 ? -4.999 -29.725 -9.489 1.00 79.19 576 ALA A CA 1
ATOM 4320 C C . ALA A 1 576 ? -6.396 -30.071 -8.937 1.00 79.19 576 ALA A C 1
ATOM 4322 O O . ALA A 1 576 ? -7.132 -30.869 -9.512 1.00 79.19 576 ALA A O 1
ATOM 4323 N N . GLN A 1 577 ? -6.744 -29.504 -7.781 1.00 77.81 577 GLN A N 1
ATOM 4324 C CA . GLN A 1 577 ? -8.017 -29.727 -7.088 1.00 77.81 577 GLN A CA 1
ATOM 4325 C C . GLN A 1 577 ? -8.796 -28.412 -6.961 1.00 77.81 577 GLN A C 1
ATOM 4327 O O . GLN A 1 577 ? -8.234 -27.327 -7.090 1.00 77.81 577 GLN A O 1
ATOM 4332 N N . ALA A 1 578 ? -10.088 -28.486 -6.629 1.00 71.12 578 ALA A N 1
ATOM 4333 C CA . ALA A 1 578 ? -10.907 -27.291 -6.411 1.00 71.12 578 ALA A CA 1
ATOM 4334 C C . ALA A 1 578 ? -10.299 -26.336 -5.360 1.00 71.12 578 ALA A C 1
ATOM 4336 O O . ALA A 1 578 ? -10.288 -25.124 -5.565 1.00 71.12 578 ALA A O 1
ATOM 4337 N N . ALA A 1 579 ? -9.736 -26.879 -4.271 1.00 72.00 579 ALA A N 1
ATOM 4338 C CA . ALA A 1 579 ? -9.103 -26.095 -3.208 1.00 72.00 579 ALA A CA 1
ATOM 4339 C C . ALA A 1 579 ? -7.880 -25.296 -3.696 1.00 72.00 579 ALA A C 1
ATOM 4341 O O . ALA A 1 579 ? -7.756 -24.122 -3.364 1.00 72.00 579 ALA A O 1
ATOM 4342 N N . THR A 1 580 ? -7.007 -25.893 -4.514 1.00 84.38 580 THR A N 1
ATOM 4343 C CA . THR A 1 580 ? -5.817 -25.217 -5.060 1.00 84.38 580 THR A CA 1
ATOM 4344 C C . THR A 1 580 ? -6.163 -24.286 -6.219 1.00 84.38 580 THR A C 1
ATOM 4346 O O . THR A 1 580 ? -5.523 -23.244 -6.365 1.00 84.38 580 THR A O 1
ATOM 4349 N N . ALA A 1 581 ? -7.212 -24.590 -6.992 1.00 79.38 581 ALA A N 1
ATOM 4350 C CA . ALA A 1 581 ? -7.685 -23.738 -8.081 1.00 79.38 581 ALA A CA 1
ATOM 4351 C C . ALA A 1 581 ? -8.069 -22.335 -7.587 1.00 79.38 581 ALA A C 1
ATOM 4353 O O . ALA A 1 581 ? -7.582 -21.345 -8.124 1.00 79.38 581 ALA A O 1
ATOM 4354 N N . VAL A 1 582 ? -8.882 -22.233 -6.530 1.00 81.88 582 VAL A N 1
ATOM 4355 C CA . VAL A 1 582 ? -9.232 -20.931 -5.921 1.00 81.88 582 VAL A CA 1
ATOM 4356 C C . VAL A 1 582 ? -8.196 -20.458 -4.900 1.00 81.88 582 VAL A C 1
ATOM 4358 O O . VAL A 1 582 ? -8.029 -19.259 -4.683 1.00 81.88 582 VAL A O 1
ATOM 4361 N N . GLY A 1 583 ? -7.488 -21.389 -4.259 1.00 87.75 583 GLY A N 1
ATOM 4362 C CA . GLY A 1 583 ? -6.473 -21.093 -3.251 1.00 87.75 583 GLY A CA 1
ATOM 4363 C C . GLY A 1 583 ? -5.219 -20.430 -3.814 1.00 87.75 583 GLY A C 1
ATOM 4364 O O . GLY A 1 583 ? -4.519 -19.760 -3.066 1.00 87.75 583 GLY A O 1
ATOM 4365 N N . THR A 1 584 ? -4.959 -20.552 -5.119 1.00 90.62 584 THR A N 1
ATOM 4366 C CA . THR A 1 584 ? -3.767 -19.981 -5.777 1.00 90.62 584 THR A CA 1
ATOM 4367 C C . THR A 1 584 ? -4.083 -19.016 -6.922 1.00 90.62 584 THR A C 1
ATOM 4369 O O . THR A 1 584 ? -3.177 -18.510 -7.581 1.00 90.62 584 THR A O 1
ATOM 4372 N N . LEU A 1 585 ? -5.365 -18.731 -7.175 1.00 88.94 585 LEU A N 1
ATOM 4373 C CA . LEU A 1 585 ? -5.765 -17.762 -8.194 1.00 88.94 585 LEU A CA 1
ATOM 4374 C C . LEU A 1 585 ? -5.447 -16.331 -7.714 1.00 88.94 585 LEU A C 1
ATOM 4376 O O . LEU A 1 585 ? -5.957 -15.946 -6.659 1.00 88.94 585 LEU A O 1
ATOM 4380 N N . PRO A 1 586 ? -4.694 -15.507 -8.473 1.00 89.94 586 PRO A N 1
ATOM 4381 C CA . PRO A 1 586 ? -4.302 -14.167 -8.024 1.00 89.94 586 PRO A CA 1
ATOM 4382 C C . PRO A 1 586 ? -5.479 -13.266 -7.636 1.00 89.94 586 PRO A C 1
ATOM 4384 O O . PRO A 1 586 ? -5.411 -12.581 -6.624 1.00 89.94 586 PRO A O 1
ATOM 4387 N N . ALA A 1 587 ? -6.606 -13.338 -8.355 1.00 89.88 587 ALA A N 1
ATOM 4388 C CA . ALA A 1 587 ? -7.810 -12.565 -8.031 1.00 89.88 587 ALA A CA 1
ATOM 4389 C C . ALA A 1 587 ? -8.350 -12.825 -6.606 1.00 89.88 587 ALA A C 1
ATOM 4391 O O . ALA A 1 587 ? -8.994 -11.962 -6.013 1.00 89.88 587 ALA A O 1
ATOM 4392 N N . TYR A 1 588 ? -8.080 -14.001 -6.025 1.00 92.81 588 TYR A N 1
ATOM 4393 C CA . TYR A 1 588 ? -8.488 -14.321 -4.654 1.00 92.81 588 TYR A CA 1
ATOM 4394 C C . TYR A 1 588 ? -7.624 -13.657 -3.579 1.00 92.81 588 TYR A C 1
ATOM 4396 O O . TYR A 1 588 ? -8.021 -13.686 -2.416 1.00 92.81 588 TYR A O 1
ATOM 4404 N N . LEU A 1 589 ? -6.510 -13.009 -3.938 1.00 96.00 589 LEU A N 1
ATOM 4405 C CA . LEU A 1 589 ? -5.771 -12.153 -3.008 1.00 96.00 589 LEU A CA 1
ATOM 4406 C C . LEU A 1 589 ? -6.654 -10.993 -2.518 1.00 96.00 589 LEU A C 1
ATOM 4408 O O . LEU A 1 589 ? -6.705 -10.739 -1.318 1.00 96.00 589 LEU A O 1
ATOM 4412 N N . ALA A 1 590 ? -7.398 -10.341 -3.421 1.00 97.75 590 ALA A N 1
ATOM 4413 C CA . ALA A 1 590 ? -8.357 -9.289 -3.069 1.00 97.75 590 ALA A CA 1
ATOM 4414 C C . ALA A 1 590 ? -9.747 -9.854 -2.732 1.00 97.75 590 ALA A C 1
ATOM 4416 O O . ALA A 1 590 ? -10.306 -9.545 -1.677 1.00 97.75 590 ALA A O 1
ATOM 4417 N N . ASN A 1 591 ? -10.287 -10.741 -3.579 1.00 95.75 591 ASN A N 1
ATOM 4418 C CA . ASN A 1 591 ? -11.678 -11.187 -3.454 1.00 95.75 591 ASN A CA 1
ATOM 4419 C C . ASN A 1 591 ? -11.966 -11.885 -2.123 1.00 95.75 591 ASN A C 1
ATOM 4421 O O . ASN A 1 591 ? -13.068 -11.755 -1.597 1.00 95.75 591 ASN A O 1
ATOM 4425 N N . ARG A 1 592 ? -11.000 -12.618 -1.556 1.00 94.94 592 ARG A N 1
ATOM 4426 C CA . ARG A 1 592 ? -11.218 -13.343 -0.298 1.00 94.94 592 ARG A CA 1
ATOM 4427 C C . ARG A 1 592 ? -11.342 -12.399 0.899 1.00 94.94 592 ARG A C 1
ATOM 4429 O O . ARG A 1 592 ? -12.139 -12.670 1.790 1.00 94.94 592 ARG A O 1
ATOM 4436 N N . ILE A 1 593 ? -10.618 -11.278 0.888 1.00 98.44 593 ILE A N 1
ATOM 4437 C CA . ILE A 1 593 ? -10.787 -10.198 1.869 1.00 98.44 593 ILE A CA 1
ATOM 4438 C C . ILE A 1 593 ? -12.176 -9.583 1.687 1.00 98.44 593 ILE A C 1
ATOM 4440 O O . ILE A 1 593 ? -12.927 -9.490 2.653 1.00 98.44 593 ILE A O 1
ATOM 4444 N N . SER A 1 594 ? -12.556 -9.240 0.450 1.00 97.25 594 SER A N 1
ATOM 4445 C CA . SER A 1 594 ? -13.874 -8.653 0.177 1.00 97.25 594 SER A CA 1
ATOM 4446 C C . SER A 1 594 ? -15.026 -9.542 0.644 1.00 97.25 594 SER A C 1
ATOM 4448 O O . SER A 1 594 ? -15.950 -9.059 1.288 1.00 97.25 594 SER A O 1
ATOM 4450 N N . GLN A 1 595 ? -14.937 -10.845 0.367 1.00 93.50 595 GLN A N 1
ATOM 4451 C CA . GLN A 1 595 ? -15.918 -11.846 0.789 1.00 93.50 595 GLN A CA 1
ATOM 4452 C C . GLN A 1 595 ? -15.983 -11.990 2.309 1.00 93.50 595 GLN A C 1
ATOM 4454 O O . GLN A 1 595 ? -17.071 -12.111 2.858 1.00 93.50 595 GLN A O 1
ATOM 4459 N N . PHE A 1 596 ? -14.835 -11.995 2.990 1.00 94.56 596 PHE A N 1
ATOM 4460 C CA . PHE A 1 596 ? -14.798 -12.197 4.435 1.00 94.56 596 PHE A CA 1
ATOM 4461 C C . PHE A 1 596 ? -15.372 -11.006 5.214 1.00 94.56 596 PHE A C 1
ATOM 4463 O O . PHE A 1 596 ? -16.115 -11.209 6.170 1.00 94.56 596 PHE A O 1
ATOM 4470 N N . PHE A 1 597 ? -15.048 -9.777 4.802 1.00 92.06 597 PHE A N 1
ATOM 4471 C CA . PHE A 1 597 ? -15.577 -8.560 5.431 1.00 92.06 597 PHE A CA 1
ATOM 4472 C C . PHE A 1 597 ? -16.961 -8.146 4.907 1.00 92.06 597 PHE A C 1
ATOM 4474 O O . PHE A 1 597 ? -17.502 -7.163 5.401 1.00 92.06 597 PHE A O 1
ATOM 4481 N N . ASP A 1 598 ? -17.511 -8.859 3.917 1.00 90.25 598 ASP A N 1
ATOM 4482 C CA . ASP A 1 598 ? -18.768 -8.523 3.232 1.00 90.25 598 ASP A CA 1
ATOM 4483 C C . ASP A 1 598 ? -18.790 -7.078 2.696 1.00 90.25 598 ASP A C 1
ATOM 4485 O O . ASP A 1 598 ? -19.697 -6.292 2.958 1.00 90.25 598 ASP A O 1
ATOM 4489 N N . VAL A 1 599 ? -17.736 -6.687 1.973 1.00 94.00 599 VAL A N 1
ATOM 4490 C CA . VAL A 1 599 ? -17.599 -5.327 1.423 1.00 94.00 599 VAL A CA 1
ATOM 4491 C C . VAL A 1 599 ? -17.865 -5.295 -0.080 1.00 94.00 599 VAL A C 1
ATOM 4493 O O . VAL A 1 599 ? -17.451 -6.185 -0.824 1.00 94.00 599 VAL A O 1
ATOM 4496 N N . HIS A 1 600 ? -18.515 -4.225 -0.544 1.00 90.69 600 HIS A N 1
ATOM 4497 C CA . HIS A 1 600 ? -19.018 -4.091 -1.919 1.00 90.69 600 HIS A CA 1
ATOM 4498 C C . HIS A 1 600 ? -18.328 -2.989 -2.741 1.00 90.69 600 HIS A C 1
ATOM 4500 O O . HIS A 1 600 ? -18.863 -2.542 -3.755 1.00 90.69 600 HIS A O 1
ATOM 4506 N N . GLY A 1 601 ? -17.161 -2.499 -2.307 1.00 94.06 601 GLY A N 1
ATOM 4507 C CA . GLY A 1 601 ? -16.326 -1.626 -3.138 1.00 94.06 601 GLY A CA 1
ATOM 4508 C C . GLY A 1 601 ? -15.557 -2.400 -4.223 1.00 94.06 601 GLY A C 1
ATOM 4509 O O . GLY A 1 601 ? -15.679 -3.622 -4.320 1.00 94.06 601 GLY A O 1
ATOM 4510 N N . PRO A 1 602 ? -14.731 -1.713 -5.039 1.00 95.75 602 PRO A N 1
ATOM 4511 C CA . PRO A 1 602 ? -13.870 -2.375 -6.020 1.00 95.75 602 PRO A CA 1
ATOM 4512 C C . PRO A 1 602 ? -12.972 -3.425 -5.355 1.00 95.75 602 PRO A C 1
ATOM 4514 O O . PRO A 1 602 ? -12.377 -3.127 -4.326 1.00 95.75 602 PRO A O 1
ATOM 4517 N N . SER A 1 603 ? -12.847 -4.619 -5.939 1.00 97.81 603 SER A N 1
ATOM 4518 C CA . SER A 1 603 ? -11.931 -5.669 -5.471 1.00 97.81 603 SER A CA 1
ATOM 4519 C C . SER A 1 603 ? -10.954 -6.010 -6.589 1.00 97.81 603 SER A C 1
ATOM 4521 O O . SER A 1 603 ? -11.339 -6.584 -7.608 1.00 97.81 603 SER A O 1
ATOM 4523 N N . ILE A 1 604 ? -9.712 -5.545 -6.458 1.00 96.81 604 ILE A N 1
ATOM 4524 C CA . ILE A 1 604 ? -8.740 -5.513 -7.552 1.00 96.81 604 ILE A CA 1
ATOM 4525 C C . ILE A 1 604 ? -7.417 -6.098 -7.085 1.00 96.81 604 ILE A C 1
ATOM 4527 O O . ILE A 1 604 ? -6.848 -5.686 -6.076 1.00 96.81 604 ILE A O 1
ATOM 4531 N N . THR A 1 605 ? -6.897 -7.025 -7.879 1.00 97.62 605 THR A N 1
ATOM 4532 C CA . THR A 1 605 ? -5.513 -7.482 -7.796 1.00 97.62 605 THR A CA 1
ATOM 4533 C C . THR A 1 605 ? -4.748 -6.935 -8.996 1.00 97.62 605 THR A C 1
ATOM 4535 O O . THR A 1 605 ? -5.223 -7.056 -10.124 1.00 97.62 605 THR A O 1
ATOM 4538 N N . VAL A 1 606 ? -3.583 -6.329 -8.762 1.00 95.69 606 VAL A N 1
ATOM 4539 C CA . VAL A 1 606 ? -2.740 -5.728 -9.807 1.00 95.69 606 VAL A CA 1
ATOM 4540 C C . VAL A 1 606 ? -1.324 -6.287 -9.747 1.00 95.69 606 VAL A C 1
ATOM 4542 O O . VAL A 1 606 ? -0.759 -6.433 -8.665 1.00 95.69 606 VAL A O 1
ATOM 4545 N N . ASP A 1 607 ? -0.761 -6.581 -10.916 1.00 95.44 607 ASP A N 1
ATOM 4546 C CA . ASP A 1 607 ? 0.625 -7.010 -11.075 1.00 95.44 607 ASP A CA 1
ATOM 4547 C C . ASP A 1 607 ? 1.359 -6.053 -12.021 1.00 95.44 607 ASP A C 1
ATOM 4549 O O . ASP A 1 607 ? 1.105 -6.000 -13.225 1.00 95.44 607 ASP A O 1
ATOM 4553 N N . THR A 1 608 ? 2.249 -5.258 -11.442 1.00 94.69 608 THR A N 1
ATOM 4554 C CA . THR A 1 608 ? 3.211 -4.391 -12.124 1.00 94.69 608 THR A CA 1
ATOM 4555 C C . THR A 1 608 ? 4.629 -4.704 -11.629 1.00 94.69 608 THR A C 1
ATOM 4557 O O . THR A 1 608 ? 5.472 -3.807 -11.472 1.00 94.69 608 THR A O 1
ATOM 4560 N N . ALA A 1 609 ? 4.896 -5.992 -11.371 1.00 93.31 609 ALA A N 1
ATOM 4561 C CA . ALA A 1 609 ? 6.127 -6.508 -10.779 1.00 93.31 609 ALA A CA 1
ATOM 4562 C C . ALA A 1 609 ? 6.456 -5.805 -9.446 1.00 93.31 609 ALA A C 1
ATOM 4564 O O . ALA A 1 609 ? 5.602 -5.647 -8.581 1.00 93.31 609 ALA A O 1
ATOM 4565 N N . CYS A 1 610 ? 7.688 -5.335 -9.249 1.00 95.19 610 CYS A N 1
ATOM 4566 C CA . CYS A 1 610 ? 8.122 -4.724 -7.987 1.00 95.19 610 CYS A CA 1
ATOM 4567 C C . CYS A 1 610 ? 7.354 -3.439 -7.595 1.00 95.19 610 CYS A C 1
ATOM 4569 O O . CYS A 1 610 ? 7.439 -2.988 -6.450 1.00 95.19 610 CYS A O 1
ATOM 4571 N N . SER A 1 611 ? 6.596 -2.835 -8.520 1.00 97.06 611 SER A N 1
ATOM 4572 C CA . SER A 1 611 ? 5.773 -1.645 -8.257 1.00 97.06 611 SER A CA 1
ATOM 4573 C C . SER A 1 611 ? 4.322 -1.949 -7.847 1.00 97.06 611 SER A C 1
ATOM 4575 O O . SER A 1 611 ? 3.627 -1.024 -7.418 1.00 97.06 611 SER A O 1
ATOM 4577 N N . SER A 1 612 ? 3.886 -3.220 -7.876 1.00 98.06 612 SER A N 1
ATOM 4578 C CA . SER A 1 612 ? 2.486 -3.646 -7.668 1.00 98.06 612 SER A CA 1
ATOM 4579 C C . SER A 1 612 ? 1.819 -3.018 -6.450 1.00 98.06 612 SER A C 1
ATOM 4581 O O . SER A 1 612 ? 0.730 -2.458 -6.560 1.00 98.06 612 SER A O 1
ATOM 4583 N N . ALA A 1 613 ? 2.480 -3.062 -5.292 1.00 98.25 613 ALA A N 1
ATOM 4584 C CA . ALA A 1 613 ? 1.983 -2.496 -4.040 1.00 98.25 613 ALA A CA 1
ATOM 4585 C C . ALA A 1 613 ? 1.614 -1.001 -4.137 1.00 98.25 613 ALA A C 1
ATOM 4587 O O . ALA A 1 613 ? 0.550 -0.592 -3.670 1.00 98.25 613 ALA A O 1
ATOM 4588 N N . LEU A 1 614 ? 2.473 -0.173 -4.745 1.00 98.62 614 LEU A N 1
ATOM 4589 C CA . LEU A 1 614 ? 2.208 1.266 -4.875 1.00 98.62 614 LEU A CA 1
ATOM 4590 C C . LEU A 1 614 ? 1.286 1.583 -6.054 1.00 98.62 614 LEU A C 1
ATOM 4592 O O . LEU A 1 614 ? 0.539 2.556 -5.992 1.00 98.62 614 LEU A O 1
ATOM 4596 N N . THR A 1 615 ? 1.264 0.752 -7.098 1.00 98.62 615 THR A N 1
ATOM 4597 C CA . THR A 1 615 ? 0.228 0.851 -8.133 1.00 98.62 615 THR A CA 1
ATOM 4598 C C . THR A 1 615 ? -1.158 0.572 -7.541 1.00 98.62 615 THR A C 1
ATOM 4600 O O . THR A 1 615 ? -2.088 1.337 -7.794 1.00 98.62 615 THR A O 1
ATOM 4603 N N . ALA A 1 616 ? -1.299 -0.455 -6.693 1.00 98.62 616 ALA A N 1
ATOM 4604 C CA . ALA A 1 616 ? -2.539 -0.743 -5.967 1.00 98.62 616 ALA A CA 1
ATOM 4605 C C . ALA A 1 616 ? -2.963 0.434 -5.072 1.00 98.62 616 ALA A C 1
ATOM 4607 O O . ALA A 1 616 ? -4.139 0.795 -5.044 1.00 98.62 616 ALA A O 1
ATOM 4608 N N . LEU A 1 617 ? -1.999 1.075 -4.400 1.00 98.81 617 LEU A N 1
ATOM 4609 C CA . LEU A 1 617 ? -2.236 2.293 -3.626 1.00 98.81 617 LEU A CA 1
ATOM 4610 C C . LEU A 1 617 ? -2.770 3.436 -4.500 1.00 98.81 617 LEU A C 1
ATOM 4612 O O . LEU A 1 617 ? -3.751 4.070 -4.123 1.00 98.81 617 LEU A O 1
ATOM 4616 N N . GLY A 1 618 ? -2.168 3.682 -5.667 1.00 98.19 618 GLY A N 1
ATOM 4617 C CA . GLY A 1 618 ? -2.632 4.711 -6.603 1.00 98.19 618 GLY A CA 1
ATOM 4618 C C . GLY A 1 618 ? -4.073 4.484 -7.060 1.00 98.19 618 GLY A C 1
ATOM 4619 O O . GLY A 1 618 ? -4.884 5.407 -7.016 1.00 98.19 618 GLY A O 1
ATOM 4620 N N . LEU A 1 619 ? -4.429 3.236 -7.389 1.00 98.25 619 LEU A N 1
ATOM 4621 C CA . LEU A 1 619 ? -5.807 2.863 -7.733 1.00 98.25 619 LEU A CA 1
ATOM 4622 C C . LEU A 1 619 ? -6.781 3.098 -6.568 1.00 98.25 619 LEU A C 1
ATOM 4624 O O . LEU A 1 619 ? -7.898 3.569 -6.783 1.00 98.25 619 LEU A O 1
ATOM 4628 N N . ALA A 1 620 ? -6.361 2.810 -5.334 1.00 98.56 620 ALA A N 1
ATOM 4629 C CA . ALA A 1 620 ? -7.167 3.062 -4.144 1.00 98.56 620 ALA A CA 1
ATOM 4630 C C . ALA A 1 620 ? -7.368 4.563 -3.882 1.00 98.56 620 ALA A C 1
ATOM 4632 O O . ALA A 1 620 ? -8.478 4.986 -3.558 1.00 98.56 620 ALA A O 1
ATOM 4633 N N . VAL A 1 621 ? -6.322 5.378 -4.057 1.00 98.12 621 VAL A N 1
ATOM 4634 C CA . VAL A 1 621 ? -6.392 6.844 -3.937 1.00 98.12 621 VAL A CA 1
ATOM 4635 C C . VAL A 1 621 ? -7.355 7.423 -4.973 1.00 98.12 621 VAL A C 1
ATOM 4637 O O . VAL A 1 621 ? -8.236 8.204 -4.613 1.00 98.12 621 VAL A O 1
ATOM 4640 N N . ASP A 1 622 ? -7.265 6.987 -6.231 1.00 95.38 622 ASP A N 1
ATOM 4641 C CA . ASP A 1 622 ? -8.202 7.389 -7.286 1.00 95.38 622 ASP A CA 1
ATOM 4642 C C . ASP A 1 622 ? -9.649 6.961 -6.970 1.00 95.38 622 ASP A C 1
ATOM 4644 O O . ASP A 1 622 ? -10.593 7.735 -7.166 1.00 95.38 622 ASP A O 1
ATOM 4648 N N . ALA A 1 623 ? -9.854 5.753 -6.437 1.00 95.19 623 ALA A N 1
ATOM 4649 C CA . ALA A 1 623 ? -11.178 5.263 -6.049 1.00 95.19 623 ALA A CA 1
ATOM 4650 C C . ALA A 1 623 ? -11.788 6.058 -4.879 1.00 95.19 623 ALA A C 1
ATOM 4652 O O . ALA A 1 623 ? -12.994 6.314 -4.873 1.00 95.19 623 ALA A O 1
ATOM 4653 N N . LEU A 1 624 ? -10.966 6.497 -3.921 1.00 96.19 624 LEU A N 1
ATOM 4654 C CA . LEU A 1 624 ? -11.392 7.349 -2.808 1.00 96.19 624 LEU A CA 1
ATOM 4655 C C . LEU A 1 624 ? -11.705 8.778 -3.266 1.00 96.19 624 LEU A C 1
ATOM 4657 O O . LEU A 1 624 ? -12.755 9.309 -2.898 1.00 96.19 624 LEU A O 1
ATOM 4661 N N . ARG A 1 625 ? -10.841 9.390 -4.090 1.00 93.56 625 ARG A N 1
ATOM 4662 C CA . ARG A 1 625 ? -11.040 10.748 -4.638 1.00 93.56 625 ARG A CA 1
ATOM 4663 C C . ARG A 1 625 ? -12.252 10.825 -5.571 1.00 93.56 625 ARG A C 1
ATOM 4665 O O . ARG A 1 625 ? -12.991 11.799 -5.544 1.00 93.56 625 ARG A O 1
ATOM 4672 N N . SER A 1 626 ? -12.505 9.777 -6.358 1.00 88.75 626 SER A N 1
ATOM 4673 C CA . SER A 1 626 ? -13.695 9.688 -7.226 1.00 88.75 626 SER A CA 1
ATOM 4674 C C . SER A 1 626 ? -14.988 9.336 -6.482 1.00 88.75 626 SER A C 1
ATOM 4676 O O . SER A 1 626 ? -16.064 9.372 -7.073 1.00 88.75 626 SER A O 1
ATOM 4678 N N . GLY A 1 627 ? -14.904 8.951 -5.205 1.00 89.56 627 GLY A N 1
ATOM 4679 C CA . GLY A 1 627 ? -16.056 8.494 -4.429 1.00 89.56 627 GLY A CA 1
ATOM 4680 C C . GLY A 1 627 ? -16.551 7.086 -4.786 1.00 89.56 627 GLY A C 1
ATOM 4681 O O . GLY A 1 627 ? -17.593 6.677 -4.267 1.00 89.56 627 GLY A O 1
ATOM 4682 N N . SER A 1 628 ? -15.810 6.328 -5.606 1.00 87.69 628 SER A N 1
ATOM 4683 C CA . SER A 1 628 ? -16.107 4.927 -5.954 1.00 87.69 628 SER A CA 1
ATOM 4684 C C . SER A 1 628 ? -16.119 4.016 -4.720 1.00 87.69 628 SER A C 1
ATOM 4686 O O . SER A 1 628 ? -16.904 3.070 -4.646 1.00 87.69 628 SER A O 1
ATOM 4688 N N . CYS A 1 629 ? -15.308 4.338 -3.711 1.00 92.81 629 CYS A N 1
ATOM 4689 C CA . CYS A 1 629 ? -15.367 3.745 -2.377 1.00 92.81 629 CYS A CA 1
ATOM 4690 C C . CYS A 1 629 ? -15.334 4.823 -1.278 1.00 92.81 629 CYS A C 1
ATOM 4692 O O . CYS A 1 629 ? -14.961 5.976 -1.510 1.00 92.81 629 CYS A O 1
ATOM 4694 N N . ALA A 1 630 ? -15.784 4.458 -0.076 1.00 92.00 630 ALA A N 1
ATOM 4695 C CA . ALA A 1 630 ? -15.756 5.331 1.106 1.00 92.00 630 ALA A CA 1
ATOM 4696 C C . ALA A 1 630 ? -14.513 5.098 1.979 1.00 92.00 630 ALA A C 1
ATOM 4698 O O . ALA A 1 630 ? -14.036 6.009 2.649 1.00 92.00 630 ALA A O 1
ATOM 4699 N N . SER A 1 631 ? -13.989 3.875 1.953 1.00 97.81 631 SER A N 1
ATOM 4700 C CA . SER A 1 631 ? -12.706 3.502 2.540 1.00 97.81 631 SER A CA 1
ATOM 4701 C C . SER A 1 631 ? -12.028 2.465 1.642 1.00 97.81 631 SER A C 1
ATOM 4703 O O . SER A 1 631 ? -12.673 1.900 0.749 1.00 97.81 631 SER A O 1
ATOM 4705 N N . ALA A 1 632 ? -10.732 2.237 1.828 1.00 98.81 632 ALA A N 1
ATOM 4706 C CA . ALA A 1 632 ? -9.992 1.244 1.058 1.00 98.81 632 ALA A CA 1
ATOM 4707 C C . ALA A 1 632 ? -9.042 0.435 1.942 1.00 98.81 632 ALA A C 1
ATOM 4709 O O . ALA A 1 632 ? -8.327 0.997 2.768 1.00 98.81 632 ALA A O 1
ATOM 4710 N N . ILE A 1 633 ? -9.009 -0.877 1.724 1.00 98.94 633 ILE A N 1
ATOM 4711 C CA . ILE A 1 633 ? -7.974 -1.783 2.214 1.00 98.94 633 ILE A CA 1
ATOM 4712 C C . ILE A 1 633 ? -6.968 -1.957 1.078 1.00 98.94 633 ILE A C 1
ATOM 4714 O O . ILE A 1 633 ? -7.325 -2.414 -0.008 1.00 98.94 633 ILE A O 1
ATOM 4718 N N . VAL A 1 634 ? -5.715 -1.588 1.318 1.00 98.94 634 VAL A N 1
ATOM 4719 C CA . VAL A 1 634 ? -4.621 -1.729 0.353 1.00 98.94 634 VAL A CA 1
ATOM 4720 C C . VAL A 1 634 ? -3.586 -2.665 0.938 1.00 98.94 634 VAL A C 1
ATOM 4722 O O . VAL A 1 634 ? -3.155 -2.460 2.066 1.00 98.94 634 VAL A O 1
ATOM 4725 N N . GLY A 1 635 ? -3.179 -3.692 0.207 1.00 98.69 635 GLY A N 1
ATOM 4726 C CA . GLY A 1 635 ? -2.260 -4.688 0.743 1.00 98.69 635 GLY A CA 1
ATOM 4727 C C . GLY A 1 635 ? -1.356 -5.300 -0.305 1.00 98.69 635 GLY A C 1
ATOM 4728 O O . GLY A 1 635 ? -1.587 -5.172 -1.503 1.00 98.69 635 GLY A O 1
ATOM 4729 N N . ALA A 1 636 ? -0.313 -5.971 0.153 1.00 98.38 636 ALA A N 1
ATOM 4730 C CA . ALA A 1 636 ? 0.514 -6.834 -0.673 1.00 98.38 636 ALA A CA 1
ATOM 4731 C C . ALA A 1 636 ? 1.243 -7.833 0.226 1.00 98.38 636 ALA A C 1
ATOM 4733 O O . ALA A 1 636 ? 1.586 -7.523 1.370 1.00 98.38 636 ALA A O 1
ATOM 4734 N N . ALA A 1 637 ? 1.473 -9.029 -0.300 1.00 97.94 637 ALA A N 1
ATOM 4735 C CA . ALA A 1 637 ? 2.244 -10.074 0.351 1.00 97.94 637 ALA A CA 1
ATOM 4736 C C . ALA A 1 637 ? 3.225 -10.675 -0.651 1.00 97.94 637 ALA A C 1
ATOM 4738 O O . ALA A 1 637 ? 2.984 -10.635 -1.854 1.00 97.94 637 ALA A O 1
ATOM 4739 N N . HIS A 1 638 ? 4.326 -11.211 -0.145 1.00 97.06 638 HIS A N 1
ATOM 4740 C CA . HIS A 1 638 ? 5.286 -11.977 -0.917 1.00 97.06 638 HIS A CA 1
ATOM 4741 C C . HIS A 1 638 ? 5.833 -13.114 -0.053 1.00 97.06 638 HIS A C 1
ATOM 4743 O O . HIS A 1 638 ? 6.223 -12.902 1.098 1.00 97.06 638 HIS A O 1
ATOM 4749 N N . THR A 1 639 ? 5.846 -14.324 -0.603 1.00 94.81 639 THR A N 1
ATOM 4750 C CA . THR A 1 639 ? 6.358 -15.527 0.065 1.00 94.81 639 THR A CA 1
ATOM 4751 C C . THR A 1 639 ? 7.129 -16.377 -0.925 1.00 94.81 639 THR A C 1
ATOM 4753 O O . THR A 1 639 ? 6.695 -16.531 -2.065 1.00 94.81 639 THR A O 1
ATOM 4756 N N . ILE A 1 640 ? 8.220 -16.981 -0.474 1.00 92.12 640 ILE A N 1
ATOM 4757 C CA . ILE A 1 640 ? 9.123 -17.785 -1.288 1.00 92.12 640 ILE A CA 1
ATOM 4758 C C . ILE A 1 640 ? 8.757 -19.253 -1.070 1.00 92.12 640 ILE A C 1
ATOM 4760 O O . ILE A 1 640 ? 9.092 -19.860 -0.053 1.00 92.12 640 ILE A O 1
ATOM 4764 N N . CYS A 1 641 ? 8.029 -19.830 -2.026 1.00 89.44 641 CYS A N 1
ATOM 4765 C CA . CYS A 1 641 ? 7.508 -21.201 -1.906 1.00 89.44 641 CYS A CA 1
ATOM 4766 C C . CYS A 1 641 ? 8.153 -22.190 -2.886 1.00 89.44 641 CYS A C 1
ATOM 4768 O O . CYS A 1 641 ? 7.883 -23.396 -2.791 1.00 89.44 641 CYS A O 1
ATOM 4770 N N . ASN A 1 642 ? 8.979 -21.703 -3.822 1.00 84.44 642 ASN A N 1
ATOM 4771 C CA . ASN A 1 642 ? 9.714 -22.527 -4.775 1.00 84.44 642 ASN A CA 1
ATOM 4772 C C . ASN A 1 642 ? 11.065 -21.910 -5.197 1.00 84.44 642 ASN A C 1
ATOM 4774 O O . ASN A 1 642 ? 11.373 -20.752 -4.913 1.00 84.44 642 ASN A O 1
ATOM 4778 N N . SER A 1 643 ? 11.892 -22.721 -5.864 1.00 84.44 643 SER A N 1
ATOM 4779 C CA . SER A 1 643 ? 13.248 -22.350 -6.278 1.00 84.44 643 SER A CA 1
ATOM 4780 C C . SER A 1 643 ? 13.325 -21.674 -7.649 1.00 84.44 643 SER A C 1
ATOM 4782 O O . SER A 1 643 ? 14.372 -21.106 -7.961 1.00 84.44 643 SER A O 1
ATOM 4784 N N . PHE A 1 644 ? 12.259 -21.700 -8.458 1.00 84.75 644 PHE A N 1
ATOM 4785 C CA . PHE A 1 644 ? 12.289 -21.271 -9.860 1.00 84.75 644 PHE A CA 1
ATOM 4786 C C . PHE A 1 644 ? 12.757 -19.820 -9.995 1.00 84.75 644 PHE A C 1
ATOM 4788 O O . PHE A 1 644 ? 13.759 -19.556 -10.662 1.00 84.75 644 PHE A O 1
ATOM 4795 N N . ASN A 1 645 ? 12.092 -18.896 -9.295 1.00 86.06 645 ASN A N 1
ATOM 4796 C CA . ASN A 1 645 ? 12.419 -17.470 -9.354 1.00 86.06 645 ASN A CA 1
ATOM 4797 C C . ASN A 1 645 ? 13.810 -17.174 -8.786 1.00 86.06 645 ASN A C 1
ATOM 4799 O O . ASN A 1 645 ? 14.561 -16.402 -9.374 1.00 86.06 645 ASN A O 1
ATOM 4803 N N . ALA A 1 646 ? 14.212 -17.850 -7.704 1.00 85.38 646 ALA A N 1
ATOM 4804 C CA . ALA A 1 646 ? 15.565 -17.712 -7.172 1.00 85.38 646 ALA A CA 1
ATOM 4805 C C . ALA A 1 646 ? 16.621 -18.115 -8.220 1.00 85.38 646 ALA A C 1
ATOM 4807 O O . ALA A 1 646 ? 17.554 -17.358 -8.485 1.00 85.38 646 ALA A O 1
ATOM 4808 N N . THR A 1 647 ? 16.458 -19.269 -8.874 1.00 84.31 647 THR A N 1
ATOM 4809 C CA . THR A 1 647 ? 17.372 -19.727 -9.931 1.00 84.31 647 THR A CA 1
ATOM 4810 C C . THR A 1 647 ? 17.359 -18.800 -11.149 1.00 84.31 647 THR A C 1
ATOM 4812 O O . THR A 1 647 ? 18.426 -18.483 -11.679 1.00 84.31 647 THR A O 1
ATOM 4815 N N . ALA A 1 648 ? 16.183 -18.352 -11.595 1.00 85.12 648 ALA A N 1
ATOM 4816 C CA . ALA A 1 648 ? 16.044 -17.459 -12.742 1.00 85.12 648 ALA A CA 1
ATOM 4817 C C . ALA A 1 648 ? 16.725 -16.105 -12.490 1.00 85.12 648 ALA A C 1
ATOM 4819 O O . ALA A 1 648 ? 17.518 -15.654 -13.316 1.00 85.12 648 ALA A O 1
ATOM 4820 N N . TYR A 1 649 ? 16.494 -15.500 -11.323 1.00 88.06 649 TYR A N 1
ATOM 4821 C CA . TYR A 1 649 ? 17.080 -14.211 -10.960 1.00 88.06 649 TYR A CA 1
ATOM 4822 C C . TYR A 1 649 ? 18.598 -14.289 -10.754 1.00 88.06 649 TYR A C 1
ATOM 4824 O O . TYR A 1 649 ? 19.304 -13.370 -11.168 1.00 88.06 649 TYR A O 1
ATOM 4832 N N . TYR A 1 650 ? 19.136 -15.387 -10.204 1.00 85.88 650 TYR A N 1
ATOM 4833 C CA . TYR A 1 650 ? 20.592 -15.589 -10.167 1.00 85.88 650 TYR A CA 1
ATOM 4834 C C . TYR A 1 650 ? 21.194 -15.676 -11.571 1.00 85.88 650 TYR A C 1
ATOM 4836 O O . TYR A 1 650 ? 22.189 -15.014 -11.855 1.00 85.88 650 TYR A O 1
ATOM 4844 N N . ARG A 1 651 ? 20.589 -16.465 -12.470 1.00 84.25 651 ARG A N 1
ATOM 4845 C CA . ARG A 1 651 ? 21.068 -16.599 -13.859 1.00 84.25 651 ARG A CA 1
ATOM 4846 C C . ARG A 1 651 ? 20.979 -15.289 -14.639 1.00 84.25 651 ARG A C 1
ATOM 4848 O O . ARG A 1 651 ? 21.796 -15.062 -15.523 1.00 84.25 651 ARG A O 1
ATOM 4855 N N . ALA A 1 652 ? 20.018 -14.437 -14.295 1.00 83.00 652 ALA A N 1
ATOM 4856 C CA . ALA A 1 652 ? 19.877 -13.098 -14.852 1.00 83.00 652 ALA A CA 1
ATOM 4857 C C . ALA A 1 652 ? 20.798 -12.049 -14.191 1.00 83.00 652 ALA A C 1
ATOM 4859 O O . ALA A 1 652 ? 20.768 -10.889 -14.591 1.00 83.00 652 ALA A O 1
ATOM 4860 N N . GLY A 1 653 ? 21.599 -12.424 -13.183 1.00 85.50 653 GLY A N 1
ATOM 4861 C CA . GLY A 1 653 ? 22.506 -11.511 -12.478 1.00 85.50 653 GLY A CA 1
ATOM 4862 C C . GLY A 1 653 ? 21.802 -10.473 -11.597 1.00 85.50 653 GLY A C 1
ATOM 4863 O O . GLY A 1 653 ? 22.362 -9.413 -11.340 1.00 85.50 653 GLY A O 1
ATOM 4864 N N . MET A 1 654 ? 20.565 -10.744 -11.168 1.00 88.56 654 MET A N 1
ATOM 4865 C CA . MET A 1 654 ? 19.749 -9.812 -10.377 1.00 88.56 654 MET A CA 1
ATOM 4866 C C . MET A 1 654 ? 19.959 -9.961 -8.865 1.00 88.56 654 MET A C 1
ATOM 4868 O O . MET A 1 654 ? 19.805 -8.991 -8.121 1.00 88.56 654 MET A O 1
ATOM 4872 N N . LEU A 1 655 ? 20.283 -11.175 -8.410 1.00 90.75 655 LEU A N 1
ATOM 4873 C CA . LEU A 1 655 ? 20.501 -11.471 -6.995 1.00 90.75 655 LEU A CA 1
ATOM 4874 C C . LEU A 1 655 ? 21.958 -11.261 -6.602 1.00 90.75 655 LEU A C 1
ATOM 4876 O O . LEU A 1 655 ? 22.858 -11.643 -7.348 1.00 90.75 655 LEU A O 1
ATOM 4880 N N . SER A 1 656 ? 22.161 -10.735 -5.395 1.00 91.06 656 SER A N 1
ATOM 4881 C CA . SER A 1 656 ? 23.482 -10.604 -4.778 1.00 91.06 656 SER A CA 1
ATOM 4882 C C . SER A 1 656 ? 24.156 -11.982 -4.665 1.00 91.06 656 SER A C 1
ATOM 4884 O O . SER A 1 656 ? 23.617 -12.864 -3.982 1.00 91.06 656 SER A O 1
ATOM 4886 N N . PRO A 1 657 ? 25.332 -12.201 -5.283 1.00 87.00 657 PRO A N 1
ATOM 4887 C CA . PRO A 1 657 ? 26.097 -13.437 -5.110 1.00 87.00 657 PRO A CA 1
ATOM 4888 C C . PRO A 1 657 ? 26.606 -13.631 -3.676 1.00 87.00 657 PRO A C 1
ATOM 4890 O O . PRO A 1 657 ? 26.828 -14.765 -3.253 1.00 87.00 657 PRO A O 1
ATOM 4893 N N . THR A 1 658 ? 26.798 -12.528 -2.944 1.00 85.19 658 THR A N 1
ATOM 4894 C CA . THR A 1 658 ? 27.250 -12.511 -1.544 1.00 85.19 658 THR A CA 1
ATOM 4895 C C . THR A 1 658 ? 26.092 -12.589 -0.544 1.00 85.19 658 THR A C 1
ATOM 4897 O O . THR A 1 658 ? 26.279 -12.971 0.613 1.00 85.19 658 THR A O 1
ATOM 4900 N N . GLY A 1 659 ? 24.879 -12.231 -0.976 1.00 87.00 659 GLY A N 1
ATOM 4901 C CA . GLY A 1 659 ? 23.702 -12.139 -0.118 1.00 87.00 659 GLY A CA 1
ATOM 4902 C C . GLY A 1 659 ? 23.777 -10.990 0.894 1.00 87.00 659 GLY A C 1
ATOM 4903 O O . GLY A 1 659 ? 23.106 -11.048 1.926 1.00 87.00 659 GLY A O 1
ATOM 4904 N N . THR A 1 660 ? 24.627 -9.988 0.644 1.00 83.44 660 THR A N 1
ATOM 4905 C CA . THR A 1 660 ? 24.887 -8.856 1.555 1.00 83.44 660 THR A CA 1
ATOM 4906 C C . THR A 1 660 ? 24.815 -7.486 0.892 1.00 83.44 660 THR A C 1
ATOM 4908 O O . THR A 1 660 ? 25.058 -6.500 1.577 1.00 83.44 660 THR A O 1
ATOM 4911 N N . GLY A 1 661 ? 24.492 -7.407 -0.403 1.00 83.12 661 GLY A N 1
ATOM 4912 C CA . GLY A 1 661 ? 24.406 -6.135 -1.120 1.00 83.12 661 GLY A CA 1
ATOM 4913 C C . GLY A 1 661 ? 23.480 -5.129 -0.424 1.00 83.12 661 GLY A C 1
ATOM 4914 O O . GLY A 1 661 ? 22.305 -5.415 -0.180 1.00 83.12 661 GLY A O 1
ATOM 4915 N N . THR A 1 662 ? 24.014 -3.942 -0.130 1.00 91.44 662 THR A N 1
ATOM 4916 C CA . THR A 1 662 ? 23.280 -2.818 0.470 1.00 91.44 662 THR A CA 1
ATOM 4917 C C . THR A 1 662 ? 23.032 -1.736 -0.578 1.00 91.44 662 THR A C 1
ATOM 4919 O O . THR A 1 662 ? 23.905 -1.427 -1.389 1.00 91.44 662 THR A O 1
ATOM 4922 N N . ALA A 1 663 ? 21.835 -1.145 -0.565 1.00 93.19 663 ALA A N 1
ATOM 4923 C CA . ALA A 1 663 ? 21.472 -0.078 -1.492 1.00 93.19 663 ALA A CA 1
ATOM 4924 C C . ALA A 1 663 ? 22.430 1.117 -1.373 1.00 93.19 663 ALA A C 1
ATOM 4926 O O . ALA A 1 663 ? 22.706 1.582 -0.267 1.00 93.19 663 ALA A O 1
ATOM 4927 N N . PHE A 1 664 ? 22.895 1.622 -2.516 1.00 94.69 664 PHE A N 1
ATOM 4928 C CA . PHE A 1 664 ? 23.807 2.762 -2.665 1.00 94.69 664 PHE A CA 1
ATOM 4929 C C . PHE A 1 664 ? 25.204 2.585 -2.055 1.00 94.69 664 PHE A C 1
ATOM 4931 O O . PHE A 1 664 ? 26.005 3.518 -2.115 1.00 94.69 664 PHE A O 1
ATOM 4938 N N . ASP A 1 665 ? 25.520 1.411 -1.509 1.00 94.56 665 ASP A N 1
ATOM 4939 C CA . ASP A 1 665 ? 26.852 1.081 -1.011 1.00 94.56 665 ASP A CA 1
ATOM 4940 C C . ASP A 1 665 ? 27.779 0.648 -2.159 1.00 94.56 665 ASP A C 1
ATOM 4942 O O . ASP A 1 665 ? 27.341 0.093 -3.171 1.00 94.56 665 ASP A O 1
ATOM 4946 N N . ASP A 1 666 ? 29.079 0.888 -2.019 1.00 92.44 666 ASP A N 1
ATOM 4947 C CA . ASP A 1 666 ? 30.099 0.479 -2.996 1.00 92.44 666 ASP A CA 1
ATOM 4948 C C . ASP A 1 666 ? 30.135 -1.034 -3.258 1.00 92.44 666 ASP A C 1
ATOM 4950 O O . ASP A 1 666 ? 30.536 -1.467 -4.339 1.00 92.44 666 ASP A O 1
ATOM 4954 N N . SER A 1 667 ? 29.681 -1.834 -2.292 1.00 88.88 667 SER A N 1
ATOM 4955 C CA . SER A 1 667 ? 29.559 -3.290 -2.390 1.00 88.88 667 SER A CA 1
ATOM 4956 C C . SER A 1 667 ? 28.273 -3.781 -3.068 1.00 88.88 667 SER A C 1
ATOM 4958 O O . SER A 1 667 ? 28.071 -4.991 -3.160 1.00 88.88 667 SER A O 1
ATOM 4960 N N . CYS A 1 668 ? 27.403 -2.887 -3.553 1.00 90.19 668 CYS A N 1
ATOM 4961 C CA . CYS A 1 668 ? 26.146 -3.276 -4.194 1.00 90.19 668 CYS A CA 1
ATOM 4962 C C . CYS A 1 668 ? 26.376 -4.205 -5.410 1.00 90.19 668 CYS A C 1
ATOM 4964 O O . CYS A 1 668 ? 27.061 -3.859 -6.376 1.00 90.19 668 CYS A O 1
ATOM 4966 N N . ASP A 1 669 ? 25.814 -5.415 -5.358 1.00 90.75 669 ASP A N 1
ATOM 4967 C CA . ASP A 1 669 ? 26.064 -6.507 -6.309 1.00 90.75 669 ASP A CA 1
ATOM 4968 C C . ASP A 1 669 ? 24.787 -7.270 -6.721 1.00 90.75 669 ASP A C 1
ATOM 4970 O O . ASP A 1 669 ? 24.865 -8.299 -7.389 1.00 90.75 669 ASP A O 1
ATOM 4974 N N . GLY A 1 670 ? 23.611 -6.752 -6.362 1.00 92.25 670 GLY A N 1
ATOM 4975 C CA . GLY A 1 670 ? 22.298 -7.357 -6.584 1.00 92.25 670 GLY A CA 1
ATOM 4976 C C . GLY A 1 670 ? 21.423 -7.296 -5.331 1.00 92.25 670 GLY A C 1
ATOM 4977 O O . GLY A 1 670 ? 21.895 -6.989 -4.238 1.00 92.25 670 GLY A O 1
ATOM 4978 N N . PHE A 1 671 ? 20.135 -7.618 -5.464 1.00 93.19 671 PHE A N 1
ATOM 4979 C CA . PHE A 1 671 ? 19.230 -7.631 -4.310 1.00 93.19 671 PHE A CA 1
ATOM 4980 C C . PHE A 1 671 ? 19.208 -8.990 -3.598 1.00 93.19 671 PHE A C 1
ATOM 4982 O O . PHE A 1 671 ? 19.494 -10.038 -4.178 1.00 93.19 671 PHE A O 1
ATOM 4989 N N . VAL A 1 672 ? 18.804 -8.978 -2.329 1.00 93.81 672 VAL A N 1
ATOM 4990 C CA . VAL A 1 672 ? 18.465 -10.173 -1.539 1.00 93.81 672 VAL A CA 1
ATOM 4991 C C . VAL A 1 672 ? 16.946 -10.325 -1.531 1.00 93.81 672 VAL A C 1
ATOM 4993 O O . VAL A 1 672 ? 16.250 -9.344 -1.284 1.00 93.81 672 VAL A O 1
ATOM 4996 N N . ARG A 1 673 ? 16.398 -11.517 -1.802 1.00 94.19 673 ARG A N 1
ATOM 4997 C CA . ARG A 1 673 ? 14.934 -11.729 -1.768 1.00 94.19 673 ARG A CA 1
ATOM 4998 C C . ARG A 1 673 ? 14.405 -11.639 -0.335 1.00 94.19 673 ARG A C 1
ATOM 5000 O O . ARG A 1 673 ? 15.080 -12.065 0.601 1.00 94.19 673 ARG A O 1
ATOM 5007 N N . GLY A 1 674 ? 13.193 -11.117 -0.168 1.00 94.75 674 GLY A N 1
ATOM 5008 C CA . GLY A 1 674 ? 12.528 -11.018 1.131 1.00 94.75 674 GLY A CA 1
ATOM 5009 C C . GLY A 1 674 ? 11.092 -11.522 1.099 1.00 94.75 674 GLY A C 1
ATOM 5010 O O . GLY A 1 674 ? 10.409 -11.396 0.087 1.00 94.75 674 GLY A O 1
ATOM 5011 N N . GLU A 1 675 ? 10.621 -12.075 2.207 1.00 95.94 675 GLU A N 1
ATOM 5012 C CA . GLU A 1 675 ? 9.217 -12.412 2.446 1.00 95.94 675 GLU A CA 1
ATOM 5013 C C . GLU A 1 675 ? 8.545 -11.351 3.310 1.00 95.94 675 GLU A C 1
ATOM 5015 O O . GLU A 1 675 ? 9.206 -10.583 4.003 1.00 95.94 675 GLU A O 1
ATOM 5020 N N . GLY A 1 676 ? 7.219 -11.326 3.309 1.00 97.31 676 GLY A N 1
ATOM 5021 C CA . GLY A 1 676 ? 6.455 -10.489 4.218 1.00 97.31 676 GLY A CA 1
ATOM 5022 C C . GLY A 1 676 ? 5.171 -9.973 3.607 1.00 97.31 676 GLY A C 1
ATOM 5023 O O . GLY A 1 676 ? 4.859 -10.216 2.442 1.00 97.31 676 GLY A O 1
ATOM 5024 N N . ALA A 1 677 ? 4.413 -9.246 4.414 1.00 98.25 677 ALA A N 1
ATOM 5025 C CA . ALA A 1 677 ? 3.171 -8.637 3.987 1.00 98.25 677 ALA A CA 1
ATOM 5026 C C . ALA A 1 677 ? 2.892 -7.348 4.762 1.00 98.25 677 ALA A C 1
ATOM 5028 O O . ALA A 1 677 ? 3.240 -7.219 5.941 1.00 98.25 677 ALA A O 1
ATOM 5029 N N . VAL A 1 678 ? 2.245 -6.403 4.086 1.00 98.69 678 VAL A N 1
ATOM 5030 C CA . VAL A 1 678 ? 1.782 -5.132 4.652 1.00 98.69 678 VAL A CA 1
ATOM 5031 C C . VAL A 1 678 ? 0.362 -4.883 4.162 1.00 98.69 678 VAL A C 1
ATOM 5033 O O . VAL A 1 678 ? 0.073 -5.068 2.979 1.00 98.69 678 VAL A O 1
ATOM 5036 N N . VAL A 1 679 ? -0.518 -4.461 5.069 1.00 98.88 679 VAL A N 1
ATOM 5037 C CA . VAL A 1 679 ? -1.884 -4.027 4.762 1.00 98.88 679 VAL A CA 1
ATOM 5038 C C . VAL A 1 679 ? -2.145 -2.678 5.426 1.00 98.88 679 VAL A C 1
ATOM 5040 O O . VAL A 1 679 ? -1.770 -2.457 6.574 1.00 98.88 679 VAL A O 1
ATOM 5043 N N . CYS A 1 680 ? -2.794 -1.782 4.696 1.00 98.81 680 CYS A N 1
ATOM 5044 C CA . CYS A 1 680 ? -3.127 -0.416 5.064 1.00 98.81 680 CYS A CA 1
ATOM 5045 C C . CYS A 1 680 ? -4.635 -0.184 4.909 1.00 98.81 680 CYS A C 1
ATOM 5047 O O . CYS A 1 680 ? -5.256 -0.710 3.987 1.00 98.81 680 CYS A O 1
ATOM 5049 N N . VAL A 1 681 ? -5.212 0.648 5.774 1.00 98.88 681 VAL A N 1
ATOM 5050 C CA . VAL A 1 681 ? -6.599 1.120 5.683 1.00 98.88 681 VAL A CA 1
ATOM 5051 C C . VAL A 1 681 ? -6.589 2.620 5.432 1.00 98.88 681 VAL A C 1
ATOM 5053 O O . VAL A 1 681 ? -5.914 3.367 6.145 1.00 98.88 681 VAL A O 1
ATOM 5056 N N . LEU A 1 682 ? -7.332 3.052 4.417 1.00 98.81 682 LEU A N 1
ATOM 5057 C CA . LEU A 1 682 ? -7.338 4.418 3.910 1.00 98.81 682 LEU A CA 1
ATOM 5058 C C . LEU A 1 682 ? -8.746 5.017 3.902 1.00 98.81 682 LEU A C 1
ATOM 5060 O O . LEU A 1 682 ? -9.724 4.335 3.582 1.00 98.81 682 LEU A O 1
ATOM 5064 N N . LYS A 1 683 ? -8.829 6.322 4.161 1.00 97.94 683 LYS A N 1
ATOM 5065 C CA . LYS A 1 683 ? -10.016 7.166 3.943 1.00 97.94 683 LYS A CA 1
ATOM 5066 C C . LYS A 1 683 ? -9.585 8.523 3.402 1.00 97.94 683 LYS A C 1
ATOM 5068 O O . LYS A 1 683 ? -8.428 8.908 3.555 1.00 97.94 683 LYS A O 1
ATOM 5073 N N . ARG A 1 684 ? -10.508 9.301 2.829 1.00 97.31 684 ARG A N 1
ATOM 5074 C CA . ARG A 1 684 ? -10.253 10.742 2.664 1.00 97.31 684 ARG A CA 1
ATOM 5075 C C . ARG A 1 684 ? -9.982 11.348 4.042 1.00 97.31 684 ARG A C 1
ATOM 5077 O O . ARG A 1 684 ? -10.657 10.994 5.008 1.00 97.31 684 ARG A O 1
ATOM 5084 N N . LEU A 1 685 ? -9.015 12.257 4.140 1.00 96.00 685 LEU A N 1
ATOM 5085 C CA . LEU A 1 685 ? -8.615 12.855 5.416 1.00 96.00 685 LEU A CA 1
ATOM 5086 C C . LEU A 1 685 ? -9.802 13.521 6.121 1.00 96.00 685 LEU A C 1
ATOM 5088 O O . LEU A 1 685 ? -9.979 13.335 7.319 1.00 96.00 685 LEU A O 1
ATOM 5092 N N . ALA A 1 686 ? -10.662 14.218 5.376 1.00 93.69 686 ALA A N 1
ATOM 5093 C CA . ALA A 1 686 ? -11.874 14.822 5.923 1.00 93.69 686 ALA A CA 1
ATOM 5094 C C . ALA A 1 686 ? -12.813 13.790 6.581 1.00 93.69 686 ALA A C 1
ATOM 5096 O O . ALA A 1 686 ? -13.341 14.045 7.662 1.00 93.69 686 ALA A O 1
ATOM 5097 N N . ASP A 1 687 ? -12.978 12.611 5.973 1.00 94.00 687 ASP A N 1
ATOM 5098 C CA . ASP A 1 687 ? -13.801 11.535 6.536 1.00 94.00 687 ASP A CA 1
ATOM 5099 C C . ASP A 1 687 ? -13.149 10.916 7.773 1.00 94.00 687 ASP A C 1
ATOM 5101 O O . ASP A 1 687 ? -13.825 10.721 8.776 1.00 94.00 687 ASP A O 1
ATOM 5105 N N . ALA A 1 688 ? -11.836 10.669 7.736 1.00 93.44 688 ALA A N 1
ATOM 5106 C CA . ALA A 1 688 ? -11.095 10.163 8.891 1.00 93.44 688 ALA A CA 1
ATOM 5107 C C . ALA A 1 688 ? -11.208 11.111 10.098 1.00 93.44 688 ALA A C 1
ATOM 5109 O O . ALA A 1 688 ? -11.458 10.682 11.223 1.00 93.44 688 ALA A O 1
ATOM 5110 N N . LEU A 1 689 ? -11.086 12.421 9.857 1.00 90.38 689 LEU A N 1
ATOM 5111 C CA . LEU A 1 689 ? -11.219 13.442 10.894 1.00 90.38 689 LEU A CA 1
ATOM 5112 C C . LEU A 1 689 ? -12.650 13.549 11.431 1.00 90.38 689 LEU A C 1
ATOM 5114 O O . LEU A 1 689 ? -12.823 13.718 12.639 1.00 90.38 689 LEU A O 1
ATOM 5118 N N . ARG A 1 690 ? -13.662 13.444 10.559 1.00 88.31 690 ARG A N 1
ATOM 5119 C CA . ARG A 1 690 ? -15.079 13.405 10.955 1.00 88.31 690 ARG A CA 1
ATOM 5120 C C . ARG A 1 690 ? -15.372 12.187 11.827 1.00 88.31 690 ARG A C 1
ATOM 5122 O O . ARG A 1 690 ? -16.047 12.317 12.843 1.00 88.31 690 ARG A O 1
ATOM 5129 N N . ASP A 1 691 ? -14.860 11.026 11.434 1.00 86.88 691 ASP A N 1
ATOM 5130 C CA . ASP A 1 691 ? -15.153 9.744 12.077 1.00 86.88 691 ASP A CA 1
ATOM 5131 C C . ASP A 1 691 ? -14.320 9.521 13.356 1.00 86.88 691 ASP A C 1
ATOM 5133 O O . ASP A 1 691 ? -14.544 8.545 14.078 1.00 86.88 691 ASP A O 1
ATOM 5137 N N . GLY A 1 692 ? -13.382 10.429 13.658 1.00 86.06 692 GLY A N 1
ATOM 5138 C CA . GLY A 1 692 ? -12.497 10.347 14.821 1.00 86.06 692 GLY A CA 1
ATOM 5139 C C . GLY A 1 692 ? -11.446 9.243 14.703 1.00 86.06 692 GLY A C 1
ATOM 5140 O O . GLY A 1 692 ? -11.000 8.707 15.722 1.00 86.06 692 GLY A O 1
ATOM 5141 N N . ASP A 1 693 ? -11.080 8.879 13.474 1.00 91.19 693 ASP A N 1
ATOM 5142 C CA . ASP A 1 693 ? -10.115 7.821 13.202 1.00 91.19 693 ASP A CA 1
ATOM 5143 C C . ASP A 1 693 ? -8.691 8.250 13.597 1.00 91.19 693 ASP A C 1
ATOM 5145 O O . ASP A 1 693 ? -8.330 9.432 13.487 1.00 91.19 693 ASP A O 1
ATOM 5149 N N . PRO A 1 694 ? -7.846 7.308 14.055 1.00 91.38 694 PRO A N 1
ATOM 5150 C CA . PRO A 1 694 ? -6.418 7.564 14.150 1.00 91.38 694 PRO A CA 1
ATOM 5151 C C . PRO A 1 694 ? -5.862 7.873 12.754 1.00 91.38 694 PRO A C 1
ATOM 5153 O O . PRO A 1 694 ? -6.308 7.311 11.760 1.00 91.38 694 PRO A O 1
ATOM 5156 N N . VAL A 1 695 ? -4.875 8.766 12.673 1.00 93.88 695 VAL A N 1
ATOM 5157 C CA . VAL A 1 695 ? -4.165 9.073 11.423 1.00 93.88 695 VAL A CA 1
ATOM 5158 C C . VAL A 1 695 ? -2.685 8.815 11.664 1.00 93.88 695 VAL A C 1
ATOM 5160 O O . VAL A 1 695 ? -2.061 9.491 12.478 1.00 93.88 695 VAL A O 1
ATOM 5163 N N . ILE A 1 696 ? -2.134 7.813 10.980 1.00 94.94 696 ILE A N 1
ATOM 5164 C CA . ILE A 1 696 ? -0.710 7.457 11.053 1.00 94.94 696 ILE A CA 1
ATOM 5165 C C . ILE A 1 696 ? 0.102 8.464 10.233 1.00 94.94 696 ILE A C 1
ATOM 5167 O O . ILE A 1 696 ? 1.094 9.011 10.710 1.00 94.94 696 ILE A O 1
ATOM 5171 N N . ALA A 1 697 ? -0.348 8.712 9.003 1.00 97.12 697 ALA A N 1
ATOM 5172 C CA . ALA A 1 697 ? 0.229 9.651 8.049 1.00 97.12 697 ALA A CA 1
ATOM 5173 C C . ALA A 1 697 ? -0.823 10.032 6.993 1.00 97.12 697 ALA A C 1
ATOM 5175 O O . ALA A 1 697 ? -1.900 9.431 6.924 1.00 97.12 697 ALA A O 1
ATOM 5176 N N . THR A 1 698 ? -0.496 10.999 6.145 1.00 97.81 698 THR A N 1
ATOM 5177 C CA . THR A 1 698 ? -1.347 11.442 5.037 1.00 97.81 698 THR A CA 1
ATOM 5178 C C . THR A 1 698 ? -0.634 11.205 3.708 1.00 97.81 698 THR A C 1
ATOM 5180 O O . THR A 1 698 ? 0.540 11.517 3.563 1.00 97.81 698 THR A O 1
ATOM 5183 N N . ILE A 1 699 ? -1.333 10.670 2.714 1.00 98.38 699 ILE A N 1
ATOM 5184 C CA . ILE A 1 699 ? -0.871 10.565 1.330 1.00 98.38 699 ILE A CA 1
ATOM 5185 C C . ILE A 1 699 ? -1.307 11.834 0.601 1.00 98.38 699 ILE A C 1
ATOM 5187 O O . ILE A 1 699 ? -2.504 12.131 0.508 1.00 98.38 699 ILE A O 1
ATOM 5191 N N . ARG A 1 700 ? -0.325 12.587 0.105 1.00 96.19 700 ARG A N 1
ATOM 5192 C CA . ARG A 1 700 ? -0.523 13.898 -0.522 1.00 96.19 700 ARG A CA 1
ATOM 5193 C C . ARG A 1 700 ? -0.528 13.854 -2.033 1.00 96.19 700 ARG A C 1
ATOM 5195 O O . ARG A 1 700 ? -1.345 14.540 -2.634 1.00 96.19 700 ARG A O 1
ATOM 5202 N N . GLY A 1 701 ? 0.332 13.034 -2.621 1.00 95.94 701 GLY A N 1
ATOM 5203 C CA . GLY A 1 701 ? 0.385 12.864 -4.065 1.00 95.94 701 GLY A CA 1
ATOM 5204 C C . GLY A 1 701 ? 0.775 11.453 -4.453 1.00 95.94 701 GLY A C 1
ATOM 5205 O O . GLY A 1 701 ? 1.563 10.813 -3.752 1.00 95.94 701 GLY A O 1
ATOM 5206 N N . VAL A 1 702 ? 0.224 10.963 -5.559 1.00 97.25 702 VAL A N 1
ATOM 5207 C CA . VAL A 1 702 ? 0.601 9.672 -6.147 1.00 97.25 702 VAL A CA 1
ATOM 5208 C C . VAL A 1 702 ? 0.722 9.816 -7.657 1.00 97.25 702 VAL A C 1
ATOM 5210 O O . VAL A 1 702 ? -0.139 10.403 -8.304 1.00 97.25 702 VAL A O 1
ATOM 5213 N N . ALA A 1 703 ? 1.767 9.232 -8.235 1.00 97.81 703 ALA A N 1
ATOM 5214 C CA . ALA A 1 703 ? 1.889 9.087 -9.679 1.00 97.81 703 ALA A CA 1
ATOM 5215 C C . ALA A 1 703 ? 2.290 7.660 -10.049 1.00 97.81 703 ALA A C 1
ATOM 5217 O O . ALA A 1 703 ? 3.027 6.995 -9.320 1.00 97.81 703 ALA A O 1
ATOM 5218 N N . VAL A 1 704 ? 1.822 7.215 -11.214 1.00 97.25 704 VAL A N 1
ATOM 5219 C CA . VAL A 1 704 ? 2.227 5.965 -11.864 1.00 97.25 704 VAL A CA 1
ATOM 5220 C C . VAL A 1 704 ? 2.528 6.271 -13.329 1.00 97.25 704 VAL A C 1
ATOM 5222 O O . VAL A 1 704 ? 1.776 7.004 -13.974 1.00 97.25 704 VAL A O 1
ATOM 5225 N N . ASN A 1 705 ? 3.622 5.733 -13.867 1.00 97.00 705 ASN A N 1
ATOM 5226 C CA . ASN A 1 705 ? 3.952 5.834 -15.291 1.00 97.00 705 ASN A CA 1
ATOM 5227 C C . ASN A 1 705 ? 4.672 4.574 -15.801 1.00 97.00 705 ASN A C 1
ATOM 5229 O O . ASN A 1 705 ? 4.783 3.581 -15.084 1.00 97.00 705 ASN A O 1
ATOM 5233 N N . HIS A 1 706 ? 5.144 4.614 -17.049 1.00 95.62 706 HIS A N 1
ATOM 5234 C CA . HIS A 1 706 ? 5.946 3.549 -17.643 1.00 95.62 706 HIS A CA 1
ATOM 5235 C C . HIS A 1 706 ? 7.233 4.102 -18.257 1.00 95.62 706 HIS A C 1
ATOM 5237 O O . HIS A 1 706 ? 7.242 5.197 -18.820 1.00 95.62 706 HIS A O 1
ATOM 5243 N N . GLY A 1 707 ? 8.299 3.305 -18.234 1.00 87.88 707 GLY A N 1
ATOM 5244 C CA . GLY A 1 707 ? 9.603 3.627 -18.813 1.00 87.88 707 GLY A CA 1
ATOM 5245 C C . GLY A 1 707 ? 9.649 3.742 -20.342 1.00 87.88 707 GLY A C 1
ATOM 5246 O O . GLY A 1 707 ? 10.693 4.075 -20.888 1.00 87.88 707 GLY A O 1
ATOM 5247 N N . GLY A 1 708 ? 8.549 3.485 -21.055 1.00 88.81 708 GLY A N 1
ATOM 5248 C CA . GLY A 1 708 ? 8.524 3.465 -22.524 1.00 88.81 708 GLY A CA 1
ATOM 5249 C C . GLY A 1 708 ? 9.620 2.580 -23.142 1.00 88.81 708 GLY A C 1
ATOM 5250 O O . GLY A 1 708 ? 9.914 1.500 -22.634 1.00 88.81 708 GLY A O 1
ATOM 5251 N N . ARG A 1 709 ? 10.225 3.037 -24.248 1.00 78.56 709 ARG A N 1
ATOM 5252 C CA . ARG A 1 709 ? 11.370 2.360 -24.875 1.00 78.56 709 ARG A CA 1
ATOM 5253 C C . ARG A 1 709 ? 12.642 2.644 -24.069 1.00 78.56 709 ARG A C 1
ATOM 5255 O O . ARG A 1 709 ? 13.113 3.778 -24.063 1.00 78.56 709 ARG A O 1
ATOM 5262 N N . ALA A 1 710 ? 13.182 1.615 -23.420 1.00 78.00 710 ALA A N 1
ATOM 5263 C CA . ALA A 1 710 ? 14.415 1.665 -22.633 1.00 78.00 710 ALA A CA 1
ATOM 5264 C C . ALA A 1 710 ? 15.531 0.823 -23.279 1.00 78.00 710 ALA A C 1
ATOM 5266 O O . ALA A 1 710 ? 15.336 0.215 -24.333 1.00 78.00 710 ALA A O 1
ATOM 5267 N N . ALA A 1 711 ? 16.707 0.797 -22.649 1.00 66.62 711 ALA A N 1
ATOM 5268 C CA . ALA A 1 711 ? 17.883 0.084 -23.146 1.00 66.62 711 ALA A CA 1
ATOM 5269 C C . ALA A 1 711 ? 17.777 -1.432 -23.179 1.00 66.62 711 ALA A C 1
ATOM 5271 O O . ALA A 1 711 ? 18.584 -2.050 -23.846 1.00 66.62 711 ALA A O 1
ATOM 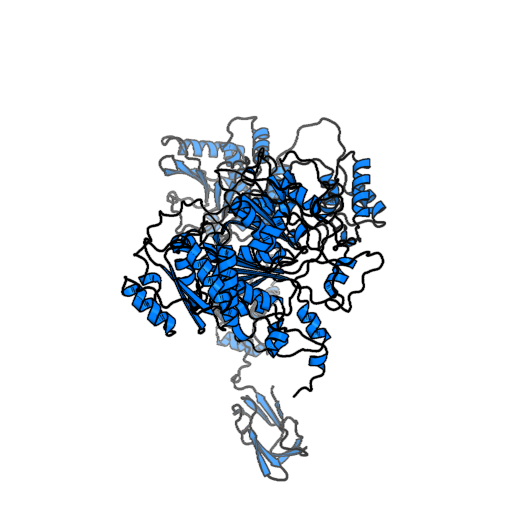5272 N N . GLY A 1 712 ? 16.779 -2.000 -22.523 1.00 71.50 712 GLY A N 1
ATOM 5273 C CA . GLY A 1 712 ? 16.426 -3.410 -22.546 1.00 71.50 712 GLY A CA 1
ATOM 5274 C C . GLY A 1 712 ? 15.055 -3.560 -21.899 1.00 71.50 712 GLY A C 1
ATOM 5275 O O . GLY A 1 712 ? 14.571 -2.628 -21.251 1.00 71.50 712 GLY A O 1
ATOM 5276 N N . ALA A 1 713 ? 14.418 -4.720 -22.055 1.00 68.62 713 ALA A N 1
ATOM 5277 C CA . ALA A 1 713 ? 13.068 -4.948 -21.524 1.00 68.62 713 ALA A CA 1
ATOM 5278 C C . ALA A 1 713 ? 12.978 -4.791 -19.992 1.00 68.62 713 ALA A C 1
ATOM 5280 O O . ALA A 1 713 ? 11.917 -4.459 -19.474 1.00 68.62 713 ALA A O 1
ATOM 5281 N N . ALA A 1 714 ? 14.097 -5.008 -19.291 1.00 77.06 714 ALA A N 1
ATOM 5282 C CA . ALA A 1 714 ? 14.223 -4.881 -17.841 1.00 77.06 714 ALA A CA 1
ATOM 5283 C C . ALA A 1 714 ? 15.052 -3.659 -17.391 1.00 77.06 714 ALA A C 1
ATOM 5285 O O . ALA A 1 714 ? 15.353 -3.513 -16.205 1.00 77.06 714 ALA A O 1
ATOM 5286 N N . ALA A 1 715 ? 15.484 -2.806 -18.328 1.00 78.94 715 ALA A N 1
ATOM 5287 C CA . ALA A 1 715 ? 16.339 -1.669 -18.009 1.00 78.94 715 ALA A CA 1
ATOM 5288 C C . ALA A 1 715 ? 15.496 -0.489 -17.489 1.00 78.94 715 ALA A C 1
ATOM 5290 O O . ALA A 1 715 ? 14.506 -0.121 -18.128 1.00 78.94 715 ALA A O 1
ATOM 5291 N N . PRO A 1 716 ? 15.884 0.153 -16.372 1.00 85.00 716 PRO A N 1
ATOM 5292 C CA . PRO A 1 716 ? 15.182 1.336 -15.885 1.00 85.00 716 PRO A CA 1
ATOM 5293 C C . PRO A 1 716 ? 15.327 2.514 -16.863 1.00 85.00 716 PRO A C 1
ATOM 5295 O O . PRO A 1 716 ? 16.339 2.642 -17.553 1.00 85.00 716 PRO A O 1
ATOM 5298 N N . ASN A 1 717 ? 14.319 3.397 -16.906 1.00 88.69 717 ASN A N 1
ATOM 5299 C CA . ASN A 1 717 ? 14.358 4.636 -17.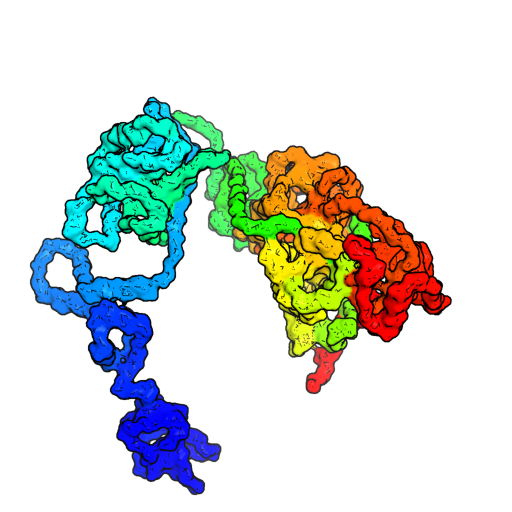690 1.00 88.69 717 ASN A CA 1
ATOM 5300 C C . ASN A 1 717 ? 14.440 5.870 -16.763 1.00 88.69 717 ASN A C 1
ATOM 5302 O O . ASN A 1 717 ? 13.427 6.249 -16.166 1.00 88.69 717 ASN A O 1
ATOM 5306 N N . PRO A 1 718 ? 15.603 6.536 -16.696 1.00 90.75 718 PRO A N 1
ATOM 5307 C CA . PRO A 1 718 ? 15.836 7.690 -15.833 1.00 90.75 718 PRO A CA 1
ATOM 5308 C C . PRO A 1 718 ? 14.889 8.868 -16.095 1.00 90.75 718 PRO A C 1
ATOM 5310 O O . PRO A 1 718 ? 14.326 9.452 -15.172 1.00 90.75 718 PRO A O 1
ATOM 5313 N N . ALA A 1 719 ? 14.631 9.190 -17.368 1.00 89.62 719 ALA A N 1
ATOM 5314 C CA . ALA A 1 719 ? 13.740 10.291 -17.731 1.00 89.62 719 ALA A CA 1
ATOM 5315 C C . ALA A 1 719 ? 12.296 10.024 -17.275 1.00 89.62 719 ALA A C 1
ATOM 5317 O O . ALA A 1 719 ? 11.607 10.936 -16.812 1.00 89.62 719 ALA A O 1
ATOM 5318 N N . ALA A 1 720 ? 11.852 8.765 -17.356 1.00 92.62 720 ALA A N 1
ATOM 5319 C CA . ALA A 1 720 ? 10.544 8.364 -16.853 1.00 92.62 720 ALA A CA 1
ATOM 5320 C C . ALA A 1 720 ? 10.475 8.439 -15.320 1.00 92.62 720 ALA A C 1
ATOM 5322 O O . ALA A 1 720 ? 9.475 8.923 -14.792 1.00 92.62 720 ALA A O 1
ATOM 5323 N N . GLN A 1 721 ? 11.528 8.034 -14.603 1.00 95.00 721 GLN A N 1
ATOM 5324 C CA . GLN A 1 721 ? 11.601 8.169 -13.142 1.00 95.00 721 GLN A CA 1
ATOM 5325 C C . GLN A 1 721 ? 11.590 9.645 -12.710 1.00 95.00 721 GLN A C 1
ATOM 5327 O O . GLN A 1 721 ? 10.829 10.025 -11.821 1.00 95.00 721 GLN A O 1
ATOM 5332 N N . THR A 1 722 ? 12.340 10.515 -13.391 1.00 95.56 722 THR A N 1
ATOM 5333 C CA . THR A 1 722 ? 12.304 11.967 -13.158 1.00 95.56 722 THR A CA 1
ATOM 5334 C C . THR A 1 722 ? 10.908 12.552 -13.386 1.00 95.56 722 THR A C 1
ATOM 5336 O O . THR A 1 722 ? 10.411 13.313 -12.552 1.00 95.56 722 THR A O 1
ATOM 5339 N N . ALA A 1 723 ? 10.253 12.198 -14.496 1.00 95.75 723 ALA A N 1
ATOM 5340 C CA . ALA A 1 723 ? 8.901 12.663 -14.800 1.00 95.75 723 ALA A CA 1
ATOM 5341 C C . ALA A 1 723 ? 7.873 12.170 -13.769 1.00 95.75 723 ALA A C 1
ATOM 5343 O O . ALA A 1 723 ? 6.981 12.923 -13.388 1.00 95.75 723 ALA A O 1
ATOM 5344 N N . LEU A 1 724 ? 8.025 10.934 -13.284 1.00 97.81 724 LEU A N 1
ATOM 5345 C CA . LEU A 1 724 ? 7.177 10.341 -12.251 1.00 97.81 724 LEU A CA 1
ATOM 5346 C C . LEU A 1 724 ? 7.244 11.123 -10.936 1.00 97.81 724 LEU A C 1
ATOM 5348 O O . LEU A 1 724 ? 6.204 11.489 -10.391 1.00 97.81 724 LEU A O 1
ATOM 5352 N N . ILE A 1 725 ? 8.456 11.400 -10.444 1.00 96.75 725 ILE A N 1
ATOM 5353 C CA . ILE A 1 725 ? 8.667 12.138 -9.189 1.00 96.75 725 ILE A CA 1
ATOM 5354 C C . ILE A 1 725 ? 8.052 13.538 -9.298 1.00 96.75 725 ILE A C 1
ATOM 5356 O O . ILE A 1 725 ? 7.309 13.967 -8.417 1.00 96.75 725 ILE A O 1
ATOM 5360 N N . ARG A 1 726 ? 8.294 14.237 -10.417 1.00 96.00 726 ARG A N 1
ATOM 5361 C CA . ARG A 1 726 ? 7.709 15.563 -10.672 1.00 96.00 726 ARG A CA 1
ATOM 5362 C C . ARG A 1 726 ? 6.184 15.523 -10.759 1.00 96.00 726 ARG A C 1
ATOM 5364 O O . ARG A 1 726 ? 5.536 16.427 -10.245 1.00 96.00 726 ARG A O 1
ATOM 5371 N N . ALA A 1 727 ? 5.609 14.486 -11.368 1.00 96.62 727 ALA A N 1
ATOM 5372 C CA . ALA A 1 727 ? 4.161 14.322 -11.454 1.00 96.62 727 ALA A CA 1
ATOM 5373 C C . ALA A 1 727 ? 3.521 14.100 -10.075 1.00 96.62 727 ALA A C 1
ATOM 5375 O O . ALA A 1 727 ? 2.487 14.691 -9.790 1.00 96.62 727 ALA A O 1
ATOM 5376 N N . ALA A 1 728 ? 4.144 13.307 -9.201 1.00 96.56 728 ALA A N 1
ATOM 5377 C CA . ALA A 1 728 ? 3.635 13.089 -7.847 1.00 96.56 728 ALA A CA 1
ATOM 5378 C C . ALA A 1 728 ? 3.770 14.336 -6.955 1.00 96.56 728 ALA A C 1
ATOM 5380 O O . ALA A 1 728 ? 2.881 14.617 -6.156 1.00 96.56 728 ALA A O 1
ATOM 5381 N N . LEU A 1 729 ? 4.851 15.109 -7.114 1.00 95.56 729 LEU A N 1
ATOM 5382 C CA . LEU A 1 729 ? 5.001 16.422 -6.477 1.00 95.56 729 LEU A CA 1
ATOM 5383 C C . LEU A 1 729 ? 3.925 17.407 -6.958 1.00 95.56 729 LEU A C 1
ATOM 5385 O O . LEU A 1 729 ? 3.326 18.102 -6.139 1.00 95.56 729 LEU A O 1
ATOM 5389 N N . ALA A 1 730 ? 3.632 17.416 -8.262 1.00 94.75 730 ALA A N 1
ATOM 5390 C CA . ALA A 1 730 ? 2.558 18.224 -8.832 1.00 94.75 730 ALA A CA 1
ATOM 5391 C C . ALA A 1 730 ? 1.173 17.802 -8.308 1.00 94.75 730 ALA A C 1
ATOM 5393 O O . ALA A 1 730 ? 0.411 18.670 -7.895 1.00 94.75 730 ALA A O 1
ATOM 5394 N N . ASP A 1 731 ? 0.877 16.497 -8.242 1.00 94.19 731 ASP A N 1
ATOM 5395 C CA . ASP A 1 731 ? -0.362 15.964 -7.640 1.00 94.19 731 ASP A CA 1
ATOM 5396 C C . ASP A 1 731 ? -0.491 16.346 -6.155 1.00 94.19 731 ASP A C 1
ATOM 5398 O O . ASP A 1 731 ? -1.588 16.588 -5.667 1.00 94.19 731 ASP A O 1
ATOM 5402 N N . ALA A 1 732 ? 0.633 16.460 -5.437 1.00 94.19 732 ALA A N 1
ATOM 5403 C CA . ALA A 1 732 ? 0.659 16.905 -4.044 1.00 94.19 732 ALA A CA 1
ATOM 5404 C C . ALA A 1 732 ? 0.540 18.431 -3.856 1.00 94.19 732 ALA A C 1
ATOM 5406 O O . ALA A 1 732 ? 0.349 18.888 -2.719 1.00 94.19 732 ALA A O 1
ATOM 5407 N N . GLY A 1 733 ? 0.700 19.215 -4.929 1.00 93.19 733 GLY A N 1
ATOM 5408 C CA . GLY A 1 733 ? 0.850 20.670 -4.868 1.00 93.19 733 GLY A CA 1
ATOM 5409 C C . GLY A 1 733 ? 2.130 21.114 -4.148 1.00 93.19 733 GLY A C 1
ATOM 5410 O O . GLY A 1 733 ? 2.117 22.125 -3.448 1.00 93.19 733 GLY A O 1
ATOM 5411 N N . LEU A 1 734 ? 3.218 20.342 -4.257 1.00 92.62 734 LEU A N 1
ATOM 5412 C CA . LEU A 1 734 ? 4.482 20.566 -3.545 1.00 92.62 734 LEU A CA 1
ATOM 5413 C C . LEU A 1 734 ? 5.659 20.752 -4.509 1.00 92.62 734 LEU A C 1
ATOM 5415 O O . LEU A 1 734 ? 5.674 20.233 -5.623 1.00 92.62 734 LEU A O 1
ATOM 5419 N N . SER A 1 735 ? 6.690 21.460 -4.051 1.00 90.94 735 SER A N 1
ATOM 5420 C CA . SER A 1 735 ? 7.999 21.497 -4.705 1.00 90.94 735 SER A CA 1
ATOM 5421 C C . SER A 1 735 ? 8.935 20.457 -4.089 1.00 90.94 735 SER A C 1
ATOM 5423 O O . SER A 1 735 ? 8.766 20.036 -2.946 1.00 90.94 735 SER A O 1
ATOM 5425 N N . GLY A 1 736 ? 9.985 20.068 -4.816 1.00 87.06 736 GLY A N 1
ATOM 5426 C CA . GLY A 1 736 ? 10.970 19.114 -4.294 1.00 87.06 736 GLY A CA 1
ATOM 5427 C C . GLY A 1 736 ? 11.702 19.591 -3.028 1.00 87.06 736 GLY A C 1
ATOM 5428 O O . GLY A 1 736 ? 12.142 18.763 -2.240 1.00 87.06 736 GLY A O 1
ATOM 5429 N N . SER A 1 737 ? 11.775 20.908 -2.782 1.00 89.81 737 SER A N 1
ATOM 5430 C CA . SER A 1 737 ? 12.335 21.491 -1.551 1.00 89.81 737 SER A CA 1
ATOM 5431 C C . SER A 1 737 ? 11.534 21.146 -0.297 1.00 89.81 737 SER A C 1
ATOM 5433 O O . SER A 1 737 ? 12.071 21.211 0.805 1.00 89.81 737 SER A O 1
ATOM 5435 N N . SER A 1 738 ? 10.258 20.780 -0.446 1.00 91.88 738 SER A N 1
ATOM 5436 C CA . SER A 1 738 ? 9.407 20.368 0.670 1.00 91.88 738 SER A CA 1
ATOM 5437 C C . SER A 1 738 ? 9.796 18.998 1.225 1.00 91.88 738 SER A C 1
ATOM 5439 O O . SER A 1 738 ? 9.471 18.695 2.369 1.00 91.88 738 SER A O 1
ATOM 5441 N N . LEU A 1 739 ? 10.486 18.161 0.442 1.00 94.38 739 LEU A N 1
ATOM 5442 C CA . LEU A 1 739 ? 10.889 16.828 0.878 1.00 94.38 739 LEU A CA 1
ATOM 5443 C C . LEU A 1 739 ? 12.066 16.910 1.849 1.00 94.38 739 LEU A C 1
ATOM 5445 O O . LEU A 1 739 ? 13.027 17.641 1.617 1.00 94.38 739 LEU A O 1
ATOM 5449 N N . GLY A 1 740 ? 12.014 16.119 2.919 1.00 94.81 740 GLY A N 1
ATOM 5450 C CA . GLY A 1 740 ? 13.149 15.932 3.830 1.00 94.81 740 GLY A CA 1
ATOM 5451 C C . GLY A 1 740 ? 13.649 14.497 3.931 1.00 94.81 740 GLY A C 1
ATOM 5452 O O . GLY A 1 740 ? 14.765 14.269 4.398 1.00 94.81 740 GLY A O 1
ATOM 5453 N N . TYR A 1 741 ? 12.868 13.541 3.431 1.00 97.50 741 TYR A N 1
ATOM 5454 C CA . TYR A 1 741 ? 13.259 12.143 3.332 1.00 97.50 741 TYR A CA 1
ATOM 5455 C C . TYR A 1 741 ? 12.766 11.532 2.020 1.00 97.50 741 TYR A C 1
ATOM 5457 O O . TYR A 1 741 ? 11.722 11.911 1.489 1.00 97.50 741 TYR A O 1
ATOM 5465 N N . LEU A 1 742 ? 13.512 10.571 1.503 1.00 97.25 742 LEU A N 1
ATOM 5466 C CA . LEU A 1 742 ? 13.130 9.759 0.371 1.00 97.25 742 LEU A CA 1
ATOM 5467 C C . LEU A 1 742 ? 13.445 8.295 0.675 1.00 97.25 742 LEU A C 1
ATOM 5469 O O . LEU A 1 742 ? 14.599 7.903 0.848 1.00 97.25 742 LEU A O 1
ATOM 5473 N N . GLU A 1 743 ? 12.394 7.492 0.699 1.00 98.44 743 GLU A N 1
ATOM 5474 C CA . GLU A 1 743 ? 12.478 6.042 0.693 1.00 98.44 743 GLU A CA 1
ATOM 5475 C C . GLU A 1 743 ? 12.653 5.582 -0.759 1.00 98.44 743 GLU A C 1
ATOM 5477 O O . GLU A 1 743 ? 11.718 5.590 -1.565 1.00 98.44 743 GLU A O 1
ATOM 5482 N N . ALA A 1 744 ? 13.884 5.237 -1.112 1.00 98.00 744 ALA A N 1
ATOM 5483 C CA . ALA A 1 744 ? 14.258 4.844 -2.457 1.00 98.00 744 ALA A CA 1
ATOM 5484 C C . ALA A 1 744 ? 13.810 3.416 -2.798 1.00 98.00 744 ALA A C 1
ATOM 5486 O O . ALA A 1 744 ? 13.618 2.555 -1.928 1.00 98.00 744 ALA A O 1
ATOM 5487 N N . HIS A 1 745 ? 13.740 3.127 -4.097 1.00 97.56 745 HIS A N 1
ATOM 5488 C CA . HIS A 1 745 ? 13.597 1.771 -4.586 1.00 97.56 745 HIS A CA 1
ATOM 5489 C C . HIS A 1 745 ? 14.822 0.938 -4.191 1.00 97.56 745 HIS A C 1
ATOM 5491 O O . HIS A 1 745 ? 14.620 -0.150 -3.665 1.00 97.56 745 HIS A O 1
ATOM 5497 N N . GLY A 1 746 ? 16.047 1.450 -4.340 1.00 94.81 746 GLY A N 1
ATOM 5498 C CA . GLY A 1 746 ? 17.254 0.977 -3.647 1.00 94.81 746 GLY A CA 1
ATOM 5499 C C . GLY A 1 746 ? 17.459 -0.534 -3.719 1.00 94.81 746 GLY A C 1
ATOM 5500 O O . GLY A 1 746 ? 17.359 -1.236 -2.713 1.00 94.81 746 GLY A O 1
ATOM 5501 N N . THR A 1 747 ? 17.697 -1.053 -4.920 1.00 91.94 747 THR A N 1
ATOM 5502 C CA . THR A 1 747 ? 17.817 -2.507 -5.157 1.00 91.94 747 THR A CA 1
ATOM 5503 C C . THR A 1 747 ? 19.202 -3.069 -4.880 1.00 91.94 747 THR A C 1
ATOM 5505 O O . THR A 1 747 ? 19.393 -4.267 -5.063 1.00 91.94 747 THR A O 1
ATOM 5508 N N . ALA A 1 748 ? 20.162 -2.241 -4.465 1.00 93.12 748 ALA A N 1
ATOM 5509 C CA . ALA A 1 748 ? 21.553 -2.655 -4.326 1.00 93.12 748 ALA A CA 1
ATOM 5510 C C . ALA A 1 748 ? 22.115 -3.212 -5.643 1.00 93.12 748 ALA A C 1
ATOM 5512 O O . ALA A 1 748 ? 22.958 -4.107 -5.632 1.00 93.12 748 ALA A O 1
ATOM 5513 N N . THR A 1 749 ? 21.651 -2.706 -6.792 1.00 90.50 749 THR A N 1
ATOM 5514 C CA . THR A 1 749 ? 22.155 -3.158 -8.093 1.00 90.50 749 THR A CA 1
ATOM 5515 C C . THR A 1 749 ? 23.206 -2.186 -8.632 1.00 90.50 749 THR A C 1
ATOM 5517 O O . THR A 1 749 ? 22.997 -0.970 -8.589 1.00 90.50 749 THR A O 1
ATOM 5520 N N . PRO A 1 750 ? 24.299 -2.685 -9.245 1.00 85.94 750 PRO A N 1
ATOM 5521 C CA . PRO A 1 750 ? 25.375 -1.828 -9.747 1.00 85.94 750 PRO A CA 1
ATOM 5522 C C . PRO A 1 750 ? 24.960 -0.831 -10.845 1.00 85.94 750 PRO A C 1
ATOM 5524 O O . PRO A 1 750 ? 25.741 0.071 -11.162 1.00 85.94 750 PRO A O 1
ATOM 5527 N N . LEU A 1 751 ? 23.791 -1.045 -11.465 1.00 84.81 751 LEU A N 1
ATOM 5528 C CA . LEU A 1 751 ? 23.205 -0.206 -12.514 1.00 84.81 751 LEU A CA 1
ATOM 5529 C C . LEU A 1 751 ? 21.983 0.582 -12.019 1.00 84.81 751 LEU A C 1
ATOM 5531 O O . LEU A 1 751 ? 21.867 1.766 -12.323 1.00 84.81 751 LEU A O 1
ATOM 5535 N N . GLY A 1 752 ? 21.071 -0.062 -11.283 1.00 90.06 752 GLY A N 1
ATOM 5536 C CA . GLY A 1 752 ? 19.810 0.554 -10.873 1.00 90.06 752 GLY A CA 1
ATOM 5537 C C . GLY A 1 752 ? 19.998 1.666 -9.848 1.00 90.06 752 GLY A C 1
ATOM 5538 O O . GLY A 1 752 ? 19.367 2.711 -9.982 1.00 90.06 752 GLY A O 1
ATOM 5539 N N . ASP A 1 753 ? 20.901 1.486 -8.882 1.00 93.69 753 ASP A N 1
ATOM 5540 C CA . ASP A 1 753 ? 21.119 2.468 -7.818 1.00 93.69 753 ASP A CA 1
ATOM 5541 C C . ASP A 1 753 ? 21.704 3.797 -8.355 1.00 93.69 753 ASP A C 1
ATOM 5543 O O . ASP A 1 753 ? 21.155 4.853 -8.026 1.00 93.69 753 ASP A O 1
ATOM 5547 N N . PRO A 1 754 ? 22.728 3.803 -9.242 1.00 91.88 754 PRO A N 1
ATOM 5548 C CA . PRO A 1 754 ? 23.149 5.027 -9.928 1.00 91.88 754 PRO A CA 1
ATOM 5549 C C . PRO A 1 754 ? 22.040 5.688 -10.756 1.00 91.88 754 PRO A C 1
ATOM 5551 O O . PRO A 1 754 ? 21.867 6.901 -10.681 1.00 91.88 754 PRO A O 1
ATOM 5554 N N . ILE A 1 755 ? 21.245 4.907 -11.498 1.00 91.06 755 ILE A N 1
ATOM 5555 C CA . ILE A 1 755 ? 20.144 5.443 -12.317 1.00 91.06 755 ILE A CA 1
ATOM 5556 C C . ILE A 1 755 ? 19.075 6.117 -11.453 1.00 91.06 755 ILE A C 1
ATOM 5558 O O . ILE A 1 755 ? 18.598 7.203 -11.791 1.00 91.06 755 ILE A O 1
ATOM 5562 N N . GLU A 1 756 ? 18.706 5.507 -10.330 1.00 94.88 756 GLU A N 1
ATOM 5563 C CA . GLU A 1 756 ? 17.758 6.104 -9.393 1.00 94.88 756 GLU A CA 1
ATOM 5564 C C . GLU A 1 756 ? 18.312 7.409 -8.799 1.00 94.88 756 GLU A C 1
ATOM 5566 O O . GLU A 1 756 ? 17.603 8.417 -8.757 1.00 94.88 756 GLU A O 1
ATOM 5571 N N . TRP A 1 757 ? 19.590 7.424 -8.409 1.00 93.62 757 TRP A N 1
ATOM 5572 C CA . TRP A 1 757 ? 20.264 8.611 -7.875 1.00 93.62 757 TRP A CA 1
ATOM 5573 C C . TRP A 1 757 ? 20.297 9.778 -8.874 1.00 93.62 757 TRP A C 1
ATOM 5575 O O . TRP A 1 757 ? 19.962 10.919 -8.534 1.00 93.62 757 TRP A O 1
ATOM 5585 N N . GLU A 1 758 ? 20.648 9.497 -10.130 1.00 91.31 758 GLU A N 1
ATOM 5586 C CA . GLU A 1 758 ? 20.635 10.475 -11.221 1.00 91.31 758 GLU A CA 1
ATOM 5587 C C . GLU A 1 758 ? 19.216 11.005 -11.480 1.00 91.31 758 GLU A C 1
ATOM 5589 O O . GLU A 1 758 ? 19.010 12.215 -11.611 1.00 91.31 758 GLU A O 1
ATOM 5594 N N . SER A 1 759 ? 18.217 10.119 -11.484 1.00 91.88 759 SER A N 1
ATOM 5595 C CA . SER A 1 759 ? 16.812 10.479 -11.718 1.00 91.88 759 SER A CA 1
ATOM 5596 C C . SER A 1 759 ? 16.252 11.385 -10.628 1.00 91.88 759 SER A C 1
ATOM 5598 O O . SER A 1 759 ? 15.523 12.336 -10.933 1.00 91.88 759 SER A O 1
ATOM 5600 N N . LEU A 1 760 ? 16.614 11.118 -9.370 1.00 91.88 760 LEU A N 1
ATOM 5601 C CA . LEU A 1 760 ? 16.283 11.952 -8.214 1.00 91.88 760 LEU A CA 1
ATOM 5602 C C . LEU A 1 760 ? 16.933 13.326 -8.318 1.00 91.88 760 LEU A C 1
ATOM 5604 O O . LEU A 1 760 ? 16.271 14.347 -8.142 1.00 91.88 760 LEU A O 1
ATOM 5608 N N . THR A 1 761 ? 18.211 13.361 -8.677 1.00 90.56 761 THR A N 1
ATOM 5609 C CA . THR A 1 761 ? 18.957 14.610 -8.850 1.00 90.56 761 THR A CA 1
ATOM 5610 C C . THR A 1 761 ? 18.347 15.459 -9.957 1.00 90.56 761 THR A C 1
ATOM 5612 O O . THR A 1 761 ? 18.116 16.653 -9.773 1.00 90.56 761 THR A O 1
ATOM 5615 N N . ALA A 1 762 ? 18.016 14.847 -11.094 1.00 90.44 762 ALA A N 1
ATOM 5616 C CA . ALA A 1 762 ? 17.358 15.523 -12.202 1.00 90.44 762 ALA A CA 1
ATOM 5617 C C . ALA A 1 762 ? 15.946 16.003 -11.826 1.00 90.44 762 ALA A C 1
ATOM 5619 O O . ALA A 1 762 ? 15.551 17.111 -12.201 1.00 90.44 762 ALA A O 1
ATOM 5620 N N . ALA A 1 763 ? 15.185 15.220 -11.055 1.00 90.69 763 ALA A N 1
ATOM 5621 C CA . ALA A 1 763 ? 13.865 15.623 -10.567 1.00 90.69 763 ALA A CA 1
ATOM 5622 C C . ALA A 1 763 ? 13.924 16.867 -9.676 1.00 90.69 763 ALA A C 1
ATOM 5624 O O . ALA A 1 763 ? 13.010 17.688 -9.737 1.00 90.69 763 ALA A O 1
ATOM 5625 N N . LEU A 1 764 ? 15.017 17.023 -8.928 1.00 87.56 764 LEU A N 1
ATOM 5626 C CA . LEU A 1 764 ? 15.233 18.075 -7.936 1.00 87.56 764 LEU A CA 1
ATOM 5627 C C . LEU A 1 764 ? 16.195 19.180 -8.409 1.00 87.56 764 LEU A C 1
ATOM 5629 O O . LEU A 1 764 ? 16.606 20.031 -7.620 1.00 87.56 764 LEU A O 1
ATOM 5633 N N . ALA A 1 765 ? 16.572 19.182 -9.688 1.00 84.81 765 ALA A N 1
ATOM 5634 C CA . ALA A 1 765 ? 17.498 20.162 -10.240 1.00 84.81 765 ALA A CA 1
ATOM 5635 C C . ALA A 1 765 ? 16.965 21.599 -10.077 1.00 84.81 765 ALA A C 1
ATOM 5637 O O . ALA A 1 765 ? 15.795 21.876 -10.341 1.00 84.81 765 ALA A O 1
ATOM 5638 N N . GLY A 1 766 ? 17.844 22.520 -9.668 1.00 74.81 766 GLY A N 1
ATOM 5639 C CA . GLY A 1 766 ? 17.491 23.924 -9.416 1.00 74.81 766 GLY A CA 1
ATOM 5640 C C . GLY A 1 766 ? 16.928 24.205 -8.018 1.00 74.81 766 GLY A C 1
ATOM 5641 O O . GLY A 1 766 ? 16.513 25.330 -7.750 1.00 74.81 766 GLY A O 1
ATOM 5642 N N . ILE A 1 767 ? 16.927 23.215 -7.121 1.00 75.44 767 ILE A N 1
ATOM 5643 C CA . ILE A 1 767 ? 16.450 23.355 -5.743 1.00 75.44 767 ILE A CA 1
ATOM 5644 C C . ILE A 1 767 ? 17.635 23.568 -4.797 1.00 75.44 767 ILE A C 1
ATOM 5646 O O . ILE A 1 767 ? 18.531 22.732 -4.716 1.00 75.44 767 ILE A O 1
ATOM 5650 N N . ALA A 1 768 ? 17.628 24.692 -4.075 1.00 68.69 768 ALA A N 1
ATOM 5651 C CA . ALA A 1 768 ? 18.746 25.100 -3.223 1.00 68.69 768 ALA A CA 1
ATOM 5652 C C . ALA A 1 768 ? 18.759 24.431 -1.834 1.00 68.69 768 ALA A C 1
ATOM 5654 O O . ALA A 1 768 ? 19.832 24.250 -1.264 1.00 68.69 768 ALA A O 1
ATOM 5655 N N . THR A 1 769 ? 17.597 24.072 -1.275 1.00 79.25 769 THR A N 1
ATOM 5656 C CA . THR A 1 769 ? 17.478 23.519 0.086 1.00 79.25 769 THR A CA 1
ATOM 5657 C C . THR A 1 769 ? 16.298 22.554 0.212 1.00 79.25 769 THR A C 1
ATOM 5659 O O . THR A 1 769 ? 15.256 22.743 -0.415 1.00 79.25 769 THR A O 1
ATOM 5662 N N . ALA A 1 770 ? 16.467 21.522 1.040 1.00 83.25 770 ALA A N 1
ATOM 5663 C CA . ALA A 1 770 ? 15.417 20.583 1.430 1.00 83.25 770 ALA A CA 1
ATOM 5664 C C . ALA A 1 770 ? 14.876 20.917 2.833 1.00 83.25 770 ALA A C 1
ATOM 5666 O O . ALA A 1 770 ? 15.573 21.533 3.642 1.00 83.25 770 ALA A O 1
ATOM 5667 N N . ALA A 1 771 ? 13.656 20.478 3.149 1.00 86.38 771 ALA A N 1
ATOM 5668 C CA . ALA A 1 771 ? 13.035 20.659 4.469 1.00 86.38 771 ALA A CA 1
ATOM 5669 C C . ALA A 1 771 ? 13.528 19.648 5.528 1.00 86.38 771 ALA A C 1
ATOM 5671 O O . ALA A 1 771 ? 13.109 19.687 6.687 1.00 86.38 771 ALA A O 1
ATOM 5672 N N . GLY A 1 772 ? 14.386 18.703 5.133 1.00 84.88 772 GLY A N 1
ATOM 5673 C CA . GLY A 1 772 ? 14.928 17.686 6.029 1.00 84.88 772 GLY A CA 1
ATOM 5674 C C . GLY A 1 772 ? 15.958 18.225 7.029 1.00 84.88 772 GLY A C 1
ATOM 5675 O O . GLY A 1 772 ? 16.346 19.398 6.976 1.00 84.88 772 GLY A O 1
ATOM 5676 N N . PRO A 1 773 ? 16.432 17.365 7.952 1.00 85.06 773 PRO A N 1
ATOM 5677 C CA . PRO A 1 773 ? 17.450 17.724 8.933 1.00 85.06 773 PRO A CA 1
ATOM 5678 C C . PRO A 1 773 ? 18.662 18.375 8.270 1.00 85.06 773 PRO A C 1
ATOM 5680 O O . PRO A 1 773 ? 19.170 17.868 7.267 1.00 85.06 773 PRO A O 1
ATOM 5683 N N . GLN A 1 774 ? 19.133 19.482 8.853 1.00 85.56 774 GLN A N 1
ATOM 5684 C CA . GLN A 1 774 ? 20.286 20.245 8.353 1.00 85.56 774 GLN A CA 1
ATOM 5685 C C . GLN A 1 774 ? 20.126 20.705 6.889 1.00 85.56 774 GLN A C 1
ATOM 5687 O O . GLN A 1 774 ? 21.117 20.863 6.178 1.00 85.56 774 GLN A O 1
ATOM 5692 N N . HIS A 1 775 ? 18.882 20.907 6.441 1.00 87.50 775 HIS A N 1
ATOM 5693 C CA . HIS A 1 775 ? 18.509 21.303 5.080 1.00 87.50 775 HIS A CA 1
ATOM 5694 C C . HIS A 1 775 ? 18.923 20.313 3.977 1.00 87.50 775 HIS A C 1
ATOM 5696 O O . HIS A 1 775 ? 19.160 20.706 2.831 1.00 87.50 775 HIS A O 1
ATOM 5702 N N . ARG A 1 776 ? 18.994 19.021 4.322 1.00 89.81 776 ARG A N 1
ATOM 5703 C CA . ARG A 1 776 ? 19.335 17.914 3.414 1.00 89.81 776 ARG A CA 1
ATOM 5704 C C . ARG A 1 776 ? 18.112 17.081 3.059 1.00 89.81 776 ARG A C 1
ATOM 5706 O O . ARG A 1 776 ? 17.197 16.945 3.868 1.00 89.81 776 ARG A O 1
ATOM 5713 N N . LEU A 1 777 ? 18.124 16.489 1.867 1.00 93.00 777 LEU A N 1
ATOM 5714 C CA . LEU A 1 777 ? 17.189 15.429 1.508 1.00 93.00 777 LEU A CA 1
ATOM 5715 C C . LEU A 1 777 ? 17.856 14.085 1.791 1.00 93.00 777 LEU A C 1
ATOM 5717 O O . LEU A 1 777 ? 18.797 13.686 1.103 1.00 93.00 777 LEU A O 1
ATOM 5721 N N . TRP A 1 778 ? 17.370 13.404 2.822 1.00 95.19 778 TRP A N 1
ATOM 5722 C CA . TRP A 1 778 ? 17.912 12.118 3.239 1.00 95.19 778 TRP A CA 1
ATOM 5723 C C . TRP A 1 778 ? 17.355 10.987 2.385 1.00 95.19 778 TRP A C 1
ATOM 5725 O O . TRP A 1 778 ? 16.153 10.938 2.148 1.00 95.19 778 TRP A O 1
ATOM 5735 N N . VAL A 1 779 ? 18.211 10.063 1.962 1.00 96.00 779 VAL A N 1
ATOM 5736 C CA . VAL A 1 779 ? 17.845 8.907 1.139 1.00 96.00 779 VAL A CA 1
ATOM 5737 C C . VAL A 1 779 ? 18.105 7.625 1.926 1.00 96.00 779 VAL A C 1
ATOM 5739 O O . VAL A 1 779 ? 19.205 7.415 2.444 1.00 96.00 779 VAL A O 1
ATOM 5742 N N . GLY A 1 780 ? 17.086 6.773 2.023 1.00 96.62 780 GLY A N 1
ATOM 5743 C CA . GLY A 1 780 ? 17.157 5.455 2.653 1.00 96.62 780 GLY A CA 1
ATOM 5744 C C . GLY A 1 780 ? 16.474 4.377 1.812 1.00 96.62 780 GLY A C 1
ATOM 5745 O O . GLY A 1 780 ? 15.928 4.661 0.749 1.00 96.62 780 GLY A O 1
ATOM 5746 N N . SER A 1 781 ? 16.528 3.128 2.276 1.00 97.31 781 SER A N 1
ATOM 5747 C CA . SER A 1 781 ? 15.758 2.027 1.695 1.00 97.31 781 SER A CA 1
ATOM 5748 C C . SER A 1 781 ? 15.540 0.904 2.704 1.00 97.31 781 SER A C 1
ATOM 5750 O O . SER A 1 781 ? 16.492 0.325 3.242 1.00 97.31 781 SER A O 1
ATOM 5752 N N . ALA A 1 782 ? 14.283 0.524 2.903 1.00 96.81 782 ALA A N 1
ATOM 5753 C CA . ALA A 1 782 ? 13.852 -0.584 3.743 1.00 96.81 782 ALA A CA 1
ATOM 5754 C C . ALA A 1 782 ? 14.372 -1.944 3.257 1.00 96.81 782 ALA A C 1
ATOM 5756 O O . ALA A 1 782 ? 14.467 -2.882 4.053 1.00 96.81 782 ALA A O 1
ATOM 5757 N N . LYS A 1 783 ? 14.754 -2.062 1.977 1.00 96.62 783 LYS A N 1
ATOM 5758 C CA . LYS A 1 783 ? 15.306 -3.308 1.419 1.00 96.62 783 LYS A CA 1
ATOM 5759 C C . LYS A 1 783 ? 16.624 -3.709 2.075 1.00 96.62 783 LYS A C 1
ATOM 5761 O O . LYS A 1 783 ? 16.898 -4.899 2.178 1.00 96.62 783 LYS A O 1
ATOM 5766 N N . SER A 1 784 ? 17.378 -2.744 2.608 1.00 94.81 784 SER A N 1
ATOM 5767 C CA . SER A 1 784 ? 18.584 -3.014 3.404 1.00 94.81 784 SER A CA 1
ATOM 5768 C C . SER A 1 784 ? 18.298 -3.810 4.687 1.00 94.81 784 SER A C 1
ATOM 5770 O O . SER A 1 784 ? 19.178 -4.488 5.203 1.00 94.81 784 SER A O 1
ATOM 5772 N N . TYR A 1 785 ? 17.060 -3.783 5.188 1.00 95.00 785 TYR A N 1
ATOM 5773 C CA . TYR A 1 785 ? 16.665 -4.481 6.410 1.00 95.00 785 TYR A CA 1
ATOM 5774 C C . TYR A 1 785 ? 16.051 -5.845 6.127 1.00 95.00 785 TYR A C 1
ATOM 5776 O O . TYR A 1 785 ? 16.470 -6.851 6.698 1.00 95.00 785 TYR A O 1
ATOM 5784 N N . VAL A 1 786 ? 15.036 -5.860 5.262 1.00 96.06 786 VAL A N 1
ATOM 5785 C CA . VAL A 1 786 ? 14.120 -6.997 5.067 1.00 96.06 786 VAL A CA 1
ATOM 5786 C C . VAL A 1 786 ? 14.178 -7.574 3.654 1.00 96.06 786 VAL A C 1
ATOM 5788 O O . VAL A 1 786 ? 13.328 -8.370 3.274 1.00 96.06 786 VAL A O 1
ATOM 5791 N N . GLY A 1 787 ? 15.176 -7.180 2.864 1.00 95.25 787 GLY A N 1
ATOM 5792 C CA . GLY A 1 787 ? 15.348 -7.634 1.495 1.00 95.25 787 GLY A CA 1
ATOM 5793 C C . GLY A 1 787 ? 14.295 -7.045 0.563 1.00 95.25 787 GLY A C 1
ATOM 5794 O O . GLY A 1 787 ? 13.479 -6.190 0.917 1.00 95.25 787 GLY A O 1
ATOM 5795 N N . HIS A 1 788 ? 14.310 -7.508 -0.677 1.00 96.19 788 HIS A N 1
ATOM 5796 C CA . HIS A 1 788 ? 13.352 -7.123 -1.686 1.00 96.19 788 HIS A CA 1
ATOM 5797 C C . HIS A 1 788 ? 12.127 -8.041 -1.639 1.00 96.19 788 HIS A C 1
ATOM 5799 O O . HIS A 1 788 ? 12.157 -9.162 -2.141 1.00 96.19 788 HIS A O 1
ATOM 5805 N N . LEU A 1 789 ? 11.020 -7.525 -1.098 1.00 95.94 789 LEU A N 1
ATOM 5806 C CA . LEU A 1 789 ? 9.718 -8.211 -1.065 1.00 95.94 789 LEU A CA 1
ATOM 5807 C C . LEU A 1 789 ? 8.957 -8.158 -2.406 1.00 95.94 789 LEU A C 1
ATOM 5809 O O . LEU A 1 789 ? 7.731 -8.197 -2.426 1.00 95.94 789 LEU A O 1
ATOM 5813 N N . GLU A 1 790 ? 9.671 -8.003 -3.524 1.00 94.81 790 GLU A N 1
ATOM 5814 C CA . GLU A 1 790 ? 9.113 -7.999 -4.885 1.00 94.81 790 GLU A CA 1
ATOM 5815 C C . GLU A 1 790 ? 7.840 -7.131 -4.992 1.00 94.81 790 GLU A C 1
ATOM 5817 O O . GLU A 1 790 ? 7.893 -5.936 -4.686 1.00 94.81 790 GLU A O 1
ATOM 5822 N N . GLY A 1 791 ? 6.694 -7.711 -5.369 1.00 94.94 791 GLY A N 1
ATOM 5823 C CA . GLY A 1 791 ? 5.416 -7.002 -5.509 1.00 94.94 791 GLY A CA 1
ATOM 5824 C C . GLY A 1 791 ? 4.886 -6.341 -4.231 1.00 94.94 791 GLY A C 1
ATOM 5825 O O . GLY A 1 791 ? 4.080 -5.414 -4.320 1.00 94.94 791 GLY A O 1
ATOM 5826 N N . ALA A 1 792 ? 5.369 -6.740 -3.050 1.00 96.56 792 ALA A N 1
ATOM 5827 C CA . ALA A 1 792 ? 5.007 -6.149 -1.760 1.00 96.56 792 ALA A CA 1
ATOM 5828 C C . ALA A 1 792 ? 5.985 -5.072 -1.260 1.00 96.56 792 ALA A C 1
ATOM 5830 O O . ALA A 1 792 ? 5.670 -4.354 -0.308 1.00 96.56 792 ALA A O 1
ATOM 5831 N N . ALA A 1 793 ? 7.140 -4.895 -1.912 1.00 95.56 793 ALA A N 1
ATOM 5832 C CA . ALA A 1 793 ? 8.192 -3.986 -1.446 1.00 95.56 793 ALA A CA 1
ATOM 5833 C C . ALA A 1 793 ? 7.730 -2.525 -1.328 1.00 95.56 793 ALA A C 1
ATOM 5835 O O . ALA A 1 793 ? 8.159 -1.809 -0.424 1.00 95.56 793 ALA A O 1
ATOM 5836 N N . GLY A 1 794 ? 6.829 -2.095 -2.212 1.00 97.69 794 GLY A N 1
ATOM 5837 C CA . GLY A 1 794 ? 6.298 -0.736 -2.221 1.00 97.69 794 GLY A CA 1
ATOM 5838 C C . GLY A 1 794 ? 5.593 -0.330 -0.921 1.00 97.69 794 GLY A C 1
ATOM 5839 O O . GLY A 1 794 ? 5.828 0.762 -0.410 1.00 97.69 794 GLY A O 1
ATOM 5840 N N . LEU A 1 795 ? 4.769 -1.214 -0.343 1.00 98.56 795 LEU A N 1
ATOM 5841 C CA . LEU A 1 795 ? 4.048 -0.917 0.902 1.00 98.56 795 LEU A CA 1
ATOM 5842 C C . LEU A 1 795 ? 4.949 -1.004 2.139 1.00 98.56 795 LEU A C 1
ATOM 5844 O O . LEU A 1 795 ? 4.675 -0.325 3.125 1.00 98.56 795 LEU A O 1
ATOM 5848 N N . VAL A 1 796 ? 6.042 -1.774 2.085 1.00 98.44 796 VAL A N 1
ATOM 5849 C CA . VAL A 1 796 ? 7.089 -1.706 3.119 1.00 98.44 796 VAL A CA 1
ATOM 5850 C C . VAL A 1 796 ? 7.720 -0.317 3.121 1.00 98.44 796 VAL A C 1
ATOM 5852 O O . VAL A 1 796 ? 7.798 0.307 4.174 1.00 98.44 796 VAL A O 1
ATOM 5855 N N . GLY A 1 797 ? 8.089 0.200 1.945 1.00 98.44 797 GLY A N 1
ATOM 5856 C CA . GLY A 1 797 ? 8.616 1.558 1.813 1.00 98.44 797 GLY A CA 1
ATOM 5857 C C . GLY A 1 797 ? 7.621 2.629 2.279 1.00 98.44 797 GLY A C 1
ATOM 5858 O O . GLY A 1 797 ? 7.986 3.529 3.034 1.00 98.44 797 GLY A O 1
ATOM 5859 N N . LEU A 1 798 ? 6.338 2.490 1.923 1.00 98.75 798 LEU A N 1
ATOM 5860 C CA . LEU A 1 798 ? 5.276 3.379 2.410 1.00 98.75 798 LEU A CA 1
ATOM 5861 C C . LEU A 1 798 ? 5.189 3.382 3.941 1.00 98.75 798 LEU A C 1
ATOM 5863 O O . LEU A 1 798 ? 5.123 4.450 4.548 1.00 98.75 798 LEU A O 1
ATOM 5867 N N . LEU A 1 799 ? 5.193 2.200 4.565 1.00 98.62 799 LEU A N 1
ATOM 5868 C CA . LEU A 1 799 ? 5.137 2.066 6.019 1.00 98.62 799 LEU A CA 1
ATOM 5869 C C . LEU A 1 799 ? 6.375 2.686 6.681 1.00 98.62 799 LEU A C 1
ATOM 5871 O O . LEU A 1 799 ? 6.231 3.403 7.669 1.00 98.62 799 LEU A O 1
ATOM 5875 N N . THR A 1 800 ? 7.570 2.471 6.128 1.00 98.56 800 THR A N 1
ATOM 5876 C CA . THR A 1 800 ? 8.810 3.109 6.597 1.00 98.56 800 THR A CA 1
ATOM 5877 C C . THR A 1 800 ? 8.702 4.624 6.546 1.00 98.56 800 THR A C 1
ATOM 5879 O O . THR A 1 800 ? 8.897 5.277 7.569 1.00 98.56 800 THR A O 1
ATOM 5882 N N . ALA A 1 801 ? 8.326 5.190 5.398 1.00 98.56 801 ALA A N 1
ATOM 5883 C CA . ALA A 1 801 ? 8.179 6.632 5.234 1.00 98.56 801 ALA A CA 1
ATOM 5884 C C . ALA A 1 801 ? 7.132 7.215 6.194 1.00 98.56 801 ALA A C 1
ATOM 5886 O O . ALA A 1 801 ? 7.405 8.224 6.844 1.00 98.56 801 ALA A O 1
ATOM 5887 N N . ALA A 1 802 ? 5.980 6.552 6.353 1.00 98.31 802 ALA A N 1
ATOM 5888 C CA . ALA A 1 802 ? 4.943 6.941 7.309 1.00 98.31 802 ALA A CA 1
ATOM 5889 C C . ALA A 1 802 ? 5.472 6.968 8.754 1.00 98.31 802 ALA A C 1
ATOM 5891 O O . ALA A 1 802 ? 5.246 7.939 9.475 1.00 98.31 802 ALA A O 1
ATOM 5892 N N . LEU A 1 803 ? 6.228 5.948 9.171 1.00 97.31 803 LEU A N 1
ATOM 5893 C CA . LEU A 1 803 ? 6.834 5.897 10.505 1.00 97.31 803 LEU A CA 1
ATOM 5894 C C . LEU A 1 803 ? 7.929 6.953 10.690 1.00 97.31 803 LEU A C 1
ATOM 5896 O O . LEU A 1 803 ? 8.010 7.550 11.762 1.00 97.31 803 LEU A O 1
ATOM 5900 N N . VAL A 1 804 ? 8.736 7.221 9.660 1.00 97.69 804 VAL A N 1
ATOM 5901 C CA . VAL A 1 804 ? 9.775 8.263 9.681 1.00 97.69 804 VAL A CA 1
ATOM 5902 C C . VAL A 1 804 ? 9.156 9.645 9.885 1.00 97.69 804 VAL A C 1
ATOM 5904 O O . VAL A 1 804 ? 9.577 10.369 10.791 1.00 97.69 804 VAL A O 1
ATOM 5907 N N . VAL A 1 805 ? 8.127 10.011 9.107 1.00 96.88 805 VAL A N 1
ATOM 5908 C CA . VAL A 1 805 ? 7.471 11.326 9.247 1.00 96.88 805 VAL A CA 1
ATOM 5909 C C . VAL A 1 805 ? 6.692 11.438 10.559 1.00 96.88 805 VAL A C 1
ATOM 5911 O O . VAL A 1 805 ? 6.708 12.497 11.191 1.00 96.88 805 VAL A O 1
ATOM 5914 N N . GLN A 1 806 ? 6.069 10.347 11.015 1.00 93.88 806 GLN A N 1
ATOM 5915 C CA . GLN A 1 806 ? 5.327 10.302 12.275 1.00 93.88 806 GLN A CA 1
ATOM 5916 C C . GLN A 1 806 ? 6.257 10.461 13.483 1.00 93.88 806 GLN A C 1
ATOM 5918 O O . GLN A 1 806 ? 5.984 11.259 14.378 1.00 93.88 806 GLN A O 1
ATOM 5923 N N . ARG A 1 807 ? 7.361 9.708 13.520 1.00 93.12 807 ARG A N 1
ATOM 5924 C CA . ARG A 1 807 ? 8.270 9.652 14.676 1.00 93.12 807 ARG A CA 1
ATOM 5925 C C . ARG A 1 807 ? 9.364 10.711 14.631 1.00 93.12 807 ARG A C 1
ATOM 5927 O O . ARG A 1 807 ? 10.037 10.912 15.635 1.00 93.12 807 ARG A O 1
ATOM 5934 N N . GLY A 1 808 ? 9.542 11.384 13.493 1.00 94.56 808 GLY A N 1
ATOM 5935 C CA . GLY A 1 808 ? 10.551 12.425 13.335 1.00 94.56 808 GLY A CA 1
ATOM 5936 C C . GLY A 1 808 ? 11.966 11.899 13.510 1.00 94.56 808 GLY A C 1
ATOM 5937 O O . GLY A 1 808 ? 12.791 12.569 14.119 1.00 94.56 808 GLY A O 1
ATOM 5938 N N . ARG A 1 809 ? 12.241 10.689 13.020 1.00 95.81 809 ARG A N 1
ATOM 5939 C CA . ARG A 1 809 ? 13.563 10.063 13.088 1.00 95.81 809 ARG A CA 1
ATOM 5940 C C . ARG A 1 809 ? 13.816 9.276 11.815 1.00 95.81 809 ARG A C 1
ATOM 5942 O O . ARG A 1 809 ? 12.975 8.481 11.405 1.00 95.81 809 ARG A O 1
ATOM 5949 N N . ILE A 1 810 ? 14.973 9.492 11.213 1.00 96.88 810 ILE A N 1
ATOM 5950 C CA . ILE A 1 810 ? 15.406 8.823 9.989 1.00 96.88 810 ILE A CA 1
ATOM 5951 C C . ILE A 1 810 ? 16.338 7.675 10.405 1.00 96.88 810 ILE A C 1
ATOM 5953 O O . ILE A 1 810 ? 17.333 7.937 11.086 1.00 96.88 810 ILE A O 1
ATOM 5957 N N . PRO A 1 811 ? 16.018 6.405 10.089 1.00 96.62 811 PRO A N 1
ATOM 5958 C CA . PRO A 1 811 ? 16.893 5.277 10.390 1.00 96.62 811 PRO A CA 1
ATOM 5959 C C . PRO A 1 811 ? 18.109 5.269 9.458 1.00 96.62 811 PRO A C 1
ATOM 5961 O O . PRO A 1 811 ? 18.055 5.810 8.355 1.00 96.62 811 PRO A O 1
ATOM 5964 N N . ALA A 1 812 ? 19.191 4.622 9.891 1.00 95.31 812 ALA A N 1
ATOM 5965 C CA . ALA A 1 812 ? 20.353 4.409 9.032 1.00 95.31 812 ALA A CA 1
ATOM 5966 C C . ALA A 1 812 ? 20.026 3.443 7.869 1.00 95.31 812 ALA A C 1
ATOM 5968 O O . ALA A 1 812 ? 19.004 2.759 7.888 1.00 95.31 812 ALA A O 1
ATOM 5969 N N . LEU A 1 813 ? 20.899 3.315 6.877 1.00 94.50 813 LEU A N 1
ATOM 5970 C CA . LEU A 1 813 ? 20.911 2.178 5.959 1.00 94.50 813 LEU A CA 1
ATOM 5971 C C . LEU A 1 813 ? 21.591 0.995 6.656 1.00 94.50 813 LEU A C 1
ATOM 5973 O O . LEU A 1 813 ? 22.724 1.102 7.124 1.00 94.50 813 LEU A O 1
ATOM 5977 N N . ALA A 1 814 ? 20.895 -0.137 6.763 1.00 93.38 814 ALA A N 1
ATOM 5978 C CA . ALA A 1 814 ? 21.474 -1.318 7.393 1.00 93.38 814 ALA A CA 1
ATOM 5979 C C . ALA A 1 814 ? 22.588 -1.900 6.513 1.00 93.38 814 ALA A C 1
ATOM 5981 O O . ALA A 1 814 ? 22.392 -2.097 5.320 1.00 93.38 814 ALA A O 1
ATOM 5982 N N . GLY A 1 815 ? 23.747 -2.196 7.107 1.00 90.00 815 GLY A N 1
ATOM 5983 C CA . GLY A 1 815 ? 24.882 -2.771 6.374 1.00 90.00 815 GLY A CA 1
ATOM 5984 C C . GLY A 1 815 ? 25.556 -1.812 5.387 1.00 90.00 815 GLY A C 1
ATOM 5985 O O . GLY A 1 815 ? 26.230 -2.281 4.476 1.00 90.00 815 GLY A O 1
ATOM 5986 N N . PHE A 1 816 ? 25.352 -0.501 5.537 1.00 93.44 816 PHE A N 1
ATOM 5987 C CA . PHE A 1 816 ? 26.041 0.523 4.754 1.00 93.44 816 PHE A CA 1
ATOM 5988 C C . PHE A 1 816 ? 27.418 0.829 5.356 1.00 93.44 816 PHE A C 1
ATOM 5990 O O . PHE A 1 816 ? 27.529 1.008 6.570 1.00 93.44 816 PHE A O 1
ATOM 5997 N N . ASP A 1 817 ? 28.444 0.900 4.512 1.00 92.62 817 ASP A N 1
ATOM 5998 C CA . ASP A 1 817 ? 29.822 1.248 4.875 1.00 92.62 817 ASP A CA 1
ATOM 5999 C C . ASP A 1 817 ? 30.247 2.550 4.192 1.00 92.62 817 ASP A C 1
ATOM 6001 O O . ASP A 1 817 ? 30.625 3.516 4.857 1.00 92.62 817 ASP A O 1
ATOM 6005 N N . LYS A 1 818 ? 30.150 2.611 2.859 1.00 92.56 818 LYS A N 1
ATOM 6006 C CA . LYS A 1 818 ? 30.587 3.780 2.088 1.00 92.56 818 LYS A CA 1
ATOM 6007 C C . LYS A 1 818 ? 29.786 3.955 0.794 1.00 92.56 818 LYS A C 1
ATOM 6009 O O . LYS A 1 818 ? 29.413 2.966 0.159 1.00 92.56 818 LYS A O 1
ATOM 6014 N N . PRO A 1 819 ? 29.577 5.205 0.337 1.00 92.25 819 PRO A N 1
ATOM 6015 C CA . PRO A 1 819 ? 28.832 5.466 -0.889 1.00 92.25 819 PRO A CA 1
ATOM 6016 C C . PRO A 1 819 ? 29.456 4.784 -2.108 1.00 92.25 819 PRO A C 1
ATOM 6018 O O . PRO A 1 819 ? 30.678 4.776 -2.277 1.00 92.25 819 PRO A O 1
ATOM 6021 N N . ASN A 1 820 ? 28.607 4.275 -2.995 1.00 91.56 820 ASN A N 1
ATOM 6022 C CA . ASN A 1 820 ? 29.023 3.723 -4.275 1.00 91.56 820 ASN A CA 1
ATOM 6023 C C . ASN A 1 820 ? 29.763 4.777 -5.116 1.00 91.56 820 ASN A C 1
ATOM 6025 O O . ASN A 1 820 ? 29.233 5.855 -5.388 1.00 91.56 820 ASN A O 1
ATOM 6029 N N . HIS A 1 821 ? 30.975 4.445 -5.576 1.00 88.25 821 HIS A N 1
ATOM 6030 C CA . HIS A 1 821 ? 31.830 5.344 -6.367 1.00 88.25 821 HIS A CA 1
ATOM 6031 C C . HIS A 1 821 ? 31.202 5.831 -7.685 1.00 88.25 821 HIS A C 1
ATOM 6033 O O . HIS A 1 821 ? 31.716 6.762 -8.303 1.00 88.25 821 HIS A O 1
ATOM 6039 N N . ARG A 1 822 ? 30.125 5.188 -8.148 1.00 87.44 822 ARG A N 1
ATOM 6040 C CA . ARG A 1 822 ? 29.384 5.550 -9.367 1.00 87.44 822 ARG A CA 1
ATOM 6041 C C . ARG A 1 822 ? 28.287 6.580 -9.125 1.00 87.44 822 ARG A C 1
ATOM 6043 O O . ARG A 1 822 ? 27.709 7.059 -10.095 1.00 87.44 822 ARG A O 1
ATOM 6050 N N . LEU A 1 823 ? 27.979 6.912 -7.872 1.00 87.81 823 LEU A N 1
ATOM 6051 C CA . LEU A 1 823 ? 27.024 7.970 -7.558 1.00 87.81 823 LEU A CA 1
ATOM 6052 C C . LEU A 1 823 ? 27.672 9.318 -7.870 1.00 87.81 823 LEU A C 1
ATOM 6054 O O . LEU A 1 823 ? 28.703 9.682 -7.305 1.00 87.81 823 LEU A O 1
ATOM 6058 N N . THR A 1 824 ? 27.072 10.069 -8.786 1.00 77.25 824 THR A N 1
ATOM 6059 C CA . THR A 1 824 ? 27.555 11.405 -9.138 1.00 77.25 824 THR A CA 1
ATOM 6060 C C . THR A 1 824 ? 27.427 12.352 -7.947 1.00 77.25 824 THR A C 1
ATOM 6062 O O . THR A 1 824 ? 26.377 12.397 -7.302 1.00 77.25 824 THR A O 1
ATOM 6065 N N . VAL A 1 825 ? 28.465 13.153 -7.686 1.00 69.69 825 VAL A N 1
ATOM 6066 C CA . VAL A 1 825 ? 28.390 14.282 -6.745 1.00 69.69 825 VAL A CA 1
ATOM 6067 C C . VAL A 1 825 ? 27.482 15.346 -7.351 1.00 69.69 825 VAL A C 1
ATOM 6069 O O . VAL A 1 825 ? 27.653 15.721 -8.510 1.00 69.69 825 VAL A O 1
ATOM 6072 N N . THR A 1 826 ? 26.502 15.828 -6.588 1.00 65.44 826 THR A N 1
ATOM 6073 C CA . THR A 1 826 ? 25.447 16.698 -7.127 1.00 65.44 826 THR A CA 1
ATOM 6074 C C . THR A 1 826 ? 25.370 18.020 -6.378 1.00 65.44 826 THR A C 1
ATOM 6076 O O . THR A 1 826 ? 25.722 18.097 -5.205 1.00 65.44 826 THR A O 1
ATOM 6079 N N . ALA A 1 827 ? 24.887 19.064 -7.056 1.00 64.75 827 ALA A N 1
ATOM 6080 C CA . ALA A 1 827 ? 24.584 20.354 -6.431 1.00 64.75 827 ALA A CA 1
ATOM 6081 C C . ALA A 1 827 ? 23.310 20.318 -5.560 1.00 64.75 827 ALA A C 1
ATOM 6083 O O . ALA A 1 827 ? 23.032 21.277 -4.845 1.00 64.75 827 ALA A O 1
ATOM 6084 N N . VAL A 1 828 ? 22.532 19.230 -5.628 1.00 70.88 828 VAL A N 1
ATOM 6085 C CA . VAL A 1 828 ? 21.344 18.994 -4.798 1.00 70.88 828 VAL A CA 1
ATOM 6086 C C . VAL A 1 828 ? 21.811 18.402 -3.460 1.00 70.88 828 VAL A C 1
ATOM 6088 O O . VAL A 1 828 ? 22.673 17.521 -3.467 1.00 70.88 828 VAL A O 1
ATOM 6091 N N . PRO A 1 829 ? 21.266 18.824 -2.303 1.00 76.69 829 PRO A N 1
ATOM 6092 C CA . PRO A 1 829 ? 21.713 18.354 -0.989 1.00 76.69 829 PRO A CA 1
ATOM 6093 C C . PRO A 1 829 ? 21.191 16.940 -0.654 1.00 76.69 829 PRO A C 1
ATOM 6095 O O . PRO A 1 829 ? 20.639 16.712 0.424 1.00 76.69 829 PRO A O 1
ATOM 6098 N N . LEU A 1 830 ? 21.339 15.986 -1.580 1.00 89.38 830 LEU A N 1
ATOM 6099 C CA . LEU A 1 830 ? 21.078 14.567 -1.346 1.00 89.38 830 LEU A CA 1
ATOM 6100 C C . LEU A 1 830 ? 22.096 14.021 -0.342 1.00 89.38 830 LEU A C 1
ATOM 6102 O O . LEU A 1 830 ? 23.288 14.322 -0.410 1.00 89.38 830 LEU A O 1
ATOM 6106 N N . THR A 1 831 ? 21.639 13.232 0.622 1.00 92.06 831 THR A N 1
ATOM 6107 C CA . THR A 1 831 ? 22.501 12.624 1.643 1.00 92.06 831 THR A CA 1
ATOM 6108 C C . THR A 1 831 ? 22.006 11.221 1.955 1.00 92.06 831 THR A C 1
ATOM 6110 O O . THR A 1 831 ? 20.830 11.030 2.248 1.00 92.06 831 THR A O 1
ATOM 6113 N N . LEU A 1 832 ? 22.895 10.231 1.897 1.00 93.81 832 LEU A N 1
ATOM 6114 C CA . LEU A 1 832 ? 22.573 8.869 2.318 1.00 93.81 832 LEU A CA 1
ATOM 6115 C C . LEU A 1 832 ? 22.438 8.821 3.843 1.00 93.81 832 LEU A C 1
ATOM 6117 O O . LEU A 1 832 ? 23.178 9.487 4.566 1.00 93.81 832 LEU A O 1
ATOM 6121 N N . ALA A 1 833 ? 21.483 8.042 4.345 1.00 90.12 833 ALA A N 1
ATOM 6122 C CA . ALA A 1 833 ? 21.284 7.863 5.779 1.00 90.12 833 ALA A CA 1
ATOM 6123 C C . ALA A 1 833 ? 22.345 6.927 6.390 1.00 90.12 833 ALA A C 1
ATOM 6125 O O . ALA A 1 833 ? 22.045 5.806 6.778 1.00 90.12 833 ALA A O 1
ATOM 6126 N N . GLU A 1 834 ? 23.601 7.367 6.477 1.00 89.81 834 GLU A N 1
ATOM 6127 C CA . GLU A 1 834 ? 24.715 6.564 7.027 1.00 89.81 834 GLU A CA 1
ATOM 6128 C C . GLU A 1 834 ? 24.533 6.276 8.527 1.00 89.81 834 GLU A C 1
ATOM 6130 O O . GLU A 1 834 ? 24.891 5.217 9.046 1.00 89.81 834 GLU A O 1
ATOM 6135 N N . HIS A 1 835 ? 23.930 7.227 9.237 1.00 91.06 835 HIS A N 1
ATOM 6136 C CA . HIS A 1 835 ? 23.619 7.142 10.656 1.00 91.06 835 HIS A CA 1
ATOM 6137 C C . HIS A 1 835 ? 22.185 7.592 10.900 1.00 91.06 835 HIS A C 1
ATOM 6139 O O . HIS A 1 835 ? 21.654 8.439 10.181 1.00 91.06 835 HIS A O 1
ATOM 6145 N N . ALA A 1 836 ? 21.564 7.044 11.945 1.00 93.94 836 ALA A N 1
ATOM 6146 C CA . ALA A 1 836 ? 20.242 7.493 12.345 1.00 93.94 836 ALA A CA 1
ATOM 6147 C C . ALA A 1 836 ? 20.302 8.957 12.806 1.00 93.94 836 ALA A C 1
ATOM 6149 O O . ALA A 1 836 ? 21.189 9.325 13.580 1.00 93.94 836 ALA A O 1
ATOM 6150 N N . CYS A 1 837 ? 19.346 9.774 12.371 1.00 93.75 837 CYS A N 1
ATOM 6151 C CA . CYS A 1 837 ? 19.283 11.186 12.732 1.00 93.75 837 CYS A CA 1
ATOM 6152 C C . CYS A 1 837 ? 17.863 11.607 13.122 1.00 93.75 837 CYS A C 1
ATOM 6154 O O . CYS A 1 837 ? 16.867 11.085 12.613 1.00 93.75 837 CYS A O 1
ATOM 6156 N N . ASP A 1 838 ? 17.771 12.546 14.061 1.00 94.75 838 ASP A N 1
ATOM 6157 C CA . ASP A 1 838 ? 16.493 13.106 14.484 1.00 94.75 838 ASP A CA 1
ATOM 6158 C C . ASP A 1 838 ? 16.064 14.212 13.507 1.00 94.75 838 ASP A C 1
ATOM 6160 O O . ASP A 1 838 ? 16.856 15.061 13.092 1.00 94.75 838 ASP A O 1
ATOM 6164 N N . TRP A 1 839 ? 14.786 14.202 13.143 1.00 93.81 839 TRP A N 1
ATOM 6165 C CA . TRP A 1 839 ? 14.149 15.168 12.256 1.00 93.81 839 TRP A CA 1
ATOM 6166 C C . TRP A 1 839 ? 13.196 16.060 13.040 1.00 93.81 839 TRP A C 1
ATOM 6168 O O . TRP A 1 839 ? 11.973 16.011 12.905 1.00 93.81 839 TRP A O 1
ATOM 6178 N N . THR A 1 840 ? 13.773 16.902 13.887 1.00 86.06 840 THR A N 1
ATOM 6179 C CA . THR A 1 840 ? 13.029 17.878 14.685 1.00 86.06 840 THR A CA 1
ATOM 6180 C C . THR A 1 840 ? 12.661 19.085 13.825 1.00 86.06 840 THR A C 1
ATOM 6182 O O . THR A 1 840 ? 13.540 19.767 13.306 1.00 86.06 840 THR A O 1
ATOM 6185 N N . THR A 1 841 ? 11.363 19.329 13.654 1.00 84.25 841 THR A N 1
ATOM 6186 C CA . THR A 1 841 ? 10.808 20.480 12.930 1.00 84.25 841 THR A CA 1
ATOM 6187 C C . THR A 1 841 ? 9.394 20.756 13.439 1.00 84.25 841 THR A C 1
ATOM 6189 O O . THR A 1 841 ? 8.701 19.813 13.830 1.00 84.25 841 THR A O 1
ATOM 6192 N N . ASP A 1 842 ? 8.991 22.028 13.430 1.00 80.69 842 ASP A N 1
ATOM 6193 C CA . ASP A 1 842 ? 7.618 22.464 13.720 1.00 80.69 842 ASP A CA 1
ATOM 6194 C C . ASP A 1 842 ? 6.729 22.447 12.459 1.00 80.69 842 ASP A C 1
ATOM 6196 O O . ASP A 1 842 ? 5.502 22.451 12.556 1.00 80.69 842 ASP A O 1
ATOM 6200 N N . GLU A 1 843 ? 7.349 22.381 11.276 1.00 86.56 843 GLU A N 1
ATOM 6201 C CA . GLU A 1 843 ? 6.678 22.243 9.980 1.00 86.56 843 GLU A CA 1
ATOM 6202 C C . GLU A 1 843 ? 6.299 20.780 9.681 1.00 86.56 843 GLU A C 1
ATOM 6204 O O . GLU A 1 843 ? 6.994 19.861 10.137 1.00 86.56 843 GLU A O 1
ATOM 6209 N N . PRO A 1 844 ? 5.257 20.526 8.864 1.00 90.94 844 PRO A N 1
ATOM 6210 C CA . PRO A 1 844 ? 4.930 19.178 8.414 1.00 90.94 844 PRO A CA 1
ATOM 6211 C C . PRO A 1 844 ? 6.118 18.504 7.715 1.00 90.94 844 PRO A C 1
ATOM 6213 O O . PRO A 1 844 ? 6.830 19.109 6.912 1.00 90.94 844 PRO A O 1
ATOM 6216 N N . ARG A 1 845 ? 6.329 17.219 8.009 1.00 96.00 845 ARG A N 1
ATOM 6217 C CA . ARG A 1 845 ? 7.400 16.423 7.394 1.00 96.00 845 ARG A CA 1
ATOM 6218 C C . ARG A 1 845 ? 6.876 15.734 6.146 1.00 96.00 845 ARG A C 1
ATOM 6220 O O . ARG A 1 845 ? 5.887 15.010 6.237 1.00 96.00 845 ARG A O 1
ATOM 6227 N N . PHE A 1 846 ? 7.581 15.886 5.026 1.00 96.94 846 PHE A N 1
ATOM 6228 C CA . PHE A 1 846 ? 7.231 15.239 3.761 1.00 96.94 846 PHE A CA 1
ATOM 6229 C C . PHE A 1 846 ? 8.296 14.239 3.314 1.00 96.94 846 PHE A C 1
ATOM 6231 O O . PHE A 1 846 ? 9.479 14.578 3.205 1.00 96.94 846 PHE A O 1
ATOM 6238 N N . ALA A 1 847 ? 7.864 13.019 3.013 1.00 98.19 847 ALA A N 1
ATOM 6239 C CA . ALA A 1 847 ? 8.697 11.954 2.480 1.00 98.19 847 ALA A CA 1
ATOM 6240 C C . ALA A 1 847 ? 8.213 11.502 1.096 1.00 98.19 847 ALA A C 1
ATOM 6242 O O . ALA A 1 847 ? 7.012 11.374 0.874 1.00 98.19 847 ALA A O 1
ATOM 6243 N N . GLY A 1 848 ? 9.139 11.234 0.177 1.00 98.19 848 GLY A N 1
ATOM 6244 C CA . GLY A 1 848 ? 8.840 10.547 -1.084 1.00 98.19 848 GLY A CA 1
ATOM 6245 C C . GLY A 1 848 ? 9.105 9.044 -0.978 1.00 98.19 848 GLY A C 1
ATOM 6246 O O . GLY A 1 848 ? 9.978 8.631 -0.218 1.00 98.19 848 GLY A O 1
ATOM 6247 N N . VAL A 1 849 ? 8.380 8.226 -1.741 1.00 98.75 849 VAL A N 1
ATOM 6248 C CA . VAL A 1 849 ? 8.571 6.765 -1.806 1.00 98.75 849 VAL A CA 1
ATOM 6249 C C . VAL A 1 849 ? 8.629 6.316 -3.259 1.00 98.75 849 VAL A C 1
ATOM 6251 O O . VAL A 1 849 ? 7.659 6.494 -3.995 1.00 98.75 849 VAL A O 1
ATOM 6254 N N . ASN A 1 850 ? 9.741 5.706 -3.664 1.00 98.38 850 ASN A N 1
ATOM 6255 C CA . ASN A 1 850 ? 9.942 5.150 -5.002 1.00 98.38 850 ASN A CA 1
ATOM 6256 C C . ASN A 1 850 ? 9.637 3.645 -5.036 1.00 98.38 850 ASN A C 1
ATOM 6258 O O . ASN A 1 850 ? 10.125 2.878 -4.203 1.00 98.38 850 ASN A O 1
ATOM 6262 N N . SER A 1 851 ? 8.916 3.185 -6.062 1.00 97.75 851 SER A N 1
ATOM 6263 C CA . SER A 1 851 ? 8.913 1.765 -6.429 1.00 97.75 851 SER A CA 1
ATOM 6264 C C . SER A 1 851 ? 8.901 1.559 -7.941 1.00 97.75 851 SER A C 1
ATOM 6266 O O . SER A 1 851 ? 7.974 1.988 -8.628 1.00 97.75 851 SER A O 1
ATOM 6268 N N . PHE A 1 852 ? 9.920 0.871 -8.457 1.00 96.12 852 PHE A N 1
ATOM 6269 C CA . PHE A 1 852 ? 10.135 0.662 -9.887 1.00 96.12 852 PHE A CA 1
ATOM 6270 C C . PHE A 1 852 ? 10.012 -0.823 -10.219 1.00 96.12 852 PHE A C 1
ATOM 6272 O O . PHE A 1 852 ? 10.720 -1.659 -9.671 1.00 96.12 852 PHE A O 1
ATOM 6279 N N . GLY A 1 853 ? 9.056 -1.170 -11.071 1.00 92.69 853 GLY A N 1
ATOM 6280 C CA . GLY A 1 853 ? 8.834 -2.528 -11.540 1.00 92.69 853 GLY A CA 1
ATOM 6281 C C . GLY A 1 853 ? 9.843 -2.900 -12.616 1.00 92.69 853 GLY A C 1
ATOM 6282 O O . GLY A 1 853 ? 10.128 -2.098 -13.502 1.00 92.69 853 GLY A O 1
ATOM 6283 N N . LEU A 1 854 ? 10.322 -4.146 -12.578 1.00 86.06 854 LEU A N 1
ATOM 6284 C CA . LEU A 1 854 ? 11.280 -4.680 -13.551 1.00 86.06 854 LEU A CA 1
ATOM 6285 C C . LEU A 1 854 ? 10.847 -4.440 -15.009 1.00 86.06 854 LEU A C 1
ATOM 6287 O O . LEU A 1 854 ? 11.680 -4.119 -15.841 1.00 86.06 854 LEU A O 1
ATOM 6291 N N . GLY A 1 855 ? 9.549 -4.548 -15.315 1.00 85.31 855 GLY A N 1
ATOM 6292 C CA . GLY A 1 855 ? 9.014 -4.327 -16.665 1.00 85.31 855 GLY A CA 1
ATOM 6293 C C . GLY A 1 855 ? 8.905 -2.861 -17.108 1.00 85.31 855 GLY A C 1
ATOM 6294 O O . GLY A 1 855 ? 8.444 -2.613 -18.214 1.00 85.31 855 GLY A O 1
ATOM 6295 N N . GLY A 1 856 ? 9.287 -1.895 -16.265 1.00 89.25 856 GLY A N 1
ATOM 6296 C CA . GLY A 1 856 ? 9.253 -0.460 -16.567 1.00 89.25 856 GLY A CA 1
ATOM 6297 C C . GLY A 1 856 ? 8.069 0.307 -15.971 1.00 89.25 856 GLY A C 1
ATOM 6298 O O . GLY A 1 856 ? 8.058 1.535 -16.053 1.00 89.25 856 GLY A O 1
ATOM 6299 N N . SER A 1 857 ? 7.091 -0.369 -15.361 1.00 94.38 857 SER A N 1
ATOM 6300 C CA . SER A 1 857 ? 6.014 0.273 -14.592 1.00 94.38 857 SER A CA 1
ATOM 6301 C C . SER A 1 857 ? 6.570 0.898 -13.316 1.00 94.38 857 SER A C 1
ATOM 6303 O O . SER A 1 857 ? 7.171 0.203 -12.504 1.00 94.38 857 SER A O 1
ATOM 6305 N N . ASN A 1 858 ? 6.356 2.194 -13.108 1.00 97.50 858 ASN A N 1
ATOM 6306 C CA . ASN A 1 858 ? 6.897 2.921 -11.962 1.00 97.50 858 ASN A CA 1
ATOM 6307 C C . ASN A 1 858 ? 5.779 3.560 -11.145 1.00 97.50 858 ASN A C 1
ATOM 6309 O O . ASN A 1 858 ? 4.795 4.030 -11.712 1.00 97.50 858 ASN A O 1
ATOM 6313 N N . ALA A 1 859 ? 5.969 3.655 -9.831 1.00 98.44 859 ALA A N 1
ATOM 6314 C CA . ALA A 1 859 ? 5.075 4.357 -8.919 1.00 98.44 859 ALA A CA 1
ATOM 6315 C C . ALA A 1 859 ? 5.863 5.239 -7.937 1.00 98.44 859 ALA A C 1
ATOM 6317 O O . ALA A 1 859 ? 6.930 4.845 -7.459 1.00 98.44 859 ALA A O 1
ATOM 6318 N N . HIS A 1 860 ? 5.330 6.426 -7.640 1.00 98.69 860 HIS A N 1
ATOM 6319 C CA . HIS A 1 860 ? 5.868 7.345 -6.636 1.00 98.69 860 HIS A CA 1
ATOM 6320 C C . HIS A 1 860 ? 4.755 7.894 -5.748 1.00 98.69 860 HIS A C 1
ATOM 6322 O O . HIS A 1 860 ? 3.671 8.214 -6.241 1.00 98.69 860 HIS A O 1
ATOM 6328 N N . VAL A 1 861 ? 5.032 8.024 -4.451 1.00 98.62 861 VAL A N 1
ATOM 6329 C CA . VAL A 1 861 ? 4.073 8.502 -3.445 1.00 98.62 861 VAL A CA 1
ATOM 6330 C C . VAL A 1 861 ? 4.713 9.577 -2.577 1.00 98.62 861 VAL A C 1
ATOM 6332 O O . VAL A 1 861 ? 5.839 9.404 -2.121 1.00 98.62 861 VAL A O 1
ATOM 6335 N N . ILE A 1 862 ? 3.972 10.651 -2.304 1.00 98.50 862 ILE A N 1
ATOM 6336 C CA . ILE A 1 862 ? 4.332 11.686 -1.333 1.00 98.50 862 ILE A CA 1
ATOM 6337 C C . ILE A 1 862 ? 3.528 11.473 -0.050 1.00 98.50 862 ILE A C 1
ATOM 6339 O O . ILE A 1 862 ? 2.294 11.480 -0.068 1.00 98.50 862 ILE A O 1
ATOM 6343 N N . VAL A 1 863 ? 4.235 11.303 1.061 1.00 98.38 863 VAL A N 1
ATOM 6344 C CA . VAL A 1 863 ? 3.701 11.063 2.404 1.00 98.38 863 VAL A CA 1
ATOM 6345 C C . VAL A 1 863 ? 3.975 12.279 3.279 1.00 98.38 863 VAL A C 1
ATOM 6347 O O . VAL A 1 863 ? 5.076 12.815 3.275 1.00 98.38 863 VAL A O 1
ATOM 6350 N N . GLU A 1 864 ? 2.988 12.694 4.056 1.00 97.44 864 GLU A N 1
ATOM 6351 C CA . GLU A 1 864 ? 3.050 13.795 5.012 1.00 97.44 864 GLU A CA 1
ATOM 6352 C C . GLU A 1 864 ? 2.790 13.273 6.432 1.00 97.44 864 GLU A C 1
ATOM 6354 O O . GLU A 1 864 ? 1.985 12.356 6.635 1.00 97.44 864 GLU A O 1
ATOM 6359 N N . SER A 1 865 ? 3.452 13.862 7.430 1.00 95.19 865 SER A N 1
ATOM 6360 C CA . SER A 1 865 ? 3.134 13.636 8.844 1.00 95.19 865 SER A CA 1
ATOM 6361 C C . SER A 1 865 ? 1.651 13.888 9.142 1.00 95.19 865 SER A C 1
ATOM 6363 O O . SER A 1 865 ? 1.049 14.813 8.601 1.00 95.19 865 SER A O 1
ATOM 6365 N N . ALA A 1 866 ? 1.056 13.095 10.036 1.00 89.06 866 ALA A N 1
ATOM 6366 C CA . ALA A 1 866 ? -0.328 13.308 10.454 1.00 89.06 866 ALA A CA 1
ATOM 6367 C C . ALA A 1 866 ? -0.553 14.747 10.983 1.00 89.06 866 ALA A C 1
ATOM 6369 O O . ALA A 1 866 ? 0.357 15.311 11.600 1.00 89.06 866 ALA A O 1
ATOM 6370 N N . PRO A 1 867 ? -1.747 15.343 10.787 1.00 83.81 867 PRO A N 1
ATOM 6371 C CA . PRO A 1 867 ? -2.034 16.692 11.267 1.00 83.81 867 PRO A CA 1
ATOM 6372 C C . PRO A 1 867 ? -1.774 16.830 12.771 1.00 83.81 867 PRO A C 1
ATOM 6374 O O . PRO A 1 867 ? -2.281 16.036 13.569 1.00 83.81 867 PRO A O 1
ATOM 6377 N N . ASN A 1 868 ? -1.015 17.855 13.168 1.00 69.25 868 ASN A N 1
ATOM 6378 C CA . ASN A 1 868 ? -0.729 18.127 14.574 1.00 69.25 868 ASN A CA 1
ATOM 6379 C C . ASN A 1 868 ? -1.991 18.659 15.270 1.00 69.25 868 ASN A C 1
ATOM 6381 O O . ASN A 1 868 ? -2.286 19.855 15.241 1.00 69.25 868 ASN A O 1
ATOM 6385 N N . ARG A 1 869 ? -2.776 17.759 15.867 1.00 65.44 869 ARG A N 1
ATOM 6386 C CA . ARG A 1 869 ? -3.963 18.110 16.648 1.00 65.44 869 ARG A CA 1
ATOM 6387 C C . ARG A 1 869 ? -3.677 17.848 18.116 1.00 65.44 869 ARG A C 1
ATOM 6389 O O . ARG A 1 869 ? -3.503 16.699 18.519 1.00 65.44 869 ARG A O 1
ATOM 6396 N N . ALA A 1 870 ? -3.675 18.914 18.916 1.00 58.75 870 ALA A N 1
ATOM 6397 C CA . ALA A 1 870 ? -3.660 18.776 20.363 1.00 58.75 870 ALA A CA 1
ATOM 6398 C C . ALA A 1 870 ? -4.822 17.853 20.779 1.00 58.75 870 ALA A C 1
ATOM 6400 O O . ALA A 1 870 ? -5.953 18.067 20.319 1.00 58.75 870 ALA A O 1
ATOM 6401 N N . PRO A 1 871 ? -4.571 16.824 21.609 1.00 59.00 871 PRO A N 1
ATOM 6402 C CA . PRO A 1 871 ? -5.637 16.037 22.203 1.00 59.00 871 PRO A CA 1
ATOM 6403 C C . PRO A 1 871 ? -6.680 16.983 22.806 1.00 59.00 871 PRO A C 1
ATOM 6405 O O . PRO A 1 871 ? -6.291 17.908 23.527 1.00 59.00 871 PRO A O 1
ATOM 6408 N N . PRO A 1 872 ? -7.985 16.807 22.534 1.00 58.66 872 PRO A N 1
ATOM 6409 C CA . PRO A 1 872 ? -8.983 17.543 23.290 1.00 58.66 872 PRO A CA 1
ATOM 6410 C C . PRO A 1 872 ? -8.777 17.258 24.789 1.00 58.66 872 PRO A C 1
ATOM 6412 O O . PRO A 1 872 ? -8.433 16.125 25.140 1.00 58.66 872 PRO A O 1
ATOM 6415 N N . PRO A 1 873 ? -8.949 18.264 25.666 1.00 55.03 873 PRO A N 1
ATOM 6416 C CA . PRO A 1 873 ? -8.753 18.089 27.098 1.00 55.03 873 PRO A CA 1
ATOM 6417 C C . PRO A 1 873 ? -9.647 16.960 27.615 1.00 55.03 873 PRO A C 1
ATOM 6419 O O . PRO A 1 873 ? -10.844 16.908 27.321 1.00 55.03 873 PRO A O 1
ATOM 6422 N N . GLU A 1 874 ? -9.039 16.037 28.354 1.00 60.97 874 GLU A N 1
ATOM 6423 C CA . GLU A 1 874 ? -9.699 14.837 28.854 1.00 60.97 874 GLU A CA 1
ATOM 6424 C C . GLU A 1 874 ? -10.789 15.224 29.867 1.00 60.97 874 GLU A C 1
ATOM 6426 O O . GLU A 1 874 ? -10.532 15.940 30.833 1.00 60.97 874 GLU A O 1
ATOM 6431 N N . LYS A 1 875 ? -12.030 14.789 29.616 1.00 54.31 875 LYS A N 1
ATOM 6432 C CA . LYS A 1 875 ? -13.193 15.057 30.484 1.00 54.31 875 LYS A CA 1
ATOM 6433 C C . LYS A 1 875 ? -13.709 13.820 31.222 1.00 54.31 875 LYS A C 1
ATOM 6435 O O . LYS A 1 875 ? -14.619 13.950 32.034 1.00 54.31 875 LYS A O 1
ATOM 6440 N N . ALA A 1 876 ? -13.170 12.631 30.944 1.00 56.38 876 ALA A N 1
ATOM 6441 C CA . ALA A 1 876 ? -13.629 11.404 31.584 1.00 56.38 876 ALA A CA 1
ATOM 6442 C C . ALA A 1 876 ? -13.073 11.313 33.013 1.00 56.38 876 ALA A C 1
ATOM 6444 O O . ALA A 1 876 ? -11.944 10.882 33.230 1.00 56.38 876 ALA A O 1
ATOM 6445 N N . THR A 1 877 ? -13.871 11.743 33.987 1.00 58.16 877 THR A N 1
ATOM 6446 C CA . THR A 1 877 ? -13.624 11.529 35.416 1.00 58.16 877 THR A CA 1
ATOM 6447 C C . THR A 1 877 ? -14.475 10.350 35.890 1.00 58.16 877 THR A C 1
ATOM 6449 O O . THR A 1 877 ? -15.698 10.465 35.885 1.00 58.16 877 THR A O 1
ATOM 6452 N N . GLY A 1 878 ? -13.865 9.226 36.283 1.00 77.44 878 GLY A N 1
ATOM 6453 C CA . GLY A 1 878 ? -14.585 8.076 36.857 1.00 77.44 878 GLY A CA 1
ATOM 6454 C C . GLY A 1 878 ? -14.068 6.704 36.408 1.00 77.44 878 GLY A C 1
ATOM 6455 O O . GLY A 1 878 ? -13.075 6.603 35.692 1.00 77.44 878 GLY A O 1
ATOM 6456 N N . THR A 1 879 ? -14.746 5.641 36.848 1.00 87.56 879 THR A N 1
ATOM 6457 C CA . THR A 1 879 ? -14.453 4.244 36.476 1.00 87.56 879 THR A CA 1
ATOM 6458 C C . THR A 1 879 ? -14.875 3.964 35.031 1.00 87.56 879 THR A C 1
ATOM 6460 O O . THR A 1 879 ? -16.029 4.180 34.672 1.00 87.56 879 THR A O 1
ATOM 6463 N N . LEU A 1 880 ? -13.961 3.441 34.207 1.00 91.44 880 LEU A N 1
ATOM 6464 C CA . LEU A 1 880 ? -14.204 3.096 32.802 1.00 91.44 880 LEU A CA 1
ATOM 6465 C C . LEU A 1 880 ? -14.376 1.585 32.601 1.00 91.44 880 LEU A C 1
ATOM 6467 O O . LEU A 1 880 ? -13.857 0.779 33.373 1.00 91.44 880 LEU A O 1
ATOM 6471 N N . LEU A 1 881 ? -15.075 1.213 31.525 1.00 93.81 881 LEU A N 1
ATOM 6472 C CA . LEU A 1 881 ? -15.293 -0.172 31.101 1.00 93.81 881 LEU A CA 1
ATOM 6473 C C . LEU A 1 881 ? -14.313 -0.568 29.988 1.00 93.81 881 LEU A C 1
ATOM 6475 O O . LEU A 1 881 ? -14.331 0.021 28.908 1.00 93.81 881 LEU A O 1
ATOM 6479 N N . PHE A 1 882 ? -13.514 -1.608 30.208 1.00 96.25 882 PHE A N 1
ATOM 6480 C CA . PHE A 1 882 ? -12.581 -2.158 29.220 1.00 96.25 882 PHE A CA 1
ATOM 6481 C C . PHE A 1 882 ? -13.039 -3.565 28.812 1.00 96.25 882 PHE A C 1
ATOM 6483 O O . PHE A 1 882 ? -12.713 -4.539 29.500 1.00 96.25 882 PHE A O 1
ATOM 6490 N N . PRO A 1 883 ? -13.851 -3.699 27.746 1.00 96.69 883 PRO A N 1
ATOM 6491 C CA . PRO A 1 883 ? -14.302 -5.000 27.274 1.00 96.69 883 PRO A CA 1
ATOM 6492 C C . PRO A 1 883 ? -13.172 -5.734 26.549 1.00 96.69 883 PRO A C 1
ATOM 6494 O O . PRO A 1 883 ? -12.468 -5.165 25.718 1.00 96.69 883 PRO A O 1
ATOM 6497 N N . LEU A 1 884 ? -13.031 -7.026 26.832 1.00 97.25 884 LEU A N 1
ATOM 6498 C CA . LEU A 1 884 ? -12.205 -7.944 26.057 1.00 97.25 884 LEU A CA 1
ATOM 6499 C C . LEU A 1 884 ? -13.073 -9.088 25.558 1.00 97.25 884 LEU A C 1
ATOM 6501 O O . LEU A 1 884 ? -13.928 -9.597 26.291 1.00 97.25 884 LEU A O 1
ATOM 6505 N N . SER A 1 885 ? -12.831 -9.524 24.324 1.00 96.75 885 SER A N 1
ATOM 6506 C CA . SER A 1 885 ? -13.441 -10.748 23.831 1.00 96.75 885 SER A CA 1
ATOM 6507 C C . SER A 1 885 ? -12.550 -11.508 22.859 1.00 96.75 885 SER A C 1
ATOM 6509 O O . SER A 1 885 ? -11.729 -10.911 22.166 1.00 96.75 885 SER A O 1
ATOM 6511 N N . ALA A 1 886 ? -12.713 -12.829 22.814 1.00 96.44 886 ALA A N 1
ATOM 6512 C CA . ALA A 1 886 ? -12.062 -13.688 21.833 1.00 96.44 886 ALA A CA 1
ATOM 6513 C C . ALA A 1 886 ? -12.909 -14.924 21.489 1.00 96.44 886 ALA A C 1
ATOM 6515 O O . ALA A 1 886 ? -13.923 -15.204 22.136 1.00 96.44 886 ALA A O 1
ATOM 6516 N N . ARG A 1 887 ? -12.514 -15.686 20.459 1.00 93.62 887 ARG A N 1
ATOM 6517 C CA . ARG A 1 887 ? -13.195 -16.951 20.118 1.00 93.62 887 ARG A CA 1
ATOM 6518 C C . ARG A 1 887 ? -12.862 -18.088 21.082 1.00 93.62 887 ARG A C 1
ATOM 6520 O O . ARG A 1 887 ? -13.640 -19.029 21.194 1.00 93.62 887 ARG A O 1
ATOM 6527 N N . THR A 1 888 ? -11.718 -18.015 21.760 1.00 94.81 888 THR A N 1
ATOM 6528 C CA . THR A 1 888 ? -11.247 -19.033 22.706 1.00 94.81 888 THR A CA 1
ATOM 6529 C C . THR A 1 888 ? -10.654 -18.376 23.950 1.00 94.81 888 THR A C 1
ATOM 6531 O O . THR A 1 888 ? -10.166 -17.248 23.893 1.00 94.81 888 THR A O 1
ATOM 6534 N N . GLU A 1 889 ? -10.657 -19.093 25.076 1.00 94.69 889 GLU A N 1
ATOM 6535 C CA . GLU A 1 889 ? -10.005 -18.637 26.314 1.00 94.69 889 GLU A CA 1
ATOM 6536 C C . GLU A 1 889 ? -8.492 -18.443 26.126 1.00 94.69 889 GLU A C 1
ATOM 6538 O O . GLU A 1 889 ? -7.917 -17.492 26.645 1.00 94.69 889 GLU A O 1
ATOM 6543 N N . ALA A 1 890 ? -7.844 -19.291 25.317 1.00 94.81 890 ALA A N 1
ATOM 6544 C CA . ALA A 1 890 ? -6.427 -19.140 24.988 1.00 94.81 890 ALA A CA 1
ATOM 6545 C C . ALA A 1 890 ? -6.145 -17.815 24.260 1.00 94.81 890 ALA A C 1
ATOM 6547 O O . ALA A 1 890 ? -5.264 -17.068 24.679 1.00 94.81 890 ALA A O 1
ATOM 6548 N N . ALA A 1 891 ? -6.938 -17.485 23.235 1.00 96.12 891 ALA A N 1
ATOM 6549 C CA . ALA A 1 891 ? -6.804 -16.223 22.515 1.00 96.12 891 ALA A CA 1
ATOM 6550 C C . ALA A 1 891 ? -7.098 -15.017 23.423 1.00 96.12 891 ALA A C 1
ATOM 6552 O O . ALA A 1 891 ? -6.390 -14.017 23.363 1.00 96.12 891 ALA A O 1
ATOM 6553 N N . LEU A 1 892 ? -8.089 -15.111 24.316 1.00 96.38 892 LEU A N 1
ATOM 6554 C CA . LEU A 1 892 ? -8.374 -14.045 25.279 1.00 96.38 892 LEU A CA 1
ATOM 6555 C C . LEU A 1 892 ? -7.174 -13.779 26.207 1.00 96.38 892 LEU A C 1
ATOM 6557 O O . LEU A 1 892 ? -6.838 -12.622 26.457 1.00 96.38 892 LEU A O 1
ATOM 6561 N N . ARG A 1 893 ? -6.514 -14.833 26.700 1.00 95.50 893 ARG A N 1
ATOM 6562 C CA . ARG A 1 893 ? -5.330 -14.702 27.564 1.00 95.50 893 ARG A CA 1
ATOM 6563 C C . ARG A 1 893 ? -4.143 -14.091 26.834 1.00 95.50 893 ARG A C 1
ATOM 6565 O O . ARG A 1 893 ? -3.506 -13.199 27.386 1.00 95.50 893 ARG A O 1
ATOM 6572 N N . THR A 1 894 ? -3.871 -14.528 25.604 1.00 96.88 894 THR A N 1
ATOM 6573 C CA . THR A 1 894 ? -2.818 -13.920 24.779 1.00 96.88 894 THR A CA 1
ATOM 6574 C C . THR A 1 894 ? -3.123 -12.446 24.522 1.00 96.88 894 THR A C 1
ATOM 6576 O O . THR A 1 894 ? -2.258 -11.608 24.735 1.00 96.88 894 THR A O 1
ATOM 6579 N N . LEU A 1 895 ? -4.376 -12.099 24.205 1.00 97.31 895 LEU A N 1
ATOM 6580 C CA . LEU A 1 895 ? -4.785 -10.708 24.000 1.00 97.31 895 LEU A CA 1
ATOM 6581 C C . LEU A 1 895 ? -4.562 -9.872 25.267 1.00 97.31 895 LEU A C 1
ATOM 6583 O O . LEU A 1 895 ? -4.077 -8.745 25.190 1.00 97.31 895 LEU A O 1
ATOM 6587 N N . ALA A 1 896 ? -4.897 -10.419 26.439 1.00 97.19 896 ALA A N 1
ATOM 6588 C CA . ALA A 1 896 ? -4.670 -9.750 27.713 1.00 97.19 896 ALA A CA 1
ATOM 6589 C C . ALA A 1 896 ? -3.172 -9.529 27.988 1.00 97.19 896 ALA A C 1
ATOM 6591 O O . ALA A 1 896 ? -2.788 -8.436 28.407 1.00 97.19 896 ALA A O 1
ATOM 6592 N N . ALA A 1 897 ? -2.324 -10.523 27.705 1.00 96.81 897 ALA A N 1
ATOM 6593 C CA . ALA A 1 897 ? -0.872 -10.406 27.830 1.00 96.81 897 ALA A CA 1
ATOM 6594 C C . ALA A 1 897 ? -0.302 -9.334 26.884 1.00 96.81 897 ALA A C 1
ATOM 6596 O O . ALA A 1 897 ? 0.403 -8.432 27.341 1.00 96.81 897 ALA A O 1
ATOM 6597 N N . ASP A 1 898 ? -0.681 -9.373 25.605 1.00 95.44 898 ASP A N 1
ATOM 6598 C CA . ASP A 1 898 ? -0.206 -8.443 24.576 1.00 95.44 898 ASP A CA 1
ATOM 6599 C C . ASP A 1 898 ? -0.637 -7.001 24.870 1.00 95.44 898 ASP A C 1
ATOM 6601 O O . ASP A 1 898 ? 0.120 -6.052 24.652 1.00 95.44 898 ASP A O 1
ATOM 6605 N N . LEU A 1 899 ? -1.863 -6.805 25.371 1.00 96.12 899 LEU A N 1
ATOM 6606 C CA . LEU A 1 899 ? -2.343 -5.492 25.803 1.00 96.12 899 LEU A CA 1
ATOM 6607 C C . LEU A 1 899 ? -1.607 -5.011 27.055 1.00 96.12 899 LEU A C 1
ATOM 6609 O O . LEU A 1 899 ? -1.233 -3.840 27.116 1.00 96.12 899 LEU A O 1
ATOM 6613 N N . ALA A 1 900 ? -1.365 -5.885 28.036 1.00 95.81 900 ALA A N 1
ATOM 6614 C CA . ALA A 1 900 ? -0.618 -5.527 29.238 1.00 95.81 900 ALA A CA 1
ATOM 6615 C C . ALA A 1 900 ? 0.817 -5.100 28.913 1.00 95.81 900 ALA A C 1
ATOM 6617 O O . ALA A 1 900 ? 1.300 -4.105 29.455 1.00 95.81 900 ALA A O 1
ATOM 6618 N N . GLU A 1 901 ? 1.501 -5.834 28.033 1.00 94.06 901 GLU A N 1
ATOM 6619 C CA . GLU A 1 901 ? 2.843 -5.480 27.574 1.00 94.06 901 GLU A CA 1
ATOM 6620 C C . GLU A 1 901 ? 2.822 -4.136 26.845 1.00 94.06 901 GLU A C 1
ATOM 6622 O O . GLU A 1 901 ? 3.556 -3.216 27.216 1.00 94.06 901 GLU A O 1
ATOM 6627 N N . ARG A 1 902 ? 1.925 -3.981 25.866 1.00 92.06 902 ARG A N 1
ATOM 6628 C CA . ARG A 1 902 ? 1.823 -2.760 25.064 1.00 92.06 902 ARG A CA 1
ATOM 6629 C C . ARG A 1 902 ? 1.522 -1.524 25.908 1.00 92.06 902 ARG A C 1
ATOM 6631 O O . ARG A 1 902 ? 2.179 -0.505 25.720 1.00 92.06 902 ARG A O 1
ATOM 6638 N N . LEU A 1 903 ? 0.559 -1.606 26.825 1.00 93.88 903 LEU A N 1
ATOM 6639 C CA . LEU A 1 903 ? 0.143 -0.486 27.679 1.00 93.88 903 LEU A CA 1
ATOM 6640 C C . LEU A 1 903 ? 1.135 -0.194 28.814 1.00 93.88 903 LEU A C 1
ATOM 6642 O O . LEU A 1 903 ? 1.102 0.896 29.379 1.00 93.88 903 LEU A O 1
ATOM 6646 N N . SER A 1 904 ? 2.038 -1.127 29.137 1.00 92.12 904 SER A N 1
ATOM 6647 C CA . SER A 1 904 ? 3.104 -0.882 30.119 1.00 92.12 904 SER A CA 1
ATOM 6648 C C . SER A 1 904 ? 4.216 0.035 29.602 1.00 92.12 904 SER A C 1
ATOM 6650 O O . SER A 1 904 ? 4.978 0.584 30.397 1.00 92.12 904 SER A O 1
ATOM 6652 N N . GLN A 1 905 ? 4.307 0.223 28.283 1.00 87.19 905 GLN A N 1
ATOM 6653 C CA . GLN A 1 905 ? 5.253 1.142 27.660 1.00 87.19 905 GLN A CA 1
ATOM 6654 C C . GLN A 1 905 ? 4.645 2.555 27.634 1.00 87.19 905 GLN A C 1
ATOM 6656 O O . GLN A 1 905 ? 3.616 2.749 26.980 1.00 87.19 905 GLN A O 1
ATOM 6661 N N . PRO A 1 906 ? 5.252 3.558 28.299 1.00 78.81 906 PRO A N 1
ATOM 6662 C CA . PRO A 1 906 ? 4.712 4.914 28.320 1.00 78.81 906 PRO A CA 1
ATOM 6663 C C . PRO A 1 906 ? 4.632 5.507 26.908 1.00 78.81 906 PRO A C 1
ATOM 6665 O O . PRO A 1 906 ? 5.636 5.558 26.196 1.00 78.81 906 PRO A O 1
ATOM 6668 N N . ARG A 1 907 ? 3.451 5.992 26.510 1.00 81.25 907 ARG A N 1
ATOM 6669 C CA . ARG A 1 907 ? 3.242 6.748 25.265 1.00 81.25 907 ARG A CA 1
ATOM 6670 C C . ARG A 1 907 ? 2.331 7.935 25.520 1.00 81.25 907 ARG A C 1
ATOM 6672 O O . ARG A 1 907 ? 1.353 7.810 26.247 1.00 81.25 907 ARG A O 1
ATOM 6679 N N . ALA A 1 908 ? 2.618 9.058 24.866 1.00 75.69 908 ALA A N 1
ATOM 6680 C CA . ALA A 1 908 ? 1.838 10.288 25.009 1.00 75.69 908 ALA A CA 1
ATOM 6681 C C . ALA A 1 908 ? 0.364 10.127 24.586 1.00 75.69 908 ALA A C 1
ATOM 6683 O O . ALA A 1 908 ? -0.504 10.845 25.067 1.00 75.69 908 ALA A O 1
ATOM 6684 N N . GLU A 1 909 ? 0.075 9.181 23.689 1.00 79.31 909 GLU A N 1
ATOM 6685 C CA . GLU A 1 909 ? -1.277 8.919 23.188 1.00 79.31 909 GLU A CA 1
ATOM 6686 C C . GLU A 1 909 ? -2.129 8.033 24.111 1.00 79.31 909 GLU A C 1
ATOM 6688 O O . GLU A 1 909 ? -3.351 7.998 23.945 1.00 79.31 909 GLU A O 1
ATOM 6693 N N . TYR A 1 910 ? -1.508 7.318 25.058 1.00 87.75 910 TYR A N 1
ATOM 6694 C CA . TYR A 1 910 ? -2.195 6.386 25.948 1.00 87.75 910 TYR A CA 1
ATOM 6695 C C . TYR A 1 910 ? -2.827 7.132 27.118 1.00 87.75 910 TYR A C 1
ATOM 6697 O O . TYR A 1 910 ? -2.156 7.512 28.074 1.00 87.75 910 TYR A O 1
ATOM 6705 N N . SER A 1 911 ? -4.149 7.275 27.057 1.00 89.38 911 SER A N 1
ATOM 6706 C CA . SER A 1 911 ? -4.975 7.665 28.196 1.00 89.38 911 SER A CA 1
ATOM 6707 C C . SER A 1 911 ? -6.052 6.604 28.461 1.00 89.38 911 SER A C 1
ATOM 6709 O O . SER A 1 911 ? -6.444 5.891 27.525 1.00 89.38 911 SER A O 1
ATOM 6711 N N . PRO A 1 912 ? -6.550 6.469 29.708 1.00 90.88 912 PRO A N 1
ATOM 6712 C CA . PRO A 1 912 ? -7.591 5.497 30.045 1.00 90.88 912 PRO A CA 1
ATOM 6713 C C . PRO A 1 912 ? -8.814 5.597 29.124 1.00 90.88 912 PRO A C 1
ATOM 6715 O O . PRO A 1 912 ? -9.302 4.583 28.624 1.00 90.88 912 PRO A O 1
ATOM 6718 N N . SER A 1 913 ? -9.268 6.820 28.833 1.00 90.62 913 SER A N 1
ATOM 6719 C CA . SER A 1 913 ? -10.465 7.063 28.023 1.00 90.62 913 SER A CA 1
ATOM 6720 C C . SER A 1 913 ? -10.295 6.637 26.560 1.00 90.62 913 SER A C 1
ATOM 6722 O O . SER A 1 913 ? -11.187 6.005 25.993 1.00 90.62 913 SER A O 1
ATOM 6724 N N . ARG A 1 914 ? -9.128 6.896 25.958 1.00 91.50 914 ARG A N 1
ATOM 6725 C CA . ARG A 1 914 ? -8.805 6.487 24.579 1.00 91.50 914 ARG A CA 1
ATOM 6726 C C . ARG A 1 914 ? -8.679 4.973 24.439 1.00 91.50 914 ARG A C 1
ATOM 6728 O O . ARG A 1 914 ? -9.154 4.402 23.453 1.00 91.50 914 ARG A O 1
ATOM 6735 N N . VAL A 1 915 ? -8.078 4.314 25.432 1.00 94.38 915 VAL A N 1
ATOM 6736 C CA . VAL A 1 915 ? -7.986 2.846 25.479 1.00 94.38 915 VAL A CA 1
ATOM 6737 C C . VAL A 1 915 ? -9.382 2.234 25.606 1.00 94.38 915 VAL A C 1
ATOM 6739 O O . VAL A 1 915 ? -9.721 1.344 24.826 1.00 94.38 915 VAL A O 1
ATOM 6742 N N . ALA A 1 916 ? -10.218 2.750 26.513 1.00 94.56 916 ALA A N 1
ATOM 6743 C CA . ALA A 1 916 ? -11.596 2.292 26.683 1.00 94.56 916 ALA A CA 1
ATOM 6744 C C . ALA A 1 916 ? -12.405 2.457 25.387 1.00 94.56 916 ALA A C 1
ATOM 6746 O O . ALA A 1 916 ? -12.949 1.478 24.882 1.00 94.56 916 ALA A O 1
ATOM 6747 N N . ALA A 1 917 ? -12.408 3.655 24.791 1.00 93.25 917 ALA A N 1
ATOM 6748 C CA . ALA A 1 917 ? -13.127 3.934 23.547 1.00 93.25 917 ALA A CA 1
ATOM 6749 C C . ALA A 1 917 ? -12.681 3.020 22.392 1.00 93.25 917 ALA A C 1
ATOM 6751 O O . ALA A 1 917 ? -13.509 2.556 21.611 1.00 93.25 917 ALA A O 1
ATOM 6752 N N . THR A 1 918 ? -11.384 2.710 22.303 1.00 95.44 918 THR A N 1
ATOM 6753 C CA . THR A 1 918 ? -10.847 1.801 21.279 1.00 95.44 918 THR A CA 1
ATOM 6754 C C . THR A 1 918 ? -11.340 0.368 21.473 1.00 95.44 918 THR A C 1
ATOM 6756 O O . THR A 1 918 ? -11.794 -0.251 20.512 1.00 95.44 918 THR A O 1
ATOM 6759 N N . LEU A 1 919 ? -11.273 -0.169 22.695 1.00 96.88 919 LEU A N 1
ATOM 6760 C CA . LEU A 1 919 ? -11.727 -1.536 22.982 1.00 96.88 919 LEU A CA 1
ATOM 6761 C C . LEU A 1 919 ? -13.244 -1.691 22.837 1.00 96.88 919 LEU A C 1
ATOM 6763 O O . LEU A 1 919 ? -13.722 -2.751 22.450 1.00 96.88 919 LEU A O 1
ATOM 6767 N N . GLN A 1 920 ? -13.992 -0.633 23.129 1.00 95.44 920 GLN A N 1
ATOM 6768 C CA . GLN A 1 920 ? -15.444 -0.603 23.024 1.00 95.44 920 GLN A CA 1
ATOM 6769 C C . GLN A 1 920 ? -15.929 -0.469 21.572 1.00 95.44 920 GLN A C 1
ATOM 6771 O O . GLN A 1 920 ? -16.802 -1.212 21.138 1.00 95.44 920 GLN A O 1
ATOM 6776 N N . LEU A 1 921 ? -15.387 0.485 20.809 1.00 92.62 921 LEU A N 1
ATOM 6777 C CA . LEU A 1 921 ? -15.927 0.869 19.494 1.00 92.62 921 LEU A CA 1
ATOM 6778 C C . LEU A 1 921 ? -15.148 0.282 18.312 1.00 92.62 921 LEU A C 1
ATOM 6780 O O . LEU A 1 921 ? -15.666 0.239 17.200 1.00 92.62 921 LEU A O 1
ATOM 6784 N N . GLY A 1 922 ? -13.897 -0.119 18.533 1.00 93.56 922 GLY A N 1
ATOM 6785 C CA . GLY A 1 922 ? -12.960 -0.512 17.482 1.00 93.56 922 GLY A CA 1
ATOM 6786 C C . GLY A 1 922 ? -12.610 -1.995 17.472 1.00 93.56 922 GLY A C 1
ATOM 6787 O O . GLY A 1 922 ? -11.570 -2.358 16.921 1.00 93.56 922 GLY A O 1
ATOM 6788 N N . ARG A 1 923 ? -13.393 -2.848 18.141 1.00 95.62 923 ARG A N 1
ATOM 6789 C CA . ARG A 1 923 ? -13.134 -4.290 18.260 1.00 95.62 923 ARG A CA 1
ATOM 6790 C C . ARG A 1 923 ? -14.396 -5.101 18.032 1.00 95.62 923 ARG A C 1
ATOM 6792 O O . ARG A 1 923 ? -15.480 -4.683 18.427 1.00 95.62 923 ARG A O 1
ATOM 6799 N N . ALA A 1 924 ? -14.204 -6.279 17.448 1.00 92.69 924 ALA A N 1
ATOM 6800 C CA . ALA A 1 924 ? -15.274 -7.242 17.275 1.00 92.69 924 ALA A CA 1
ATOM 6801 C C . ALA A 1 924 ? -15.698 -7.873 18.605 1.00 92.69 924 ALA A C 1
ATOM 6803 O O . ALA A 1 924 ? -14.874 -8.102 19.498 1.00 92.69 924 ALA A O 1
ATOM 6804 N N . ALA A 1 925 ? -16.983 -8.206 18.712 1.00 90.38 925 ALA A N 1
ATOM 6805 C CA . ALA A 1 925 ? -17.542 -8.898 19.867 1.00 90.38 925 ALA A CA 1
ATOM 6806 C C . ALA A 1 925 ? -17.605 -10.422 19.666 1.00 90.38 925 ALA A C 1
ATOM 6808 O O . ALA A 1 925 ? -18.421 -10.931 18.899 1.00 90.38 925 ALA A O 1
ATOM 6809 N N . PHE A 1 926 ? -16.806 -11.174 20.424 1.00 93.44 926 PHE A N 1
ATOM 6810 C CA . PHE A 1 926 ? -16.788 -12.641 20.406 1.00 93.44 926 PHE A CA 1
ATOM 6811 C C . PHE A 1 926 ? -17.466 -13.273 21.633 1.00 93.44 926 PHE A C 1
ATOM 6813 O O . PHE A 1 926 ? -17.911 -12.580 22.547 1.00 93.44 926 PHE A O 1
ATOM 6820 N N . GLY A 1 927 ? -17.575 -14.608 21.634 1.00 89.94 927 GLY A N 1
ATOM 6821 C CA . GLY A 1 927 ? -18.299 -15.369 22.659 1.00 89.94 927 GLY A CA 1
ATOM 6822 C C . GLY A 1 927 ? -17.592 -15.462 24.014 1.00 89.94 927 GLY A C 1
ATOM 6823 O O . GLY A 1 927 ? -18.258 -15.423 25.044 1.00 89.94 927 GLY A O 1
ATOM 6824 N N . VAL A 1 928 ? -16.257 -15.542 24.046 1.00 94.81 928 VAL A N 1
ATOM 6825 C CA . VAL A 1 928 ? -15.505 -15.514 25.309 1.00 94.81 928 VAL A CA 1
ATOM 6826 C C . VAL A 1 928 ? -15.303 -14.060 25.695 1.00 94.81 928 VAL A C 1
ATOM 6828 O O . VAL A 1 928 ? -14.586 -13.354 24.993 1.00 94.81 928 VAL A O 1
ATOM 6831 N N . ARG A 1 929 ? -15.934 -13.601 26.781 1.00 95.12 929 ARG A N 1
ATOM 6832 C CA . ARG A 1 929 ? -15.928 -12.188 27.192 1.00 95.12 929 ARG A CA 1
ATOM 6833 C C . ARG A 1 929 ? -15.374 -12.001 28.597 1.00 95.12 929 ARG A C 1
ATOM 6835 O O . ARG A 1 929 ? -15.645 -12.796 29.499 1.00 95.12 929 ARG A O 1
ATOM 6842 N N . ARG A 1 930 ? -14.617 -10.923 28.786 1.00 95.00 930 ARG A N 1
ATOM 6843 C CA . ARG A 1 930 ? -14.240 -10.369 30.092 1.00 95.00 930 ARG A CA 1
ATOM 6844 C C . ARG A 1 930 ? -14.436 -8.864 30.071 1.00 95.00 930 ARG A C 1
ATOM 6846 O O . ARG A 1 930 ? -14.461 -8.237 29.012 1.00 95.00 930 ARG A O 1
ATOM 6853 N N . LEU A 1 931 ? -14.587 -8.301 31.256 1.00 94.81 931 LEU A N 1
ATOM 6854 C CA . LEU A 1 931 ? -14.740 -6.875 31.453 1.00 94.81 931 LEU A CA 1
ATOM 6855 C C . LEU A 1 931 ? -13.850 -6.473 32.619 1.00 94.81 931 LEU A C 1
ATOM 6857 O O . LEU A 1 931 ? -13.908 -7.098 33.675 1.00 94.81 931 LEU A O 1
ATOM 6861 N N . ILE A 1 932 ? -13.015 -5.463 32.407 1.00 93.56 932 ILE A N 1
ATOM 6862 C CA . ILE A 1 932 ? -12.207 -4.853 33.462 1.00 93.56 932 ILE A CA 1
ATOM 6863 C C . ILE A 1 932 ? -12.781 -3.464 33.727 1.00 93.56 932 ILE A C 1
ATOM 6865 O O . ILE A 1 932 ? -13.092 -2.736 32.783 1.00 93.56 932 ILE A O 1
ATOM 6869 N N . THR A 1 933 ? -12.927 -3.102 34.999 1.00 91.75 933 THR A N 1
ATOM 6870 C CA . THR A 1 933 ? -13.457 -1.801 35.422 1.00 91.75 933 THR A CA 1
ATOM 6871 C C . THR A 1 933 ? -12.423 -1.058 36.247 1.00 91.75 933 THR A C 1
ATOM 6873 O O . THR A 1 933 ? -12.035 -1.533 37.313 1.00 91.75 933 THR A O 1
ATOM 6876 N N . THR A 1 934 ? -11.951 0.088 35.764 1.00 90.62 934 THR A N 1
ATOM 6877 C CA . THR A 1 934 ? -10.936 0.872 36.481 1.00 90.62 934 THR A CA 1
ATOM 6878 C C . THR A 1 934 ? -10.865 2.331 36.002 1.00 90.62 934 THR A C 1
ATOM 6880 O O . THR A 1 934 ? -11.209 2.594 34.848 1.00 90.62 934 THR A O 1
ATOM 6883 N N . PRO A 1 935 ? -10.452 3.299 36.845 1.00 87.56 935 PRO A N 1
ATOM 6884 C CA . PRO A 1 935 ? -10.190 4.670 36.405 1.00 87.56 935 PRO A CA 1
ATOM 6885 C C . PRO A 1 935 ? -8.833 4.884 35.706 1.00 87.56 935 PRO A C 1
ATOM 6887 O O . PRO A 1 935 ? -8.674 5.897 35.027 1.00 87.56 935 PRO A O 1
ATOM 6890 N N . ASP A 1 936 ? -7.841 3.995 35.858 1.00 88.44 936 ASP A N 1
ATOM 6891 C CA . ASP A 1 936 ? -6.462 4.261 35.410 1.00 88.44 936 ASP A CA 1
ATOM 6892 C C . ASP A 1 936 ? -5.786 3.098 34.658 1.00 88.44 936 ASP A C 1
ATOM 6894 O O . ASP A 1 936 ? -6.188 1.936 34.726 1.00 88.44 936 ASP A O 1
ATOM 6898 N N . LEU A 1 937 ? -4.726 3.424 33.907 1.00 91.38 937 LEU A N 1
ATOM 6899 C CA . LEU A 1 937 ? -3.997 2.449 33.088 1.00 91.38 937 LEU A CA 1
ATOM 6900 C C . LEU A 1 937 ? -3.143 1.471 33.910 1.00 91.38 937 LEU A C 1
ATOM 6902 O O . LEU A 1 937 ? -2.927 0.344 33.466 1.00 91.38 937 LEU A O 1
ATOM 6906 N N . GLY A 1 938 ? -2.638 1.860 35.083 1.00 92.44 938 GLY A N 1
ATOM 6907 C CA . GLY A 1 938 ? -1.753 1.008 35.885 1.00 92.44 938 GLY A CA 1
ATOM 6908 C C . GLY A 1 938 ? -2.498 -0.182 36.487 1.00 92.44 938 GLY A C 1
ATOM 6909 O O . GLY A 1 938 ? -2.049 -1.333 36.415 1.00 92.44 938 GLY A O 1
ATOM 6910 N N . THR A 1 939 ? -3.683 0.079 37.024 1.00 91.88 939 THR A N 1
ATOM 6911 C CA . THR A 1 939 ? -4.612 -0.954 37.500 1.00 91.88 939 THR A CA 1
ATOM 6912 C C . THR A 1 939 ? -5.168 -1.793 36.345 1.00 91.88 939 THR A C 1
ATOM 6914 O O . THR A 1 939 ? -5.245 -3.015 36.485 1.00 91.88 939 THR A O 1
ATOM 6917 N N . LEU A 1 940 ? -5.438 -1.200 35.170 1.00 93.94 940 LEU A N 1
ATOM 6918 C CA . LEU A 1 940 ? -5.797 -1.950 33.955 1.00 93.94 940 LEU A CA 1
ATOM 6919 C C . LEU A 1 940 ? -4.703 -2.954 33.569 1.00 93.94 940 LEU A C 1
ATOM 6921 O O . LEU A 1 940 ? -4.992 -4.133 33.377 1.00 93.94 940 LEU A O 1
ATOM 6925 N N . VAL A 1 941 ? -3.441 -2.520 33.496 1.00 95.69 941 VAL A N 1
ATOM 6926 C CA . VAL A 1 941 ? -2.295 -3.393 33.177 1.00 95.69 941 VAL A CA 1
ATOM 6927 C C . VAL A 1 941 ? -2.172 -4.535 34.189 1.00 95.69 941 VAL A C 1
ATOM 6929 O O . VAL A 1 941 ? -1.914 -5.676 33.807 1.00 95.69 941 VAL A O 1
ATOM 6932 N N . THR A 1 942 ? -2.393 -4.261 35.475 1.00 94.19 942 THR A N 1
ATOM 6933 C CA . THR A 1 942 ? -2.350 -5.283 36.535 1.00 94.19 942 THR A CA 1
ATOM 6934 C C . THR A 1 942 ? -3.467 -6.319 36.376 1.00 94.19 942 THR A C 1
ATOM 6936 O O . THR A 1 942 ? -3.217 -7.526 36.464 1.00 94.19 942 THR A O 1
ATOM 6939 N N . ALA A 1 943 ? -4.688 -5.871 36.077 1.00 93.06 943 ALA A N 1
ATOM 6940 C CA . ALA A 1 943 ? -5.825 -6.751 35.822 1.00 93.06 943 ALA A CA 1
ATOM 6941 C C . ALA A 1 943 ? -5.623 -7.598 34.553 1.00 93.06 943 ALA A C 1
ATOM 6943 O O . ALA A 1 943 ? -5.882 -8.800 34.571 1.00 93.06 943 ALA A O 1
ATOM 6944 N N . LEU A 1 944 ? -5.082 -7.012 33.480 1.00 96.00 944 LEU A N 1
ATOM 6945 C CA . LEU A 1 944 ? -4.745 -7.729 32.246 1.00 96.00 944 LEU A CA 1
ATOM 6946 C C . LEU A 1 944 ? -3.687 -8.819 32.485 1.00 96.00 944 LEU A C 1
ATOM 6948 O O . LEU A 1 944 ? -3.855 -9.943 32.016 1.00 96.00 944 LEU A O 1
ATOM 6952 N N . ARG A 1 945 ? -2.637 -8.535 33.270 1.00 95.56 945 ARG A N 1
ATOM 6953 C CA . ARG A 1 945 ? -1.631 -9.544 33.664 1.00 95.56 945 ARG A CA 1
ATOM 6954 C C . ARG A 1 945 ? -2.236 -10.675 34.490 1.00 95.56 945 ARG A C 1
ATOM 6956 O O . ARG A 1 945 ? -1.877 -11.830 34.291 1.00 95.56 945 ARG A O 1
ATOM 6963 N N . SER A 1 946 ? -3.163 -10.350 35.388 1.00 92.12 946 SER A N 1
ATOM 6964 C CA . SER A 1 946 ? -3.859 -11.347 36.210 1.00 92.12 946 SER A CA 1
ATOM 6965 C C . SER A 1 946 ? -4.747 -12.251 35.353 1.00 92.12 946 SER A C 1
ATOM 6967 O O . SER A 1 946 ? -4.712 -13.470 35.505 1.00 92.12 946 SER A O 1
ATOM 6969 N N . LEU A 1 947 ? -5.470 -11.662 34.393 1.00 91.50 947 LEU A N 1
ATOM 6970 C CA . LEU A 1 947 ? -6.278 -12.397 33.422 1.00 91.50 947 LEU A CA 1
ATOM 6971 C C . LEU A 1 947 ? -5.415 -13.304 32.531 1.00 91.50 947 LEU A C 1
ATOM 6973 O O . LEU A 1 947 ? -5.805 -14.435 32.251 1.00 91.50 947 LEU A O 1
ATOM 6977 N N . ALA A 1 948 ? -4.236 -12.834 32.119 1.00 93.75 948 ALA A N 1
ATOM 6978 C CA . ALA A 1 948 ? -3.289 -13.628 31.341 1.00 93.75 948 ALA A CA 1
ATOM 6979 C C . ALA A 1 948 ? -2.723 -14.831 32.124 1.00 93.75 948 ALA A C 1
ATOM 6981 O O . ALA A 1 948 ? -2.489 -15.880 31.527 1.00 93.75 948 ALA A O 1
ATOM 6982 N N . ALA A 1 949 ? -2.521 -14.694 33.440 1.00 88.31 949 ALA A N 1
ATOM 6983 C CA . ALA A 1 949 ? -1.875 -15.694 34.298 1.00 88.31 949 ALA A CA 1
ATOM 6984 C C . ALA A 1 949 ? -2.823 -16.735 34.933 1.00 88.31 949 ALA A C 1
ATOM 6986 O O . ALA A 1 949 ? -2.352 -17.606 35.654 1.00 88.31 949 ALA A O 1
ATOM 6987 N N . GLU A 1 950 ? -4.139 -16.646 34.707 1.00 74.62 950 GLU A N 1
ATOM 6988 C CA . GLU A 1 950 ? -5.171 -17.481 35.365 1.00 74.62 950 GLU A CA 1
ATOM 6989 C C . GLU A 1 950 ? -5.224 -17.363 36.907 1.00 74.62 950 GLU A C 1
ATOM 6991 O O . GLU A 1 950 ? -5.937 -18.115 37.568 1.00 74.62 950 GLU A O 1
ATOM 6996 N N . SER A 1 951 ? -4.547 -16.376 37.501 1.00 58.97 951 SER A N 1
ATOM 6997 C CA . SER A 1 951 ? -4.437 -16.203 38.961 1.00 58.97 951 SER A CA 1
ATOM 6998 C C . SER A 1 951 ? -5.702 -15.652 39.643 1.00 58.97 951 SER A C 1
ATOM 7000 O O . SER A 1 951 ? -5.674 -15.345 40.834 1.00 58.97 951 SER A O 1
ATOM 7002 N N . GLY A 1 952 ? -6.810 -15.511 38.912 1.00 52.59 952 GLY A N 1
ATOM 7003 C CA . GLY A 1 952 ? -8.097 -15.053 39.429 1.00 52.59 952 GLY A CA 1
ATOM 7004 C C . GLY A 1 952 ? -9.000 -14.500 38.329 1.00 52.59 952 GLY A C 1
ATOM 7005 O O . GLY A 1 952 ? -8.532 -13.899 37.362 1.00 52.59 952 GLY A O 1
ATOM 7006 N N . SER A 1 953 ? -10.313 -14.691 38.480 1.00 49.22 953 SER A N 1
ATOM 7007 C CA . SER A 1 953 ? -11.280 -13.868 37.745 1.00 49.22 953 SER A CA 1
ATOM 7008 C C . SER A 1 953 ? -11.122 -12.427 38.243 1.00 49.22 953 SER A C 1
ATOM 7010 O O . SER A 1 953 ? -10.996 -12.265 39.460 1.00 49.22 953 SER A O 1
ATOM 7012 N N . PRO A 1 954 ? -11.097 -11.396 37.374 1.00 53.00 954 PRO A N 1
ATOM 7013 C CA . PRO A 1 954 ? -11.172 -10.019 37.856 1.00 53.00 954 PRO A CA 1
ATOM 7014 C C . PRO A 1 954 ? -12.358 -9.917 38.820 1.00 53.00 954 PRO A C 1
ATOM 7016 O O . PRO A 1 954 ? -13.405 -10.516 38.552 1.00 53.00 954 PRO A O 1
ATOM 7019 N N . GLU A 1 955 ? -12.160 -9.253 39.965 1.00 48.84 955 GLU A N 1
ATOM 7020 C CA . GLU A 1 955 ? -13.233 -9.061 40.941 1.00 48.84 955 GLU A CA 1
ATOM 7021 C C . GLU A 1 955 ? -14.488 -8.551 40.213 1.00 48.84 955 GLU A C 1
ATOM 7023 O O . GLU A 1 955 ? -14.360 -7.763 39.265 1.00 48.84 955 GLU A O 1
ATOM 7028 N N . PRO A 1 956 ? -15.693 -9.022 40.596 1.00 47.75 956 PRO A N 1
ATOM 7029 C CA . PRO A 1 956 ? -16.928 -8.468 40.055 1.00 47.75 956 PRO A CA 1
ATOM 7030 C C . PRO A 1 956 ? -16.865 -6.942 40.178 1.00 47.75 956 PRO A C 1
ATOM 7032 O O . PRO A 1 956 ? -16.263 -6.456 41.140 1.00 47.75 956 PRO A O 1
ATOM 7035 N N . PRO A 1 957 ? -17.425 -6.198 39.205 1.00 54.19 957 PRO A N 1
ATOM 7036 C CA . PRO A 1 957 ? -17.257 -4.754 39.134 1.00 54.19 957 PRO A CA 1
ATOM 7037 C C . PRO A 1 957 ? -17.474 -4.150 40.519 1.00 54.19 957 PRO A C 1
ATOM 7039 O O . PRO A 1 957 ? -18.501 -4.412 41.154 1.00 54.19 957 PRO A O 1
ATOM 7042 N N . SER A 1 958 ? -16.508 -3.356 40.997 1.00 55.53 958 SER A N 1
ATOM 7043 C CA . SER A 1 958 ? -16.793 -2.423 42.084 1.00 55.53 958 SER A CA 1
ATOM 7044 C C . SER A 1 958 ? -18.073 -1.693 41.691 1.00 55.53 958 SER A C 1
ATOM 7046 O O . SER A 1 958 ? -18.222 -1.350 40.518 1.00 55.53 958 SER A O 1
ATOM 7048 N N . THR A 1 959 ? -19.037 -1.577 42.610 1.00 59.53 959 THR A N 1
ATOM 7049 C CA . THR A 1 959 ? -20.387 -1.072 42.309 1.00 59.53 959 THR A CA 1
ATOM 7050 C C . THR A 1 959 ? -20.299 0.144 41.393 1.00 59.53 959 THR A C 1
ATOM 7052 O O . THR A 1 959 ? -19.885 1.216 41.834 1.00 59.53 959 THR A O 1
ATOM 7055 N N . LEU A 1 960 ? -20.617 -0.054 40.107 1.00 75.00 960 LEU A N 1
ATOM 7056 C CA . LEU A 1 960 ? -20.605 1.009 39.113 1.00 75.00 960 LEU A CA 1
ATOM 7057 C C . LEU A 1 960 ? -21.705 1.980 39.530 1.00 75.00 960 LEU A C 1
ATOM 7059 O O . LEU A 1 960 ? -22.879 1.614 39.536 1.00 75.00 960 LEU A O 1
ATOM 7063 N N . GLU A 1 961 ? -21.318 3.187 39.936 1.00 77.06 961 GLU A N 1
ATOM 7064 C CA . GLU A 1 961 ? -22.271 4.196 40.412 1.00 77.06 961 GLU A CA 1
ATOM 7065 C C . GLU A 1 961 ? -23.216 4.653 39.292 1.00 77.06 961 GLU A C 1
ATOM 7067 O O . GLU A 1 961 ? -24.361 5.004 39.565 1.00 77.06 961 GLU A O 1
ATOM 7072 N N . ASP A 1 962 ? -22.753 4.605 38.037 1.00 84.62 962 ASP A N 1
ATOM 7073 C CA . ASP A 1 962 ? -23.556 4.893 36.852 1.00 84.62 962 ASP A CA 1
ATOM 7074 C C . ASP A 1 962 ? -24.439 3.683 36.465 1.00 84.62 962 ASP A C 1
ATOM 7076 O O . ASP A 1 962 ? -23.917 2.649 36.020 1.00 84.62 962 ASP A O 1
ATOM 7080 N N . PRO A 1 963 ? -25.781 3.805 36.556 1.00 86.19 963 PRO A N 1
ATOM 7081 C CA . PRO A 1 963 ? -26.707 2.741 36.178 1.00 86.19 963 PRO A CA 1
ATOM 7082 C C . PRO A 1 963 ? -26.601 2.323 34.705 1.00 86.19 963 PRO A C 1
ATOM 7084 O O . PRO A 1 963 ? -26.851 1.159 34.383 1.00 86.19 963 PRO A O 1
ATOM 7087 N N . VAL A 1 964 ? -26.234 3.242 33.802 1.00 88.38 964 VAL A N 1
ATOM 7088 C CA . VAL A 1 964 ? -26.082 2.950 32.366 1.00 88.38 964 VAL A CA 1
ATOM 7089 C C . VAL A 1 964 ? -24.847 2.085 32.141 1.00 88.38 964 VAL A C 1
ATOM 7091 O O . VAL A 1 964 ? -24.926 1.071 31.437 1.00 88.38 964 VAL A O 1
ATOM 7094 N N . ALA A 1 965 ? -23.728 2.425 32.784 1.00 89.00 965 ALA A N 1
ATOM 7095 C CA . ALA A 1 965 ? -22.516 1.612 32.763 1.00 89.00 965 ALA A CA 1
ATOM 7096 C C . ALA A 1 965 ? -22.756 0.217 33.363 1.00 89.00 965 ALA A C 1
ATOM 7098 O O . ALA A 1 965 ? -22.368 -0.779 32.748 1.00 89.00 965 ALA A O 1
ATOM 7099 N N . ALA A 1 966 ? -23.454 0.124 34.501 1.00 89.31 966 ALA A N 1
ATOM 7100 C CA . ALA A 1 966 ? -23.793 -1.150 35.142 1.00 89.31 966 ALA A CA 1
ATOM 7101 C C . ALA A 1 966 ? -24.649 -2.052 34.234 1.00 89.31 966 ALA A C 1
ATOM 7103 O O . ALA A 1 966 ? -24.294 -3.202 33.971 1.00 89.31 966 ALA A O 1
ATOM 7104 N N . ALA A 1 967 ? -25.734 -1.513 33.670 1.00 91.25 967 ALA A N 1
ATOM 7105 C CA . ALA A 1 967 ? -26.595 -2.264 32.759 1.00 91.25 967 ALA A CA 1
ATOM 7106 C C . ALA A 1 967 ? -25.855 -2.695 31.479 1.00 91.25 967 ALA A C 1
ATOM 7108 O O . ALA A 1 967 ? -26.073 -3.797 30.968 1.00 91.25 967 ALA A O 1
ATOM 7109 N N . THR A 1 968 ? -24.966 -1.845 30.960 1.00 93.12 968 THR A N 1
ATOM 7110 C CA . THR A 1 968 ? -24.143 -2.150 29.780 1.00 93.12 968 THR A CA 1
ATOM 7111 C C . THR A 1 968 ? -23.158 -3.283 30.065 1.00 93.12 968 THR A C 1
ATOM 7113 O O . THR A 1 968 ? -23.057 -4.217 29.267 1.00 93.12 968 THR A O 1
ATOM 7116 N N . ALA A 1 969 ? -22.484 -3.243 31.218 1.00 92.62 969 ALA A N 1
ATOM 7117 C CA . ALA A 1 969 ? -21.572 -4.284 31.681 1.00 92.62 969 ALA A CA 1
ATOM 7118 C C . ALA A 1 969 ? -22.262 -5.656 31.779 1.00 92.62 969 ALA A C 1
ATOM 7120 O O . ALA A 1 969 ? -21.789 -6.631 31.188 1.00 92.62 969 ALA A O 1
ATOM 7121 N N . ASP A 1 970 ? -23.417 -5.719 32.446 1.00 91.62 970 ASP A N 1
ATOM 7122 C CA . ASP A 1 970 ? -24.174 -6.961 32.641 1.00 91.62 970 ASP A CA 1
ATOM 7123 C C . ASP A 1 970 ? -24.669 -7.562 31.322 1.00 91.62 970 ASP A C 1
ATOM 7125 O O . ASP A 1 970 ? -24.625 -8.778 31.121 1.00 91.62 970 ASP A O 1
ATOM 7129 N N . ARG A 1 971 ? -25.154 -6.724 30.399 1.00 94.06 971 ARG A N 1
ATOM 7130 C CA . ARG A 1 971 ? -25.595 -7.175 29.069 1.00 94.06 971 ARG A CA 1
ATOM 7131 C C . ARG A 1 971 ? -24.426 -7.701 28.243 1.00 94.06 971 ARG A C 1
ATOM 7133 O O . ARG A 1 971 ? -24.537 -8.768 27.638 1.00 94.06 971 ARG A O 1
ATOM 7140 N N . TRP A 1 972 ? -23.291 -6.999 28.262 1.00 94.56 972 TRP A N 1
ATOM 7141 C CA . TRP A 1 972 ? -22.082 -7.436 27.569 1.00 94.56 972 TRP A CA 1
ATOM 7142 C C . TRP A 1 972 ? -21.604 -8.803 28.066 1.00 94.56 972 TRP A C 1
ATOM 7144 O O . TRP A 1 972 ? -21.356 -9.692 27.249 1.00 94.56 972 TRP A O 1
ATOM 7154 N N . LEU A 1 973 ? -21.519 -8.996 29.386 1.00 93.44 973 LEU A N 1
ATOM 7155 C CA . LEU A 1 973 ? -21.081 -10.257 29.994 1.00 93.44 973 LEU A CA 1
ATOM 7156 C C . LEU A 1 973 ? -22.050 -11.418 29.723 1.00 93.44 973 LEU A C 1
ATOM 7158 O O . LEU A 1 973 ? -21.608 -12.558 29.609 1.00 93.44 973 LEU A O 1
ATOM 7162 N N . ARG A 1 974 ? -23.347 -11.139 29.530 1.00 92.94 974 ARG A N 1
ATOM 7163 C CA . ARG A 1 974 ? -24.353 -12.128 29.095 1.00 92.94 974 ARG A CA 1
ATOM 7164 C C . ARG A 1 974 ? -24.294 -12.481 27.604 1.00 92.94 974 ARG A C 1
ATOM 7166 O O . ARG A 1 974 ? -25.102 -13.280 27.140 1.00 92.94 974 ARG A O 1
ATOM 7173 N N . GLY A 1 975 ? -23.352 -11.916 26.849 1.00 89.06 975 GLY A N 1
ATOM 7174 C CA . GLY A 1 975 ? -23.202 -12.194 25.419 1.00 89.06 975 GLY A CA 1
ATOM 7175 C C . GLY A 1 975 ? -24.075 -11.321 24.512 1.00 89.06 975 GLY A C 1
ATOM 7176 O O . GLY A 1 975 ? -24.020 -11.473 23.293 1.00 89.06 975 GLY A O 1
ATOM 7177 N N . GLU A 1 976 ? -24.842 -10.377 25.062 1.00 90.25 976 GLU A N 1
ATOM 7178 C CA . GLU A 1 976 ? -25.720 -9.506 24.276 1.00 90.25 976 GLU A CA 1
ATOM 7179 C C . GLU A 1 976 ? -24.932 -8.429 23.508 1.00 90.25 976 GLU A C 1
ATOM 7181 O O . GLU A 1 976 ? -23.812 -8.058 23.880 1.00 90.25 976 GLU A O 1
ATOM 7186 N N . SER A 1 977 ? -25.529 -7.893 22.440 1.00 85.75 977 SER A N 1
ATOM 7187 C CA . SER A 1 977 ? -25.026 -6.700 21.749 1.00 85.75 977 SER A CA 1
ATOM 7188 C C . SER A 1 977 ? -25.346 -5.437 22.551 1.00 85.75 977 SER A C 1
ATOM 7190 O O . SER A 1 977 ? -26.482 -5.233 22.996 1.00 85.75 977 SER A O 1
ATOM 7192 N N . VAL A 1 978 ? -24.354 -4.562 22.706 1.00 90.75 978 VAL A N 1
ATOM 7193 C CA . VAL A 1 978 ? -24.461 -3.313 23.473 1.00 90.75 978 VAL A CA 1
ATOM 7194 C C . VAL A 1 978 ? -24.060 -2.112 22.621 1.00 90.75 978 VAL A C 1
ATOM 7196 O O . VAL A 1 978 ? -23.257 -2.237 21.699 1.00 90.75 978 VAL A O 1
ATOM 7199 N N . ARG A 1 979 ? -24.621 -0.938 22.929 1.00 88.50 979 ARG A N 1
ATOM 7200 C CA . ARG A 1 979 ? -24.249 0.327 22.286 1.00 88.50 979 ARG A CA 1
ATOM 7201 C C . ARG A 1 979 ? -23.272 1.077 23.175 1.00 88.50 979 ARG A C 1
ATOM 7203 O O . ARG A 1 979 ? -23.671 1.808 24.072 1.00 88.50 979 ARG A O 1
ATOM 7210 N N . TRP A 1 980 ? -21.985 0.903 22.916 1.00 91.12 980 TRP A N 1
ATOM 7211 C CA . TRP A 1 980 ? -20.940 1.544 23.713 1.00 91.12 980 TRP A CA 1
ATOM 7212 C C . TRP A 1 980 ? -20.935 3.072 23.633 1.00 91.12 980 TRP A C 1
ATOM 7214 O O . TRP A 1 980 ? -20.442 3.730 24.542 1.00 91.12 980 TRP A O 1
ATOM 7224 N N . THR A 1 981 ? -21.507 3.642 22.572 1.00 88.62 981 THR A N 1
ATOM 7225 C CA . THR A 1 981 ? -21.682 5.091 22.420 1.00 88.62 981 THR A CA 1
ATOM 7226 C C . THR A 1 981 ? -22.535 5.704 23.525 1.00 88.62 981 THR A C 1
ATOM 7228 O O . THR A 1 981 ? -22.339 6.870 23.835 1.00 88.62 981 THR A O 1
ATOM 7231 N N . ASP A 1 982 ? -23.427 4.927 24.152 1.00 88.94 982 ASP A N 1
ATOM 7232 C CA . ASP A 1 982 ? -24.306 5.405 25.227 1.00 88.94 982 ASP A CA 1
ATOM 7233 C C . ASP A 1 982 ? -23.520 5.726 26.522 1.00 88.94 982 ASP A C 1
ATOM 7235 O O . ASP A 1 982 ? -24.041 6.409 27.398 1.00 88.94 982 ASP A O 1
ATOM 7239 N N . LEU A 1 983 ? -22.260 5.271 26.636 1.00 88.50 983 LEU A N 1
ATOM 7240 C CA . LEU A 1 983 ? -21.356 5.577 27.757 1.00 88.50 983 LEU A CA 1
ATOM 7241 C C . LEU A 1 983 ? -20.605 6.904 27.594 1.00 88.50 983 LEU A C 1
ATOM 7243 O O . LEU A 1 983 ? -19.920 7.346 28.517 1.00 88.50 983 LEU A O 1
ATOM 7247 N N . TRP A 1 984 ? -20.679 7.519 26.415 1.00 87.00 984 TRP A N 1
ATOM 7248 C CA . TRP A 1 984 ? -19.939 8.731 26.093 1.00 87.00 984 TRP A CA 1
ATOM 7249 C C . TRP A 1 984 ? -20.914 9.889 25.872 1.00 87.00 984 TRP A C 1
ATOM 7251 O O . TRP A 1 984 ? -21.906 9.720 25.162 1.00 87.00 984 TRP A O 1
ATOM 7261 N N . PRO A 1 985 ? -20.647 11.088 26.423 1.00 80.81 985 PRO A N 1
ATOM 7262 C CA . PRO A 1 985 ? -21.452 12.260 26.105 1.00 80.81 985 PRO A CA 1
ATOM 7263 C C . PRO A 1 985 ? -21.432 12.550 24.599 1.00 80.81 985 PRO A C 1
ATOM 7265 O O . PRO A 1 985 ? -20.434 12.302 23.913 1.00 80.81 985 PRO A O 1
ATOM 7268 N N . GLU A 1 986 ? -22.523 13.112 24.084 1.00 72.81 986 GLU A N 1
ATOM 7269 C CA . GLU A 1 986 ? -22.651 13.434 22.664 1.00 72.81 986 GLU A CA 1
ATOM 7270 C C . GLU A 1 986 ? -21.513 14.364 22.201 1.00 72.81 986 GLU A C 1
ATOM 7272 O O . GLU A 1 986 ? -21.211 15.377 22.834 1.00 72.81 986 GLU A O 1
ATOM 7277 N N . GLY A 1 987 ? -20.826 13.979 21.121 1.00 68.62 987 GLY A N 1
ATOM 7278 C CA . GLY A 1 987 ? -19.660 14.704 20.601 1.00 68.62 987 GLY A CA 1
ATOM 7279 C C . GLY A 1 987 ? -18.385 14.610 21.454 1.00 68.62 987 GLY A C 1
ATOM 7280 O O . GLY A 1 987 ? -17.409 15.292 21.143 1.00 68.62 987 GLY A O 1
ATOM 7281 N N . ALA A 1 988 ? -18.359 13.781 22.505 1.00 78.25 988 ALA A N 1
ATOM 7282 C CA . ALA A 1 988 ? -17.236 13.661 23.442 1.00 78.25 988 ALA A CA 1
ATOM 7283 C C . ALA A 1 988 ? -16.535 12.289 23.420 1.00 78.25 988 ALA A C 1
ATOM 7285 O O . ALA A 1 988 ? -15.826 11.955 24.370 1.00 78.25 988 ALA A O 1
ATOM 7286 N N . ILE A 1 989 ? -16.708 11.495 22.356 1.00 83.12 989 ILE A N 1
ATOM 7287 C CA . ILE A 1 989 ? -15.984 10.226 22.193 1.00 83.12 989 ILE A CA 1
ATOM 7288 C C . ILE A 1 989 ? -14.480 10.533 22.061 1.00 83.12 989 ILE A C 1
ATOM 7290 O O . ILE A 1 989 ? -14.091 11.293 21.166 1.00 83.12 989 ILE A O 1
ATOM 7294 N N . PRO A 1 990 ? -13.617 9.967 22.927 1.00 85.69 990 PRO A N 1
ATOM 7295 C CA . PRO A 1 990 ? -12.178 10.145 22.822 1.00 85.69 990 PRO A CA 1
ATOM 7296 C C . PRO A 1 990 ? -11.648 9.659 21.474 1.00 85.69 990 PRO A C 1
ATOM 7298 O O . PRO A 1 990 ? -12.124 8.666 20.923 1.00 85.69 990 PRO A O 1
ATOM 7301 N N . GLN A 1 991 ? -10.605 10.324 20.976 1.00 86.06 991 GLN A N 1
ATOM 7302 C CA . GLN A 1 991 ? -9.890 9.860 19.791 1.00 86.06 991 GLN A CA 1
ATOM 7303 C C . GLN A 1 991 ? -9.397 8.424 20.013 1.00 86.06 991 GLN A C 1
ATOM 7305 O O . GLN A 1 991 ? -8.670 8.155 20.974 1.00 86.06 991 GLN A O 1
ATOM 7310 N N . ARG A 1 992 ? -9.791 7.511 19.125 1.00 90.88 992 ARG A N 1
ATOM 7311 C CA . ARG A 1 992 ? -9.362 6.113 19.193 1.00 90.88 992 ARG A CA 1
ATOM 7312 C C . ARG A 1 992 ? -7.891 5.989 18.797 1.00 90.88 992 ARG A C 1
ATOM 7314 O O . ARG A 1 992 ? -7.363 6.815 18.054 1.00 90.88 992 ARG A O 1
ATOM 7321 N N . ILE A 1 993 ? -7.235 4.950 19.296 1.00 91.31 993 ILE A N 1
ATOM 7322 C CA . ILE A 1 993 ? -5.800 4.706 19.111 1.00 91.31 993 ILE A CA 1
ATOM 7323 C C . ILE A 1 993 ? -5.554 3.283 18.610 1.00 91.31 993 ILE A C 1
ATOM 7325 O O . ILE A 1 993 ? -6.407 2.407 18.734 1.00 91.31 993 ILE A O 1
ATOM 7329 N N . ALA A 1 994 ? -4.366 3.022 18.071 1.00 90.12 994 ALA A N 1
ATOM 7330 C CA . ALA A 1 994 ? -3.973 1.663 17.729 1.00 90.12 994 ALA A CA 1
ATOM 7331 C C . ALA A 1 994 ? -3.614 0.875 19.003 1.00 90.12 994 ALA A C 1
ATOM 7333 O O . ALA A 1 994 ? -2.766 1.294 19.794 1.00 90.12 994 ALA A O 1
ATOM 7334 N N . LEU A 1 995 ? -4.212 -0.305 19.168 1.00 92.94 995 LEU A N 1
ATOM 7335 C CA . LEU A 1 995 ? -3.903 -1.275 20.227 1.00 92.94 995 LEU A CA 1
ATOM 7336 C C . LEU A 1 995 ? -3.499 -2.623 19.616 1.00 92.94 995 LEU A C 1
ATOM 7338 O O . LEU A 1 995 ? -3.518 -2.780 18.395 1.00 92.94 995 LEU A O 1
ATOM 7342 N N . SER A 1 996 ? -3.100 -3.583 20.454 1.00 93.25 996 SER A N 1
ATOM 7343 C CA . SER A 1 996 ? -2.784 -4.948 20.012 1.00 93.25 996 SER A CA 1
ATOM 7344 C C . SER A 1 996 ? -3.975 -5.554 19.254 1.00 93.25 996 SER A C 1
ATOM 7346 O O . SER A 1 996 ? -5.138 -5.281 19.584 1.00 93.25 996 SER A O 1
ATOM 7348 N N . GLY A 1 997 ? -3.669 -6.287 18.183 1.00 94.12 997 GLY A N 1
ATOM 7349 C CA . GLY A 1 997 ? -4.662 -6.966 17.354 1.00 94.12 997 GLY A CA 1
ATOM 7350 C C . GLY A 1 997 ? -5.032 -8.340 17.910 1.00 94.12 997 GLY A C 1
ATOM 7351 O O . GLY A 1 997 ? -4.462 -8.798 18.899 1.00 94.12 997 GLY A O 1
ATOM 7352 N N . TYR A 1 998 ? -5.983 -9.006 17.263 1.00 97.38 998 TYR A N 1
ATOM 7353 C CA . TYR A 1 998 ? -6.440 -10.337 17.655 1.00 97.38 998 TYR A CA 1
ATOM 7354 C C . TYR A 1 998 ? -5.323 -11.407 17.583 1.00 97.38 998 TYR A C 1
ATOM 7356 O O . TYR A 1 998 ? -4.691 -11.558 16.534 1.00 97.38 998 TYR A O 1
ATOM 7364 N N . PRO A 1 999 ? -5.097 -12.214 18.636 1.00 96.62 999 PRO A N 1
ATOM 7365 C CA . PRO A 1 999 ? -4.062 -13.248 18.646 1.00 96.62 999 PRO A CA 1
ATOM 7366 C C . PRO A 1 999 ? -4.561 -14.558 18.014 1.00 96.62 999 PRO A C 1
ATOM 7368 O O . PRO A 1 999 ? -5.068 -15.465 18.690 1.00 96.62 999 PRO A O 1
ATOM 7371 N N . PHE A 1 1000 ? -4.422 -14.648 16.690 1.00 97.31 1000 PHE A N 1
ATOM 7372 C CA . PHE A 1 1000 ? -4.783 -15.826 15.897 1.00 97.31 1000 PHE A CA 1
ATOM 7373 C C . PHE A 1 1000 ? -4.128 -17.113 16.420 1.00 97.31 1000 PHE A C 1
ATOM 7375 O O . PHE A 1 1000 ? -2.963 -17.129 16.810 1.00 97.31 1000 PHE A O 1
ATOM 7382 N N . GLN A 1 1001 ? -4.884 -18.213 16.419 1.00 94.31 1001 GLN A N 1
ATOM 7383 C CA . GLN A 1 1001 ? -4.426 -19.521 16.890 1.00 94.31 1001 GLN A CA 1
ATOM 7384 C C . GLN A 1 1001 ? -3.945 -20.352 15.699 1.00 94.31 1001 GLN A C 1
ATOM 7386 O O . GLN A 1 1001 ? -4.678 -21.174 15.142 1.00 94.31 1001 GLN A O 1
ATOM 7391 N N . HIS A 1 1002 ? -2.706 -20.099 15.276 1.00 95.19 1002 HIS A N 1
ATOM 7392 C CA . HIS A 1 1002 ? -2.151 -20.689 14.061 1.00 95.19 1002 HIS A CA 1
ATOM 7393 C C . HIS A 1 1002 ? -2.064 -22.211 14.127 1.00 95.19 1002 HIS A C 1
ATOM 7395 O O . HIS A 1 1002 ? -1.519 -22.801 15.059 1.00 95.19 1002 HIS A O 1
ATOM 7401 N N . ARG A 1 1003 ? -2.561 -22.850 13.069 1.00 95.56 1003 ARG A N 1
ATOM 7402 C CA . ARG A 1 1003 ? -2.271 -24.246 12.749 1.00 95.56 1003 ARG A CA 1
ATOM 7403 C C . ARG A 1 1003 ? -1.502 -24.305 11.445 1.00 95.56 1003 ARG A C 1
ATOM 7405 O O . ARG A 1 1003 ? -1.640 -23.438 10.584 1.00 95.56 1003 ARG A O 1
ATOM 7412 N N . ARG A 1 1004 ? -0.684 -25.343 11.300 1.00 95.25 1004 ARG A N 1
ATOM 7413 C CA . ARG A 1 1004 ? 0.099 -25.550 10.087 1.00 95.25 1004 ARG A CA 1
ATOM 7414 C C . ARG A 1 1004 ? -0.808 -25.990 8.935 1.00 95.25 1004 ARG A C 1
ATOM 7416 O O . ARG A 1 1004 ? -1.490 -27.005 9.039 1.00 95.25 1004 ARG A O 1
ATOM 7423 N N . HIS A 1 1005 ? -0.732 -25.268 7.822 1.00 93.00 1005 HIS A N 1
ATOM 7424 C CA . HIS A 1 1005 ? -1.403 -25.573 6.561 1.00 93.00 1005 HIS A CA 1
ATOM 7425 C C . HIS A 1 1005 ? -0.395 -25.475 5.409 1.00 93.00 1005 HIS A C 1
ATOM 7427 O O . HIS A 1 1005 ? 0.157 -24.404 5.144 1.00 93.00 1005 HIS A O 1
ATOM 7433 N N . TRP A 1 1006 ? -0.098 -26.592 4.745 1.00 91.25 1006 TRP A N 1
ATOM 7434 C CA . TRP A 1 1006 ? 0.940 -26.641 3.714 1.00 91.25 1006 TRP A CA 1
ATOM 7435 C C . TRP A 1 1006 ? 0.736 -27.826 2.776 1.00 91.25 1006 TRP A C 1
ATOM 7437 O O . TRP A 1 1006 ? 0.482 -28.919 3.267 1.00 91.25 1006 TRP A O 1
ATOM 7447 N N . LEU A 1 1007 ? 0.918 -27.627 1.467 1.00 87.94 1007 LEU A N 1
ATOM 7448 C CA . LEU A 1 1007 ? 0.880 -28.715 0.489 1.00 87.94 1007 LEU A CA 1
ATOM 7449 C C . LEU A 1 1007 ? 2.107 -29.625 0.633 1.00 87.94 1007 LEU A C 1
ATOM 7451 O O . LEU A 1 1007 ? 3.258 -29.163 0.541 1.00 87.94 1007 LEU A O 1
ATOM 7455 N N . THR A 1 1008 ? 1.856 -30.919 0.823 1.00 79.75 1008 THR A N 1
ATOM 7456 C CA . THR A 1 1008 ? 2.888 -31.956 1.005 1.00 79.75 1008 THR A CA 1
ATOM 7457 C C . THR A 1 1008 ? 2.806 -33.066 -0.044 1.00 79.75 1008 THR A C 1
ATOM 7459 O O . THR A 1 1008 ? 1.762 -33.282 -0.655 1.00 79.75 1008 THR A O 1
ATOM 7462 N N . ASP A 1 1009 ? 3.902 -33.815 -0.218 1.00 68.00 1009 ASP A N 1
ATOM 7463 C CA . ASP A 1 1009 ? 3.944 -34.997 -1.096 1.00 68.00 1009 ASP A CA 1
ATOM 7464 C C . ASP A 1 1009 ? 2.982 -36.111 -0.638 1.00 68.00 1009 ASP A C 1
ATOM 7466 O O . ASP A 1 1009 ? 2.474 -36.874 -1.457 1.00 68.00 1009 ASP A O 1
ATOM 7470 N N . ALA A 1 1010 ? 2.693 -36.196 0.668 1.00 60.06 1010 ALA A N 1
ATOM 7471 C CA . ALA A 1 1010 ? 1.791 -37.197 1.238 1.00 60.06 1010 ALA A CA 1
ATOM 7472 C C . ALA A 1 1010 ? 0.331 -37.006 0.783 1.00 60.06 1010 ALA A C 1
ATOM 7474 O O . ALA A 1 1010 ? -0.369 -37.982 0.527 1.00 60.06 1010 ALA A O 1
ATOM 7475 N N . GLU A 1 1011 ? -0.115 -35.759 0.597 1.00 58.16 1011 GLU A N 1
ATOM 7476 C CA . GLU A 1 1011 ? -1.466 -35.438 0.105 1.00 58.16 1011 GLU A CA 1
ATOM 7477 C C . GLU A 1 1011 ? -1.649 -35.777 -1.386 1.00 58.16 1011 GLU A C 1
ATOM 7479 O O . GLU A 1 1011 ? -2.775 -35.965 -1.845 1.00 58.16 1011 GLU A O 1
ATOM 7484 N N . ALA A 1 1012 ? -0.557 -35.905 -2.151 1.00 52.97 1012 ALA A N 1
ATOM 7485 C CA . ALA A 1 1012 ? -0.599 -36.394 -3.531 1.00 52.97 1012 ALA A CA 1
ATOM 7486 C C . ALA A 1 1012 ? -0.816 -37.919 -3.616 1.00 52.97 1012 ALA A C 1
ATOM 7488 O O . ALA A 1 1012 ? -1.192 -38.423 -4.676 1.00 52.97 1012 ALA A O 1
ATOM 7489 N N . GLN A 1 1013 ? -0.596 -38.644 -2.512 1.00 44.38 1013 GLN A N 1
ATOM 7490 C CA . GLN A 1 1013 ? -0.715 -40.103 -2.420 1.00 44.38 1013 GLN A CA 1
ATOM 7491 C C . GLN A 1 1013 ? -2.035 -40.580 -1.789 1.00 44.38 1013 GLN A C 1
ATOM 7493 O O . GLN A 1 1013 ? -2.301 -41.784 -1.800 1.00 44.38 1013 GLN A O 1
ATOM 7498 N N . GLU A 1 1014 ? -2.883 -39.683 -1.270 1.00 48.62 1014 GLU A N 1
ATOM 7499 C CA . GLU A 1 1014 ? -4.216 -40.072 -0.797 1.00 48.62 1014 GLU A CA 1
ATOM 7500 C C . GLU A 1 1014 ? -5.103 -40.518 -1.978 1.00 48.62 1014 GLU A C 1
ATOM 7502 O O . GLU A 1 1014 ? -5.168 -39.832 -3.006 1.00 48.62 1014 GLU A O 1
ATOM 7507 N N . PRO A 1 1015 ? -5.795 -41.669 -1.872 1.00 39.34 1015 PRO A N 1
ATOM 7508 C CA . PRO A 1 1015 ? -6.612 -42.183 -2.959 1.00 39.34 1015 PRO A CA 1
ATOM 7509 C C . PRO A 1 1015 ? -7.725 -41.189 -3.300 1.00 39.34 1015 PRO A C 1
ATOM 7511 O O . PRO A 1 1015 ? -8.501 -40.772 -2.438 1.00 39.34 1015 PRO A O 1
ATOM 7514 N N . ARG A 1 1016 ? -7.799 -40.828 -4.587 1.00 44.25 1016 ARG A N 1
ATOM 7515 C CA . ARG A 1 1016 ? -8.892 -40.042 -5.169 1.00 44.25 1016 ARG A CA 1
ATOM 7516 C C . ARG A 1 1016 ? -10.194 -40.812 -4.933 1.00 44.25 1016 ARG A C 1
ATOM 7518 O O . ARG A 1 1016 ? -10.446 -41.791 -5.630 1.00 44.25 1016 ARG A O 1
ATOM 7525 N N . THR A 1 1017 ? -10.949 -40.412 -3.916 1.00 32.66 1017 THR A N 1
ATOM 7526 C CA . THR A 1 1017 ? -12.297 -40.919 -3.632 1.00 32.66 1017 THR A CA 1
ATOM 7527 C C . THR A 1 1017 ? -13.336 -39.981 -4.206 1.00 32.66 1017 THR A C 1
ATOM 7529 O O . THR A 1 1017 ? -13.107 -38.747 -4.158 1.00 32.66 1017 THR A O 1
#

pLDDT: mean 74.05, std 22.67, range [22.91, 98.94]

Secondary structure (DSSP, 8-state):
-PEEEPP--STT--EEEEEEESS-TT-EE-TT-EEEEEE-SS-EEEEE-SS-EEEEEESS-TT-EEETT-EEEEEE-SSS-SS------HHHHHHHHHHT--HHHHHHHHHHHTS---HHHHHHHHHHHHHHGGGSPP--S-------HHHHHHHHHHHHTT-------EEEEE-HHHHHHHHHHHTTSS-TTHHHHHHHHHHHHHHHHH-HHHH-SS--HHHHTT-SS-EEEEEEEETTS-EEEEEETTTTTS-HHHHHHHHHHHHHHHHTTS--EEEEEEEEEE----TT----TTS---S--EEEEEPPPPTTSPEEEEEEESS----HHHHHHHHHHHHHHHHHT---------------HHHHHHHHHHHHSS---TTS-GGGGT--HHHHHHHHHHHHHHH-----TTHHHHS-SHHHHHHHTS--PPP--PPPPPS----PPEEEEEEEEEBTTBSSHHHHHHHHHHT----EEPPTTTSTT-PPPTT----EEE--S-SSEE-TTTTT--HHHHHHS-HHHHHHHHHHHHHHHHTT--GGGGTTS-EEEEEE----HHHHHHHHTT---HHHHHHS-TTHHHHHHHHHHT--S-EEEE-BTBTHHHHHHHHHHHHHHTTS-SEEEEEEEE----SHHHHHHHHTT-B-SSS---TTBTT--SBPEE-EEEEEEEEEHHHHHHHT---SEEEEEEEEEE--S-SSTT---HHHHHHHHHHHHHHHT--GGGEEEEE------TTHHHHHHHHHHHHTTT----SSGGG-EEEE-THHHH-B-GGGHHHHHHHHHHHHHHHTEEPPPTT--SB-TTSPP-SS-EEE-SS-EE---SSPPEEEEEEE-TTSEEEEEEEEEPP--PPPPP---SPEEEEEEESSHHHHHHHHHHHHHHHHS--TT--HHHHHHHHHHSS---SEEEEEEESSHHHHHHHHHHHHHTS-PPPS----SSHHHHHHHHHHHTT----GGGGS-TT-PPPP----------EE----GGGGSS---

Sequence (1017 aa):
MPEIRVPQLGEGLVEVRVVRLLKQVGDTVERDEPLYEVETDKAMMEIESPIAGRIDEWLVGVGDVAAVHQPVVRLVDTARPDVETVRIPPRTRVLARALGIDGDQLSRWAQQQHAALLPEHLEALVAGERTERKTAAPHPSHTEHIVSAAEEKLHRALAAAHASVVPASMAVQIAAATLDRAATALRAESTAFTTVFTAFAYLACRTTNDHPALRTRRLSAERRRVFDHLQAALAVSTADGELVTATLRDADQLDYPGFAAAYATAIENALTGHGHADDTVTLALSHVDSPSAQFAVPTVVSPAVATIFLGAPGPTGHRHIVLAFDHLVLNGHQAAAYLDDLVALIERTAVPATETRRRSDAAAPDDVTAVVADVLGTTPDPDAVLDQYGLTSAQAVRIAQRLNARYGSELPATAVWHHPTVRALAAALTPRPAPQTTVEPRPSRDDSPIALIGAACRLPGAAGIEQYWQLLSRGRAVFGDIPPDRLPEFTAPEGVTAVRAALLDDIAGFDASFFGISPRMAAGMDPQQRLLLELAWHAVESAAIAPETLAGGRTGVFIGAGASDYRERAARLGLAQAATAVGTLPAYLANRISQFFDVHGPSITVDTACSSALTALGLAVDALRSGSCASAIVGAAHTICNSFNATAYYRAGMLSPTGTGTAFDDSCDGFVRGEGAVVCVLKRLADALRDGDPVIATIRGVAVNHGGRAAGAAAPNPAAQTALIRAALADAGLSGSSLGYLEAHGTATPLGDPIEWESLTAALAGIATAAGPQHRLWVGSAKSYVGHLEGAAGLVGLLTAALVVQRGRIPALAGFDKPNHRLTVTAVPLTLAEHACDWTTDEPRFAGVNSFGLGGSNAHVIVESAPNRAPPPEKATGTLLFPLSARTEAALRTLAADLAERLSQPRAEYSPSRVAATLQLGRAAFGVRRLITTPDLGTLVTALRSLAAESGSPEPPSTLEDPVAAATADRWLRGESVRWTDLWPEGAIPQRIALSGYPFQHRRHWLTDAEAQEPRT